Protein 3RKR (pdb70)

Sequence (888 aa):
SSLSGQVAVVTGASRGIGAAIARKLGSLGARVVLTARDVEKLRAVEREIVAAGGEAESHACDLSHSDAIAAFATGVLAAHGRCDVLVNNAGVGWFGGPLHTMKPAEWDALIAVNLKAPYLLLRAFAPAMIAAKRGHIINISSLAGKNPVADGAAYTASKWGLNGLMTSAAEELRQHQVRVSLVAPGSVAIEPDDIADVVALLATQADQSFISEVLVRPTLKSSLSGQVAVVTGASRGIGAAIARKLGSLGARVVLTARDVEKLRAVEREIVAAGGEAESHACDLSHSDAIAAFATGVLAAHGRCDVLVNNAGVGWFGGPLHTMKPAEWDALIAVNLKAPYLLLRAFAPAMIAAKRGHIINISSLAGKNPVADGAAYTASKWGLNGLMTSAAEELRQHQVRVSLVAPGSVRAIEPDDIADVVALLATQADQSFISEVLVRPTLSSLSGQVAVVTGASRGIGAAIARKLGSLGARVVLTARDVEKLRAVEREIVAAGGEAESHACDLSHSDAIAAFATGVLAAHGRCDVLVNNAGVGWFGGPLHTMKPAEWDALIAVNLKAPYLLLRAFAPAMIAAKRGHIINISSLAGKNPVADGAAYTASKWGLNGLMTSAAEELRQHQVRVSLVAPGSVRALGAIEPDDIADVVALLATQADQSFISEVLVRPTLSSLSGQVAVVTGASRGIGAAIARKLGSLGARVVLTARDVEKLRAVEREIVAAGGEAESHACDLSHSDAIAAFATGVLAAHGRCDVLVNNAGVGWFGGPLHTMKPAEWDALIAVNLKAPYLLLRAFAPAMIAAKRGHIINISSLAGKNPVADGAAYTASKWGLNGLMTSAAEELRQHQVRVSLVAPGSVRAIEPDDIADVVALLATQADQSFISEVLVRPTLK

CATH classification: 3.40.50.720

Nearest PDB structures (foldseek):
  3rkr-assembly2_C-3  TM=1.004E+00  e=4.597E-44  uncultured bacterium Bio5
  3rkr-assembly2_B-3  TM=1.003E+00  e=5.377E-41  uncultured bacterium Bio5
  3rkr-assembly1_A-2  TM=9.978E-01  e=1.712E-40  uncultured bacterium Bio5
  6ixm-assembly1_B  TM=9.097E-01  e=9.147E-19  Chryseobacterium sp. CA49
  8y83-assembly1_A  TM=9.054E-01  e=7.356E-18  Sphingobacterium siyangense

B-factor: mean 59.76, std 20.91, range [27.68, 176.46]

Secondary structure (DSSP, 8-state):
-TTTT-EEEESSTTSHHHHHHHHHHHHTT-EEEEEES-HHHHHHHHHHHHHTT-EEEEEE--TT-HHHHHHHHHHHHHHHS--SEEEE-------SS-GGGS-HHHHHHHHIIIIIHHHHHHHHHHHHHHHTT--EEEEE-SS-SS---TT-HHHHHHHHHHHHHHHHHHHHHGGGT-EEEEEEE------HHHHHHHHHHHHT--TT--EEEEEEE----/-TTTT-EEEESSTTSHHHHHHHHHHHHTTPEEEEEES-HHHHHHHHHHHHHTT-EEEEEE--TT-HHHHHHHHHHHHHHHS--SEEEE-------SS-GGG--HHHHHHHHIIIIIHHHHHHHHHHHHHHHHT--EEEEE-S--SSS--TT-HHHHHHHHHHHHHHHHHHHHHHTTT-EEEEEEE-------HHHHHHHHHHHHT--TT----EEEE----/-TTTT-EEEEES-S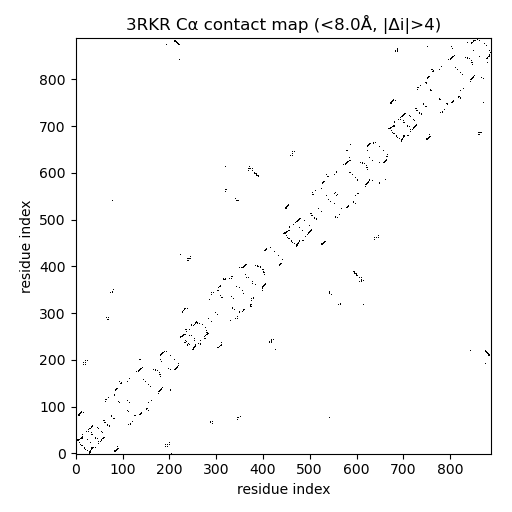SHHHHHHHHHHHHTT-EEEEEESSGGGGHHHHHHHHHTT--EEEEE--TT-HHHHHHHHHHHHHHHS---EEEE-------SS-GGGS-HHHHHHHHIIIIIHHHHHHHHHHHHHHHTT--EEEEE-S--SSS--TT-HHHHHHHHHHHHHHHHHHHHHGGGT-EEEEEEE------TT--HHHHHHHHHHHHT--TT----EEEE----/-TTTT-EEEESSTTSHHHHHHHHHHHTTT-EEEEEESSTTTTHHHHHHHHHTT--EEEEE--TT-HHHHHHHHHHHHHHHS---EEEE-------SS-GGG--HHHHHHHHIIIIIHHHHHHHHHHHHHHHHT--EEEEE-S--SS---TT-HHHHHHHHHHHHHHHHHHHHHGGGT-EEEEEEESS-----HHHHHHHHHHHHT--SS-EEEEEEEPPPP-

InterPro domains:
  IPR002347 Short-chain dehydrogenase/reductase SDR [PF00106] (7-197)
  IPR002347 Short-chain dehydrogenase/reductase SDR [PR00080] (82-93)
  IPR002347 Short-chain dehydrogenase/reductase SDR [PR00080] (136-144)
  IPR002347 Short-chain dehydrogenase/reductase SDR [PR00080] (156-175)
  IPR002347 Short-chain dehydrogenase/reductase SDR [PR00081] (8-25)
  IPR002347 Short-chain dehydrogenase/reductase SDR [PR00081] (82-93)
  IPR002347 Short-chain dehydrogenase/reductase SDR [PR00081] (130-146)
  IPR002347 Short-chain dehydrogenase/reductase SDR [PR00081] (156-175)
  IPR002347 Short-chain dehydrogenase/reductase SDR [PR00081] (177-194)
  IPR002347 Short-chain dehydrogenase/reductase SDR [PR00081] (202-222)
  IPR020904 Short-chain dehydrogenase/reductase, conserved site [PS00061] (143-171)
  IPR036291 NAD(P)-binding domain superfamily [SSF51735] (1-226)
  IPR050259 Short-chain dehydrogenases/reductases [PTHR42879] (1-232)
  IPR057326 Ketoreductase domain [SM00822] (7-192)

Solvent-accessible surface area: 37228 Å² total; per-residue (Å²): 111,76,2,70,60,34,6,0,0,0,2,19,0,23,177,40,54,1,2,4,0,0,97,68,0,3,78,41,24,1,74,0,0,0,1,15,188,58,38,112,115,0,108,43,4,40,159,77,7,81,89,92,70,18,88,13,36,25,55,59,8,53,18,49,106,49,60,25,2,5,31,18,2,14,19,5,28,6,54,52,51,83,7,8,1,0,0,7,25,26,43,57,47,48,112,66,5,60,94,160,72,18,133,109,75,52,100,87,57,3,33,18,23,3,48,99,1,8,92,15,2,30,77,9,0,4,26,32,2,56,72,59,142,118,6,11,0,0,0,22,1,51,32,27,32,86,75,100,49,98,67,0,40,2,30,12,48,0,13,102,27,5,19,39,63,2,60,61,7,2,94,109,13,37,127,62,48,0,18,2,4,10,3,4,29,10,20,151,118,41,94,44,82,2,12,1,45,5,0,5,56,1,9,58,26,48,126,67,4,0,6,9,31,6,25,2,6,29,15,21,217,108,78,2,65,59,48,6,0,0,0,2,22,0,28,197,42,60,1,0,3,0,0,99,68,0,2,75,41,28,1,72,0,0,0,2,12,186,44,31,120,126,0,110,46,4,38,162,79,7,82,91,87,72,21,90,12,37,21,63,57,10,50,18,52,102,40,58,26,2,6,27,19,1,15,19,4,28,41,70,51,50,79,7,13,1,0,0,7,26,25,44,55,46,51,112,68,9,34,3,29,70,0,122,43,78,58,3,65,58,3,12,20,23,2,0,36,0,7,0,8,2,0,28,9,0,0,21,30,2,33,71,56,140,136,6,12,0,0,0,20,3,53,34,29,26,132,94,50,48,48,54,0,3,3,31,0,0,0,14,22,0,4,5,0,0,1,25,0,0,7,80,8,1,128,130,54,108,0,35,1,4,2,1,2,36,15,84,104,283,132,38,119,46,97,25,12,2,67,17,0,7,126,3,7,57,30,69,134,178,47,68,71,53,73,33,87,10,120,49,119,225,107,80,1,69,61,40,7,0,0,0,2,23,0,21,188,42,19,1,1,5,0,0,99,71,0,4,74,41,29,1,79,0,0,0,1,13,188,56,56,95,116,0,125,51,3,48,147,74,4,78,89,87,70,19,83,16,44,30,58,60,8,52,18,44,98,46,108,30,2,54,67,21,1,90,40,4,48,88,74,54,60,80,6,7,0,0,0,8,26,26,43,64,44,52,105,66,8,33,2,15,45,1,119,34,72,60,3,63,56,3,10,17,20,3,0,32,1,9,0,14,2,0,74,28,0,0,69,33,2,38,88,47,137,136,6,18,0,0,0,11,0,14,31,31,25,135,101,52,47,45,54,1,3,3,27,0,0,0,14,24,0,4,5,0,0,1,34,0,0,6,85,6,1,125,135,54,109,0,34,1,5,4,0,0,19,10,99,106,290,99,11,72,84,12,109,45,92,26,0,3,74,22,0,6,105,1,4,51,28,68,125,172,51,69,59,60,80,32,91,9,139,67,105,242,105,77,2,76,58,40,5,0,0,0,2,25,0,27,192,37,56,1,1,5,0,0,98,68,0,3,74,34,29,1,73,0,0,0,2,10,190,57,34,135,100,0,99,54,4,32,161,77,6,87,88,88,72,17,88,14,39,20,56,58,5,62,17,46,105,51,118,30,2,50,71,17,2,87,36,0,48,90,70,56,55,78,5,9,0,0,0,8,25,28,43,65,42,49,112,66,9,59,97,161,73,20,135,108,78,55,100,87,57,2,30,18,22,2,49,98,1,8,93,20,1,27,155,27,0,6,81,25,2,58,84,48,143,119,4,12,0,0,0,24,3,54,30,29,32,95,56,103,51,92,68,0,41,2,29,14,48,0,14,102,26,5,17,38,66,3,62,61,8,2,97,114,12,44,136,66,55,0,15,2,3,8,4,4,33,10,16,114,217,112,41,91,44,73,0,12,2,39,2,0,7,61,1,7,53,26,48,121,79,8,0,8,9,30,6,25,2,7,19,17,19,214

Radius of gyration: 36.24 Å; Cα contacts (8 Å, |Δi|>4): 1990; chains: 4; bounding box: 116×82×67 Å

Structure (mmCIF, N/CA/C/O backbone):
data_3RKR
#
_entry.id   3RKR
#
_cell.length_a   243.167
_cell.length_b   243.167
_cell.length_c   151.549
_cell.angle_alpha   90.00
_cell.angle_beta   90.00
_cell.angle_gamma   90.00
#
_symmetry.space_group_name_H-M   'I 4 2 2'
#
loop_
_entity.id
_entity.type
_entity.pdbx_description
1 polymer 'Short chain oxidoreductase'
2 non-polymer 'NADP NICOTINAMIDE-ADENINE-DINUCLEOTIDE PHOSPHATE'
3 non-polymer 'SULFATE ION'
4 water water
#
loop_
_atom_site.group_PDB
_atom_site.id
_atom_site.type_symbol
_atom_site.label_atom_id
_atom_site.label_alt_id
_atom_site.label_comp_id
_atom_site.label_asym_id
_atom_site.label_entity_id
_atom_site.label_seq_id
_atom_site.pdbx_PDB_ins_code
_atom_site.Cartn_x
_atom_site.Cartn_y
_atom_site.Cartn_z
_atom_site.occupancy
_atom_site.B_iso_or_equiv
_atom_site.auth_seq_id
_atom_site.auth_comp_id
_atom_site.auth_asym_id
_atom_site.auth_atom_id
_atom_site.pdbx_PDB_model_num
ATOM 1 N N . SER A 1 25 ? 27.455 -45.353 -55.543 1.00 91.08 2 SER A N 1
ATOM 2 C CA . SER A 1 25 ? 28.114 -46.007 -54.413 1.00 93.68 2 SER A CA 1
ATOM 3 C C . SER A 1 25 ? 29.308 -46.852 -54.834 1.00 83.17 2 SER A C 1
ATOM 4 O O . SER A 1 25 ? 29.333 -47.408 -55.913 1.00 78.77 2 SER A O 1
ATOM 7 N N . SER A 1 26 ? 30.298 -46.938 -53.964 1.00 78.21 3 SER A N 1
ATOM 8 C CA . SER A 1 26 ? 31.530 -47.638 -54.265 1.00 75.38 3 SER A CA 1
ATOM 9 C C . SER A 1 26 ? 31.353 -49.103 -54.556 1.00 71.13 3 SER A C 1
ATOM 10 O O . SER A 1 26 ? 32.013 -49.618 -55.417 1.00 75.32 3 SER A O 1
ATOM 13 N N . LEU A 1 27 ? 30.490 -49.770 -53.813 1.00 63.36 4 LEU A N 1
ATOM 14 C CA . LEU A 1 27 ? 30.290 -51.201 -53.981 1.00 61.30 4 LEU A CA 1
ATOM 15 C C . LEU A 1 27 ? 28.956 -51.606 -54.574 1.00 64.46 4 LEU A C 1
ATOM 16 O O . LEU A 1 27 ? 28.542 -52.740 -54.436 1.00 63.44 4 LEU A O 1
ATOM 21 N N . SER A 1 28 ? 28.274 -50.680 -55.223 1.00 59.90 5 SER A N 1
ATOM 22 C CA . SER A 1 28 ? 26.975 -50.975 -55.785 1.00 63.23 5 SER A CA 1
ATOM 23 C C . SER A 1 28 ? 27.047 -52.069 -56.815 1.00 61.84 5 SER A C 1
ATOM 24 O O . SER A 1 28 ? 27.932 -52.098 -57.643 1.00 56.35 5 SER A O 1
ATOM 27 N N . GLY A 1 29 ? 26.081 -52.967 -56.747 1.00 55.38 6 GLY A N 1
ATOM 28 C CA . GLY A 1 29 ? 26.007 -54.096 -57.641 1.00 51.39 6 GLY A CA 1
ATOM 29 C C . GLY A 1 29 ? 26.838 -55.269 -57.186 1.00 55.76 6 GLY A C 1
ATOM 30 O O . GLY A 1 29 ? 26.888 -56.287 -57.841 1.00 57.21 6 GLY A O 1
ATOM 31 N N . GLN A 1 30 ? 27.483 -55.125 -56.045 1.00 55.96 7 GLN A N 1
ATOM 32 C CA . GLN A 1 30 ? 28.326 -56.199 -55.509 1.00 52.66 7 GLN A CA 1
ATOM 33 C C . GLN A 1 30 ? 27.634 -57.016 -54.423 1.00 52.66 7 GLN A C 1
ATOM 34 O O . GLN A 1 30 ? 26.671 -56.547 -53.777 1.00 50.94 7 GLN A O 1
ATOM 40 N N . VAL A 1 31 ? 28.118 -58.255 -54.252 1.00 49.40 8 VAL A N 1
ATOM 41 C CA . VAL A 1 31 ? 27.666 -59.166 -53.179 1.00 47.79 8 VAL A CA 1
ATOM 42 C C . VAL A 1 31 ? 28.841 -59.414 -52.210 1.00 51.68 8 VAL A C 1
ATOM 43 O O . VAL A 1 31 ? 29.991 -59.731 -52.636 1.00 48.38 8 VAL A O 1
ATOM 47 N N . ALA A 1 32 ? 28.559 -59.240 -50.919 1.00 49.83 9 ALA A N 1
ATOM 48 C CA . ALA A 1 32 ? 29.545 -59.393 -49.850 1.00 43.38 9 ALA A CA 1
ATOM 49 C C . ALA A 1 32 ? 28.994 -60.422 -48.889 1.00 46.19 9 ALA A C 1
ATOM 50 O O . ALA A 1 32 ? 27.861 -60.245 -48.394 1.00 50.26 9 ALA A O 1
ATOM 52 N N . VAL A 1 33 ? 29.770 -61.492 -48.628 1.00 42.67 10 VAL A N 1
ATOM 53 C CA . VAL A 1 33 ? 29.439 -62.506 -47.628 1.00 36.18 10 VAL A CA 1
ATOM 54 C C . VAL A 1 33 ? 30.300 -62.194 -46.394 1.00 41.92 10 VAL A C 1
ATOM 55 O O . VAL A 1 33 ? 31.523 -62.121 -46.500 1.00 43.16 10 VAL A O 1
ATOM 59 N N . VAL A 1 34 ? 29.669 -62.008 -45.230 1.00 43.81 11 VAL A N 1
ATOM 60 C CA . VAL A 1 34 ? 30.365 -61.732 -43.976 1.00 39.39 11 VAL A CA 1
ATOM 61 C C . VAL A 1 34 ? 30.007 -62.839 -42.973 1.00 40.99 11 VAL A C 1
ATOM 62 O O . VAL A 1 34 ? 28.822 -62.981 -42.636 1.00 35.90 11 VAL A O 1
ATOM 66 N N . THR A 1 35 ? 30.993 -63.619 -42.486 1.00 36.36 12 THR A N 1
ATOM 67 C CA . THR A 1 35 ? 30.658 -64.685 -41.506 1.00 36.00 12 THR A CA 1
ATOM 68 C C . THR A 1 35 ? 30.712 -64.068 -40.121 1.00 40.86 12 THR A C 1
ATOM 69 O O . THR A 1 35 ? 31.345 -63.021 -39.949 1.00 42.81 12 THR A O 1
ATOM 73 N N . GLY A 1 36 ? 30.058 -64.683 -39.139 1.00 40.13 13 GLY A N 1
ATOM 74 C CA . GLY A 1 36 ? 30.036 -64.146 -37.766 1.00 41.56 13 GLY A CA 1
ATOM 75 C C . GLY A 1 36 ? 29.532 -62.716 -37.767 1.00 50.37 13 GLY A C 1
ATOM 76 O O . GLY A 1 36 ? 30.097 -61.851 -37.096 1.00 52.13 13 GLY A O 1
ATOM 77 N N . ALA A 1 37 ? 28.459 -62.461 -38.518 1.00 52.49 14 ALA A N 1
ATOM 78 C CA . ALA A 1 37 ? 27.994 -61.099 -38.735 1.00 55.63 14 ALA A CA 1
ATOM 79 C C . ALA A 1 37 ? 26.987 -60.592 -37.684 1.00 59.03 14 ALA A C 1
ATOM 80 O O . ALA A 1 37 ? 26.538 -59.427 -37.753 1.00 60.53 14 ALA A O 1
ATOM 82 N N . SER A 1 38 ? 26.660 -61.429 -36.705 1.00 56.03 15 SER A N 1
ATOM 83 C CA . SER A 1 38 ? 25.654 -61.063 -35.695 1.00 61.76 15 SER A CA 1
ATOM 84 C C . SER A 1 38 ? 26.063 -59.987 -34.686 1.00 65.69 15 SER A C 1
ATOM 85 O O . SER A 1 38 ? 25.193 -59.318 -34.163 1.00 70.36 15 SER A O 1
ATOM 88 N N . ARG A 1 39 ? 27.348 -59.825 -34.388 1.00 64.25 16 ARG A N 1
ATOM 89 C CA . ARG A 1 39 ? 27.786 -58.791 -33.422 1.00 70.16 16 ARG A CA 1
ATOM 90 C C . ARG A 1 39 ? 29.205 -58.288 -33.678 1.00 65.58 16 ARG A C 1
ATOM 91 O O . ARG A 1 39 ? 29.887 -58.788 -34.567 1.00 62.70 16 ARG A O 1
ATOM 99 N N . GLY A 1 40 ? 29.621 -57.265 -32.934 1.00 59.09 17 GLY A N 1
ATOM 100 C CA . GLY A 1 40 ? 31.004 -56.785 -32.935 1.00 54.00 17 GLY A CA 1
ATOM 101 C C . GLY A 1 40 ? 31.610 -56.501 -34.307 1.00 55.92 17 GLY A C 1
ATOM 102 O O . GLY A 1 40 ? 31.008 -55.811 -35.137 1.00 59.37 17 GLY A O 1
ATOM 103 N N . ILE A 1 41 ? 32.801 -57.049 -34.545 1.00 50.74 18 ILE A N 1
ATOM 104 C CA . ILE A 1 41 ? 33.533 -56.781 -35.770 1.00 50.84 18 ILE A CA 1
ATOM 105 C C . ILE A 1 41 ? 32.702 -57.186 -36.996 1.00 51.02 18 ILE A C 1
ATOM 106 O O . ILE A 1 41 ? 32.562 -56.390 -37.961 1.00 52.15 18 ILE A O 1
ATOM 111 N N . GLY A 1 42 ? 32.148 -58.395 -36.952 1.00 43.64 19 GLY A N 1
ATOM 112 C CA . GLY A 1 42 ? 31.301 -58.882 -38.044 1.00 46.17 19 GLY A CA 1
ATOM 113 C C . GLY A 1 42 ? 30.130 -57.953 -38.381 1.00 48.14 19 GLY A C 1
ATOM 114 O O . GLY A 1 42 ? 29.935 -57.585 -39.547 1.00 47.49 19 GLY A O 1
ATOM 115 N N . ALA A 1 43 ? 29.362 -57.572 -37.349 1.00 48.47 20 ALA A N 1
ATOM 116 C CA . ALA A 1 43 ? 28.247 -56.618 -37.496 1.00 50.67 20 ALA A CA 1
ATOM 117 C C . ALA A 1 43 ? 28.699 -55.306 -38.132 1.00 56.30 20 ALA A C 1
ATOM 118 O O . ALA A 1 43 ? 28.073 -54.814 -39.112 1.00 60.21 20 ALA A O 1
ATOM 120 N N . ALA A 1 44 ? 29.789 -54.758 -37.593 1.00 50.69 21 ALA A N 1
ATOM 121 C CA . ALA A 1 44 ? 30.311 -53.492 -38.061 1.00 51.36 21 ALA A CA 1
ATOM 122 C C . ALA A 1 44 ? 30.785 -53.585 -39.517 1.00 56.12 21 ALA A C 1
ATOM 123 O O . ALA A 1 44 ? 30.664 -52.612 -40.280 1.00 56.26 21 ALA A O 1
ATOM 125 N N . ILE A 1 45 ? 31.336 -54.748 -39.905 1.00 51.48 22 ILE A N 1
ATOM 126 C CA . ILE A 1 45 ? 31.802 -54.924 -41.277 1.00 49.44 22 ILE A CA 1
ATOM 127 C C . ILE A 1 45 ? 30.561 -54.965 -42.184 1.00 53.25 22 ILE A C 1
ATOM 128 O O . ILE A 1 45 ? 30.538 -54.318 -43.236 1.00 54.66 22 ILE A O 1
ATOM 133 N N . ALA A 1 46 ? 29.548 -55.729 -41.762 1.00 51.81 23 ALA A N 1
ATOM 134 C CA . ALA A 1 46 ? 28.274 -55.809 -42.476 1.00 55.61 23 ALA A CA 1
ATOM 135 C C . ALA A 1 46 ? 27.696 -54.404 -42.728 1.00 59.57 23 ALA A C 1
ATOM 136 O O . ALA A 1 46 ? 27.476 -54.020 -43.895 1.00 59.62 23 ALA A O 1
ATOM 138 N N . ARG A 1 47 ? 27.502 -53.621 -41.664 1.00 57.01 24 ARG A N 1
ATOM 139 C CA . ARG A 1 47 ? 26.948 -52.254 -41.835 1.00 60.37 24 ARG A CA 1
ATOM 140 C C . ARG A 1 47 ? 27.790 -51.400 -42.757 1.00 60.30 24 ARG A C 1
ATOM 141 O O . ARG A 1 47 ? 27.258 -50.715 -43.635 1.00 59.05 24 ARG A O 1
ATOM 149 N N . LYS A 1 48 ? 29.107 -51.465 -42.583 1.00 56.75 25 LYS A N 1
ATOM 150 C CA . LYS A 1 48 ? 29.996 -50.673 -43.406 1.00 54.85 25 LYS A CA 1
ATOM 151 C C . LYS A 1 48 ? 29.849 -51.057 -44.865 1.00 54.38 25 LYS A C 1
ATOM 152 O O . LYS A 1 48 ? 29.629 -50.189 -45.710 1.00 60.97 25 LYS A O 1
ATOM 158 N N . LEU A 1 49 ? 29.949 -52.343 -45.196 1.00 53.33 26 LEU A N 1
ATOM 159 C CA . LEU A 1 49 ? 29.851 -52.699 -46.619 1.00 54.23 26 LEU A CA 1
ATOM 160 C C . LEU A 1 49 ? 28.440 -52.379 -47.182 1.00 55.60 26 LEU A C 1
ATOM 161 O O . LEU A 1 49 ? 28.289 -51.973 -48.343 1.00 55.32 26 LEU A O 1
ATOM 166 N N . GLY A 1 50 ? 27.413 -52.569 -46.363 1.00 55.87 27 GLY A N 1
ATOM 167 C CA . GLY A 1 50 ? 26.054 -52.214 -46.758 1.00 56.01 27 GLY A CA 1
ATOM 168 C C . GLY A 1 50 ? 25.925 -50.706 -47.099 1.00 60.35 27 GLY A C 1
ATOM 169 O O . GLY A 1 50 ? 25.298 -50.314 -48.109 1.00 55.55 27 GLY A O 1
ATOM 170 N N . SER A 1 51 ? 26.548 -49.871 -46.277 1.00 57.96 28 SER A N 1
ATOM 171 C CA . SER A 1 51 ? 26.488 -48.441 -46.481 1.00 63.00 28 SER A CA 1
ATOM 172 C C . SER A 1 51 ? 27.188 -48.026 -47.766 1.00 64.29 28 SER A C 1
ATOM 173 O O . SER A 1 51 ? 26.944 -46.951 -48.256 1.00 69.04 28 SER A O 1
ATOM 176 N N . LEU A 1 52 ? 28.058 -48.862 -48.316 1.00 63.73 29 LEU A N 1
ATOM 177 C CA . LEU A 1 52 ? 28.749 -48.540 -49.570 1.00 63.72 29 LEU A CA 1
ATOM 178 C C . LEU A 1 52 ? 28.035 -49.124 -50.774 1.00 60.95 29 LEU A C 1
ATOM 179 O O . LEU A 1 52 ? 28.520 -49.040 -51.925 1.00 57.69 29 LEU A O 1
ATOM 184 N N . GLY A 1 53 ? 26.890 -49.735 -50.520 1.00 60.05 30 GLY A N 1
ATOM 185 C CA . GLY A 1 53 ? 26.084 -50.261 -51.617 1.00 55.55 30 GLY A CA 1
ATOM 186 C C . GLY A 1 53 ? 26.140 -51.747 -51.903 1.00 58.79 30 GLY A C 1
ATOM 187 O O . GLY A 1 53 ? 25.409 -52.207 -52.755 1.00 59.62 30 GLY A O 1
ATOM 188 N N . ALA A 1 54 ? 27.016 -52.502 -51.221 1.00 55.20 31 ALA A N 1
ATOM 189 C CA . ALA A 1 54 ? 27.086 -53.950 -51.405 1.00 51.96 31 ALA A CA 1
ATOM 190 C C . ALA A 1 54 ? 25.828 -54.599 -50.903 1.00 54.15 31 ALA A C 1
ATOM 191 O O . ALA A 1 54 ? 25.275 -54.161 -49.918 1.00 56.33 31 ALA A O 1
ATOM 193 N N . ARG A 1 55 ? 25.388 -55.663 -51.564 1.00 52.54 32 ARG A N 1
ATOM 194 C CA . ARG A 1 55 ? 24.387 -56.515 -50.986 1.00 52.80 32 ARG A CA 1
ATOM 195 C C . ARG A 1 55 ? 25.082 -57.485 -49.979 1.00 49.11 32 ARG A C 1
ATOM 196 O O . ARG A 1 55 ? 25.929 -58.294 -50.350 1.00 46.89 32 ARG A O 1
ATOM 204 N N . VAL A 1 56 ? 24.700 -57.395 -48.712 1.00 50.42 33 VAL A N 1
ATOM 205 C CA . VAL A 1 56 ? 25.369 -58.110 -47.668 1.00 48.89 33 VAL A CA 1
ATOM 206 C C . VAL A 1 56 ? 24.640 -59.377 -47.311 1.00 53.40 33 VAL A C 1
ATOM 207 O O . VAL A 1 56 ? 23.523 -59.329 -46.799 1.00 58.12 33 VAL A O 1
ATOM 211 N N . VAL A 1 57 ? 25.302 -60.505 -47.554 1.00 47.75 34 VAL A N 1
ATOM 212 C CA . VAL A 1 57 ? 24.828 -61.796 -47.119 1.00 43.24 34 VAL A CA 1
ATOM 213 C C . VAL A 1 57 ? 25.443 -62.107 -45.747 1.00 44.49 34 VAL A C 1
ATOM 214 O O . VAL A 1 57 ? 26.632 -62.395 -45.642 1.00 43.04 34 VAL A O 1
ATOM 218 N N . LEU A 1 58 ? 24.616 -62.032 -44.708 1.00 48.85 35 LEU A N 1
ATOM 219 C CA . LEU A 1 58 ? 25.030 -62.200 -43.339 1.00 47.68 35 LEU A CA 1
ATOM 220 C C . LEU A 1 58 ? 24.847 -63.638 -42.952 1.00 50.45 35 LEU A C 1
ATOM 221 O O . LEU A 1 58 ? 23.823 -64.263 -43.261 1.00 49.67 35 LEU A O 1
ATOM 226 N N . THR A 1 59 ? 25.848 -64.174 -42.270 1.00 47.61 36 THR A N 1
ATOM 227 C CA . THR A 1 59 ? 25.717 -65.498 -41.719 1.00 52.45 36 THR A CA 1
ATOM 228 C C . THR A 1 59 ? 26.223 -65.631 -40.280 1.00 54.34 36 THR A C 1
ATOM 229 O O . THR A 1 59 ? 27.120 -64.872 -39.834 1.00 56.73 36 THR A O 1
ATOM 233 N N . ALA A 1 60 ? 25.638 -66.586 -39.562 1.00 50.52 37 ALA A N 1
ATOM 234 C CA . ALA A 1 60 ? 26.021 -66.913 -38.178 1.00 54.28 37 ALA A CA 1
ATOM 235 C C . ALA A 1 60 ? 25.195 -68.118 -37.763 1.00 62.41 37 ALA A C 1
ATOM 236 O O . ALA A 1 60 ? 24.537 -68.719 -38.614 1.00 60.89 37 ALA A O 1
ATOM 238 N N . ARG A 1 61 ? 25.264 -68.529 -36.512 1.00 70.13 38 ARG A N 1
ATOM 239 C CA . ARG A 1 61 ? 24.407 -69.606 -36.048 1.00 77.56 38 ARG A CA 1
ATOM 240 C C . ARG A 1 61 ? 23.026 -69.139 -35.623 1.00 85.95 38 ARG A C 1
ATOM 241 O O . ARG A 1 61 ? 22.033 -69.811 -35.835 1.00 85.64 38 ARG A O 1
ATOM 249 N N . ASP A 1 62 ? 22.988 -67.969 -35.013 1.00 91.39 39 ASP A N 1
ATOM 250 C CA . ASP A 1 62 ? 21.768 -67.390 -34.493 1.00 94.34 39 ASP A CA 1
ATOM 251 C C . ASP A 1 62 ? 21.127 -66.416 -35.449 1.00 90.90 39 ASP A C 1
ATOM 252 O O . ASP A 1 62 ? 21.569 -65.294 -35.591 1.00 85.80 39 ASP A O 1
ATOM 257 N N . VAL A 1 63 ? 20.038 -66.847 -36.056 1.00 94.14 40 VAL A N 1
ATOM 258 C CA . VAL A 1 63 ? 19.314 -66.049 -37.019 1.00 93.69 40 VAL A CA 1
ATOM 259 C C . VAL A 1 63 ? 18.745 -64.776 -36.415 1.00 87.34 40 VAL A C 1
ATOM 260 O O . VAL A 1 63 ? 18.736 -63.745 -37.057 1.00 84.18 40 VAL A O 1
ATOM 264 N N . GLU A 1 64 ? 18.255 -64.847 -35.188 1.00 84.72 41 GLU A N 1
ATOM 265 C CA . GLU A 1 64 ? 17.683 -63.673 -34.563 1.00 86.49 41 GLU A CA 1
ATOM 266 C C . GLU A 1 64 ? 18.655 -62.532 -34.361 1.00 82.98 41 GLU A C 1
ATOM 267 O O . GLU A 1 64 ? 18.302 -61.392 -34.602 1.00 81.70 41 GLU A O 1
ATOM 273 N N . LYS A 1 65 ? 19.875 -62.814 -33.930 1.00 81.48 42 LYS A N 1
ATOM 274 C CA . LYS A 1 65 ? 20.851 -61.718 -33.748 1.00 81.44 42 LYS A CA 1
ATOM 275 C C . LYS A 1 65 ? 21.240 -61.148 -35.101 1.00 74.68 42 LYS A C 1
ATOM 276 O O . LYS A 1 65 ? 21.500 -59.943 -35.232 1.00 80.88 42 LYS A O 1
ATOM 282 N N . LEU A 1 66 ? 21.215 -62.002 -36.120 1.00 64.69 43 LEU A N 1
ATOM 283 C CA . LEU A 1 66 ? 21.474 -61.545 -37.490 1.00 66.68 43 LEU A CA 1
ATOM 284 C C . LEU A 1 66 ? 20.438 -60.544 -37.977 1.00 71.17 43 LEU A C 1
ATOM 285 O O . LEU A 1 66 ? 20.784 -59.572 -38.653 1.00 72.52 43 LEU A O 1
ATOM 290 N N . ARG A 1 67 ? 19.170 -60.788 -37.646 1.00 75.50 44 ARG A N 1
ATOM 291 C CA . ARG A 1 67 ? 18.089 -59.943 -38.165 1.00 82.28 44 ARG A CA 1
ATOM 292 C C . ARG A 1 67 ? 18.119 -58.496 -37.703 1.00 76.05 44 ARG A C 1
ATOM 293 O O . ARG A 1 67 ? 17.830 -57.598 -38.495 1.00 75.66 44 ARG A O 1
ATOM 301 N N . ALA A 1 68 ? 18.509 -58.272 -36.453 1.00 70.32 45 ALA A N 1
ATOM 302 C CA . ALA A 1 68 ? 18.749 -56.924 -35.984 1.00 70.02 45 ALA A CA 1
ATOM 303 C C . ALA A 1 68 ? 19.669 -56.199 -36.961 1.00 71.64 45 ALA A C 1
ATOM 304 O O . ALA A 1 68 ? 19.315 -55.134 -37.472 1.00 78.77 45 ALA A O 1
ATOM 306 N N . VAL A 1 69 ? 20.827 -56.795 -37.253 1.00 64.04 46 VAL A N 1
ATOM 307 C CA . VAL A 1 69 ? 21.809 -56.221 -38.169 1.00 61.18 46 VAL A CA 1
ATOM 308 C C . VAL A 1 69 ? 21.265 -56.104 -39.592 1.00 63.19 46 VAL A C 1
ATOM 309 O O . VAL A 1 69 ? 21.487 -55.093 -40.255 1.00 65.81 46 VAL A O 1
ATOM 313 N N . GLU A 1 70 ? 20.589 -57.144 -40.069 1.00 63.48 47 GLU A N 1
ATOM 314 C CA . GLU A 1 70 ? 19.875 -57.047 -41.337 1.00 68.11 47 GLU A CA 1
ATOM 315 C C . GLU A 1 70 ? 18.926 -55.826 -41.365 1.00 69.76 47 GLU A C 1
ATOM 316 O O . GLU A 1 70 ? 18.966 -55.019 -42.299 1.00 68.73 47 GLU A O 1
ATOM 322 N N . ARG A 1 71 ? 18.101 -55.668 -40.331 1.00 73.21 48 ARG A N 1
ATOM 323 C CA . ARG A 1 71 ? 17.201 -54.502 -40.272 1.00 75.85 48 ARG A CA 1
ATOM 324 C C . ARG A 1 71 ? 17.973 -53.168 -40.290 1.00 78.42 48 ARG A C 1
ATOM 325 O O . ARG A 1 71 ? 17.587 -52.256 -41.028 1.00 81.50 48 ARG A O 1
ATOM 333 N N . GLU A 1 72 ? 19.079 -53.052 -39.546 1.00 74.10 49 GLU A N 1
ATOM 334 C CA . GLU A 1 72 ? 19.804 -51.777 -39.542 1.00 74.13 49 GLU A CA 1
ATOM 335 C C . GLU A 1 72 ? 20.295 -51.417 -40.943 1.00 72.38 49 GLU A C 1
ATOM 336 O O . GLU A 1 72 ? 20.182 -50.246 -41.357 1.00 70.89 49 GLU A O 1
ATOM 342 N N . ILE A 1 73 ? 20.839 -52.411 -41.664 1.00 66.61 50 ILE A N 1
ATOM 343 C CA . ILE A 1 73 ? 21.398 -52.167 -42.997 1.00 65.38 50 ILE A CA 1
ATOM 344 C C . ILE A 1 73 ? 20.306 -51.644 -43.939 1.00 69.53 50 ILE A C 1
ATOM 345 O O . ILE A 1 73 ? 20.502 -50.635 -44.653 1.00 72.55 50 ILE A O 1
ATOM 350 N N . VAL A 1 74 ? 19.167 -52.337 -43.927 1.00 68.37 51 VAL A N 1
ATOM 351 C CA . VAL A 1 74 ? 18.011 -51.982 -44.728 1.00 67.55 51 VAL A CA 1
ATOM 352 C C . VAL A 1 74 ? 17.453 -50.590 -44.314 1.00 74.84 51 VAL A C 1
ATOM 353 O O . VAL A 1 74 ? 17.249 -49.719 -45.166 1.00 68.74 51 VAL A O 1
ATOM 357 N N . ALA A 1 75 ? 17.266 -50.380 -43.007 1.00 77.74 52 ALA A N 1
ATOM 358 C CA . ALA A 1 75 ? 16.860 -49.070 -42.460 1.00 79.38 52 ALA A CA 1
ATOM 359 C C . ALA A 1 75 ? 17.722 -47.917 -42.974 1.00 81.59 52 ALA A C 1
ATOM 360 O O . ALA A 1 75 ? 17.203 -46.888 -43.366 1.00 85.24 52 ALA A O 1
ATOM 362 N N . ALA A 1 76 ? 19.037 -48.075 -42.977 1.00 67.83 53 ALA A N 1
ATOM 363 C CA . ALA A 1 76 ? 19.914 -47.044 -43.510 1.00 66.37 53 ALA A CA 1
ATOM 364 C C . ALA A 1 76 ? 19.937 -47.021 -45.058 1.00 64.83 53 ALA A C 1
ATOM 365 O O . ALA A 1 76 ? 20.745 -46.326 -45.648 1.00 65.19 53 ALA A O 1
ATOM 367 N N . GLY A 1 77 ? 19.074 -47.774 -45.727 1.00 64.63 54 GLY A N 1
ATOM 368 C CA . GLY A 1 77 ? 19.024 -47.692 -47.189 1.00 62.62 54 GLY A CA 1
ATOM 369 C C . GLY A 1 77 ? 19.758 -48.760 -47.996 1.00 67.17 54 GLY A C 1
ATOM 370 O O . GLY A 1 77 ? 19.771 -48.668 -49.213 1.00 64.22 54 GLY A O 1
ATOM 371 N N . GLY A 1 78 ? 20.347 -49.789 -47.359 1.00 62.70 55 GLY A N 1
ATOM 372 C CA . GLY A 1 78 ? 21.084 -50.827 -48.113 1.00 65.24 55 GLY A CA 1
ATOM 373 C C . GLY A 1 78 ? 20.315 -52.122 -48.380 1.00 67.84 55 GLY A C 1
ATOM 374 O O . GLY A 1 78 ? 19.122 -52.212 -48.091 1.00 67.01 55 GLY A O 1
ATOM 375 N N . GLU A 1 79 ? 20.993 -53.136 -48.930 1.00 64.13 56 GLU A N 1
ATOM 376 C CA . GLU A 1 79 ? 20.379 -54.477 -49.083 1.00 57.34 56 GLU A CA 1
ATOM 377 C C . GLU A 1 79 ? 21.110 -55.510 -48.224 1.00 56.62 56 GLU A C 1
ATOM 378 O O . GLU A 1 79 ? 22.354 -55.496 -48.154 1.00 53.13 56 GLU A O 1
ATOM 384 N N . ALA A 1 80 ? 20.360 -56.404 -47.581 1.00 53.36 57 ALA A N 1
ATOM 385 C CA . ALA A 1 80 ? 20.947 -57.460 -46.754 1.00 51.16 57 ALA A CA 1
ATOM 386 C C . ALA A 1 80 ? 20.045 -58.690 -46.624 1.00 53.56 57 ALA A C 1
ATOM 387 O O . ALA A 1 80 ? 18.836 -58.583 -46.633 1.00 49.80 57 ALA A O 1
ATOM 389 N N . GLU A 1 81 ? 20.648 -59.859 -46.441 1.00 52.07 58 GLU A N 1
ATOM 390 C CA . GLU A 1 81 ? 19.878 -61.056 -46.178 1.00 53.04 58 GLU A CA 1
ATOM 391 C C . GLU A 1 81 ? 20.620 -61.868 -45.110 1.00 52.88 58 GLU A C 1
ATOM 392 O O . GLU A 1 81 ? 21.820 -61.665 -44.903 1.00 53.11 58 GLU A O 1
ATOM 398 N N . SER A 1 82 ? 19.898 -62.763 -44.440 1.00 51.73 59 SER A N 1
ATOM 399 C CA . SER A 1 82 ? 20.394 -63.515 -43.293 1.00 55.04 59 SER A CA 1
ATOM 400 C C . SER A 1 82 ? 20.298 -65.004 -43.548 1.00 55.22 59 SER A C 1
ATOM 401 O O . SER A 1 82 ? 19.287 -65.462 -44.051 1.00 54.98 59 SER A O 1
ATOM 404 N N . HIS A 1 83 ? 21.328 -65.768 -43.181 1.00 54.68 60 HIS A N 1
ATOM 405 C CA . HIS A 1 83 ? 21.301 -67.236 -43.344 1.00 50.87 60 HIS A CA 1
ATOM 406 C C . HIS A 1 83 ? 21.987 -67.918 -42.183 1.00 50.29 60 HIS A C 1
ATOM 407 O O . HIS A 1 83 ? 23.120 -67.612 -41.876 1.00 59.73 60 HIS A O 1
ATOM 414 N N . ALA A 1 84 ? 21.292 -68.805 -41.496 1.00 48.05 61 ALA A N 1
ATOM 415 C CA . ALA A 1 84 ? 21.936 -69.609 -40.473 1.00 49.55 61 ALA A CA 1
ATOM 416 C C . ALA A 1 84 ? 22.857 -70.579 -41.219 1.00 49.80 61 ALA A C 1
ATOM 417 O O . ALA A 1 84 ? 22.501 -71.053 -42.295 1.00 50.53 61 ALA A O 1
ATOM 419 N N . CYS A 1 85 ? 24.074 -70.765 -40.713 1.00 49.30 62 CYS A N 1
ATOM 420 C CA . CYS A 1 85 ? 24.997 -71.744 -41.298 1.00 47.87 62 CYS A CA 1
ATOM 421 C C . CYS A 1 85 ? 25.934 -72.215 -40.213 1.00 46.99 62 CYS A C 1
ATOM 422 O O . CYS A 1 85 ? 26.628 -71.423 -39.610 1.00 46.17 62 CYS A O 1
ATOM 425 N N . ASP A 1 86 ? 25.917 -73.504 -39.932 1.00 50.28 63 ASP A N 1
ATOM 426 C CA . ASP A 1 86 ? 26.869 -74.049 -38.977 1.00 52.50 63 ASP A CA 1
ATOM 427 C C . ASP A 1 86 ? 28.202 -74.323 -39.672 1.00 46.91 63 ASP A C 1
ATOM 428 O O . ASP A 1 86 ? 28.319 -75.305 -40.397 1.00 44.97 63 ASP A O 1
ATOM 433 N N . LEU A 1 87 ? 29.199 -73.491 -39.392 1.00 43.91 64 LEU A N 1
ATOM 434 C CA . LEU A 1 87 ? 30.504 -73.525 -40.091 1.00 39.96 64 LEU A CA 1
ATOM 435 C C . LEU A 1 87 ? 31.339 -74.780 -39.793 1.00 44.07 64 LEU A C 1
ATOM 436 O O . LEU A 1 87 ? 32.334 -75.043 -40.459 1.00 42.46 64 LEU A O 1
ATOM 441 N N . SER A 1 88 ? 30.936 -75.570 -38.801 1.00 42.64 65 SER A N 1
ATOM 442 C CA . SER A 1 88 ? 31.658 -76.810 -38.551 1.00 44.52 65 SER A CA 1
ATOM 443 C C . SER A 1 88 ? 31.109 -77.933 -39.397 1.00 47.95 65 SER A C 1
ATOM 444 O O . SER A 1 88 ? 31.569 -79.050 -39.250 1.00 47.93 65 SER A O 1
ATOM 447 N N . HIS A 1 89 ? 30.134 -77.663 -40.268 1.00 45.32 66 HIS A N 1
ATOM 448 C CA . HIS A 1 89 ? 29.659 -78.729 -41.149 1.00 47.67 66 HIS A CA 1
ATOM 449 C C . HIS A 1 89 ? 29.969 -78.398 -42.613 1.00 45.86 66 HIS A C 1
ATOM 450 O O . HIS A 1 89 ? 29.415 -77.435 -43.180 1.00 48.62 66 HIS A O 1
ATOM 457 N N . SER A 1 90 ? 30.854 -79.172 -43.214 1.00 42.28 67 SER A N 1
ATOM 458 C CA . SER A 1 90 ? 31.268 -78.974 -44.599 1.00 45.31 67 SER A CA 1
ATOM 459 C C . SER A 1 90 ? 30.071 -78.888 -45.562 1.00 42.87 67 SER A C 1
ATOM 460 O O . SER A 1 90 ? 30.036 -78.008 -46.383 1.00 43.99 67 SER A O 1
ATOM 463 N N . ASP A 1 91 ? 29.154 -79.850 -45.506 1.00 39.96 68 ASP A N 1
ATOM 464 C CA . ASP A 1 91 ? 27.993 -79.811 -46.390 1.00 50.29 68 ASP A CA 1
ATOM 465 C C . ASP A 1 91 ? 27.152 -78.544 -46.231 1.00 47.57 68 ASP A C 1
ATOM 466 O O . ASP A 1 91 ? 26.746 -77.962 -47.219 1.00 49.80 68 ASP A O 1
ATOM 471 N N . ALA A 1 92 ? 26.941 -78.116 -44.995 1.00 44.43 69 ALA A N 1
ATOM 472 C CA . ALA A 1 92 ? 26.222 -76.890 -44.710 1.00 43.96 69 ALA A CA 1
ATOM 473 C C . ALA A 1 92 ? 26.866 -75.685 -45.428 1.00 45.77 69 ALA A C 1
ATOM 474 O O . ALA A 1 92 ? 26.135 -74.840 -45.994 1.00 47.62 69 ALA A O 1
ATOM 476 N N . ILE A 1 93 ? 28.204 -75.652 -45.487 1.00 40.20 70 ILE A N 1
ATOM 477 C CA . ILE A 1 93 ? 28.903 -74.550 -46.119 1.00 38.00 70 ILE A CA 1
ATOM 478 C C . ILE A 1 93 ? 28.743 -74.607 -47.634 1.00 38.62 70 ILE A C 1
ATOM 479 O O . ILE A 1 93 ? 28.562 -73.574 -48.284 1.00 35.71 70 ILE A O 1
ATOM 484 N N . ALA A 1 94 ? 28.834 -75.808 -48.203 1.00 37.36 71 ALA A N 1
ATOM 485 C CA . ALA A 1 94 ? 28.598 -75.983 -49.637 1.00 42.51 71 ALA A CA 1
ATOM 486 C C . ALA A 1 94 ? 27.119 -75.594 -49.979 1.00 42.67 71 ALA A C 1
ATOM 487 O O . ALA A 1 94 ? 26.898 -74.824 -50.901 1.00 44.71 71 ALA A O 1
ATOM 489 N N . ALA A 1 95 ? 26.150 -76.036 -49.174 1.00 40.98 72 ALA A N 1
ATOM 490 C CA . ALA A 1 95 ? 24.723 -75.646 -49.351 1.00 40.55 72 ALA A CA 1
ATOM 491 C C . ALA A 1 95 ? 24.561 -74.123 -49.317 1.00 45.66 72 ALA A C 1
ATOM 492 O O . ALA A 1 95 ? 23.908 -73.535 -50.177 1.00 47.98 72 ALA A O 1
ATOM 494 N N . PHE A 1 96 ? 25.225 -73.473 -48.366 1.00 47.38 73 PHE A N 1
ATOM 495 C CA . PHE A 1 96 ? 25.142 -72.032 -48.231 1.00 44.58 73 PHE A CA 1
ATOM 496 C C . PHE A 1 96 ? 25.717 -71.320 -49.466 1.00 47.48 73 PHE A C 1
ATOM 497 O O . PHE A 1 96 ? 25.068 -70.442 -50.042 1.00 44.42 73 PHE A O 1
ATOM 505 N N . ALA A 1 97 ? 26.904 -71.722 -49.912 1.00 44.65 74 ALA A N 1
ATOM 506 C CA . ALA A 1 97 ? 27.503 -71.087 -51.092 1.00 41.04 74 ALA A CA 1
ATOM 507 C C . ALA A 1 97 ? 26.620 -71.277 -52.347 1.00 43.45 74 ALA A C 1
ATOM 508 O O . ALA A 1 97 ? 26.432 -70.334 -53.132 1.00 47.68 74 ALA A O 1
ATOM 510 N N . THR A 1 98 ? 26.138 -72.503 -52.550 1.00 39.63 75 THR A N 1
ATOM 511 C CA . THR A 1 98 ? 25.318 -72.856 -53.693 1.00 44.06 75 THR A CA 1
ATOM 512 C C . THR A 1 98 ? 24.087 -71.922 -53.723 1.00 48.72 75 THR A C 1
ATOM 513 O O . THR A 1 98 ? 23.775 -71.329 -54.769 1.00 51.02 75 THR A O 1
ATOM 517 N N . GLY A 1 99 ? 23.454 -71.718 -52.560 1.00 45.94 76 GLY A N 1
ATOM 518 C CA . GLY A 1 99 ? 22.335 -70.785 -52.479 1.00 46.49 76 GLY A CA 1
ATOM 519 C C . GLY A 1 99 ? 22.668 -69.352 -52.841 1.00 44.74 76 GLY A C 1
ATOM 520 O O . GLY A 1 99 ? 21.934 -68.699 -53.599 1.00 45.21 76 GLY A O 1
ATOM 521 N N . VAL A 1 100 ? 23.770 -68.853 -52.300 1.00 42.10 77 VAL A N 1
ATOM 522 C CA . VAL A 1 100 ? 24.167 -67.503 -52.578 1.00 46.65 77 VAL A CA 1
ATOM 523 C C . VAL A 1 100 ? 24.480 -67.305 -54.071 1.00 45.95 77 VAL A C 1
ATOM 524 O O . VAL A 1 100 ? 24.115 -66.298 -54.651 1.00 46.18 77 VAL A O 1
ATOM 528 N N . LEU A 1 101 ? 25.188 -68.242 -54.680 1.00 44.43 78 LEU A N 1
ATOM 529 C CA . LEU A 1 101 ? 25.576 -68.066 -56.069 1.00 46.43 78 LEU A CA 1
ATOM 530 C C . LEU A 1 101 ? 24.379 -68.315 -57.030 1.00 46.44 78 LEU A C 1
ATOM 531 O O . LEU A 1 101 ? 24.266 -67.634 -58.085 1.00 47.15 78 LEU A O 1
ATOM 536 N N . ALA A 1 102 ? 23.507 -69.261 -56.656 1.00 40.69 79 ALA A N 1
ATOM 537 C CA . ALA A 1 102 ? 22.261 -69.490 -57.386 1.00 41.21 79 ALA A CA 1
ATOM 538 C C . ALA A 1 102 ? 21.369 -68.237 -57.335 1.00 48.62 79 ALA A C 1
ATOM 539 O O . ALA A 1 102 ? 20.737 -67.904 -58.329 1.00 52.43 79 ALA A O 1
ATOM 541 N N . ALA A 1 103 ? 21.350 -67.518 -56.209 1.00 48.41 80 ALA A N 1
ATOM 542 C CA . ALA A 1 103 ? 20.463 -66.344 -56.076 1.00 51.72 80 ALA A CA 1
ATOM 543 C C . ALA A 1 103 ? 21.045 -65.085 -56.728 1.00 52.42 80 ALA A C 1
ATOM 544 O O . ALA A 1 103 ? 20.299 -64.265 -57.204 1.00 54.27 80 ALA A O 1
ATOM 546 N N . HIS A 1 104 ? 22.368 -64.902 -56.751 1.00 49.38 81 HIS A N 1
ATOM 547 C CA . HIS A 1 104 ? 22.898 -63.616 -57.216 1.00 47.20 81 HIS A CA 1
ATOM 548 C C . HIS A 1 104 ? 23.959 -63.752 -58.297 1.00 48.56 81 HIS A C 1
ATOM 549 O O . HIS A 1 104 ? 24.432 -62.740 -58.815 1.00 47.87 81 HIS A O 1
ATOM 556 N N . GLY A 1 105 ? 24.367 -64.980 -58.624 1.00 46.51 82 GLY A N 1
ATOM 557 C CA . GLY A 1 105 ? 25.396 -65.189 -59.655 1.00 45.26 82 GLY A CA 1
ATOM 558 C C . GLY A 1 105 ? 26.804 -64.642 -59.399 1.00 52.37 82 GLY A C 1
ATOM 559 O O . GLY A 1 105 ? 27.654 -64.704 -60.290 1.00 56.91 82 GLY A O 1
ATOM 560 N N . ARG A 1 106 ? 27.089 -64.160 -58.199 1.00 47.37 83 ARG A N 1
ATOM 561 C CA . ARG A 1 106 ? 28.414 -63.631 -57.921 1.00 50.94 83 ARG A CA 1
ATOM 562 C C . ARG A 1 106 ? 28.735 -63.459 -56.448 1.00 54.01 83 ARG A C 1
ATOM 563 O O . ARG A 1 106 ? 27.840 -63.319 -55.642 1.00 51.08 83 ARG A O 1
ATOM 571 N N . CYS A 1 107 ? 30.020 -63.446 -56.101 1.00 51.06 84 CYS A N 1
ATOM 572 C CA . CYS A 1 107 ? 30.431 -63.069 -54.731 1.00 45.00 84 CYS A CA 1
ATOM 573 C C . CYS A 1 107 ? 31.675 -62.249 -54.938 1.00 46.84 84 CYS A C 1
ATOM 574 O O . CYS A 1 107 ? 32.680 -62.770 -55.445 1.00 48.48 84 CYS A O 1
ATOM 577 N N . ASP A 1 108 ? 31.605 -60.973 -54.567 1.00 44.66 85 ASP A N 1
ATOM 578 C CA . ASP A 1 108 ? 32.684 -60.044 -54.805 1.00 42.15 85 ASP A CA 1
ATOM 579 C C . ASP A 1 108 ? 33.631 -59.972 -53.600 1.00 42.87 85 ASP A C 1
ATOM 580 O O . ASP A 1 108 ? 34.832 -59.710 -53.744 1.00 48.00 85 ASP A O 1
ATOM 585 N N . VAL A 1 109 ? 33.071 -60.148 -52.409 1.00 43.83 86 VAL A N 1
ATOM 586 C CA . VAL A 1 109 ? 33.820 -60.017 -51.188 1.00 45.97 86 VAL A CA 1
ATOM 587 C C . VAL A 1 109 ? 33.390 -61.127 -50.228 1.00 47.85 86 VAL A C 1
ATOM 588 O O . VAL A 1 109 ? 32.200 -61.198 -49.828 1.00 52.21 86 VAL A O 1
ATOM 592 N N . LEU A 1 110 ? 34.348 -61.981 -49.857 1.00 43.61 87 LEU A N 1
ATOM 593 C CA . LEU A 1 110 ? 34.121 -62.989 -48.828 1.00 36.95 87 LEU A CA 1
ATOM 594 C C . LEU A 1 110 ? 34.910 -62.547 -47.553 1.00 39.38 87 LEU A C 1
ATOM 595 O O . LEU A 1 110 ? 36.125 -62.378 -47.600 1.00 39.82 87 LEU A O 1
ATOM 600 N N . VAL A 1 111 ? 34.220 -62.273 -46.451 1.00 37.37 88 VAL A N 1
ATOM 601 C CA . VAL A 1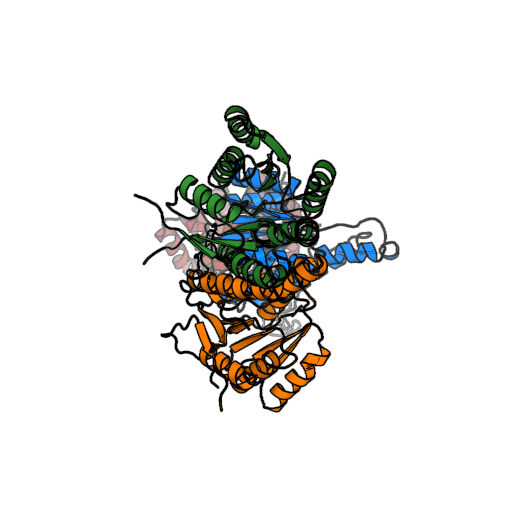 111 ? 34.916 -61.908 -45.249 1.00 38.51 88 VAL A CA 1
ATOM 602 C C . VAL A 1 111 ? 34.904 -63.058 -44.246 1.00 41.28 88 VAL A C 1
ATOM 603 O O . VAL A 1 111 ? 33.843 -63.434 -43.763 1.00 39.38 88 VAL A O 1
ATOM 607 N N . ASN A 1 112 ? 36.080 -63.657 -43.988 1.00 39.09 89 ASN A N 1
ATOM 608 C CA . ASN A 1 112 ? 36.200 -64.706 -42.974 1.00 40.74 89 ASN A CA 1
ATOM 609 C C . ASN A 1 112 ? 36.410 -64.042 -41.616 1.00 40.99 89 ASN A C 1
ATOM 610 O O . ASN A 1 112 ? 37.504 -63.642 -41.289 1.00 41.55 89 ASN A O 1
ATOM 615 N N . ASN A 1 113 ? 35.346 -63.918 -40.840 1.00 42.14 90 ASN A N 1
ATOM 616 C CA . ASN A 1 113 ? 35.377 -63.250 -39.556 1.00 38.75 90 ASN A CA 1
ATOM 617 C C . ASN A 1 113 ? 34.924 -64.126 -38.379 1.00 39.50 90 ASN A C 1
ATOM 618 O O . ASN A 1 113 ? 35.247 -63.852 -37.248 1.00 43.50 90 ASN A O 1
ATOM 623 N N . ALA A 1 114 ? 34.098 -65.129 -38.615 1.00 42.58 91 ALA A N 1
ATOM 624 C CA . ALA A 1 114 ? 33.595 -65.977 -37.502 1.00 41.01 91 ALA A CA 1
ATOM 625 C C . ALA A 1 114 ? 34.783 -66.647 -36.852 1.00 41.50 91 ALA A C 1
ATOM 626 O O . ALA A 1 114 ? 35.670 -67.163 -37.569 1.00 37.37 91 ALA A O 1
ATOM 628 N N . GLY A 1 115 ? 34.755 -66.717 -35.529 1.00 40.78 92 GLY A N 1
ATOM 629 C CA . GLY A 1 115 ? 35.896 -67.202 -34.747 1.00 46.07 92 GLY A CA 1
ATOM 630 C C . GLY A 1 115 ? 35.401 -67.722 -33.426 1.00 51.03 92 GLY A C 1
ATOM 631 O O . GLY A 1 115 ? 34.393 -67.231 -32.930 1.00 53.56 92 GLY A O 1
ATOM 632 N N . VAL A 1 116 ? 36.038 -68.757 -32.879 1.00 46.62 93 VAL A N 1
ATOM 633 C CA . VAL A 1 116 ? 35.730 -69.131 -31.510 1.00 42.54 93 VAL A CA 1
ATOM 634 C C . VAL A 1 116 ? 36.996 -69.105 -30.652 1.00 45.45 93 VAL A C 1
ATOM 635 O O . VAL A 1 116 ? 38.119 -69.115 -31.181 1.00 48.60 93 VAL A O 1
ATOM 639 N N . GLY A 1 117 ? 36.812 -69.024 -29.334 1.00 43.30 94 GLY A N 1
ATOM 640 C CA . GLY A 1 117 ? 37.906 -69.029 -28.386 1.00 42.21 94 GLY A CA 1
ATOM 641 C C . GLY A 1 117 ? 37.814 -70.241 -27.456 1.00 47.05 94 GLY A C 1
ATOM 642 O O . GLY A 1 117 ? 36.752 -70.866 -27.299 1.00 43.75 94 GLY A O 1
ATOM 643 N N . TRP A 1 118 ? 38.952 -70.596 -26.873 1.00 45.40 95 TRP A N 1
ATOM 644 C CA . TRP A 1 118 ? 39.004 -71.534 -25.769 1.00 45.63 95 TRP A CA 1
ATOM 645 C C . TRP A 1 118 ? 40.240 -71.178 -24.922 1.00 48.12 95 TRP A C 1
ATOM 646 O O . TRP A 1 118 ? 41.392 -71.239 -25.427 1.00 44.20 95 TRP A O 1
ATOM 657 N N . PHE A 1 119 ? 39.990 -70.784 -23.666 1.00 44.88 96 PHE A N 1
ATOM 658 C CA . PHE A 1 119 ? 41.074 -70.362 -22.765 1.00 46.32 96 PHE A CA 1
ATOM 659 C C . PHE A 1 119 ? 40.951 -70.994 -21.364 1.00 50.66 96 PHE A C 1
ATOM 660 O O . PHE A 1 119 ? 41.383 -70.433 -20.363 1.00 49.74 96 PHE A O 1
ATOM 668 N N . GLY A 1 120 ? 40.425 -72.213 -21.340 1.00 52.99 97 GLY A N 1
ATOM 669 C CA . GLY A 1 120 ? 40.242 -72.983 -20.105 1.00 52.99 97 GLY A CA 1
ATOM 670 C C . GLY A 1 120 ? 41.501 -73.312 -19.295 1.00 55.70 97 GLY A C 1
ATOM 671 O O . GLY A 1 120 ? 41.410 -73.481 -18.087 1.00 53.87 97 GLY A O 1
ATOM 672 N N . GLY A 1 121 ? 42.672 -73.424 -19.936 1.00 49.87 98 GLY A N 1
ATOM 673 C CA . GLY A 1 121 ? 43.787 -74.030 -19.270 1.00 43.55 98 GLY A CA 1
ATOM 674 C C . GLY A 1 121 ? 44.812 -74.526 -20.244 1.00 46.17 98 GLY A C 1
ATOM 675 O O . GLY A 1 121 ? 44.731 -74.282 -21.436 1.00 47.94 98 GLY A O 1
ATOM 676 N N . PRO A 1 122 ? 45.806 -75.234 -19.731 1.00 46.28 99 PRO A N 1
ATOM 677 C CA . PRO A 1 122 ? 46.920 -75.734 -20.520 1.00 42.30 99 PRO A CA 1
ATOM 678 C C . PRO A 1 122 ? 46.417 -76.704 -21.582 1.00 44.34 99 PRO A C 1
ATOM 679 O O . PRO A 1 122 ? 45.336 -77.317 -21.412 1.00 40.64 99 PRO A O 1
ATOM 683 N N . LEU A 1 123 ? 47.187 -76.840 -22.664 1.00 39.98 100 LEU A N 1
ATOM 684 C CA . LEU A 1 123 ? 46.766 -77.659 -23.797 1.00 39.68 100 LEU A CA 1
ATOM 685 C C . LEU A 1 123 ? 46.399 -79.158 -23.414 1.00 39.96 100 LEU A C 1
ATOM 686 O O . LEU A 1 123 ? 45.439 -79.743 -23.959 1.00 41.50 100 LEU A O 1
ATOM 691 N N . HIS A 1 124 ? 47.167 -79.783 -22.524 1.00 36.62 101 HIS A N 1
ATOM 692 C CA . HIS A 1 124 ? 46.870 -81.181 -22.147 1.00 41.01 101 HIS A CA 1
ATOM 693 C C . HIS A 1 124 ? 45.504 -81.285 -21.475 1.00 42.68 101 HIS A C 1
ATOM 694 O O . HIS A 1 124 ? 44.915 -82.369 -21.494 1.00 42.81 101 HIS A O 1
ATOM 701 N N . THR A 1 125 ? 44.973 -80.177 -20.941 1.00 38.63 102 THR A N 1
ATOM 702 C CA . THR A 1 125 ? 43.627 -80.207 -20.327 1.00 41.95 102 THR A CA 1
ATOM 703 C C . THR A 1 125 ? 42.489 -79.982 -21.340 1.00 44.28 102 THR A C 1
ATOM 704 O O . THR A 1 125 ? 41.304 -80.051 -20.949 1.00 42.65 102 THR A O 1
ATOM 708 N N . MET A 1 126 ? 42.819 -79.764 -22.625 1.00 40.47 103 MET A N 1
ATOM 709 C CA . MET A 1 126 ? 41.784 -79.473 -23.608 1.00 39.49 103 MET A CA 1
ATOM 710 C C . MET A 1 126 ? 41.227 -80.792 -24.162 1.00 42.48 103 MET A C 1
ATOM 711 O O . MET A 1 126 ? 41.993 -81.668 -24.570 1.00 42.08 103 MET A O 1
ATOM 716 N N . LYS A 1 127 ? 39.901 -80.948 -24.196 1.00 45.29 104 LYS A N 1
ATOM 717 C CA . LYS A 1 127 ? 39.327 -82.226 -24.672 1.00 46.12 104 LYS A CA 1
ATOM 718 C C . LYS A 1 127 ? 39.381 -82.262 -26.194 1.00 44.40 104 LYS A C 1
ATOM 719 O O . LYS A 1 127 ? 39.249 -81.207 -26.845 1.00 42.89 104 LYS A O 1
ATOM 725 N N . PRO A 1 128 ? 39.559 -83.467 -26.780 1.00 42.87 105 PRO A N 1
ATOM 726 C CA . PRO A 1 128 ? 39.548 -83.535 -28.246 1.00 39.48 105 PRO A CA 1
ATOM 727 C C . PRO A 1 128 ? 38.298 -82.865 -28.876 1.00 45.42 105 PRO A C 1
ATOM 728 O O . PRO A 1 128 ? 38.405 -82.224 -29.947 1.00 43.01 105 PRO A O 1
ATOM 732 N N . ALA A 1 129 ? 37.126 -83.006 -28.251 1.00 43.09 106 ALA A N 1
ATOM 733 C CA . ALA A 1 129 ? 35.913 -82.446 -28.863 1.00 46.67 106 ALA A CA 1
ATOM 734 C C . ALA A 1 129 ? 36.010 -80.898 -28.879 1.00 39.76 106 ALA A C 1
ATOM 735 O O . ALA A 1 129 ? 35.508 -80.255 -29.781 1.00 46.21 106 ALA A O 1
ATOM 737 N N . GLU A 1 130 ? 36.660 -80.315 -27.883 1.00 40.67 107 GLU A N 1
ATOM 738 C CA . GLU A 1 130 ? 36.867 -78.872 -27.837 1.00 41.81 107 GLU A CA 1
ATOM 739 C C . GLU A 1 130 ? 37.894 -78.400 -28.854 1.00 42.02 107 GLU A C 1
ATOM 740 O O . GLU A 1 130 ? 37.736 -77.327 -29.452 1.00 43.29 107 GLU A O 1
ATOM 746 N N . TRP A 1 131 ? 38.918 -79.229 -29.067 1.00 43.86 108 TRP A N 1
ATOM 747 C CA . TRP A 1 131 ? 39.924 -79.023 -30.114 1.00 44.11 108 TRP A CA 1
ATOM 748 C C . TRP A 1 131 ? 39.214 -78.993 -31.484 1.00 44.21 108 TRP A C 1
ATOM 749 O O . TRP A 1 131 ? 39.357 -78.015 -32.234 1.00 44.87 108 TRP A O 1
ATOM 760 N N . ASP A 1 132 ? 38.441 -80.045 -31.780 1.00 38.87 109 ASP A N 1
ATOM 761 C CA . ASP A 1 132 ? 37.680 -80.174 -33.011 1.00 37.44 109 ASP A CA 1
ATOM 762 C C . ASP A 1 132 ? 36.785 -78.967 -33.272 1.00 38.40 109 ASP A C 1
ATOM 763 O O . ASP A 1 132 ? 36.755 -78.485 -34.411 1.00 42.16 109 ASP A O 1
ATOM 768 N N . ALA A 1 133 ? 36.056 -78.502 -32.254 1.00 37.94 110 ALA A N 1
ATOM 769 C CA . ALA A 1 133 ? 35.070 -77.395 -32.423 1.00 42.21 110 ALA A CA 1
ATOM 770 C C . ALA A 1 133 ? 35.797 -76.094 -32.778 1.00 43.75 110 ALA A C 1
ATOM 771 O O . ALA A 1 133 ? 35.327 -75.293 -33.611 1.00 46.51 110 ALA A O 1
ATOM 773 N N . LEU A 1 134 ? 36.962 -75.895 -32.156 1.00 41.06 111 LEU A N 1
ATOM 774 C CA . LEU A 1 134 ? 37.749 -74.670 -32.358 1.00 36.90 111 LEU A CA 1
ATOM 775 C C . LEU A 1 134 ? 38.439 -74.682 -33.729 1.00 37.24 111 LEU A C 1
ATOM 776 O O . LEU A 1 134 ? 38.424 -73.695 -34.452 1.00 35.99 111 LEU A O 1
ATOM 781 N N . ILE A 1 135 ? 39.063 -75.787 -34.082 1.00 35.68 112 ILE A N 1
ATOM 782 C CA . ILE A 1 135 ? 39.780 -75.865 -35.349 1.00 39.05 112 ILE A CA 1
ATOM 783 C C . ILE A 1 135 ? 38.759 -75.852 -36.552 1.00 40.29 112 ILE A C 1
ATOM 784 O O . ILE A 1 135 ? 39.050 -75.271 -37.638 1.00 40.77 112 ILE A O 1
ATOM 789 N N . ALA A 1 136 ? 37.591 -76.472 -36.348 1.00 35.45 113 ALA A N 1
ATOM 790 C CA . ALA A 1 136 ? 36.579 -76.585 -37.404 1.00 38.89 113 ALA A CA 1
ATOM 791 C C . ALA A 1 136 ? 36.157 -75.186 -37.882 1.00 40.22 113 ALA A C 1
ATOM 792 O O . ALA A 1 136 ? 36.045 -74.938 -39.092 1.00 38.21 113 ALA A O 1
ATOM 794 N N . VAL A 1 137 ? 35.933 -74.293 -36.929 1.00 36.89 114 VAL A N 1
ATOM 795 C CA . VAL A 1 137 ? 35.528 -72.940 -37.253 1.00 39.06 114 VAL A CA 1
ATOM 796 C C . VAL A 1 137 ? 36.709 -72.035 -37.585 1.00 39.79 114 VAL A C 1
ATOM 797 O O . VAL A 1 137 ? 36.639 -71.270 -38.531 1.00 41.18 114 VAL A O 1
ATOM 801 N N . ASN A 1 138 ? 37.757 -72.029 -36.766 1.00 40.09 115 ASN A N 1
ATOM 802 C CA . ASN A 1 138 ? 38.826 -71.061 -36.991 1.00 38.30 115 ASN A CA 1
ATOM 803 C C . ASN A 1 138 ? 39.722 -71.391 -38.167 1.00 38.16 115 ASN A C 1
ATOM 804 O O . ASN A 1 138 ? 40.372 -70.508 -38.732 1.00 35.81 115 ASN A O 1
ATOM 809 N N . LEU A 1 139 ? 39.821 -72.662 -38.531 1.00 39.10 116 LEU A N 1
ATOM 810 C CA . LEU A 1 139 ? 40.849 -72.999 -39.506 1.00 38.54 116 LEU A CA 1
ATOM 811 C C . LEU A 1 139 ? 40.268 -73.716 -40.715 1.00 41.63 116 LEU A C 1
ATOM 812 O O . LEU A 1 139 ? 40.533 -73.313 -41.853 1.00 36.96 116 LEU A O 1
ATOM 817 N N . LYS A 1 140 ? 39.502 -74.779 -40.480 1.00 38.40 117 LYS A N 1
ATOM 818 C CA . LYS A 1 140 ? 38.909 -75.493 -41.593 1.00 33.98 117 LYS A CA 1
ATOM 819 C C . LYS A 1 140 ? 37.821 -74.680 -42.351 1.00 37.61 117 LYS A C 1
ATOM 820 O O . LYS A 1 140 ? 37.836 -74.663 -43.583 1.00 36.75 117 LYS A O 1
ATOM 826 N N . ALA A 1 141 ? 36.911 -73.993 -41.647 1.00 35.94 118 ALA A N 1
ATOM 827 C CA . ALA A 1 141 ? 35.823 -73.276 -42.360 1.00 38.15 118 ALA A CA 1
ATOM 828 C C . ALA A 1 141 ? 36.368 -72.185 -43.322 1.00 43.12 118 ALA A C 1
ATOM 829 O O . ALA A 1 141 ? 35.868 -72.051 -44.429 1.00 38.57 118 ALA A O 1
ATOM 831 N N . PRO A 1 142 ? 37.432 -71.445 -42.926 1.00 38.35 119 PRO A N 1
ATOM 832 C CA . PRO A 1 142 ? 37.882 -70.444 -43.927 1.00 36.74 119 PRO A CA 1
ATOM 833 C C . PRO A 1 142 ? 38.403 -71.135 -45.186 1.00 39.71 119 PRO A C 1
ATOM 834 O O . PRO A 1 142 ? 38.288 -70.564 -46.313 1.00 41.04 119 PRO A O 1
ATOM 838 N N . TYR A 1 143 ? 38.956 -72.345 -45.033 1.00 36.04 120 TYR A N 1
ATOM 839 C CA . TYR A 1 143 ? 39.399 -73.077 -46.209 1.00 34.61 120 TYR A CA 1
ATOM 840 C C . TYR A 1 143 ? 38.144 -73.530 -47.005 1.00 38.52 120 TYR A C 1
ATOM 841 O O . TYR A 1 143 ? 38.090 -73.394 -48.234 1.00 38.74 120 TYR A O 1
ATOM 850 N N . LEU A 1 144 ? 37.151 -74.080 -46.312 1.00 36.77 121 LEU A N 1
ATOM 851 C CA . LEU A 1 144 ? 35.934 -74.549 -47.005 1.00 39.77 121 LEU A CA 1
ATOM 852 C C . LEU A 1 144 ? 35.213 -73.413 -47.761 1.00 37.56 121 LEU A C 1
ATOM 853 O O . LEU A 1 144 ? 34.799 -73.606 -48.907 1.00 40.61 121 LEU A O 1
ATOM 858 N N . LEU A 1 145 ? 35.114 -72.248 -47.135 1.00 32.98 122 LEU A N 1
ATOM 859 C CA . LEU A 1 145 ? 34.485 -71.088 -47.735 1.00 37.78 122 LEU A CA 1
ATOM 860 C C . LEU A 1 145 ? 35.258 -70.617 -48.980 1.00 39.51 122 LEU A C 1
ATOM 861 O O . LEU A 1 145 ? 34.663 -70.296 -50.025 1.00 41.06 122 LEU A O 1
ATOM 866 N N . LEU A 1 146 ? 36.584 -70.607 -48.892 1.00 39.72 123 LEU A N 1
ATOM 867 C CA . LEU A 1 146 ? 37.389 -70.175 -50.025 1.00 34.40 123 LEU A CA 1
ATOM 868 C C . LEU A 1 146 ? 37.139 -71.213 -51.133 1.00 37.42 123 LEU A C 1
ATOM 869 O O . LEU A 1 146 ? 37.003 -70.864 -52.303 1.00 37.70 123 LEU A O 1
ATOM 874 N N . ARG A 1 147 ? 37.118 -72.491 -50.762 1.00 36.05 124 ARG A N 1
ATOM 875 C CA . ARG A 1 147 ? 36.907 -73.519 -51.731 1.00 36.32 124 ARG A CA 1
ATOM 876 C C . ARG A 1 147 ? 35.530 -73.353 -52.406 1.00 39.38 124 ARG A C 1
ATOM 877 O O . ARG A 1 147 ? 35.408 -73.647 -53.574 1.00 41.29 124 ARG A O 1
ATOM 885 N N . ALA A 1 148 ? 34.510 -72.896 -51.663 1.00 38.97 125 ALA A N 1
ATOM 886 C CA . ALA A 1 148 ? 33.141 -72.772 -52.178 1.00 38.08 125 ALA A CA 1
ATOM 887 C C . ALA A 1 148 ? 32.904 -71.528 -53.013 1.00 38.46 125 ALA A C 1
ATOM 888 O O . ALA A 1 148 ? 32.076 -71.592 -53.921 1.00 37.56 125 ALA A O 1
ATOM 890 N N . PHE A 1 149 ? 33.623 -70.432 -52.741 1.00 38.60 126 PHE A N 1
ATOM 891 C CA . PHE A 1 149 ? 33.450 -69.147 -53.460 1.00 37.51 126 PHE A CA 1
ATOM 892 C C . PHE A 1 149 ? 34.597 -68.789 -54.421 1.00 43.95 126 PHE A C 1
ATOM 893 O O . PHE A 1 149 ? 34.442 -67.979 -55.336 1.00 44.31 126 PHE A O 1
ATOM 901 N N . ALA A 1 150 ? 35.767 -69.355 -54.237 1.00 44.08 127 ALA A N 1
ATOM 902 C CA . ALA A 1 150 ? 36.847 -68.926 -55.103 1.00 45.01 127 ALA A CA 1
ATOM 903 C C . ALA A 1 150 ? 36.611 -69.319 -56.563 1.00 43.67 127 ALA A C 1
ATOM 904 O O . ALA A 1 150 ? 36.995 -68.558 -57.443 1.00 45.50 127 ALA A O 1
ATOM 906 N N . PRO A 1 151 ? 36.091 -70.542 -56.829 1.00 43.59 128 PRO A N 1
ATOM 907 C CA . PRO A 1 151 ? 35.913 -70.936 -58.265 1.00 45.49 128 PRO A CA 1
ATOM 908 C C . PRO A 1 151 ? 35.066 -69.908 -59.048 1.00 46.47 128 PRO A C 1
ATOM 909 O O . PRO A 1 151 ? 35.345 -69.629 -60.224 1.00 44.40 128 PRO A O 1
ATOM 913 N N . ALA A 1 152 ? 34.082 -69.306 -58.385 1.00 43.77 129 ALA A N 1
ATOM 914 C CA . ALA A 1 152 ? 33.288 -68.279 -59.048 1.00 43.08 129 ALA A CA 1
ATOM 915 C C . ALA A 1 152 ? 34.107 -67.009 -59.250 1.00 43.55 129 ALA A C 1
ATOM 916 O O . ALA A 1 152 ? 34.013 -66.382 -60.307 1.00 46.22 129 ALA A O 1
ATOM 918 N N . MET A 1 153 ? 34.939 -66.643 -58.269 1.00 41.25 130 MET A N 1
ATOM 919 C CA . MET A 1 153 ? 35.777 -65.454 -58.380 1.00 42.68 130 MET A CA 1
ATOM 920 C C . MET A 1 153 ? 36.793 -65.608 -59.472 1.00 45.61 130 MET A C 1
ATOM 921 O O . MET A 1 153 ? 37.081 -64.642 -60.183 1.00 53.38 130 MET A O 1
ATOM 926 N N . ILE A 1 154 ? 37.333 -66.819 -59.612 1.00 45.90 131 ILE A N 1
ATOM 927 C CA . ILE A 1 154 ? 38.318 -67.131 -60.655 1.00 47.27 131 ILE A CA 1
ATOM 928 C C . ILE A 1 154 ? 37.682 -66.940 -62.069 1.00 53.20 131 ILE A C 1
ATOM 929 O O . ILE A 1 154 ? 38.258 -66.253 -62.959 1.00 52.66 131 ILE A O 1
ATOM 934 N N . ALA A 1 155 ? 36.493 -67.526 -62.252 1.00 49.73 132 ALA A N 1
ATOM 935 C CA . ALA A 1 155 ? 35.771 -67.497 -63.536 1.00 48.98 132 ALA A CA 1
ATOM 936 C C . ALA A 1 155 ? 35.476 -66.041 -63.870 1.00 47.66 132 ALA A C 1
ATOM 937 O O . ALA A 1 155 ? 35.594 -65.674 -64.995 1.00 46.62 132 ALA A O 1
ATOM 939 N N . ALA A 1 156 ? 35.166 -65.200 -62.882 1.00 46.05 133 ALA A N 1
ATOM 940 C CA . ALA A 1 156 ? 34.933 -63.769 -63.145 1.00 43.32 133 ALA A CA 1
ATOM 941 C C . ALA A 1 156 ? 36.223 -62.922 -63.152 1.00 51.28 133 ALA A C 1
ATOM 942 O O . ALA A 1 156 ? 36.164 -61.695 -63.374 1.00 50.41 133 ALA A O 1
ATOM 944 N N . LYS A 1 157 ? 37.381 -63.541 -62.850 1.00 51.38 134 LYS A N 1
ATOM 945 C CA . LYS A 1 157 ? 38.642 -62.776 -62.690 1.00 52.28 134 LYS A CA 1
ATOM 946 C C . LYS A 1 157 ? 38.549 -61.515 -61.824 1.00 50.72 134 LYS A C 1
ATOM 947 O O . LYS A 1 157 ? 39.117 -60.490 -62.160 1.00 50.72 134 LYS A O 1
ATOM 953 N N . ARG A 1 158 ? 37.923 -61.651 -60.668 1.00 49.92 135 ARG A N 1
ATOM 954 C CA . ARG A 1 158 ? 37.809 -60.577 -59.718 1.00 49.38 135 ARG A CA 1
ATOM 955 C C . ARG A 1 158 ? 37.303 -61.101 -58.395 1.00 50.57 135 ARG A C 1
ATOM 956 O O . ARG A 1 158 ? 36.692 -62.140 -58.346 1.00 50.88 135 ARG A O 1
ATOM 964 N N . GLY A 1 159 ? 37.549 -60.359 -57.327 1.00 43.30 136 GLY A N 1
ATOM 965 C CA . GLY A 1 159 ? 37.020 -60.666 -55.989 1.00 39.37 136 GLY A CA 1
ATOM 966 C C . GLY A 1 159 ? 38.100 -60.539 -54.889 1.00 43.58 136 GLY A C 1
ATOM 967 O O . GLY A 1 159 ? 39.326 -60.659 -55.152 1.00 44.18 136 GLY A O 1
ATOM 968 N N . HIS A 1 160 ? 37.629 -60.282 -53.676 1.00 40.31 137 HIS A N 1
ATOM 969 C CA . HIS A 1 160 ? 38.425 -60.212 -52.481 1.00 40.00 137 HIS A CA 1
ATOM 970 C C . HIS A 1 160 ? 38.029 -61.321 -51.526 1.00 42.86 137 HIS A C 1
ATOM 971 O O . HIS A 1 160 ? 36.830 -61.533 -51.310 1.00 43.19 137 HIS A O 1
ATOM 978 N N . ILE A 1 161 ? 39.026 -61.996 -50.944 1.00 41.57 138 ILE A N 1
ATOM 979 C CA . ILE A 1 161 ? 38.833 -62.844 -49.749 1.00 37.29 138 ILE A CA 1
ATOM 980 C C . ILE A 1 161 ? 39.641 -62.208 -48.633 1.00 39.69 138 ILE A C 1
ATOM 981 O O . ILE A 1 161 ? 40.893 -62.153 -48.685 1.00 36.83 138 ILE A O 1
ATOM 986 N N . ILE A 1 162 ? 38.922 -61.721 -47.614 1.00 41.36 139 ILE A N 1
ATOM 987 C CA . ILE A 1 162 ? 39.513 -60.935 -46.521 1.00 40.70 139 ILE A CA 1
ATOM 988 C C . ILE A 1 162 ? 39.349 -61.685 -45.181 1.00 42.21 139 ILE A C 1
ATOM 989 O O . ILE A 1 162 ? 38.218 -62.047 -44.811 1.00 41.08 139 ILE A O 1
ATOM 994 N N . ASN A 1 163 ? 40.467 -61.930 -44.483 1.00 39.49 140 ASN A N 1
ATOM 995 C CA . ASN A 1 163 ? 40.472 -62.740 -43.277 1.00 43.42 140 ASN A CA 1
ATOM 996 C C . ASN A 1 163 ? 40.787 -61.902 -42.026 1.00 42.71 140 ASN A C 1
ATOM 997 O O . ASN A 1 163 ? 41.801 -61.215 -41.995 1.00 41.22 140 ASN A O 1
ATOM 1002 N N . ILE A 1 164 ? 39.910 -61.932 -41.034 1.00 41.03 141 ILE A N 1
ATOM 1003 C CA . ILE A 1 164 ? 40.171 -61.257 -39.777 1.00 42.37 141 ILE A CA 1
ATOM 1004 C C . ILE A 1 164 ? 40.943 -62.185 -38.832 1.00 43.96 141 ILE A C 1
ATOM 1005 O O . ILE A 1 164 ? 40.400 -63.172 -38.432 1.00 43.44 141 ILE A O 1
ATOM 1010 N N . SER A 1 165 ? 42.215 -61.891 -38.527 1.00 41.48 142 SER A N 1
ATOM 1011 C CA . SER A 1 165 ? 43.040 -62.771 -37.716 1.00 45.27 142 SER A CA 1
ATOM 1012 C C . SER A 1 165 ? 43.336 -62.061 -36.445 1.00 49.37 142 SER A C 1
ATOM 1013 O O . SER A 1 165 ? 43.804 -60.941 -36.481 1.00 56.28 142 SER A O 1
ATOM 1016 N N . SER A 1 166 ? 43.088 -62.662 -35.297 1.00 54.45 143 SER A N 1
ATOM 1017 C CA . SER A 1 166 ? 43.245 -61.870 -34.042 1.00 57.43 143 SER A CA 1
ATOM 1018 C C . SER A 1 166 ? 44.653 -61.975 -33.442 1.00 54.53 143 SER A C 1
ATOM 1019 O O . SER A 1 166 ? 44.929 -61.399 -32.418 1.00 55.45 143 SER A O 1
ATOM 1022 N N . LEU A 1 167 ? 45.543 -62.681 -34.131 1.00 59.22 144 LEU A N 1
ATOM 1023 C CA . LEU A 1 167 ? 46.955 -62.844 -33.733 1.00 65.18 144 LEU A CA 1
ATOM 1024 C C . LEU A 1 167 ? 47.884 -62.734 -34.961 1.00 68.11 144 LEU A C 1
ATOM 1025 O O . LEU A 1 167 ? 47.610 -63.354 -36.012 1.00 67.37 144 LEU A O 1
ATOM 1030 N N . ALA A 1 168 ? 48.994 -62.005 -34.832 1.00 69.71 145 ALA A N 1
ATOM 1031 C CA . ALA A 1 168 ? 49.876 -61.823 -36.014 1.00 76.51 145 ALA A CA 1
ATOM 1032 C C . ALA A 1 168 ? 51.020 -62.857 -36.252 1.00 83.23 145 ALA A C 1
ATOM 1033 O O . ALA A 1 168 ? 51.932 -62.577 -37.029 1.00 82.57 145 ALA A O 1
ATOM 1035 N N . GLY A 1 169 ? 50.963 -64.043 -35.626 1.00 82.09 146 GLY A N 1
ATOM 1036 C CA . GLY A 1 169 ? 51.958 -65.127 -35.877 1.00 80.09 146 GLY A CA 1
ATOM 1037 C C . GLY A 1 169 ? 53.247 -64.959 -35.065 1.00 82.99 146 GLY A C 1
ATOM 1038 O O . GLY A 1 169 ? 54.255 -65.655 -35.288 1.00 82.25 146 GLY A O 1
ATOM 1039 N N . LYS A 1 170 ? 53.173 -64.059 -34.081 1.00 82.21 147 LYS A N 1
ATOM 1040 C CA . LYS A 1 170 ? 54.295 -63.589 -33.318 1.00 80.71 147 LYS A CA 1
ATOM 1041 C C . LYS A 1 170 ? 54.336 -64.152 -31.889 1.00 75.56 147 LYS A C 1
ATOM 1042 O O . LYS A 1 170 ? 55.267 -64.872 -31.532 1.00 69.67 147 LYS A O 1
ATOM 1048 N N . ASN A 1 171 ? 53.350 -63.775 -31.065 1.00 73.90 148 ASN A N 1
ATOM 1049 C CA . ASN A 1 171 ? 53.321 -64.175 -29.648 1.00 72.93 148 ASN A CA 1
ATOM 1050 C C . ASN A 1 171 ? 52.302 -65.292 -29.332 1.00 66.46 148 ASN A C 1
ATOM 1051 O O . ASN A 1 171 ? 51.120 -65.185 -29.661 1.00 63.12 148 ASN A O 1
ATOM 1056 N N . PRO A 1 172 ? 52.775 -66.367 -28.694 1.00 63.29 149 PRO A N 1
ATOM 1057 C CA . PRO A 1 172 ? 51.903 -67.450 -28.194 1.00 60.86 149 PRO A CA 1
ATOM 1058 C C . PRO A 1 172 ? 50.998 -66.954 -27.079 1.00 58.56 149 PRO A C 1
ATOM 1059 O O . PRO A 1 172 ? 51.323 -65.998 -26.405 1.00 59.22 149 PRO A O 1
ATOM 1063 N N . VAL A 1 173 ? 49.847 -67.581 -26.924 1.00 55.83 150 VAL A N 1
ATOM 1064 C CA . VAL A 1 173 ? 48.969 -67.294 -25.824 1.00 53.07 150 VAL A CA 1
ATOM 1065 C C . VAL A 1 173 ? 49.029 -68.554 -24.925 1.00 53.84 150 VAL A C 1
ATOM 1066 O O . VAL A 1 173 ? 48.468 -69.598 -25.295 1.00 51.20 150 VAL A O 1
ATOM 1070 N N . ALA A 1 174 ? 49.769 -68.491 -23.798 1.00 53.27 151 ALA A N 1
ATOM 1071 C CA . ALA A 1 174 ? 49.650 -69.562 -22.759 1.00 57.14 151 ALA A CA 1
ATOM 1072 C C . ALA A 1 174 ? 48.168 -69.769 -22.341 1.00 48.85 151 ALA A C 1
ATOM 1073 O O . ALA A 1 174 ? 47.420 -68.798 -22.088 1.00 50.74 151 ALA A O 1
ATOM 1075 N N . ASP A 1 175 ? 47.727 -71.018 -22.338 1.00 45.42 152 ASP A N 1
ATOM 1076 C CA . ASP A 1 175 ? 46.349 -71.357 -21.999 1.00 47.01 152 ASP A CA 1
ATOM 1077 C C . ASP A 1 175 ? 45.384 -71.097 -23.148 1.00 46.34 152 ASP A C 1
ATOM 1078 O O . ASP A 1 175 ? 44.179 -71.208 -22.991 1.00 45.65 152 ASP A O 1
ATOM 1083 N N . GLY A 1 176 ? 45.939 -70.759 -24.302 1.00 43.56 153 GLY A N 1
ATOM 1084 C CA . GLY A 1 176 ? 45.193 -70.626 -25.534 1.00 47.66 153 GLY A CA 1
ATOM 1085 C C . GLY A 1 176 ? 45.979 -71.237 -26.663 1.00 42.88 153 GLY A C 1
ATOM 1086 O O . GLY A 1 176 ? 46.103 -70.628 -27.761 1.00 41.87 153 GLY A O 1
ATOM 1087 N N . ALA A 1 177 ? 46.520 -72.423 -26.406 1.00 35.87 154 ALA A N 1
ATOM 1088 C CA . ALA A 1 177 ? 47.441 -73.042 -27.356 1.00 36.29 154 ALA A CA 1
ATOM 1089 C C . ALA A 1 177 ? 46.751 -73.414 -28.685 1.00 39.15 154 ALA A C 1
ATOM 1090 O O . ALA A 1 177 ? 47.288 -73.084 -29.764 1.00 38.05 154 ALA A O 1
ATOM 1092 N N . ALA A 1 178 ? 45.580 -74.085 -28.627 1.00 36.89 155 ALA A N 1
ATOM 1093 C CA . ALA A 1 178 ? 44.868 -74.491 -29.856 1.00 35.37 155 ALA A CA 1
ATOM 1094 C C . ALA A 1 178 ? 44.439 -73.217 -30.603 1.00 37.72 155 ALA A C 1
ATOM 1095 O O . ALA A 1 178 ? 44.514 -73.125 -31.835 1.00 38.57 155 ALA A O 1
ATOM 1097 N N . TYR A 1 179 ? 44.014 -72.234 -29.822 1.00 35.63 156 TYR A N 1
ATOM 1098 C CA . TYR A 1 179 ? 43.576 -70.981 -30.367 1.00 38.87 156 TYR A CA 1
ATOM 1099 C C . TYR A 1 179 ? 44.712 -70.341 -31.198 1.00 38.29 156 TYR A C 1
ATOM 1100 O O . TYR A 1 179 ? 44.511 -69.994 -32.379 1.00 38.36 156 TYR A O 1
ATOM 1109 N N . THR A 1 180 ? 45.884 -70.199 -30.573 1.00 34.78 157 THR A N 1
ATOM 1110 C CA . THR A 1 180 ? 47.083 -69.725 -31.228 1.00 33.68 157 THR A CA 1
ATOM 1111 C C . THR A 1 180 ? 47.394 -70.558 -32.463 1.00 39.86 157 THR A C 1
ATOM 1112 O O . THR A 1 180 ? 47.625 -69.966 -33.514 1.00 39.04 157 THR A O 1
ATOM 1116 N N . ALA A 1 181 ? 47.368 -71.902 -32.372 1.00 36.76 158 ALA A N 1
ATOM 1117 C CA . ALA A 1 181 ? 47.651 -72.724 -33.531 1.00 31.23 158 ALA A CA 1
ATOM 1118 C C . ALA A 1 181 ? 46.681 -72.349 -34.665 1.00 36.34 158 ALA A C 1
ATOM 1119 O O . ALA A 1 181 ? 47.075 -72.308 -35.817 1.00 34.57 158 ALA A O 1
ATOM 1121 N N . SER A 1 182 ? 45.416 -72.054 -34.345 1.00 35.61 159 SER A N 1
ATOM 1122 C CA . SER A 1 182 ? 44.446 -71.850 -35.402 1.00 33.46 159 SER A CA 1
ATOM 1123 C C . SER A 1 182 ? 44.695 -70.520 -36.138 1.00 39.37 159 SER A C 1
ATOM 1124 O O . SER A 1 182 ? 44.506 -70.463 -37.367 1.00 38.59 159 SER A O 1
ATOM 1127 N N . LYS A 1 183 ? 45.135 -69.481 -35.408 1.00 35.69 160 LYS A N 1
ATOM 1128 C CA . LYS A 1 183 ? 45.430 -68.186 -36.020 1.00 36.60 160 LYS A CA 1
ATOM 1129 C C . LYS A 1 183 ? 46.722 -68.180 -36.804 1.00 38.08 160 LYS A C 1
ATOM 1130 O O . LYS A 1 183 ? 46.744 -67.647 -37.940 1.00 38.47 160 LYS A O 1
ATOM 1136 N N . TRP A 1 184 ? 47.791 -68.753 -36.262 1.00 36.21 161 TRP A N 1
ATOM 1137 C CA . TRP A 1 184 ? 49.024 -68.816 -37.052 1.00 36.34 161 TRP A CA 1
ATOM 1138 C C . TRP A 1 184 ? 48.772 -69.727 -38.254 1.00 36.61 161 TRP A C 1
ATOM 1139 O O . TRP A 1 184 ? 49.279 -69.461 -39.359 1.00 38.37 161 TRP A O 1
ATOM 1150 N N . GLY A 1 185 ? 47.999 -70.791 -38.057 1.00 33.97 162 GLY A N 1
ATOM 1151 C CA . GLY A 1 185 ? 47.648 -71.687 -39.158 1.00 30.65 162 GLY A CA 1
ATOM 1152 C C . GLY A 1 185 ? 46.847 -70.920 -40.245 1.00 39.90 162 GLY A C 1
ATOM 1153 O O . GLY A 1 185 ? 47.111 -71.076 -41.450 1.00 39.39 162 GLY A O 1
ATOM 1154 N N . LEU A 1 186 ? 45.912 -70.069 -39.814 1.00 36.14 163 LEU A N 1
ATOM 1155 C CA . LEU A 1 186 ? 45.093 -69.274 -40.741 1.00 39.72 163 LEU A CA 1
ATOM 1156 C C . LEU A 1 186 ? 45.988 -68.359 -41.585 1.00 40.01 163 LEU A C 1
ATOM 1157 O O . LEU A 1 186 ? 45.870 -68.306 -42.841 1.00 36.50 163 LEU A O 1
ATOM 1162 N N . ASN A 1 187 ? 46.879 -67.661 -40.885 1.00 36.43 164 ASN A N 1
ATOM 1163 C CA . ASN A 1 187 ? 47.870 -66.836 -41.543 1.00 42.39 164 ASN A CA 1
ATOM 1164 C C . ASN A 1 187 ? 48.632 -67.601 -42.622 1.00 44.18 164 ASN A C 1
ATOM 1165 O O . ASN A 1 187 ? 48.792 -67.064 -43.717 1.00 40.29 164 ASN A O 1
ATOM 1170 N N . GLY A 1 188 ? 49.078 -68.840 -42.341 1.00 38.08 165 GLY A N 1
ATOM 1171 C CA . GLY A 1 188 ? 49.915 -69.562 -43.310 1.00 35.04 165 GLY A CA 1
ATOM 1172 C C . GLY A 1 188 ? 49.062 -70.068 -44.485 1.00 35.08 165 GLY A C 1
ATOM 1173 O O . GLY A 1 188 ? 49.480 -70.064 -45.653 1.00 38.63 165 GLY A O 1
ATOM 1174 N N . LEU A 1 189 ? 47.860 -70.506 -44.149 1.00 36.21 166 LEU A N 1
ATOM 1175 C CA . LEU A 1 189 ? 46.845 -70.916 -45.093 1.00 38.73 166 LEU A CA 1
ATOM 1176 C C . LEU A 1 189 ? 46.574 -69.810 -46.125 1.00 38.00 166 LEU A C 1
ATOM 1177 O O . LEU A 1 189 ? 46.632 -70.057 -47.320 1.00 39.16 166 LEU A O 1
ATOM 1182 N N . MET A 1 190 ? 46.306 -68.602 -45.647 1.00 33.96 167 MET A N 1
ATOM 1183 C CA . MET A 1 190 ? 45.791 -67.566 -46.505 1.00 37.76 167 MET A CA 1
ATOM 1184 C C . MET A 1 190 ? 46.921 -66.848 -47.235 1.00 43.21 167 MET A C 1
ATOM 1185 O O . MET A 1 190 ? 46.711 -66.381 -48.388 1.00 41.73 167 MET A O 1
ATOM 1190 N N . THR A 1 191 ? 48.113 -66.823 -46.623 1.00 39.28 168 THR A N 1
ATOM 1191 C CA . THR A 1 191 ? 49.316 -66.327 -47.281 1.00 38.80 168 THR A CA 1
ATOM 1192 C C . THR A 1 191 ? 49.647 -67.235 -48.432 1.00 35.95 168 THR A C 1
ATOM 1193 O O . THR A 1 191 ? 50.052 -66.781 -49.451 1.00 40.83 168 THR A O 1
ATOM 1197 N N . SER A 1 192 ? 49.536 -68.538 -48.254 1.00 38.03 169 SER A N 1
ATOM 1198 C CA . SER A 1 192 ? 49.766 -69.445 -49.373 1.00 40.10 169 SER A CA 1
ATOM 1199 C C . SER A 1 192 ? 48.688 -69.285 -50.489 1.00 37.96 169 SER A C 1
ATOM 1200 O O . SER A 1 192 ? 49.002 -69.272 -51.712 1.00 39.66 169 SER A O 1
ATOM 1203 N N . ALA A 1 193 ? 47.428 -69.169 -50.080 1.00 33.53 170 ALA A N 1
ATOM 1204 C CA . ALA A 1 193 ? 46.353 -69.117 -51.068 1.00 35.70 170 ALA A CA 1
ATOM 1205 C C . ALA A 1 193 ? 46.474 -67.807 -51.857 1.00 38.97 170 ALA A C 1
ATOM 1206 O O . ALA A 1 193 ? 46.103 -67.759 -53.019 1.00 41.94 170 ALA A O 1
ATOM 1208 N N . ALA A 1 194 ? 47.000 -66.758 -51.229 1.00 42.48 171 ALA A N 1
ATOM 1209 C CA . ALA A 1 194 ? 47.223 -65.478 -51.924 1.00 42.10 171 ALA A CA 1
ATOM 1210 C C . 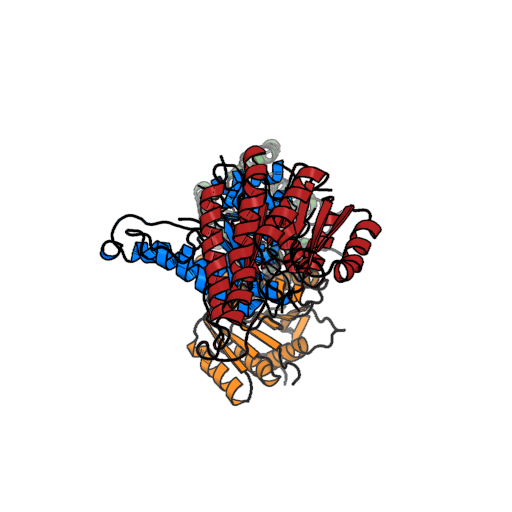ALA A 1 194 ? 48.167 -65.639 -53.137 1.00 43.44 171 ALA A C 1
ATOM 1211 O O . ALA A 1 194 ? 47.886 -65.079 -54.204 1.00 41.85 171 ALA A O 1
ATOM 1213 N N . GLU A 1 195 ? 49.226 -66.441 -52.998 1.00 44.66 172 GLU A N 1
ATOM 1214 C CA . GLU A 1 195 ? 50.121 -66.695 -54.131 1.00 43.78 172 GLU A CA 1
ATOM 1215 C C . GLU A 1 195 ? 49.452 -67.522 -55.193 1.00 44.96 172 GLU A C 1
ATOM 1216 O O . GLU A 1 195 ? 49.793 -67.409 -56.333 1.00 52.06 172 GLU A O 1
ATOM 1222 N N . GLU A 1 196 ? 48.490 -68.355 -54.829 1.00 45.40 173 GLU A N 1
ATOM 1223 C CA . GLU A 1 196 ? 47.824 -69.215 -55.791 1.00 44.55 173 GLU A CA 1
ATOM 1224 C C . GLU A 1 196 ? 46.815 -68.440 -56.609 1.00 47.48 173 GLU A C 1
ATOM 1225 O O . GLU A 1 196 ? 46.683 -68.690 -57.817 1.00 45.24 173 GLU A O 1
ATOM 1231 N N . LEU A 1 197 ? 46.103 -67.508 -55.975 1.00 41.90 174 LEU A N 1
ATOM 1232 C CA . LEU A 1 197 ? 44.918 -66.919 -56.617 1.00 43.45 174 LEU A CA 1
ATOM 1233 C C . LEU A 1 197 ? 45.217 -65.649 -57.414 1.00 50.40 174 LEU A C 1
ATOM 1234 O O . LEU A 1 197 ? 44.422 -65.252 -58.318 1.00 51.68 174 LEU A O 1
ATOM 1239 N N . ARG A 1 198 ? 46.347 -65.019 -57.089 1.00 53.68 175 ARG A N 1
ATOM 1240 C CA . ARG A 1 198 ? 46.674 -63.741 -57.656 1.00 52.36 175 ARG A CA 1
ATOM 1241 C C . ARG A 1 198 ? 46.746 -63.848 -59.204 1.00 51.51 175 ARG A C 1
ATOM 1242 O O . ARG A 1 198 ? 46.375 -62.905 -59.873 1.00 48.59 175 ARG A O 1
ATOM 1250 N N . GLN A 1 199 ? 47.206 -64.981 -59.755 1.00 51.67 176 GLN A N 1
ATOM 1251 C CA . GLN A 1 199 ? 47.263 -65.165 -61.214 1.00 54.24 176 GLN A CA 1
ATOM 1252 C C . GLN A 1 199 ? 45.847 -65.094 -61.846 1.00 51.66 176 GLN A C 1
ATOM 1253 O O . GLN A 1 199 ? 45.725 -64.844 -63.035 1.00 47.29 176 GLN A O 1
ATOM 1259 N N . HIS A 1 200 ? 44.797 -65.302 -61.055 1.00 49.13 177 HIS A N 1
ATOM 1260 C CA . HIS A 1 200 ? 43.413 -65.197 -61.575 1.00 50.37 177 HIS A CA 1
ATOM 1261 C C . HIS A 1 200 ? 42.773 -63.857 -61.179 1.00 47.48 177 HIS A C 1
ATOM 1262 O O . HIS A 1 200 ? 41.542 -63.691 -61.253 1.00 48.24 177 HIS A O 1
ATOM 1269 N N . GLN A 1 201 ? 43.610 -62.912 -60.767 1.00 43.72 178 GLN A N 1
ATOM 1270 C CA . GLN A 1 201 ? 43.173 -61.578 -60.333 1.00 48.56 178 GLN A CA 1
ATOM 1271 C C . GLN A 1 201 ? 42.230 -61.633 -59.144 1.00 45.90 178 GLN A C 1
ATOM 1272 O O . GLN A 1 201 ? 41.363 -60.774 -58.980 1.00 49.03 178 GLN A O 1
ATOM 1278 N N . VAL A 1 202 ? 42.389 -62.631 -58.294 1.00 43.80 179 VAL A N 1
ATOM 1279 C CA . VAL A 1 202 ? 41.595 -62.672 -57.072 1.00 42.77 179 VAL A CA 1
ATOM 1280 C C . VAL A 1 202 ? 42.549 -62.354 -55.945 1.00 42.69 179 VAL A C 1
ATOM 1281 O O . VAL A 1 202 ? 43.698 -62.824 -55.960 1.00 44.51 179 VAL A O 1
ATOM 1285 N N . ARG A 1 203 ? 42.099 -61.541 -54.991 1.00 42.05 180 ARG A N 1
ATOM 1286 C CA . ARG A 1 203 ? 42.952 -61.041 -53.918 1.00 44.00 180 ARG A CA 1
ATOM 1287 C C . ARG A 1 203 ? 42.616 -61.517 -52.472 1.00 46.92 180 ARG A C 1
ATOM 1288 O O . ARG A 1 203 ? 41.540 -61.192 -51.932 1.00 47.36 180 ARG A O 1
ATOM 1296 N N . VAL A 1 204 ? 43.541 -62.270 -51.860 1.00 40.26 181 VAL A N 1
ATOM 1297 C CA . VAL A 1 204 ? 43.372 -62.770 -50.470 1.00 41.92 181 VAL A CA 1
ATOM 1298 C C . VAL A 1 204 ? 44.175 -61.846 -49.530 1.00 44.39 181 VAL A C 1
ATOM 1299 O O . VAL A 1 204 ? 45.356 -61.592 -49.751 1.00 43.00 181 VAL A O 1
ATOM 1303 N N . SER A 1 205 ? 43.548 -61.277 -48.514 1.00 43.67 182 SER A N 1
ATOM 1304 C CA . SER A 1 205 ? 44.319 -60.391 -47.664 1.00 41.68 182 SER A CA 1
ATOM 1305 C C . SER A 1 205 ? 44.049 -60.792 -46.208 1.00 38.04 182 SER A C 1
ATOM 1306 O O . SER A 1 205 ? 43.142 -61.576 -45.958 1.00 39.25 182 SER A O 1
ATOM 1309 N N . LEU A 1 206 ? 44.815 -60.233 -45.278 1.00 37.87 183 LEU A N 1
ATOM 1310 C CA . LEU A 1 206 ? 44.773 -60.550 -43.846 1.00 41.11 183 LEU A CA 1
ATOM 1311 C C . LEU A 1 206 ? 44.666 -59.238 -43.098 1.00 42.57 183 LEU A C 1
ATOM 1312 O O . LEU A 1 206 ? 45.403 -58.276 -43.410 1.00 43.38 183 LEU A O 1
ATOM 1317 N N . VAL A 1 207 ? 43.779 -59.182 -42.114 1.00 43.21 184 VAL A N 1
ATOM 1318 C CA . VAL A 1 207 ? 43.747 -58.029 -41.212 1.00 46.03 184 VAL A CA 1
ATOM 1319 C C . VAL A 1 207 ? 44.074 -58.587 -39.840 1.00 52.72 184 VAL A C 1
ATOM 1320 O O . VAL A 1 207 ? 43.461 -59.586 -39.429 1.00 51.90 184 VAL A O 1
ATOM 1324 N N . ALA A 1 208 ? 45.039 -57.962 -39.150 1.00 51.53 185 ALA A N 1
ATOM 1325 C CA . ALA A 1 208 ? 45.531 -58.463 -37.868 1.00 53.12 185 ALA A CA 1
ATOM 1326 C C . ALA A 1 208 ? 46.009 -57.354 -36.898 1.00 54.89 185 ALA A C 1
ATOM 1327 O O . ALA A 1 208 ? 46.281 -56.235 -37.320 1.00 55.07 185 ALA A O 1
ATOM 1329 N N . PRO A 1 209 ? 46.102 -57.646 -35.583 1.00 61.74 186 PRO A N 1
ATOM 1330 C CA . PRO A 1 209 ? 46.624 -56.554 -34.700 1.00 60.42 186 PRO A CA 1
ATOM 1331 C C . PRO A 1 209 ? 48.142 -56.321 -34.855 1.00 57.51 186 PRO A C 1
ATOM 1332 O O . PRO A 1 209 ? 48.876 -57.257 -35.094 1.00 54.26 186 PRO A O 1
ATOM 1336 N N . GLY A 1 210 ? 48.590 -55.088 -34.737 1.00 56.00 187 GLY A N 1
ATOM 1337 C CA . GLY A 1 210 ? 49.986 -54.817 -34.925 1.00 59.51 187 GLY A CA 1
ATOM 1338 C C . GLY A 1 210 ? 50.720 -54.586 -33.641 1.00 72.84 187 GLY A C 1
ATOM 1339 O O . GLY A 1 210 ? 51.826 -54.090 -33.645 1.00 77.20 187 GLY A O 1
ATOM 1340 N N . SER A 1 211 ? 50.096 -54.945 -32.538 1.00 79.11 188 SER A N 1
ATOM 1341 C CA . SER A 1 211 ? 50.666 -54.698 -31.236 1.00 96.66 188 SER A CA 1
ATOM 1342 C C . SER A 1 211 ? 50.493 -55.849 -30.271 1.00 106.73 188 SER A C 1
ATOM 1343 O O . SER A 1 211 ? 49.620 -56.690 -30.436 1.00 104.85 188 SER A O 1
ATOM 1346 N N . VAL A 1 212 ? 51.338 -55.878 -29.253 1.00 110.33 189 VAL A N 1
ATOM 1347 C CA . VAL A 1 212 ? 51.206 -56.872 -28.213 1.00 107.23 189 VAL A CA 1
ATOM 1348 C C . VAL A 1 212 ? 51.611 -58.242 -28.711 1.00 102.90 189 VAL A C 1
ATOM 1349 O O . VAL A 1 212 ? 52.412 -58.922 -28.084 1.00 99.27 189 VAL A O 1
ATOM 1353 N N . ALA A 1 229 ? 41.347 -54.154 -27.904 1.00 80.51 206 ALA A N 1
ATOM 1354 C CA . ALA A 1 229 ? 41.498 -52.717 -27.700 1.00 83.89 206 ALA A CA 1
ATOM 1355 C C . ALA A 1 229 ? 41.144 -51.937 -28.994 1.00 80.08 206 ALA A C 1
ATOM 1356 O O . ALA A 1 229 ? 41.293 -50.714 -29.055 1.00 77.41 206 ALA A O 1
ATOM 1358 N N . ILE A 1 230 ? 40.663 -52.643 -30.027 1.00 78.09 207 ILE A N 1
ATOM 1359 C CA . ILE A 1 230 ? 40.359 -51.994 -31.317 1.00 74.27 207 ILE A CA 1
ATOM 1360 C C . ILE A 1 230 ? 38.857 -51.811 -31.510 1.00 69.22 207 ILE A C 1
ATOM 1361 O O . ILE A 1 230 ? 38.071 -52.752 -31.399 1.00 66.24 207 ILE A O 1
ATOM 1366 N N . GLU A 1 231 ? 38.459 -50.582 -31.790 1.00 66.23 208 GLU A N 1
ATOM 1367 C CA . GLU A 1 231 ? 37.073 -50.303 -32.100 1.00 67.49 208 GLU A CA 1
ATOM 1368 C C . GLU A 1 231 ? 36.637 -51.093 -33.379 1.00 62.37 208 GLU A C 1
ATOM 1369 O O . GLU A 1 231 ? 37.288 -50.984 -34.434 1.00 61.81 208 GLU A O 1
ATOM 1375 N N . PRO A 1 232 ? 35.549 -51.901 -33.283 1.00 61.91 209 PRO A N 1
ATOM 1376 C CA . PRO A 1 232 ? 35.039 -52.610 -34.482 1.00 58.40 209 PRO A CA 1
ATOM 1377 C C . PRO A 1 232 ? 34.992 -51.797 -35.774 1.00 56.80 209 PRO A C 1
ATOM 1378 O O . PRO A 1 232 ? 35.369 -52.316 -36.834 1.00 54.48 209 PRO A O 1
ATOM 1382 N N . ASP A 1 233 ? 34.609 -50.523 -35.698 1.00 62.20 210 ASP A N 1
ATOM 1383 C CA . ASP A 1 233 ? 34.523 -49.674 -36.904 1.00 66.41 210 ASP A CA 1
ATOM 1384 C C . ASP A 1 233 ? 35.852 -49.483 -37.619 1.00 65.22 210 ASP A C 1
ATOM 1385 O O . ASP A 1 233 ? 35.889 -49.261 -38.847 1.00 65.97 210 ASP A O 1
ATOM 1390 N N . ASP A 1 234 ? 36.941 -49.554 -36.856 1.00 62.97 211 ASP A N 1
ATOM 1391 C CA . ASP A 1 234 ? 38.281 -49.371 -37.433 1.00 65.57 211 ASP A CA 1
ATOM 1392 C C . ASP A 1 234 ? 38.593 -50.592 -38.292 1.00 63.57 211 ASP A C 1
ATOM 1393 O O . ASP A 1 234 ? 39.150 -50.479 -39.404 1.00 65.74 211 ASP A O 1
ATOM 1398 N N . ILE A 1 235 ? 38.234 -51.769 -37.783 1.00 55.02 212 ILE A N 1
ATOM 1399 C CA . ILE A 1 235 ? 38.409 -52.956 -38.590 1.00 52.11 212 ILE A CA 1
ATOM 1400 C C . ILE A 1 235 ? 37.443 -52.896 -39.789 1.00 50.80 212 ILE A C 1
ATOM 1401 O O . ILE A 1 235 ? 37.864 -53.106 -40.934 1.00 48.27 212 ILE A O 1
ATOM 1406 N N . ALA A 1 236 ? 36.183 -52.531 -39.546 1.00 48.10 213 ALA A N 1
ATOM 1407 C CA . ALA A 1 236 ? 35.256 -52.312 -40.658 1.00 52.86 213 ALA A CA 1
ATOM 1408 C C . ALA A 1 236 ? 35.846 -51.366 -41.731 1.00 57.40 213 ALA A C 1
ATOM 1409 O O . ALA A 1 236 ? 35.773 -51.669 -42.947 1.00 54.74 213 ALA A O 1
ATOM 1411 N N . ASP A 1 237 ? 36.492 -50.273 -41.288 1.00 56.80 214 ASP A N 1
ATOM 1412 C CA . ASP A 1 237 ? 37.108 -49.307 -42.220 1.00 58.04 214 ASP A CA 1
ATOM 1413 C C . ASP A 1 237 ? 38.242 -49.895 -43.029 1.00 55.63 214 ASP A C 1
ATOM 1414 O O . ASP A 1 237 ? 38.405 -49.590 -44.229 1.00 59.30 214 ASP A O 1
ATOM 1419 N N . VAL A 1 238 ? 39.018 -50.749 -42.382 1.00 49.84 215 VAL A N 1
ATOM 1420 C CA . VAL A 1 238 ? 40.084 -51.439 -43.090 1.00 49.68 215 VAL A CA 1
ATOM 1421 C C . VAL A 1 238 ? 39.518 -52.384 -44.169 1.00 46.95 215 VAL A C 1
ATOM 1422 O O . VAL A 1 238 ? 40.004 -52.394 -45.299 1.00 50.31 215 VAL A O 1
ATOM 1426 N N . VAL A 1 239 ? 38.492 -53.163 -43.821 1.00 44.73 216 VAL A N 1
ATOM 1427 C CA . VAL A 1 239 ? 37.854 -54.083 -44.768 1.00 39.54 216 VAL A CA 1
ATOM 1428 C C . VAL A 1 239 ? 37.304 -53.277 -45.957 1.00 48.06 216 VAL A C 1
ATOM 1429 O O . VAL A 1 239 ? 37.539 -53.645 -47.114 1.00 49.72 216 VAL A O 1
ATOM 1433 N N . ALA A 1 240 ? 36.642 -52.145 -45.680 1.00 51.02 217 ALA A N 1
ATOM 1434 C CA . ALA A 1 240 ? 36.135 -51.230 -46.739 1.00 55.58 217 ALA A CA 1
ATOM 1435 C C . ALA A 1 240 ? 37.256 -50.713 -47.670 1.00 56.39 217 ALA A C 1
ATOM 1436 O O . ALA A 1 240 ? 37.127 -50.738 -48.910 1.00 53.90 217 ALA A O 1
ATOM 1438 N N . LEU A 1 241 ? 38.356 -50.262 -47.062 1.00 56.03 218 LEU A N 1
ATOM 1439 C CA . LEU A 1 241 ? 39.588 -49.959 -47.807 1.00 57.76 218 LEU A CA 1
ATOM 1440 C C . LEU A 1 241 ? 40.053 -51.142 -48.636 1.00 56.07 218 LEU A C 1
ATOM 1441 O O . LEU A 1 241 ? 40.429 -50.951 -49.778 1.00 56.51 218 LEU A O 1
ATOM 1446 N N . LEU A 1 242 ? 40.025 -52.371 -48.099 1.00 50.86 219 LEU A N 1
ATOM 1447 C CA . LEU A 1 242 ? 40.488 -53.504 -48.929 1.00 50.00 219 LEU A CA 1
ATOM 1448 C C . LEU A 1 242 ? 39.558 -53.762 -50.106 1.00 51.76 219 LEU A C 1
ATOM 1449 O O . LEU A 1 242 ? 40.023 -53.965 -51.243 1.00 53.94 219 LEU A O 1
ATOM 1454 N N . ALA A 1 243 ? 38.256 -53.759 -49.832 1.00 46.69 220 ALA A N 1
ATOM 1455 C CA . ALA A 1 243 ? 37.239 -54.078 -50.841 1.00 51.03 220 ALA A CA 1
ATOM 1456 C C . ALA A 1 243 ? 37.115 -53.011 -51.939 1.00 57.07 220 ALA A C 1
ATOM 1457 O O . ALA A 1 243 ? 36.552 -53.281 -53.009 1.00 54.22 220 ALA A O 1
ATOM 1459 N N . THR A 1 244 ? 37.633 -51.805 -51.693 1.00 56.79 221 THR A N 1
ATOM 1460 C CA . THR A 1 244 ? 37.532 -50.751 -52.732 1.00 61.18 221 THR A CA 1
ATOM 1461 C C . THR A 1 244 ? 38.869 -50.366 -53.397 1.00 62.25 221 THR A C 1
ATOM 1462 O O . THR A 1 244 ? 38.922 -49.376 -54.047 1.00 60.75 221 THR A O 1
ATOM 1466 N N . GLN A 1 245 ? 39.939 -51.143 -53.250 1.00 61.96 222 GLN A N 1
ATOM 1467 C CA . GLN A 1 245 ? 41.198 -50.870 -53.958 1.00 64.69 222 GLN A CA 1
ATOM 1468 C C . GLN A 1 245 ? 41.094 -50.720 -55.488 1.00 67.55 222 GLN A C 1
ATOM 1469 O O . GLN A 1 245 ? 40.265 -51.367 -56.105 1.00 64.09 222 GLN A O 1
ATOM 1475 N N . ALA A 1 246 ? 41.977 -49.914 -56.093 1.00 68.11 223 ALA A N 1
ATOM 1476 C CA . ALA A 1 246 ? 42.236 -49.949 -57.554 1.00 67.55 223 ALA A CA 1
ATOM 1477 C C . ALA A 1 246 ? 42.474 -51.385 -58.017 1.00 75.66 223 ALA A C 1
ATOM 1478 O O . ALA A 1 246 ? 43.069 -52.185 -57.296 1.00 79.20 223 ALA A O 1
ATOM 1480 N N . ASP A 1 247 ? 42.038 -51.695 -59.229 1.00 79.39 224 ASP A N 1
ATOM 1481 C CA . ASP A 1 247 ? 42.161 -53.032 -59.814 1.00 81.61 224 ASP A CA 1
ATOM 1482 C C . ASP A 1 247 ? 43.527 -53.725 -59.644 1.00 83.11 224 ASP A C 1
ATOM 1483 O O . ASP A 1 247 ? 43.587 -54.942 -59.395 1.00 81.46 224 ASP A O 1
ATOM 1488 N N . GLN A 1 248 ? 44.596 -52.941 -59.797 1.00 82.89 225 GLN A N 1
ATOM 1489 C CA . GLN A 1 248 ? 45.961 -53.445 -59.941 1.00 83.84 225 GLN A CA 1
ATOM 1490 C C . GLN A 1 248 ? 46.609 -53.638 -58.563 1.00 79.39 225 GLN A C 1
ATOM 1491 O O . GLN A 1 248 ? 47.585 -54.412 -58.395 1.00 73.86 225 GLN A O 1
ATOM 1497 N N . SER A 1 249 ? 46.064 -52.882 -57.607 1.00 77.36 226 SER A N 1
ATOM 1498 C CA . SER A 1 249 ? 46.610 -52.749 -56.267 1.00 75.02 226 SER A CA 1
ATOM 1499 C C . SER A 1 249 ? 46.362 -54.060 -55.518 1.00 72.72 226 SER A C 1
ATOM 1500 O O . SER A 1 249 ? 45.242 -54.625 -55.591 1.00 72.74 226 SER A O 1
ATOM 1503 N N . PHE A 1 250 ? 47.395 -54.548 -54.826 1.00 62.66 227 PHE A N 1
ATOM 1504 C CA . PHE A 1 250 ? 47.243 -55.752 -54.014 1.00 57.23 227 PHE A CA 1
ATOM 1505 C C . PHE A 1 250 ? 47.824 -55.613 -52.608 1.00 55.93 227 PHE A C 1
ATOM 1506 O O . PHE A 1 250 ? 48.932 -56.101 -52.326 1.00 56.23 227 PHE A O 1
ATOM 1514 N N . ILE A 1 251 ? 47.098 -54.946 -51.718 1.00 54.80 228 ILE A N 1
ATOM 1515 C CA . ILE A 1 251 ? 47.470 -54.962 -50.301 1.00 50.87 228 ILE A CA 1
ATOM 1516 C C . ILE A 1 251 ? 47.212 -56.370 -49.729 1.00 50.14 228 ILE A C 1
ATOM 1517 O O . ILE A 1 251 ? 46.077 -56.834 -49.743 1.00 48.28 228 ILE A O 1
ATOM 1522 N N . SER A 1 252 ? 48.253 -57.039 -49.228 1.00 49.04 229 SER A N 1
ATOM 1523 C CA . SER A 1 252 ? 48.099 -58.402 -48.726 1.00 46.13 229 SER A CA 1
ATOM 1524 C C . SER A 1 252 ? 47.881 -58.478 -47.235 1.00 44.10 229 SER A C 1
ATOM 1525 O O . SER A 1 252 ? 47.331 -59.464 -46.744 1.00 42.94 229 SER A O 1
ATOM 1528 N N . GLU A 1 253 ? 48.307 -57.462 -46.496 1.00 42.69 230 GLU A N 1
ATOM 1529 C CA . GLU A 1 253 ? 48.137 -57.534 -45.042 1.00 45.84 230 GLU A CA 1
ATOM 1530 C C . GLU A 1 253 ? 48.073 -56.146 -44.431 1.00 44.96 230 GLU A C 1
ATOM 1531 O O . GLU A 1 253 ? 48.825 -55.293 -44.830 1.00 47.99 230 GLU A O 1
ATOM 1537 N N . VAL A 1 254 ? 47.162 -55.910 -43.490 1.00 44.22 231 VAL A N 1
ATOM 1538 C CA . VAL A 1 254 ? 47.096 -54.629 -42.776 1.00 45.38 231 VAL A CA 1
ATOM 1539 C C . VAL A 1 254 ? 47.198 -54.949 -41.284 1.00 43.58 231 VAL A C 1
ATOM 1540 O O . VAL A 1 254 ? 46.474 -55.825 -40.808 1.00 43.71 231 VAL A O 1
ATOM 1544 N N . LEU A 1 255 ? 48.109 -54.287 -40.557 1.00 40.77 232 LEU A N 1
ATOM 1545 C CA . LEU A 1 255 ? 48.194 -54.473 -39.098 1.00 44.53 232 LEU A CA 1
ATOM 1546 C C . LEU A 1 255 ? 47.636 -53.242 -38.430 1.00 49.00 232 LEU A C 1
ATOM 1547 O O . LEU A 1 255 ? 47.947 -52.106 -38.835 1.00 52.43 232 LEU A O 1
ATOM 1552 N N . VAL A 1 256 ? 46.806 -53.453 -37.430 1.00 46.75 233 VAL A N 1
ATOM 1553 C CA . VAL A 1 256 ? 46.094 -52.344 -36.813 1.00 50.79 233 VAL A CA 1
ATOM 1554 C C . VAL A 1 256 ? 46.441 -52.316 -35.334 1.00 51.02 233 VAL A C 1
ATOM 1555 O O . VAL A 1 256 ? 46.457 -53.344 -34.685 1.00 53.68 233 VAL A O 1
ATOM 1559 N N . ARG A 1 257 ? 46.706 -51.138 -34.803 1.00 55.94 234 ARG A N 1
ATOM 1560 C CA . ARG A 1 257 ? 47.035 -50.961 -33.396 1.00 63.43 234 ARG A CA 1
ATOM 1561 C C . ARG A 1 257 ? 45.835 -50.316 -32.711 1.00 71.09 234 ARG A C 1
ATOM 1562 O O . ARG A 1 257 ? 45.039 -49.652 -33.389 1.00 77.07 234 ARG A O 1
ATOM 1570 N N . PRO A 1 258 ? 45.686 -50.515 -31.379 1.00 76.82 235 PRO A N 1
ATOM 1571 C CA . PRO A 1 258 ? 44.548 -49.982 -30.609 1.00 81.32 235 PRO A CA 1
ATOM 1572 C C . PRO A 1 258 ? 44.229 -48.542 -30.940 1.00 85.98 235 PRO A C 1
ATOM 1573 O O . PRO A 1 258 ? 45.135 -47.698 -30.953 1.00 84.91 235 PRO A O 1
ATOM 1577 N N . THR A 1 259 ? 42.946 -48.301 -31.238 1.00 92.53 236 THR A N 1
ATOM 1578 C CA . THR A 1 259 ? 42.329 -46.968 -31.353 1.00 100.49 236 THR A CA 1
ATOM 1579 C C . THR A 1 259 ? 42.936 -45.961 -30.355 1.00 105.04 236 THR A C 1
ATOM 1580 O O . THR A 1 259 ? 43.145 -46.285 -29.166 1.00 104.39 236 THR A O 1
ATOM 1584 N N . LEU A 1 260 ? 43.209 -44.752 -30.837 1.00 109.75 237 LEU A N 1
ATOM 1585 C CA . LEU A 1 260 ? 43.831 -43.715 -30.009 1.00 117.71 237 LEU A CA 1
ATOM 1586 C C . LEU A 1 260 ? 42.857 -43.080 -29.002 1.00 131.41 237 LEU A C 1
ATOM 1587 O O . LEU A 1 260 ? 41.641 -43.091 -29.221 1.00 126.51 237 LEU A O 1
ATOM 1592 N N . LYS A 1 261 ? 43.407 -42.546 -27.904 1.00 92.05 238 LYS A N 1
ATOM 1593 C CA . LYS A 1 261 ? 42.636 -41.887 -26.836 1.00 104.08 238 LYS A CA 1
ATOM 1594 C C . LYS A 1 261 ? 43.079 -40.450 -26.631 1.00 106.45 238 LYS A C 1
ATOM 1595 O O . LYS A 1 261 ? 42.562 -39.546 -27.279 1.00 107.63 238 LYS A O 1
ATOM 1601 N N . SER B 1 25 ? 39.302 -83.873 -80.443 1.00 87.21 2 SER B N 1
ATOM 1602 C CA . SER B 1 25 ? 37.991 -84.499 -80.288 1.00 88.43 2 SER B CA 1
ATOM 1603 C C . SER B 1 25 ? 36.867 -83.485 -80.112 1.00 79.10 2 SER B C 1
ATOM 1604 O O . SER B 1 25 ? 37.090 -82.355 -79.722 1.00 75.81 2 SER B O 1
ATOM 1607 N N . SER B 1 26 ? 35.656 -83.906 -80.418 1.00 72.69 3 SER B N 1
ATOM 1608 C CA . SER B 1 26 ? 34.507 -83.032 -80.351 1.00 69.22 3 SER B CA 1
ATOM 1609 C C . SER B 1 26 ? 34.304 -82.402 -78.997 1.00 65.52 3 SER B C 1
ATOM 1610 O O . SER B 1 26 ? 33.961 -81.243 -78.918 1.00 67.29 3 SER B O 1
ATOM 1613 N N . LEU B 1 27 ? 34.506 -83.155 -77.930 1.00 62.83 4 LEU B N 1
ATOM 1614 C CA . LEU B 1 27 ? 34.290 -82.603 -76.607 1.00 57.85 4 LEU B CA 1
ATOM 1615 C C . LEU B 1 27 ? 35.536 -82.474 -75.750 1.00 60.15 4 LEU B C 1
ATOM 1616 O O . LEU B 1 27 ? 35.451 -82.529 -74.544 1.00 62.30 4 LEU B O 1
ATOM 1621 N N . SER B 1 28 ? 36.686 -82.291 -76.373 1.00 54.43 5 SER B N 1
ATOM 1622 C CA . SER B 1 28 ? 37.960 -82.142 -75.629 1.00 56.62 5 SER B CA 1
ATOM 1623 C C . SER B 1 28 ? 37.979 -80.900 -74.758 1.00 57.42 5 SER B C 1
ATOM 1624 O O . SER B 1 28 ? 37.452 -79.868 -75.158 1.00 56.44 5 SER B O 1
ATOM 1627 N N . GLY B 1 29 ? 38.607 -80.991 -73.594 1.00 53.04 6 GLY B N 1
ATOM 1628 C CA . GLY B 1 29 ? 38.605 -79.897 -72.634 1.00 49.28 6 GLY B CA 1
ATOM 1629 C C . GLY B 1 29 ? 37.262 -79.686 -71.922 1.00 52.50 6 GLY B C 1
ATOM 1630 O O . GLY B 1 29 ? 37.163 -78.830 -71.039 1.00 55.51 6 GLY B O 1
ATOM 1631 N N . GLN B 1 30 ? 36.222 -80.446 -72.280 1.00 51.84 7 GLN B N 1
ATOM 1632 C CA . GLN B 1 30 ? 34.922 -80.279 -71.604 1.00 49.20 7 GLN B CA 1
ATOM 1633 C C . GLN B 1 30 ? 34.746 -81.221 -70.414 1.00 48.80 7 GLN B C 1
ATOM 1634 O O . GLN B 1 30 ? 35.430 -82.268 -70.325 1.00 47.70 7 GLN B O 1
ATOM 1640 N N . VAL B 1 31 ? 33.822 -80.843 -69.512 1.00 44.98 8 VAL B N 1
ATOM 1641 C CA . VAL B 1 31 ? 33.416 -81.663 -68.348 1.00 46.04 8 VAL B CA 1
ATOM 1642 C C . VAL B 1 31 ? 31.950 -82.087 -68.513 1.00 51.69 8 VAL B C 1
ATOM 1643 O O . VAL B 1 31 ? 31.088 -81.242 -68.809 1.00 51.66 8 VAL B O 1
ATOM 1647 N N . ALA B 1 32 ? 31.679 -83.381 -68.359 1.00 47.26 9 ALA B N 1
ATOM 1648 C CA . ALA B 1 32 ? 30.347 -83.934 -68.424 1.00 38.50 9 ALA B CA 1
ATOM 1649 C C . ALA B 1 32 ? 30.074 -84.639 -67.110 1.00 44.15 9 ALA B C 1
ATOM 1650 O O . ALA B 1 32 ? 30.889 -85.462 -66.671 1.00 49.97 9 ALA B O 1
ATOM 1652 N N . VAL B 1 33 ? 28.958 -84.314 -66.456 1.00 41.42 10 VAL B N 1
ATOM 1653 C CA . VAL B 1 33 ? 28.545 -85.008 -65.227 1.00 42.50 10 VAL B CA 1
ATOM 1654 C C . VAL B 1 33 ? 27.410 -85.951 -65.636 1.00 44.01 10 VAL B C 1
ATOM 1655 O O . VAL B 1 33 ? 26.459 -85.515 -66.309 1.00 38.41 10 VAL B O 1
ATOM 1659 N N . VAL B 1 34 ? 27.525 -87.235 -65.287 1.00 47.50 11 VAL B N 1
ATOM 1660 C CA . VAL B 1 34 ? 26.489 -88.204 -65.608 1.00 47.63 11 VAL B CA 1
ATOM 1661 C C . VAL B 1 34 ? 25.990 -88.907 -64.327 1.00 48.06 11 VAL B C 1
ATOM 1662 O O . VAL B 1 34 ? 26.741 -89.639 -63.715 1.00 43.60 11 VAL B O 1
ATOM 1666 N N . THR B 1 35 ? 24.730 -88.714 -63.936 1.00 43.22 12 THR B N 1
ATOM 1667 C CA . THR B 1 35 ? 24.242 -89.412 -62.763 1.00 41.51 12 THR B CA 1
ATOM 1668 C C . THR B 1 35 ? 23.742 -90.791 -63.128 1.00 43.95 12 THR B C 1
ATOM 1669 O O . THR B 1 35 ? 23.441 -91.074 -64.297 1.00 41.50 12 THR B O 1
ATOM 1673 N N . GLY B 1 36 ? 23.658 -91.679 -62.131 1.00 46.56 13 GLY B N 1
ATOM 1674 C CA . GLY B 1 36 ? 23.247 -93.080 -62.393 1.00 50.23 13 GLY B CA 1
ATOM 1675 C C . GLY B 1 36 ? 24.156 -93.745 -63.423 1.00 54.82 13 GLY B C 1
ATOM 1676 O O . GLY B 1 36 ? 23.684 -94.475 -64.304 1.00 56.07 13 GLY B O 1
ATOM 1677 N N . ALA B 1 37 ? 25.459 -93.489 -63.316 1.00 52.49 14 ALA B N 1
ATOM 1678 C CA . ALA B 1 37 ? 26.409 -93.900 -64.356 1.00 57.00 14 ALA B CA 1
ATOM 1679 C C . ALA B 1 37 ? 26.964 -95.354 -64.253 1.00 57.74 14 ALA B C 1
ATOM 1680 O O . ALA B 1 37 ? 27.802 -95.748 -65.082 1.00 59.57 14 ALA B O 1
ATOM 1682 N N . SER B 1 38 ? 26.493 -96.126 -63.271 1.00 55.24 15 SER B N 1
ATOM 1683 C CA . SER B 1 38 ? 27.047 -97.462 -63.011 1.00 62.62 15 SER B CA 1
ATOM 1684 C C . SER B 1 38 ? 26.675 -98.565 -63.991 1.00 64.69 15 SER B C 1
ATOM 1685 O O . SER B 1 38 ? 27.425 -99.516 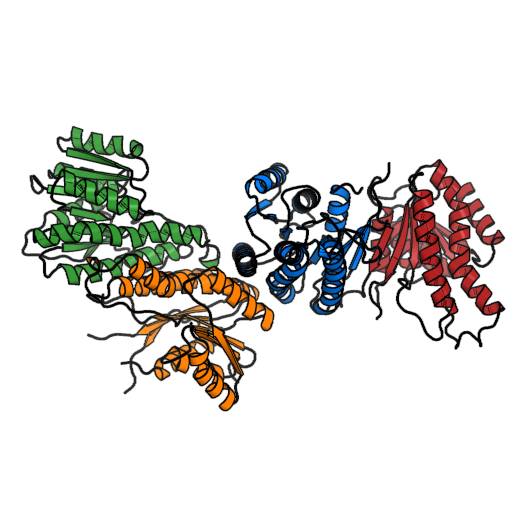-64.130 1.00 70.32 15 SER B O 1
ATOM 1688 N N . ARG B 1 39 ? 25.540 -98.431 -64.667 1.00 66.05 16 ARG B N 1
ATOM 1689 C CA . ARG B 1 39 ? 25.035 -99.442 -65.597 1.00 72.32 16 ARG B CA 1
ATOM 1690 C C . ARG B 1 39 ? 24.052 -98.902 -66.630 1.00 68.36 16 ARG B C 1
ATOM 1691 O O . ARG B 1 39 ? 23.655 -97.769 -66.556 1.00 66.55 16 ARG B O 1
ATOM 1699 N N . GLY B 1 40 ? 23.684 -99.729 -67.601 1.00 62.71 17 GLY B N 1
ATOM 1700 C CA . GLY B 1 40 ? 22.674 -99.402 -68.596 1.00 54.56 17 GLY B CA 1
ATOM 1701 C C . GLY B 1 40 ? 22.928 -98.098 -69.318 1.00 57.03 17 GLY B C 1
ATOM 1702 O O . GLY B 1 40 ? 24.053 -97.832 -69.799 1.00 62.60 17 GLY B O 1
ATOM 1703 N N . ILE B 1 41 ? 21.885 -97.265 -69.347 1.00 55.15 18 ILE B N 1
ATOM 1704 C CA . ILE B 1 41 ? 21.873 -96.030 -70.118 1.00 51.53 18 ILE B CA 1
ATOM 1705 C C . ILE B 1 41 ? 22.971 -95.080 -69.607 1.00 50.26 18 ILE B C 1
ATOM 1706 O O . ILE B 1 41 ? 23.743 -94.511 -70.408 1.00 55.08 18 ILE B O 1
ATOM 1711 N N . GLY B 1 42 ? 23.070 -94.929 -68.286 1.00 45.69 19 GLY B N 1
ATOM 1712 C CA . GLY B 1 42 ? 24.101 -94.052 -67.724 1.00 47.72 19 GLY B CA 1
ATOM 1713 C C . GLY B 1 42 ? 25.544 -94.463 -68.124 1.00 50.02 19 GLY B C 1
ATOM 1714 O O . GLY B 1 42 ? 26.323 -93.622 -68.638 1.00 48.39 19 GLY B O 1
ATOM 1715 N N . ALA B 1 43 ? 25.879 -95.752 -67.903 1.00 47.02 20 ALA B N 1
ATOM 1716 C CA . ALA B 1 43 ? 27.172 -96.319 -68.289 1.00 48.15 20 ALA B CA 1
ATOM 1717 C C . ALA B 1 43 ? 27.439 -96.038 -69.749 1.00 53.91 20 ALA B C 1
ATOM 1718 O O . ALA B 1 43 ? 28.510 -95.475 -70.087 1.00 59.10 20 ALA B O 1
ATOM 1720 N N . ALA B 1 44 ? 26.450 -96.334 -70.607 1.00 51.00 21 ALA B N 1
ATOM 1721 C CA . ALA B 1 44 ? 26.637 -96.118 -72.040 1.00 48.87 21 ALA B CA 1
ATOM 1722 C C . ALA B 1 44 ? 26.808 -94.640 -72.334 1.00 50.39 21 ALA B C 1
ATOM 1723 O O . ALA B 1 44 ? 27.657 -94.291 -73.149 1.00 57.46 21 ALA B O 1
ATOM 1725 N N . ILE B 1 45 ? 26.030 -93.762 -71.680 1.00 46.49 22 ILE B N 1
ATOM 1726 C CA . ILE B 1 45 ? 26.240 -92.313 -71.909 1.00 46.01 22 ILE B CA 1
ATOM 1727 C C . ILE B 1 45 ? 27.679 -91.891 -71.528 1.00 48.35 22 ILE B C 1
ATOM 1728 O O . ILE B 1 45 ? 28.389 -91.178 -72.283 1.00 46.45 22 ILE B O 1
ATOM 1733 N N . ALA B 1 46 ? 28.108 -92.339 -70.354 1.00 47.61 23 ALA B N 1
ATOM 1734 C CA . ALA B 1 46 ? 29.467 -92.038 -69.909 1.00 50.37 23 ALA B CA 1
ATOM 1735 C C . ALA B 1 46 ? 30.534 -92.522 -70.927 1.00 56.13 23 ALA B C 1
ATOM 1736 O O . ALA B 1 46 ? 31.390 -91.733 -71.346 1.00 58.00 23 ALA B O 1
ATOM 1738 N N . ARG B 1 47 ? 30.455 -93.781 -71.372 1.00 52.03 24 ARG B N 1
ATOM 1739 C CA . ARG B 1 47 ? 31.420 -94.286 -72.413 1.00 53.97 24 ARG B CA 1
ATOM 1740 C C . ARG B 1 47 ? 31.379 -93.449 -73.647 1.00 53.36 24 ARG B C 1
ATOM 1741 O O . ARG B 1 47 ? 32.415 -93.081 -74.193 1.00 53.28 24 ARG B O 1
ATOM 1749 N N . LYS B 1 48 ? 30.169 -93.070 -74.044 1.00 52.74 25 LYS B N 1
ATOM 1750 C CA . LYS B 1 48 ? 30.034 -92.328 -75.268 1.00 52.49 25 LYS B CA 1
ATOM 1751 C C . LYS B 1 48 ? 30.679 -90.936 -75.158 1.00 52.17 25 LYS B C 1
ATOM 1752 O O . LYS B 1 48 ? 31.533 -90.564 -75.986 1.00 58.22 25 LYS B O 1
ATOM 1758 N N . LEU B 1 49 ? 30.308 -90.181 -74.122 1.00 49.26 26 LEU B N 1
ATOM 1759 C CA . LEU B 1 49 ? 30.885 -88.852 -73.932 1.00 50.74 26 LEU B CA 1
ATOM 1760 C C . LEU B 1 49 ? 32.396 -88.932 -73.696 1.00 55.34 26 LEU B C 1
ATOM 1761 O O . LEU B 1 49 ? 33.147 -88.078 -74.194 1.00 57.56 26 LEU B O 1
ATOM 1766 N N . GLY B 1 50 ? 32.851 -89.953 -72.959 1.00 54.17 27 GLY B N 1
ATOM 1767 C CA . GLY B 1 50 ? 34.309 -90.142 -72.728 1.00 52.14 27 GLY B CA 1
ATOM 1768 C C . GLY B 1 50 ? 35.051 -90.335 -74.055 1.00 57.84 27 GLY B C 1
ATOM 1769 O O . GLY B 1 50 ? 36.102 -89.712 -74.289 1.00 53.39 27 GLY B O 1
ATOM 1770 N N . SER B 1 51 ? 34.470 -91.161 -74.943 1.00 55.96 28 SER B N 1
ATOM 1771 C CA . SER B 1 51 ? 35.099 -91.468 -76.219 1.00 57.04 28 SER B CA 1
ATOM 1772 C C . SER B 1 51 ? 35.192 -90.243 -77.109 1.00 58.06 28 SER B C 1
ATOM 1773 O O . SER B 1 51 ? 35.888 -90.283 -78.096 1.00 59.57 28 SER B O 1
ATOM 1776 N N . LEU B 1 52 ? 34.459 -89.175 -76.805 1.00 55.29 29 LEU B N 1
ATOM 1777 C CA . LEU B 1 52 ? 34.504 -87.952 -77.629 1.00 53.56 29 LEU B CA 1
ATOM 1778 C C . LEU B 1 52 ? 35.432 -86.917 -76.977 1.00 57.14 29 LEU B C 1
ATOM 1779 O O . LEU B 1 52 ? 35.518 -85.737 -77.428 1.00 53.16 29 LEU B O 1
ATOM 1784 N N . GLY B 1 53 ? 36.093 -87.349 -75.891 1.00 56.61 30 GLY B N 1
ATOM 1785 C CA . GLY B 1 53 ? 37.052 -86.514 -75.193 1.00 53.36 30 GLY B CA 1
ATOM 1786 C C . GLY B 1 53 ? 36.609 -85.684 -73.998 1.00 56.15 30 GLY B C 1
ATOM 1787 O O . GLY B 1 53 ? 37.412 -84.924 -73.489 1.00 55.15 30 GLY B O 1
ATOM 1788 N N . ALA B 1 54 ? 35.352 -85.789 -73.543 1.00 52.69 31 ALA B N 1
ATOM 1789 C CA . ALA B 1 54 ? 34.959 -85.068 -72.323 1.00 53.47 31 ALA B CA 1
ATOM 1790 C C . ALA B 1 54 ? 35.616 -85.722 -71.131 1.00 56.01 31 ALA B C 1
ATOM 1791 O O . ALA B 1 54 ? 35.738 -86.947 -71.072 1.00 57.50 31 ALA B O 1
ATOM 1793 N N . ARG B 1 55 ? 35.990 -84.933 -70.136 1.00 55.01 32 ARG B N 1
ATOM 1794 C CA . ARG B 1 55 ? 36.273 -85.557 -68.853 1.00 50.36 32 ARG B CA 1
ATOM 1795 C C . ARG B 1 55 ? 34.937 -85.945 -68.191 1.00 46.34 32 ARG B C 1
ATOM 1796 O O . ARG B 1 55 ? 34.128 -85.078 -67.865 1.00 43.60 32 ARG B O 1
ATOM 1804 N N . VAL B 1 56 ? 34.708 -87.228 -67.988 1.00 47.04 33 VAL B N 1
ATOM 1805 C CA . VAL B 1 56 ? 33.418 -87.677 -67.498 1.00 45.89 33 VAL B CA 1
ATOM 1806 C C . VAL B 1 56 ? 33.411 -87.805 -65.995 1.00 47.81 33 VAL B C 1
ATOM 1807 O O . VAL B 1 56 ? 34.175 -88.592 -65.458 1.00 50.84 33 VAL B O 1
ATOM 1811 N N . VAL B 1 57 ? 32.549 -87.042 -65.319 1.00 45.17 34 VAL B N 1
ATOM 1812 C CA . VAL B 1 57 ? 32.419 -87.157 -63.867 1.00 48.90 34 VAL B CA 1
ATOM 1813 C C . VAL B 1 57 ? 31.241 -88.094 -63.547 1.00 46.29 34 VAL B C 1
ATOM 1814 O O . VAL B 1 57 ? 30.082 -87.691 -63.714 1.00 44.55 34 VAL B O 1
ATOM 1818 N N . LEU B 1 58 ? 31.545 -89.322 -63.106 1.00 45.92 35 LEU B N 1
ATOM 1819 C CA . LEU B 1 58 ? 30.557 -90.380 -62.928 1.00 45.89 35 LEU B CA 1
ATOM 1820 C C . LEU B 1 58 ? 30.028 -90.329 -61.515 1.00 50.44 35 LEU B C 1
ATOM 1821 O O . LEU B 1 58 ? 30.784 -90.164 -60.539 1.00 46.57 35 LEU B O 1
ATOM 1826 N N . THR B 1 59 ? 28.734 -90.501 -61.366 1.00 46.65 36 THR B N 1
ATOM 1827 C CA . THR B 1 59 ? 28.184 -90.524 -60.038 1.00 55.39 36 THR B CA 1
ATOM 1828 C C . THR B 1 59 ? 27.127 -91.595 -59.877 1.00 54.60 36 THR B C 1
ATOM 1829 O O . THR B 1 59 ? 26.400 -91.907 -60.794 1.00 53.15 36 THR B O 1
ATOM 1833 N N . ALA B 1 60 ? 27.097 -92.181 -58.696 1.00 49.80 37 ALA B N 1
ATOM 1834 C CA . ALA B 1 60 ? 26.161 -93.217 -58.341 1.00 51.11 37 ALA B CA 1
ATOM 1835 C C . ALA B 1 60 ? 26.238 -93.368 -56.853 1.00 61.02 37 ALA B C 1
ATOM 1836 O O . ALA B 1 60 ? 27.079 -92.784 -56.218 1.00 62.83 37 ALA B O 1
ATOM 1838 N N . ARG B 1 61 ? 25.328 -94.120 -56.277 1.00 71.94 38 ARG B N 1
ATOM 1839 C CA . ARG B 1 61 ? 25.356 -94.357 -54.847 1.00 80.63 38 ARG B CA 1
ATOM 1840 C C . ARG B 1 61 ? 26.530 -95.173 -54.366 1.00 89.41 38 ARG B C 1
ATOM 1841 O O . ARG B 1 61 ? 27.063 -94.928 -53.298 1.00 92.13 38 ARG B O 1
ATOM 1849 N N . ASP B 1 62 ? 26.922 -96.166 -55.149 1.00 94.35 39 ASP B N 1
ATOM 1850 C CA . ASP B 1 62 ? 28.040 -97.009 -54.773 1.00 97.74 39 ASP B CA 1
ATOM 1851 C C . ASP B 1 62 ? 29.218 -96.863 -55.698 1.00 90.93 39 ASP B C 1
ATOM 1852 O O . ASP B 1 62 ? 29.136 -97.170 -56.875 1.00 83.93 39 ASP B O 1
ATOM 1857 N N . VAL B 1 63 ? 30.337 -96.462 -55.126 1.00 90.98 40 VAL B N 1
ATOM 1858 C CA . VAL B 1 63 ? 31.542 -96.215 -55.879 1.00 94.41 40 VAL B CA 1
ATOM 1859 C C . VAL B 1 63 ? 32.101 -97.422 -56.612 1.00 90.25 40 VAL B C 1
ATOM 1860 O O . VAL B 1 63 ? 32.637 -97.288 -57.694 1.00 88.24 40 VAL B O 1
ATOM 1864 N N . GLU B 1 64 ? 31.996 -98.597 -56.019 1.00 88.68 41 GLU B N 1
ATOM 1865 C CA . GLU B 1 64 ? 32.545 -99.783 -56.646 1.00 90.37 41 GLU B CA 1
ATOM 1866 C C . GLU B 1 64 ? 31.932 -100.116 -57.995 1.00 82.29 41 GLU B C 1
ATOM 1867 O O . GLU B 1 64 ? 32.639 -100.478 -58.919 1.00 74.60 41 GLU B O 1
ATOM 1873 N N . LYS B 1 65 ? 30.642 -99.916 -58.123 1.00 83.35 42 LYS B N 1
ATOM 1874 C CA . LYS B 1 65 ? 29.970 -100.167 -59.378 1.00 89.32 42 LYS B CA 1
ATOM 1875 C C . LYS B 1 65 ? 30.523 -99.244 -60.460 1.00 82.61 42 LYS B C 1
ATOM 1876 O O . LYS B 1 65 ? 30.618 -99.608 -61.615 1.00 81.63 42 LYS B O 1
ATOM 1882 N N . LEU B 1 66 ? 30.862 -98.033 -60.062 1.00 71.36 43 LEU B N 1
ATOM 1883 C CA . LEU B 1 66 ? 31.334 -97.000 -60.969 1.00 66.67 43 LEU B CA 1
ATOM 1884 C C . LEU B 1 66 ? 32.681 -97.314 -61.563 1.00 71.95 43 LEU B C 1
ATOM 1885 O O . LEU B 1 66 ? 32.992 -96.908 -62.688 1.00 71.66 43 LEU B O 1
ATOM 1890 N N . ARG B 1 67 ? 33.504 -98.029 -60.814 1.00 80.64 44 ARG B N 1
ATOM 1891 C CA . ARG B 1 67 ? 34.899 -98.158 -61.229 1.00 85.94 44 ARG B CA 1
ATOM 1892 C C . ARG B 1 67 ? 35.091 -99.007 -62.457 1.00 77.69 44 ARG B C 1
ATOM 1893 O O . ARG B 1 67 ? 35.891 -98.664 -63.310 1.00 79.25 44 ARG B O 1
ATOM 1901 N N . ALA B 1 68 ? 34.308 -100.063 -62.595 1.00 70.67 45 ALA B N 1
ATOM 1902 C CA . ALA B 1 68 ? 34.275 -100.770 -63.873 1.00 69.02 45 ALA B CA 1
ATOM 1903 C C . ALA B 1 68 ? 34.145 -99.764 -65.030 1.00 70.35 45 ALA B C 1
ATOM 1904 O O . ALA B 1 68 ? 35.017 -99.705 -65.908 1.00 73.54 45 ALA B O 1
ATOM 1906 N N . VAL B 1 69 ? 33.102 -98.916 -64.979 1.00 69.82 46 VAL B N 1
ATOM 1907 C CA . VAL B 1 69 ? 32.843 -97.954 -66.050 1.00 64.17 46 VAL B CA 1
ATOM 1908 C C . VAL B 1 69 ? 33.974 -96.962 -66.208 1.00 64.35 46 VAL B C 1
ATOM 1909 O O . VAL B 1 69 ? 34.341 -96.632 -67.340 1.00 63.34 46 VAL B O 1
ATOM 1913 N N . GLU B 1 70 ? 34.511 -96.470 -65.088 1.00 67.63 47 GLU B N 1
ATOM 1914 C CA . GLU B 1 70 ? 35.624 -95.511 -65.152 1.00 70.07 47 GLU B CA 1
ATOM 1915 C C . GLU B 1 70 ? 36.833 -96.148 -65.836 1.00 69.04 47 GLU B C 1
ATOM 1916 O O . GLU B 1 70 ? 37.453 -95.523 -66.704 1.00 67.35 47 GLU B O 1
ATOM 1922 N N . ARG B 1 71 ? 37.104 -97.409 -65.492 1.00 67.11 48 ARG B N 1
ATOM 1923 C CA . ARG B 1 71 ? 38.244 -98.151 -66.039 1.00 69.86 48 ARG B CA 1
ATOM 1924 C C . ARG B 1 71 ? 38.088 -98.343 -67.548 1.00 72.53 48 ARG B C 1
ATOM 1925 O O . ARG B 1 71 ? 39.064 -98.249 -68.284 1.00 71.40 48 ARG B O 1
ATOM 1933 N N . GLU B 1 72 ? 36.862 -98.579 -68.021 1.00 73.48 49 GLU B N 1
ATOM 1934 C CA . GLU B 1 72 ? 36.637 -98.774 -69.459 1.00 74.54 49 GLU B CA 1
ATOM 1935 C C . GLU B 1 72 ? 36.922 -97.512 -70.262 1.00 73.32 49 GLU B C 1
ATOM 1936 O O . GLU B 1 72 ? 37.514 -97.570 -71.347 1.00 79.85 49 GLU B O 1
ATOM 1942 N N . ILE B 1 73 ? 36.549 -96.369 -69.702 1.00 64.37 50 ILE B N 1
ATOM 1943 C CA . ILE B 1 73 ? 36.790 -95.093 -70.368 1.00 66.72 50 ILE B CA 1
ATOM 1944 C C . ILE B 1 73 ? 38.280 -94.752 -70.435 1.00 70.50 50 ILE B C 1
ATOM 1945 O O . ILE B 1 73 ? 38.756 -94.264 -71.477 1.00 74.14 50 ILE B O 1
ATOM 1950 N N . VAL B 1 74 ? 38.997 -94.938 -69.311 1.00 68.79 51 VAL B N 1
ATOM 1951 C CA . VAL B 1 74 ? 40.435 -94.668 -69.279 1.00 67.30 51 VAL B CA 1
ATOM 1952 C C . VAL B 1 74 ? 41.169 -95.588 -70.265 1.00 70.39 51 VAL B C 1
ATOM 1953 O O . VAL B 1 74 ? 41.964 -95.130 -71.083 1.00 65.62 51 VAL B O 1
ATOM 1957 N N . ALA B 1 75 ? 40.819 -96.870 -70.219 1.00 73.61 52 ALA B N 1
ATOM 1958 C CA . ALA B 1 75 ? 41.371 -97.884 -71.121 1.00 79.01 52 ALA B CA 1
ATOM 1959 C C . ALA B 1 75 ? 41.132 -97.590 -72.616 1.00 80.60 52 ALA B C 1
ATOM 1960 O O . ALA B 1 75 ? 41.890 -98.039 -73.478 1.00 85.05 52 ALA B O 1
ATOM 1962 N N . ALA B 1 76 ? 40.097 -96.838 -72.943 1.00 62.64 53 ALA B N 1
ATOM 1963 C CA . ALA B 1 76 ? 39.874 -96.530 -74.351 1.00 58.20 53 ALA B CA 1
ATOM 1964 C C . ALA B 1 76 ? 40.586 -95.236 -74.697 1.00 58.81 53 ALA B C 1
ATOM 1965 O O . ALA B 1 76 ? 40.478 -94.779 -75.823 1.00 61.68 53 ALA B O 1
ATOM 1967 N N . GLY B 1 77 ? 41.319 -94.660 -73.744 1.00 58.32 54 GLY B N 1
ATOM 1968 C CA . GLY B 1 77 ? 42.074 -93.430 -73.977 1.00 59.60 54 GLY B CA 1
ATOM 1969 C C . GLY B 1 77 ? 41.443 -92.132 -73.481 1.00 66.53 54 GLY B C 1
ATOM 1970 O O . GLY B 1 77 ? 41.911 -91.064 -73.851 1.00 64.68 54 GLY B O 1
ATOM 1971 N N . GLY B 1 78 ? 40.398 -92.190 -72.633 1.00 66.97 55 GLY B N 1
ATOM 1972 C CA . GLY B 1 78 ? 39.770 -90.948 -72.111 1.00 63.76 55 GLY B CA 1
ATOM 1973 C C . GLY B 1 78 ? 40.029 -90.631 -70.647 1.00 64.71 55 GLY B C 1
ATOM 1974 O O . GLY B 1 78 ? 40.863 -91.271 -70.025 1.00 64.90 55 GLY B O 1
ATOM 1975 N N . GLU B 1 79 ? 39.320 -89.648 -70.088 1.00 67.10 56 GLU B N 1
ATOM 1976 C CA . GLU B 1 79 ? 39.409 -89.329 -68.648 1.00 64.81 56 GLU B CA 1
ATOM 1977 C C . GLU B 1 79 ? 38.063 -89.458 -67.925 1.00 59.90 56 GLU B C 1
ATOM 1978 O O . GLU B 1 79 ? 37.033 -89.051 -68.449 1.00 56.57 56 GLU B O 1
ATOM 1984 N N . ALA B 1 80 ? 38.077 -90.021 -66.723 1.00 52.19 57 ALA B N 1
ATOM 1985 C CA . ALA B 1 80 ? 36.871 -90.191 -65.925 1.00 51.08 57 ALA B CA 1
ATOM 1986 C C . ALA B 1 80 ? 37.249 -90.135 -64.459 1.00 54.79 57 ALA B C 1
ATOM 1987 O O . ALA B 1 80 ? 38.380 -90.413 -64.119 1.00 52.33 57 ALA B O 1
ATOM 1989 N N . GLU B 1 81 ? 36.301 -89.809 -63.586 1.00 53.79 58 GLU B N 1
ATOM 1990 C CA . GLU B 1 81 ? 36.518 -89.897 -62.135 1.00 55.37 58 GLU B CA 1
ATOM 1991 C C . GLU B 1 81 ? 35.167 -90.325 -61.548 1.00 52.42 58 GLU B C 1
ATOM 1992 O O . GLU B 1 81 ? 34.160 -90.177 -62.220 1.00 53.87 58 GLU B O 1
ATOM 1998 N N . SER B 1 82 ? 35.154 -90.878 -60.336 1.00 51.88 59 SER B N 1
ATOM 1999 C CA . SER B 1 82 ? 33.964 -91.472 -59.733 1.00 59.39 59 SER B CA 1
ATOM 2000 C C . SER B 1 82 ? 33.638 -90.817 -58.404 1.00 61.57 59 SER B C 1
ATOM 2001 O O . SER B 1 82 ? 34.547 -90.521 -57.654 1.00 63.13 59 SER B O 1
ATOM 2004 N N . HIS B 1 83 ? 32.353 -90.636 -58.080 1.00 57.52 60 HIS B N 1
ATOM 2005 C CA . HIS B 1 83 ? 31.950 -90.020 -56.816 1.00 56.37 60 HIS B CA 1
ATOM 2006 C C . HIS B 1 83 ? 30.686 -90.657 -56.291 1.00 56.83 60 HIS B C 1
ATOM 2007 O O . HIS B 1 83 ? 29.708 -90.804 -57.021 1.00 64.19 60 HIS B O 1
ATOM 2014 N N . ALA B 1 84 ? 30.703 -91.103 -55.042 1.00 51.66 61 ALA B N 1
ATOM 2015 C CA . ALA B 1 84 ? 29.466 -91.524 -54.421 1.00 52.09 61 ALA B CA 1
ATOM 2016 C C . ALA B 1 84 ? 28.701 -90.218 -54.133 1.00 50.40 61 ALA B C 1
ATOM 2017 O O . ALA B 1 84 ? 29.289 -89.221 -53.806 1.00 51.86 61 ALA B O 1
ATOM 2019 N N . CYS B 1 85 ? 27.400 -90.214 -54.327 1.00 48.62 62 CYS B N 1
ATOM 2020 C CA . CYS B 1 85 ? 26.596 -89.075 -53.921 1.00 47.38 62 CYS B CA 1
ATOM 2021 C C . CYS B 1 85 ? 25.207 -89.609 -53.751 1.00 47.26 62 CYS B C 1
ATOM 2022 O O . CYS B 1 85 ? 24.632 -90.117 -54.711 1.00 48.67 62 CYS B O 1
ATOM 2025 N N . ASP B 1 86 ? 24.654 -89.511 -52.554 1.00 49.52 63 ASP B N 1
ATOM 2026 C CA . ASP B 1 86 ? 23.248 -89.846 -52.356 1.00 51.19 63 ASP B CA 1
ATOM 2027 C C . ASP B 1 86 ? 22.285 -88.714 -52.836 1.00 49.68 63 ASP B C 1
ATOM 2028 O O . ASP B 1 86 ? 22.073 -87.696 -52.155 1.00 48.55 63 ASP B O 1
ATOM 2033 N N . LEU B 1 87 ? 21.662 -88.924 -53.992 1.00 49.10 64 LEU B N 1
ATOM 2034 C CA . LEU B 1 87 ? 20.800 -87.893 -54.587 1.00 48.44 64 LEU B CA 1
ATOM 2035 C C . LEU B 1 87 ? 19.564 -87.529 -53.788 1.00 45.35 64 LEU B C 1
ATOM 2036 O O . LEU B 1 87 ? 18.930 -86.483 -54.052 1.00 47.58 64 LEU B O 1
ATOM 2041 N N . SER B 1 88 ? 19.221 -88.337 -52.801 1.00 41.04 65 SER B N 1
ATOM 2042 C CA . SER B 1 88 ? 18.119 -87.950 -51.932 1.00 45.66 65 SER B CA 1
ATOM 2043 C C . SER B 1 88 ? 18.495 -86.936 -50.860 1.00 47.49 65 SER B C 1
ATOM 2044 O O . SER B 1 88 ? 17.620 -86.559 -50.119 1.00 45.88 65 SER B O 1
ATOM 2047 N N . HIS B 1 89 ? 19.734 -86.478 -50.776 1.00 47.07 66 HIS B N 1
ATOM 2048 C CA . HIS B 1 89 ? 20.094 -85.473 -49.784 1.00 47.66 66 HIS B CA 1
ATOM 2049 C C . HIS B 1 89 ? 20.540 -84.205 -50.465 1.00 50.40 66 HIS B C 1
ATOM 2050 O O . HIS B 1 89 ? 21.431 -84.231 -51.280 1.00 49.45 66 HIS B O 1
ATOM 2057 N N . SER B 1 90 ? 19.921 -83.089 -50.128 1.00 45.64 67 SER B N 1
ATOM 2058 C CA . SER B 1 90 ? 20.268 -81.836 -50.761 1.00 44.52 67 SER B CA 1
ATOM 2059 C C . SER B 1 90 ? 21.678 -81.369 -50.528 1.00 44.34 67 SER B C 1
ATOM 2060 O O . SER B 1 90 ? 22.321 -80.917 -51.437 1.00 43.74 67 SER B O 1
ATOM 2063 N N . ASP B 1 91 ? 22.155 -81.481 -49.306 1.00 43.11 68 ASP B N 1
ATOM 2064 C CA . ASP B 1 91 ? 23.493 -81.037 -48.981 1.00 52.64 68 ASP B CA 1
ATOM 2065 C C . ASP B 1 91 ? 24.551 -81.820 -49.718 1.00 51.00 68 ASP B C 1
ATOM 2066 O O . ASP B 1 91 ? 25.542 -81.282 -50.135 1.00 52.21 68 ASP B O 1
ATOM 2071 N N . ALA B 1 92 ? 24.326 -83.105 -49.858 1.00 45.75 69 ALA B N 1
ATOM 2072 C CA . ALA B 1 92 ? 25.274 -83.959 -50.519 1.00 50.62 69 ALA B CA 1
ATOM 2073 C C . ALA B 1 92 ? 25.393 -83.503 -51.988 1.00 49.05 69 ALA B C 1
ATOM 2074 O O . ALA B 1 92 ? 26.522 -83.471 -52.573 1.00 49.60 69 ALA B O 1
ATOM 2076 N N . ILE B 1 93 ? 24.263 -83.085 -52.570 1.00 43.05 70 ILE B N 1
ATOM 2077 C CA . ILE B 1 93 ? 24.279 -82.635 -53.962 1.00 39.87 70 ILE B CA 1
ATOM 2078 C C . ILE B 1 93 ? 25.024 -81.323 -54.079 1.00 38.61 70 ILE B C 1
ATOM 2079 O O . ILE B 1 93 ? 25.813 -81.139 -54.999 1.00 38.67 70 ILE B O 1
ATOM 2084 N N . ALA B 1 94 ? 24.801 -80.408 -53.148 1.00 38.66 71 ALA B N 1
ATOM 2085 C CA . ALA B 1 94 ? 25.544 -79.133 -53.175 1.00 41.26 71 ALA B CA 1
ATOM 2086 C C . ALA B 1 94 ? 27.077 -79.383 -52.967 1.00 45.95 71 ALA B C 1
ATOM 2087 O O . ALA B 1 94 ? 27.947 -78.777 -53.656 1.00 46.99 71 ALA B O 1
ATOM 2089 N N . ALA B 1 95 ? 27.403 -80.332 -52.084 1.00 39.15 72 ALA B N 1
ATOM 2090 C CA . ALA B 1 95 ? 28.814 -80.650 -51.800 1.00 41.66 72 ALA B CA 1
ATOM 2091 C C . ALA B 1 95 ? 29.473 -81.281 -53.045 1.00 44.73 72 ALA B C 1
ATOM 2092 O O . ALA B 1 95 ? 30.521 -80.845 -53.472 1.00 42.53 72 ALA B O 1
ATOM 2094 N N . PHE B 1 96 ? 28.792 -82.242 -53.678 1.00 48.61 73 PHE B N 1
ATOM 2095 C CA . PHE B 1 96 ? 29.236 -82.841 -54.955 1.00 43.37 73 PHE B CA 1
ATOM 2096 C C . PHE B 1 96 ? 29.511 -81.783 -56.057 1.00 47.97 73 PHE B C 1
ATOM 2097 O O . PHE B 1 96 ? 30.565 -81.800 -56.721 1.00 43.97 73 PHE B O 1
ATOM 2105 N N . ALA B 1 97 ? 28.577 -80.847 -56.252 1.00 45.79 74 ALA B N 1
ATOM 2106 C CA . ALA B 1 97 ? 28.775 -79.838 -57.296 1.00 41.61 74 ALA B CA 1
ATOM 2107 C C . ALA B 1 97 ? 29.918 -78.875 -56.959 1.00 45.15 74 ALA B C 1
ATOM 2108 O O . ALA B 1 97 ? 30.717 -78.479 -57.833 1.00 48.38 74 ALA B O 1
ATOM 2110 N N . THR B 1 98 ? 29.966 -78.461 -55.700 1.00 42.45 75 THR B N 1
ATOM 2111 C CA . THR B 1 98 ? 31.019 -77.593 -55.221 1.00 42.33 75 THR B CA 1
ATOM 2112 C C . THR B 1 98 ? 32.385 -78.236 -55.523 1.00 45.19 75 THR B C 1
ATOM 2113 O O . THR B 1 98 ? 33.311 -77.549 -56.023 1.00 42.98 75 THR B O 1
ATOM 2117 N N . GLY B 1 99 ? 32.479 -79.556 -55.285 1.00 44.45 76 GLY B N 1
ATOM 2118 C CA . GLY B 1 99 ? 33.709 -80.342 -55.577 1.00 40.84 76 GLY B CA 1
ATOM 2119 C C . GLY B 1 99 ? 34.088 -80.365 -57.045 1.00 41.36 76 GLY B C 1
ATOM 2120 O O . GLY B 1 99 ? 35.258 -80.167 -57.400 1.00 43.10 76 GLY B O 1
ATOM 2121 N N . VAL B 1 100 ? 33.104 -80.576 -57.920 1.00 39.78 77 VAL B N 1
ATOM 2122 C CA . VAL B 1 100 ? 33.369 -80.564 -59.350 1.00 43.24 77 VAL B CA 1
ATOM 2123 C C . VAL B 1 100 ? 33.816 -79.196 -59.866 1.00 43.91 77 VAL B C 1
ATOM 2124 O O . VAL B 1 100 ? 34.706 -79.109 -60.681 1.00 46.44 77 VAL B O 1
ATOM 2128 N N . LEU B 1 101 ? 33.163 -78.127 -59.438 1.00 45.89 78 LEU B N 1
ATOM 2129 C CA . LEU B 1 101 ? 33.506 -76.816 -59.950 1.00 42.80 78 LEU B CA 1
ATOM 2130 C C . LEU B 1 101 ? 34.881 -76.349 -59.400 1.00 45.67 78 LEU B C 1
ATOM 2131 O O . LEU B 1 101 ? 35.677 -75.747 -60.153 1.00 45.63 78 LEU B O 1
ATOM 2136 N N . ALA B 1 102 ? 35.177 -76.690 -58.131 1.00 40.50 79 ALA B N 1
ATOM 2137 C CA . ALA B 1 102 ? 36.460 -76.369 -57.527 1.00 39.50 79 ALA B CA 1
ATOM 2138 C C . ALA B 1 102 ? 37.578 -77.096 -58.262 1.00 45.26 79 ALA B C 1
ATOM 2139 O O . ALA B 1 102 ? 38.614 -76.516 -58.498 1.00 46.91 79 ALA B O 1
ATOM 2141 N N . ALA B 1 103 ? 37.360 -78.352 -58.667 1.00 50.41 80 ALA B N 1
ATOM 2142 C CA . ALA B 1 103 ? 38.433 -79.150 -59.285 1.00 49.25 80 ALA B CA 1
ATOM 2143 C C . ALA B 1 103 ? 38.644 -78.746 -60.726 1.00 53.23 80 ALA B C 1
ATOM 2144 O O . ALA B 1 103 ? 39.780 -78.771 -61.205 1.00 53.68 80 ALA B O 1
ATOM 2146 N N . HIS B 1 104 ? 37.564 -78.396 -61.439 1.00 50.10 81 HIS B N 1
ATOM 2147 C CA . HIS B 1 104 ? 37.713 -78.183 -62.887 1.00 51.10 81 HIS B CA 1
ATOM 2148 C C . HIS B 1 104 ? 37.266 -76.833 -63.397 1.00 49.15 81 HIS B C 1
ATOM 2149 O O . HIS B 1 104 ? 37.439 -76.545 -64.585 1.00 48.28 81 HIS B O 1
ATOM 2156 N N . GLY B 1 105 ? 36.651 -76.026 -62.535 1.00 44.47 82 GLY B N 1
ATOM 2157 C CA . GLY B 1 105 ? 36.183 -74.712 -62.961 1.00 45.21 82 GLY B CA 1
ATOM 2158 C C . GLY B 1 105 ? 35.068 -74.684 -64.011 1.00 52.33 82 GLY B C 1
ATOM 2159 O O . GLY B 1 105 ? 34.781 -73.609 -64.574 1.00 56.16 82 GLY B O 1
ATOM 2160 N N . ARG B 1 106 ? 34.402 -75.813 -64.292 1.00 47.61 83 ARG B N 1
ATOM 2161 C CA . ARG B 1 106 ? 33.398 -75.776 -65.388 1.00 47.66 83 ARG B CA 1
ATOM 2162 C C . ARG B 1 106 ? 32.572 -77.050 -65.425 1.00 46.06 83 ARG B C 1
ATOM 2163 O O . ARG B 1 106 ? 33.044 -78.097 -65.016 1.00 48.56 83 ARG B O 1
ATOM 2171 N N . CYS B 1 107 ? 31.342 -76.944 -65.911 1.00 43.02 84 CYS B N 1
ATOM 2172 C CA . CYS B 1 107 ? 30.511 -78.094 -66.219 1.00 40.47 84 CYS B CA 1
ATOM 2173 C C . CYS B 1 107 ? 29.814 -77.804 -67.544 1.00 43.22 84 CYS B C 1
ATOM 2174 O O . CYS B 1 107 ? 28.932 -76.934 -67.603 1.00 45.07 84 CYS B O 1
ATOM 2177 N N . ASP B 1 108 ? 30.192 -78.518 -68.593 1.00 39.39 85 ASP B N 1
ATOM 2178 C CA . ASP B 1 108 ? 29.636 -78.276 -69.920 1.00 42.81 85 ASP B CA 1
ATOM 2179 C C . ASP B 1 108 ? 28.353 -79.063 -70.225 1.00 45.81 85 ASP B C 1
ATOM 2180 O O . ASP B 1 108 ? 27.475 -78.585 -70.963 1.00 46.33 85 ASP B O 1
ATOM 2185 N N . VAL B 1 109 ? 28.283 -80.285 -69.700 1.00 44.24 86 VAL B N 1
ATOM 2186 C CA . VAL B 1 109 ? 27.176 -81.177 -69.897 1.00 44.26 86 VAL B CA 1
ATOM 2187 C C . VAL B 1 109 ? 26.807 -81.765 -68.532 1.00 44.44 86 VAL B C 1
ATOM 2188 O O . VAL B 1 109 ? 27.675 -82.205 -67.769 1.00 48.41 86 VAL B O 1
ATOM 2192 N N . LEU B 1 110 ? 25.533 -81.671 -68.184 1.00 40.38 87 LEU B N 1
ATOM 2193 C CA . LEU B 1 110 ? 24.982 -82.293 -66.975 1.00 40.08 87 LEU B CA 1
ATOM 2194 C C . LEU B 1 110 ? 23.900 -83.262 -67.471 1.00 42.94 87 LEU B C 1
ATOM 2195 O O . LEU B 1 110 ? 22.967 -82.827 -68.148 1.00 46.43 87 LEU B O 1
ATOM 2200 N N . VAL B 1 111 ? 24.026 -84.551 -67.180 1.00 38.75 88 VAL B N 1
ATOM 2201 C CA . VAL B 1 111 ? 23.077 -85.507 -67.636 1.00 37.43 88 VAL B CA 1
ATOM 2202 C C . VAL B 1 111 ? 22.279 -86.078 -66.486 1.00 42.71 88 VAL B C 1
ATOM 2203 O O . VAL B 1 111 ? 22.797 -86.889 -65.704 1.00 45.61 88 VAL B O 1
ATOM 2207 N N . ASN B 1 112 ? 21.016 -85.660 -66.362 1.00 39.60 89 ASN B N 1
ATOM 2208 C CA . ASN B 1 112 ? 20.148 -86.232 -65.338 1.00 41.79 89 ASN B CA 1
ATOM 2209 C C . ASN B 1 112 ? 19.627 -87.603 -65.804 1.00 45.28 89 ASN B C 1
ATOM 2210 O O . ASN B 1 112 ? 18.665 -87.690 -66.591 1.00 46.76 89 ASN B O 1
ATOM 2215 N N . ASN B 1 113 ? 20.251 -88.670 -65.313 1.00 40.69 90 ASN B N 1
ATOM 2216 C CA . ASN B 1 113 ? 19.897 -90.011 -65.726 1.00 41.82 90 ASN B CA 1
ATOM 2217 C C . ASN B 1 113 ? 19.505 -90.930 -64.575 1.00 43.16 90 ASN B C 1
ATOM 2218 O O . ASN B 1 113 ? 18.763 -91.872 -64.793 1.00 48.41 90 ASN B O 1
ATOM 2223 N N . ALA B 1 114 ? 20.014 -90.699 -63.366 1.00 43.93 91 ALA B N 1
ATOM 2224 C CA . ALA B 1 114 ? 19.706 -91.590 -62.218 1.00 41.83 91 ALA B CA 1
ATOM 2225 C C . ALA B 1 114 ? 18.212 -91.587 -61.985 1.00 44.50 91 ALA B C 1
ATOM 2226 O O . ALA B 1 114 ? 17.601 -90.497 -62.000 1.00 40.79 91 ALA B O 1
ATOM 2228 N N . GLY B 1 115 ? 17.631 -92.767 -61.720 1.00 45.18 92 GLY B N 1
ATOM 2229 C CA . GLY B 1 115 ? 16.198 -92.866 -61.434 1.00 49.03 92 GLY B CA 1
ATOM 2230 C C . GLY B 1 115 ? 15.842 -94.105 -60.653 1.00 52.75 92 GLY B C 1
ATOM 2231 O O . GLY B 1 115 ? 16.580 -95.069 -60.695 1.00 50.96 92 GLY B O 1
ATOM 2232 N N . VAL B 1 116 ? 14.738 -94.080 -59.906 1.00 50.26 93 VAL B N 1
ATOM 2233 C CA . VAL B 1 116 ? 14.276 -95.300 -59.257 1.00 49.36 93 VAL B CA 1
ATOM 2234 C C . VAL B 1 116 ? 12.900 -95.688 -59.750 1.00 50.22 93 VAL B C 1
ATOM 2235 O O . VAL B 1 116 ? 12.172 -94.858 -60.267 1.00 51.22 93 VAL B O 1
ATOM 2239 N N . GLY B 1 117 ? 12.555 -96.958 -59.618 1.00 50.80 94 GLY B N 1
ATOM 2240 C CA . GLY B 1 117 ? 11.202 -97.422 -59.956 1.00 50.28 94 GLY B CA 1
ATOM 2241 C C . GLY B 1 117 ? 10.486 -97.858 -58.702 1.00 51.38 94 GLY B C 1
ATOM 2242 O O . GLY B 1 117 ? 11.115 -98.001 -57.664 1.00 53.08 94 GLY B O 1
ATOM 2243 N N . TRP B 1 118 ? 9.162 -97.988 -58.789 1.00 54.86 95 TRP B N 1
ATOM 2244 C CA . TRP B 1 118 ? 8.318 -98.649 -57.776 1.00 52.24 95 TRP B CA 1
ATOM 2245 C C . TRP B 1 118 ? 7.073 -99.088 -58.530 1.00 54.68 95 TRP B C 1
ATOM 2246 O O . TRP B 1 118 ? 6.342 -98.242 -59.094 1.00 54.57 95 TRP B O 1
ATOM 2257 N N . PHE B 1 119 ? 6.850 -100.389 -58.605 1.00 56.60 96 PHE B N 1
ATOM 2258 C CA . PHE B 1 119 ? 5.687 -100.939 -59.282 1.00 54.69 96 PHE B CA 1
ATOM 2259 C C . PHE B 1 119 ? 4.961 -101.998 -58.465 1.00 58.44 96 PHE B C 1
ATOM 2260 O O . PHE B 1 119 ? 4.348 -102.896 -59.003 1.00 58.27 96 PHE B O 1
ATOM 2268 N N . GLY B 1 120 ? 5.056 -101.866 -57.155 1.00 61.49 97 GLY B N 1
ATOM 2269 C CA . GLY B 1 120 ? 4.511 -102.818 -56.176 1.00 68.60 97 GLY B CA 1
ATOM 2270 C C . GLY B 1 120 ? 2.996 -103.040 -56.191 1.00 70.26 97 GLY B C 1
ATOM 2271 O O . GLY B 1 120 ? 2.540 -104.074 -55.728 1.00 73.58 97 GLY B O 1
ATOM 2272 N N . GLY B 1 121 ? 2.216 -102.089 -56.707 1.00 59.21 98 GLY B N 1
ATOM 2273 C CA . GLY B 1 121 ? 0.772 -102.142 -56.582 1.00 54.84 98 GLY B CA 1
ATOM 2274 C C . GLY B 1 121 ? 0.104 -100.784 -56.803 1.00 56.66 98 GLY B C 1
ATOM 2275 O O . GLY B 1 121 ? 0.746 -99.837 -57.314 1.00 55.89 98 GLY B O 1
ATOM 2276 N N . PRO B 1 122 ? -1.189 -100.682 -56.431 1.00 50.70 99 PRO B N 1
ATOM 2277 C CA . PRO B 1 122 ? -1.948 -99.456 -56.652 1.00 48.66 99 PRO B CA 1
ATOM 2278 C C . PRO B 1 122 ? -1.461 -98.330 -55.741 1.00 54.12 99 PRO B C 1
ATOM 2279 O O . PRO B 1 122 ? -0.895 -98.589 -54.657 1.00 56.48 99 PRO B O 1
ATOM 2283 N N . LEU B 1 123 ? -1.656 -97.095 -56.211 1.00 49.40 100 LEU B N 1
ATOM 2284 C CA . LEU B 1 123 ? -1.201 -95.893 -55.523 1.00 50.80 100 LEU B CA 1
ATOM 2285 C C . LEU B 1 123 ? -1.613 -95.863 -54.034 1.00 52.31 100 LEU B C 1
ATOM 2286 O O . LEU B 1 123 ? -0.840 -95.403 -53.190 1.00 51.91 100 LEU B O 1
ATOM 2291 N N . HIS B 1 124 ? -2.823 -96.323 -53.717 1.00 49.50 101 HIS B N 1
ATOM 2292 C CA . HIS B 1 124 ? -3.280 -96.273 -52.326 1.00 52.23 101 HIS B CA 1
ATOM 2293 C C . HIS B 1 124 ? -2.508 -97.268 -51.441 1.00 55.89 101 HIS B C 1
ATOM 2294 O O . HIS B 1 124 ? -2.428 -97.068 -50.237 1.00 55.78 101 HIS B O 1
ATOM 2301 N N . THR B 1 125 ? -1.899 -98.298 -52.024 1.00 47.31 102 THR B N 1
ATOM 2302 C CA . THR B 1 125 ? -1.097 -99.211 -51.210 1.00 49.39 102 THR B CA 1
ATOM 2303 C C . THR B 1 125 ? 0.355 -98.740 -51.095 1.00 51.76 102 THR B C 1
ATOM 2304 O O . THR B 1 125 ? 1.167 -99.443 -50.512 1.00 51.76 102 THR B O 1
ATOM 2308 N N . MET B 1 126 ? 0.709 -97.579 -51.652 1.00 49.80 103 MET B N 1
ATOM 2309 C CA . MET B 1 126 ? 2.098 -97.107 -51.570 1.00 46.97 103 MET B CA 1
ATOM 2310 C C . MET B 1 126 ? 2.321 -96.319 -50.281 1.00 48.60 103 MET B C 1
ATOM 2311 O O . MET B 1 126 ? 1.552 -95.410 -49.946 1.00 49.06 103 MET B O 1
ATOM 2316 N N . LYS B 1 127 ? 3.401 -96.626 -49.576 1.00 48.86 104 LYS B N 1
ATOM 2317 C CA . LYS B 1 127 ? 3.680 -95.941 -48.312 1.00 55.18 104 LYS B CA 1
ATOM 2318 C C . LYS B 1 127 ? 4.394 -94.604 -48.476 1.00 49.52 104 LYS B C 1
ATOM 2319 O O . LYS B 1 127 ? 5.232 -94.435 -49.389 1.00 50.14 104 LYS B O 1
ATOM 2325 N N . PRO B 1 128 ? 4.108 -93.658 -47.565 1.00 46.44 105 PRO B N 1
ATOM 2326 C CA . PRO B 1 128 ? 4.744 -92.322 -47.685 1.00 42.96 105 PRO B CA 1
ATOM 2327 C C . PRO B 1 128 ? 6.265 -92.353 -47.862 1.00 49.61 105 PRO B C 1
ATOM 2328 O O . PRO B 1 128 ? 6.808 -91.576 -48.689 1.00 51.86 105 PRO B O 1
ATOM 2332 N N . ALA B 1 129 ? 6.960 -93.231 -47.120 1.00 50.44 106 ALA B N 1
ATOM 2333 C CA . ALA B 1 129 ? 8.427 -93.331 -47.218 1.00 51.01 106 ALA B CA 1
ATOM 2334 C C . ALA B 1 129 ? 8.835 -93.791 -48.624 1.00 49.86 106 ALA B C 1
ATOM 2335 O O . ALA B 1 129 ? 9.861 -93.330 -49.147 1.00 46.36 106 ALA B O 1
ATOM 2337 N N . GLU B 1 130 ? 8.055 -94.694 -49.231 1.00 46.79 107 GLU B N 1
ATOM 2338 C CA . GLU B 1 130 ? 8.364 -95.115 -50.605 1.00 48.76 107 GLU B CA 1
ATOM 2339 C C . GLU B 1 130 ? 8.104 -93.966 -51.609 1.00 53.59 107 GLU B C 1
ATOM 2340 O O . GLU B 1 130 ? 8.874 -93.768 -52.572 1.00 53.52 107 GLU B O 1
ATOM 2346 N N . TRP B 1 131 ? 7.032 -93.206 -51.362 1.00 50.27 108 TRP B N 1
ATOM 2347 C CA . TRP B 1 131 ? 6.735 -92.037 -52.152 1.00 47.52 108 TRP B CA 1
ATOM 2348 C C . TRP B 1 131 ? 7.921 -91.046 -52.079 1.00 48.50 108 TRP B C 1
ATOM 2349 O O . TRP B 1 131 ? 8.461 -90.632 -53.115 1.00 46.10 108 TRP B O 1
ATOM 2360 N N . ASP B 1 132 ? 8.315 -90.686 -50.861 1.00 47.78 109 ASP B N 1
ATOM 2361 C CA . ASP B 1 132 ? 9.438 -89.772 -50.633 1.00 49.68 109 ASP B CA 1
ATOM 2362 C C . ASP B 1 132 ? 10.716 -90.195 -51.357 1.00 50.10 109 ASP B C 1
ATOM 2363 O O . ASP B 1 132 ? 11.378 -89.364 -51.997 1.00 49.90 109 ASP B O 1
ATOM 2368 N N . ALA B 1 133 ? 11.052 -91.476 -51.283 1.00 45.62 110 ALA B N 1
ATOM 2369 C CA . ALA B 1 133 ? 12.316 -91.958 -51.879 1.00 46.24 110 ALA B CA 1
ATOM 2370 C C . ALA B 1 133 ? 12.260 -91.896 -53.396 1.00 46.54 110 ALA B C 1
ATOM 2371 O O . ALA B 1 133 ? 13.275 -91.656 -54.025 1.00 52.10 110 ALA B O 1
ATOM 2373 N N . LEU B 1 134 ? 11.090 -92.132 -53.992 1.00 51.55 111 LEU B N 1
ATOM 2374 C CA . LEU B 1 134 ? 10.981 -92.089 -55.457 1.00 44.43 111 LEU B CA 1
ATOM 2375 C C . LEU B 1 134 ? 11.030 -90.639 -55.958 1.00 44.69 111 LEU B C 1
ATOM 2376 O O . LEU B 1 134 ? 11.768 -90.328 -56.914 1.00 43.93 111 LEU B O 1
ATOM 2381 N N . ILE B 1 135 ? 10.241 -89.763 -55.320 1.00 42.84 112 ILE B N 1
ATOM 2382 C CA . ILE B 1 135 ? 10.170 -88.347 -55.693 1.00 43.01 112 ILE B CA 1
ATOM 2383 C C . ILE B 1 135 ? 11.523 -87.605 -55.498 1.00 45.13 112 ILE B C 1
ATOM 2384 O O . ILE B 1 135 ? 11.961 -86.801 -56.348 1.00 44.34 112 ILE B O 1
ATOM 2389 N N . ALA B 1 136 ? 12.175 -87.891 -54.380 1.00 44.09 113 ALA B N 1
ATOM 2390 C CA . ALA B 1 136 ? 13.458 -87.306 -54.041 1.00 43.69 113 ALA B CA 1
ATOM 2391 C C . ALA B 1 136 ? 14.506 -87.482 -55.175 1.00 46.84 113 ALA B C 1
ATOM 2392 O O . ALA B 1 136 ? 15.216 -86.529 -55.525 1.00 41.52 113 ALA B O 1
ATOM 2394 N N . VAL B 1 137 ? 14.592 -88.689 -55.744 1.00 44.25 114 VAL B N 1
ATOM 2395 C CA . VAL B 1 137 ? 15.584 -88.976 -56.786 1.00 41.86 114 VAL B CA 1
ATOM 2396 C C . VAL B 1 137 ? 15.065 -88.609 -58.178 1.00 44.49 114 VAL B C 1
ATOM 2397 O O . VAL B 1 137 ? 15.782 -87.974 -58.951 1.00 45.27 114 VAL B O 1
ATOM 2401 N N . ASN B 1 138 ? 13.840 -89.024 -58.498 1.00 40.80 115 ASN B N 1
ATOM 2402 C CA . ASN B 1 138 ? 13.266 -88.799 -59.819 1.00 42.15 115 ASN B CA 1
ATOM 2403 C C . ASN B 1 138 ? 12.910 -87.342 -60.175 1.00 42.30 115 ASN B C 1
ATOM 2404 O O . ASN B 1 138 ? 12.970 -86.965 -61.351 1.00 38.47 115 ASN B O 1
ATOM 2409 N N . LEU B 1 139 ? 12.564 -86.532 -59.173 1.00 38.61 116 LEU B N 1
ATOM 2410 C CA . LEU B 1 139 ? 11.993 -85.211 -59.433 1.00 38.69 116 LEU B CA 1
ATOM 2411 C C . LEU B 1 139 ? 12.734 -84.090 -58.708 1.00 41.44 116 LEU B C 1
ATOM 2412 O O . LEU B 1 139 ? 13.074 -83.078 -59.326 1.00 40.69 116 LEU B O 1
ATOM 2417 N N . LYS B 1 140 ? 12.964 -84.233 -57.403 1.00 41.58 117 LYS B N 1
ATOM 2418 C CA . LYS B 1 140 ? 13.665 -83.163 -56.692 1.00 41.66 117 LYS B CA 1
ATOM 2419 C C . LYS B 1 140 ? 15.184 -83.100 -57.083 1.00 43.64 117 LYS B C 1
ATOM 2420 O O . LYS B 1 140 ? 15.722 -82.004 -57.361 1.00 42.70 117 LYS B O 1
ATOM 2426 N N . ALA B 1 141 ? 15.848 -84.256 -57.180 1.00 42.39 118 ALA B N 1
ATOM 2427 C CA . ALA B 1 141 ? 17.320 -84.225 -57.431 1.00 42.14 118 ALA B CA 1
ATOM 2428 C C . ALA B 1 141 ? 17.648 -83.509 -58.752 1.00 40.56 118 ALA B C 1
ATOM 2429 O O . ALA B 1 141 ? 18.524 -82.666 -58.764 1.00 42.53 118 ALA B O 1
ATOM 2431 N N . PRO B 1 142 ? 16.901 -83.785 -59.847 1.00 40.19 119 PRO B N 1
ATOM 2432 C CA . PRO B 1 142 ? 17.226 -83.065 -61.112 1.00 40.39 119 PRO B CA 1
ATOM 2433 C C . PRO B 1 142 ? 17.129 -81.555 -60.968 1.00 40.04 119 PRO B C 1
ATOM 2434 O O . PRO B 1 142 ? 17.955 -80.815 -61.536 1.00 43.07 119 PRO B O 1
ATOM 2438 N N . TYR B 1 143 ? 16.181 -81.104 -60.160 1.00 37.55 120 TYR B N 1
ATOM 2439 C CA . TYR B 1 143 ? 16.027 -79.682 -59.838 1.00 39.83 120 TYR B CA 1
ATOM 2440 C C . TYR B 1 143 ? 17.278 -79.186 -59.060 1.00 41.27 120 TYR B C 1
ATOM 2441 O O . TYR B 1 143 ? 17.847 -78.115 -59.394 1.00 38.25 120 TYR B O 1
ATOM 2450 N N . LEU B 1 144 ? 17.668 -79.950 -58.020 1.00 40.27 121 LEU B N 1
ATOM 2451 C CA . LEU B 1 144 ? 18.787 -79.560 -57.137 1.00 42.87 121 LEU B CA 1
ATOM 2452 C C . LEU B 1 144 ? 20.126 -79.490 -57.916 1.00 44.14 121 LEU B C 1
ATOM 2453 O O . LEU B 1 144 ? 20.914 -78.578 -57.701 1.00 42.41 121 LEU B O 1
ATOM 2458 N N . LEU B 1 145 ? 20.294 -80.401 -58.874 1.00 39.85 122 LEU B N 1
ATOM 2459 C CA . LEU B 1 145 ? 21.485 -80.510 -59.693 1.00 41.63 122 LEU B CA 1
ATOM 2460 C C . LEU B 1 145 ? 21.521 -79.333 -60.687 1.00 43.21 122 LEU B C 1
ATOM 2461 O O . LEU B 1 145 ? 22.563 -78.655 -60.835 1.00 42.84 122 LEU B O 1
ATOM 2466 N N . LEU B 1 146 ? 20.374 -79.050 -61.320 1.00 44.30 123 LEU B N 1
ATOM 2467 C CA . LEU B 1 146 ? 20.263 -77.843 -62.156 1.00 38.62 123 LEU B CA 1
ATOM 2468 C C . LEU B 1 146 ? 20.555 -76.593 -61.319 1.00 37.90 123 LEU B C 1
ATOM 2469 O O . LEU B 1 146 ? 21.307 -75.718 -61.747 1.00 37.97 123 LEU B O 1
ATOM 2474 N N . ARG B 1 147 ? 20.015 -76.518 -60.116 1.00 37.19 124 ARG B N 1
ATOM 2475 C CA . ARG B 1 147 ? 20.280 -75.378 -59.255 1.00 38.70 124 ARG B CA 1
ATOM 2476 C C . ARG B 1 147 ? 21.757 -75.254 -58.882 1.00 45.23 124 ARG B C 1
ATOM 2477 O O . ARG B 1 147 ? 22.272 -74.160 -58.719 1.00 41.36 124 ARG B O 1
ATOM 2485 N N . ALA B 1 148 ? 22.432 -76.386 -58.755 1.00 40.46 125 ALA B N 1
ATOM 2486 C CA . ALA B 1 148 ? 23.841 -76.411 -58.333 1.00 38.96 125 ALA B CA 1
ATOM 2487 C C . ALA B 1 148 ? 24.805 -76.126 -59.493 1.00 39.10 125 ALA B C 1
ATOM 2488 O O . ALA B 1 148 ? 25.882 -75.546 -59.283 1.00 37.31 125 ALA B O 1
ATOM 2490 N N . PHE B 1 149 ? 24.442 -76.543 -60.706 1.00 37.42 126 PHE B N 1
ATOM 2491 C CA . PHE B 1 149 ? 25.325 -76.331 -61.855 1.00 40.28 126 PHE B CA 1
ATOM 2492 C C . PHE B 1 149 ? 24.950 -75.196 -62.803 1.00 42.66 126 PHE B C 1
ATOM 2493 O O . PHE B 1 149 ? 25.829 -74.695 -63.521 1.00 42.19 126 PHE B O 1
ATOM 2501 N N . ALA B 1 150 ? 23.682 -74.793 -62.823 1.00 41.67 127 ALA B N 1
ATOM 2502 C CA . ALA B 1 150 ? 23.266 -73.801 -63.821 1.00 46.19 127 ALA B CA 1
ATOM 2503 C C . ALA B 1 150 ? 23.988 -72.451 -63.632 1.00 45.08 127 ALA B C 1
ATOM 2504 O O . ALA B 1 150 ? 24.313 -71.792 -64.629 1.00 45.20 127 ALA B O 1
ATOM 2506 N N . PRO B 1 151 ? 24.202 -72.017 -62.373 1.00 41.53 128 PRO B N 1
ATOM 2507 C CA . PRO B 1 151 ? 24.874 -70.689 -62.179 1.00 45.52 128 PRO B CA 1
ATOM 2508 C C . PRO B 1 151 ? 26.220 -70.593 -62.917 1.00 46.00 128 PRO B C 1
ATOM 2509 O O . PRO B 1 151 ? 26.504 -69.588 -63.588 1.00 45.07 128 PRO B O 1
ATOM 2513 N N . ALA B 1 152 ? 27.018 -71.653 -62.835 1.00 41.33 129 ALA B N 1
ATOM 2514 C CA . ALA B 1 152 ? 28.263 -71.688 -63.570 1.00 40.36 129 ALA B CA 1
ATOM 2515 C C . ALA B 1 152 ? 28.062 -71.655 -65.088 1.00 42.08 129 ALA B C 1
ATOM 2516 O O . ALA B 1 152 ? 28.840 -70.986 -65.791 1.00 46.47 129 ALA B O 1
ATOM 2518 N N . MET B 1 153 ? 27.063 -72.392 -65.593 1.00 38.84 130 MET B N 1
ATOM 2519 C CA . MET B 1 153 ? 26.747 -72.427 -67.026 1.00 40.45 130 MET B CA 1
ATOM 2520 C C . MET B 1 153 ? 26.295 -71.056 -67.493 1.00 42.47 130 MET B C 1
ATOM 2521 O O . MET B 1 153 ? 26.743 -70.567 -68.536 1.00 44.28 130 MET B O 1
ATOM 2526 N N . ILE B 1 154 ? 25.488 -70.396 -66.672 1.00 42.16 131 ILE B N 1
ATOM 2527 C CA . ILE B 1 154 ? 25.011 -69.058 -66.983 1.00 43.39 131 ILE B CA 1
ATOM 2528 C C . ILE B 1 154 ? 26.184 -68.098 -67.105 1.00 45.37 131 ILE B C 1
ATOM 2529 O O . ILE B 1 154 ? 26.256 -67.323 -68.080 1.00 48.81 131 ILE B O 1
ATOM 2534 N N . ALA B 1 155 ? 27.095 -68.140 -66.122 1.00 41.15 132 ALA B N 1
ATOM 2535 C CA . ALA B 1 155 ? 28.269 -67.220 -66.077 1.00 43.33 132 ALA B CA 1
ATOM 2536 C C . ALA B 1 155 ? 29.105 -67.488 -67.302 1.00 44.31 132 ALA B C 1
ATOM 2537 O O . ALA B 1 155 ? 29.606 -66.566 -67.922 1.00 45.45 132 ALA B O 1
ATOM 2539 N N . ALA B 1 156 ? 29.225 -68.752 -67.687 1.00 42.39 133 ALA B N 1
ATOM 2540 C CA . ALA B 1 156 ? 30.059 -69.077 -68.854 1.00 41.76 133 ALA B CA 1
ATOM 2541 C C . ALA B 1 156 ? 29.312 -68.856 -70.198 1.00 46.74 133 ALA B C 1
ATOM 2542 O O . ALA B 1 156 ? 29.910 -69.016 -71.269 1.00 44.30 133 ALA B O 1
ATOM 2544 N N . LYS B 1 157 ? 28.015 -68.525 -70.136 1.00 46.48 134 LYS B N 1
ATOM 2545 C CA . LYS B 1 157 ? 27.202 -68.443 -71.353 1.00 52.38 134 LYS B CA 1
ATOM 2546 C C . LYS B 1 157 ? 27.263 -69.668 -72.280 1.00 48.72 134 LYS B C 1
ATOM 2547 O O . LYS B 1 157 ? 27.268 -69.524 -73.505 1.00 48.49 134 LYS B O 1
ATOM 2553 N N . ARG B 1 158 ? 27.283 -70.862 -71.699 1.00 44.13 135 ARG B N 1
ATOM 2554 C CA . ARG B 1 158 ? 27.202 -72.078 -72.504 1.00 44.55 135 ARG B CA 1
ATOM 2555 C C . ARG B 1 158 ? 26.917 -73.309 -71.608 1.00 44.92 135 ARG B C 1
ATOM 2556 O O . ARG B 1 158 ? 27.032 -73.225 -70.385 1.00 44.01 135 ARG B O 1
ATOM 2564 N N . GLY B 1 159 ? 26.562 -74.446 -72.203 1.00 38.92 136 GLY B N 1
ATOM 2565 C CA . GLY B 1 159 ? 26.240 -75.617 -71.396 1.00 42.22 136 GLY B CA 1
ATOM 2566 C C . GLY B 1 159 ? 24.980 -76.353 -71.870 1.00 43.60 136 GLY B C 1
ATOM 2567 O O . GLY B 1 159 ? 24.080 -75.719 -72.429 1.00 41.89 136 GLY B O 1
ATOM 2568 N N . HIS B 1 160 ? 24.959 -77.679 -71.671 1.00 39.40 137 HIS B N 1
ATOM 2569 C CA . HIS B 1 160 ? 23.801 -78.515 -71.856 1.00 42.85 137 HIS B CA 1
ATOM 2570 C C . HIS B 1 160 ? 23.383 -79.179 -70.546 1.00 44.78 137 HIS B C 1
ATOM 2571 O O . HIS B 1 160 ? 24.230 -79.724 -69.818 1.00 44.79 137 HIS B O 1
ATOM 2578 N N . ILE B 1 161 ? 22.086 -79.109 -70.249 1.00 41.46 138 ILE B N 1
ATOM 2579 C CA . ILE B 1 161 ? 21.453 -79.943 -69.231 1.00 40.36 138 ILE B CA 1
ATOM 2580 C C . ILE B 1 161 ? 20.483 -80.900 -69.950 1.00 39.21 138 ILE B C 1
ATOM 2581 O O . ILE B 1 161 ? 19.490 -80.462 -70.533 1.00 39.65 138 ILE B O 1
ATOM 2586 N N . ILE B 1 162 ? 20.793 -82.191 -69.915 1.00 38.33 139 ILE B N 1
ATOM 2587 C CA . ILE B 1 162 ? 20.142 -83.185 -70.734 1.00 37.14 139 ILE B CA 1
ATOM 2588 C C . ILE B 1 162 ? 19.481 -84.178 -69.806 1.00 40.17 139 ILE B C 1
ATOM 2589 O O . ILE B 1 162 ? 20.154 -84.786 -68.958 1.00 39.89 139 ILE B O 1
ATOM 2594 N N . ASN B 1 163 ? 18.167 -84.328 -69.953 1.00 37.94 140 ASN B N 1
ATOM 2595 C CA . ASN B 1 163 ? 17.367 -85.093 -69.023 1.00 39.81 140 ASN B CA 1
ATOM 2596 C C . ASN B 1 163 ? 16.821 -86.387 -69.660 1.00 40.34 140 ASN B C 1
ATOM 2597 O O . ASN B 1 163 ? 16.150 -86.338 -70.708 1.00 38.95 140 ASN B O 1
ATOM 2602 N N . ILE B 1 164 ? 17.115 -87.540 -69.045 1.00 40.78 141 ILE B N 1
ATOM 2603 C CA . ILE B 1 164 ? 16.639 -88.794 -69.575 1.00 41.88 141 ILE B CA 1
ATOM 2604 C C . ILE B 1 164 ? 15.310 -89.119 -68.945 1.00 48.57 141 ILE B C 1
ATOM 2605 O O . ILE B 1 164 ? 15.193 -89.321 -67.722 1.00 51.05 141 ILE B O 1
ATOM 2610 N N . SER B 1 165 ? 14.280 -89.146 -69.783 1.00 48.06 142 SER B N 1
ATOM 2611 C CA . SER B 1 165 ? 12.926 -89.404 -69.285 1.00 49.68 142 SER B CA 1
ATOM 2612 C C . SER B 1 165 ? 12.377 -90.712 -69.851 1.00 49.84 142 SER B C 1
ATOM 2613 O O . SER B 1 165 ? 12.248 -90.857 -71.088 1.00 52.24 142 SER B O 1
ATOM 2616 N N . SER B 1 166 ? 12.066 -91.682 -69.009 1.00 49.77 143 SER B N 1
ATOM 2617 C CA . SER B 1 166 ? 11.474 -92.930 -69.562 1.00 53.05 143 SER B CA 1
ATOM 2618 C C . SER B 1 166 ? 10.000 -92.791 -70.030 1.00 52.83 143 SER B C 1
ATOM 2619 O O . SER B 1 166 ? 9.432 -93.739 -70.563 1.00 54.10 143 SER B O 1
ATOM 2622 N N . LEU B 1 167 ? 9.405 -91.613 -69.852 1.00 52.61 144 LEU B N 1
ATOM 2623 C CA . LEU B 1 167 ? 8.000 -91.393 -70.231 1.00 55.71 144 LEU B CA 1
ATOM 2624 C C . LEU B 1 167 ? 7.766 -90.018 -70.921 1.00 62.92 144 LEU B C 1
ATOM 2625 O O . LEU B 1 167 ? 8.208 -88.951 -70.449 1.00 59.89 144 LEU B O 1
ATOM 2630 N N . ALA B 1 168 ? 7.076 -90.067 -72.061 1.00 59.14 145 ALA B N 1
ATOM 2631 C CA . ALA B 1 168 ? 6.897 -88.900 -72.919 1.00 53.56 145 ALA B CA 1
ATOM 2632 C C . ALA B 1 168 ? 5.703 -88.032 -72.453 1.00 60.26 145 ALA B C 1
ATOM 2633 O O . ALA B 1 168 ? 5.422 -86.990 -73.052 1.00 59.09 145 ALA B O 1
ATOM 2635 N N . GLY B 1 169 ? 4.977 -88.492 -71.421 1.00 60.11 146 GLY B N 1
ATOM 2636 C CA . GLY B 1 169 ? 3.904 -87.704 -70.810 1.00 58.48 146 GLY B CA 1
ATOM 2637 C C . GLY B 1 169 ? 2.520 -87.879 -71.411 1.00 64.59 146 GLY B C 1
ATOM 2638 O O . GLY B 1 169 ? 1.677 -86.997 -71.254 1.00 64.81 146 GLY B O 1
ATOM 2639 N N . LYS B 1 170 ? 2.309 -89.003 -72.085 1.00 70.28 147 LYS B N 1
ATOM 2640 C CA . LYS B 1 170 ? 1.046 -89.329 -72.727 1.00 72.69 147 LYS B CA 1
ATOM 2641 C C . LYS B 1 170 ? 0.247 -90.480 -72.114 1.00 71.64 147 LYS B C 1
ATOM 2642 O O . LYS B 1 170 ? -0.953 -90.374 -71.935 1.00 65.72 147 LYS B O 1
ATOM 2648 N N . ASN B 1 171 ? 0.927 -91.581 -71.821 1.00 68.51 148 ASN B N 1
ATOM 2649 C CA . ASN B 1 171 ? 0.299 -92.840 -71.355 1.00 62.46 148 ASN B CA 1
ATOM 2650 C C . ASN B 1 171 ? 0.659 -93.241 -69.914 1.00 55.54 148 ASN B C 1
ATOM 2651 O O . ASN B 1 171 ? 1.774 -93.645 -69.628 1.00 53.54 148 ASN B O 1
ATOM 2656 N N . PRO B 1 172 ? -0.298 -93.130 -69.005 1.00 58.06 149 PRO B N 1
ATOM 2657 C CA . PRO B 1 172 ? -0.088 -93.469 -67.576 1.00 58.54 149 PRO B CA 1
ATOM 2658 C C . PRO B 1 172 ? 0.140 -94.964 -67.375 1.00 55.26 149 PRO B C 1
ATOM 2659 O O . PRO B 1 172 ? -0.318 -95.767 -68.195 1.00 55.56 149 PRO B O 1
ATOM 2663 N N . VAL B 1 173 ? 0.858 -95.316 -66.316 1.00 51.55 150 VAL B N 1
ATOM 2664 C CA . VAL B 1 173 ? 1.238 -96.688 -66.038 1.00 52.38 150 VAL B CA 1
ATOM 2665 C C . VAL B 1 173 ? 0.478 -97.160 -64.774 1.00 53.12 150 VAL B C 1
ATOM 2666 O O . VAL B 1 173 ? 0.760 -96.680 -63.679 1.00 53.85 150 VAL B O 1
ATOM 2670 N N . ALA B 1 174 ? -0.493 -98.064 -64.935 1.00 50.82 151 ALA B N 1
ATOM 2671 C CA . ALA B 1 174 ? -1.216 -98.663 -63.805 1.00 54.28 151 ALA B CA 1
ATOM 2672 C C . ALA B 1 174 ? -0.223 -99.382 -62.893 1.00 54.27 151 ALA B C 1
ATOM 2673 O O . ALA B 1 174 ? 0.677 -100.093 -63.382 1.00 48.79 151 ALA B O 1
ATOM 2675 N N . ASP B 1 175 ? -0.386 -99.194 -61.589 1.00 49.87 152 ASP B N 1
ATOM 2676 C CA . ASP B 1 175 ? 0.578 -99.704 -60.610 1.00 55.93 152 ASP B CA 1
ATOM 2677 C C . ASP B 1 175 ? 1.969 -99.080 -60.700 1.00 55.00 152 ASP B C 1
ATOM 2678 O O . ASP B 1 175 ? 2.930 -99.646 -60.165 1.00 56.35 152 ASP B O 1
ATOM 2683 N N . GLY B 1 176 ? 2.055 -97.906 -61.338 1.00 51.24 153 GLY B N 1
ATOM 2684 C CA . GLY B 1 176 ? 3.284 -97.099 -61.412 1.00 49.30 153 GLY B CA 1
ATOM 2685 C C . GLY B 1 176 ? 2.938 -95.612 -61.330 1.00 48.19 153 GLY B C 1
ATOM 2686 O O . GLY B 1 176 ? 3.534 -94.774 -62.060 1.00 44.96 153 GLY B O 1
ATOM 2687 N N . ALA B 1 177 ? 1.977 -95.286 -60.450 1.00 44.30 154 ALA B N 1
ATOM 2688 C CA . ALA B 1 177 ? 1.360 -93.976 -60.460 1.00 42.25 154 ALA B CA 1
ATOM 2689 C C . ALA B 1 177 ? 2.378 -92.914 -60.063 1.00 42.45 154 ALA B C 1
ATOM 2690 O O . ALA B 1 177 ? 2.535 -91.881 -60.738 1.00 43.22 154 ALA B O 1
ATOM 2692 N N . ALA B 1 178 ? 3.066 -93.157 -58.956 1.00 40.51 155 ALA B N 1
ATOM 2693 C CA . ALA B 1 178 ? 4.033 -92.183 -58.467 1.00 42.24 155 ALA B CA 1
ATOM 2694 C C . ALA B 1 178 ? 5.214 -92.066 -59.460 1.00 41.06 155 ALA B C 1
ATOM 2695 O O . ALA B 1 178 ? 5.687 -90.976 -59.731 1.00 44.09 155 ALA B O 1
ATOM 2697 N N . TYR B 1 179 ? 5.631 -93.184 -60.031 1.00 39.43 156 TYR B N 1
ATOM 2698 C CA . TYR B 1 179 ? 6.679 -93.192 -61.041 1.00 38.94 156 TYR B CA 1
ATOM 2699 C C . TYR B 1 179 ? 6.269 -92.313 -62.267 1.00 41.70 156 TYR B C 1
ATOM 2700 O O . TYR B 1 179 ? 7.064 -91.484 -62.766 1.00 38.46 156 TYR B O 1
ATOM 2709 N N . THR B 1 180 ? 5.024 -92.485 -62.733 1.00 39.61 157 THR B N 1
ATOM 2710 C CA . THR B 1 180 ? 4.502 -91.717 -63.829 1.00 40.58 157 THR B CA 1
ATOM 2711 C C . THR B 1 180 ? 4.494 -90.238 -63.441 1.00 41.39 157 THR B C 1
ATOM 2712 O O . THR B 1 180 ? 4.976 -89.396 -64.212 1.00 41.88 157 THR B O 1
ATOM 2716 N N . ALA B 1 181 ? 3.969 -89.920 -62.260 1.00 38.62 158 ALA B N 1
ATOM 2717 C CA . ALA B 1 181 ? 3.962 -88.526 -61.783 1.00 36.25 158 ALA B CA 1
ATOM 2718 C C . ALA B 1 181 ? 5.378 -87.939 -61.838 1.00 40.91 158 ALA B C 1
ATOM 2719 O O . ALA B 1 181 ? 5.572 -86.777 -62.257 1.00 39.89 158 ALA B O 1
ATOM 2721 N N . SER B 1 182 ? 6.381 -88.748 -61.486 1.00 38.13 159 SER B N 1
ATOM 2722 C CA . SER B 1 182 ? 7.739 -88.187 -61.339 1.00 36.74 159 SER B CA 1
ATOM 2723 C C . SER B 1 182 ? 8.295 -87.895 -62.707 1.00 37.54 159 SER B C 1
ATOM 2724 O O . SER B 1 182 ? 9.014 -86.909 -62.885 1.00 38.37 159 SER B O 1
ATOM 2727 N N . LYS B 1 183 ? 7.915 -88.710 -63.696 1.00 38.17 160 LYS B N 1
ATOM 2728 C CA . LYS B 1 183 ? 8.366 -88.483 -65.082 1.00 37.66 160 LYS B CA 1
ATOM 2729 C C . LYS B 1 183 ? 7.617 -87.383 -65.825 1.00 37.78 160 LYS B C 1
ATOM 2730 O O . LYS B 1 183 ? 8.235 -86.599 -66.547 1.00 40.47 160 LYS B O 1
ATOM 2736 N N . TRP B 1 184 ? 6.303 -87.294 -65.655 1.00 38.53 161 TRP B N 1
ATOM 2737 C CA . TRP B 1 184 ? 5.567 -86.203 -66.296 1.00 36.50 161 TRP B CA 1
ATOM 2738 C C . TRP B 1 184 ? 6.009 -84.915 -65.629 1.00 36.45 161 TRP B C 1
ATOM 2739 O O . TRP B 1 184 ? 6.182 -83.870 -66.298 1.00 37.90 161 TRP B O 1
ATOM 2750 N N . GLY B 1 185 ? 6.200 -84.981 -64.305 1.00 35.44 162 GLY B N 1
ATOM 2751 C CA . GLY B 1 185 ? 6.727 -83.837 -63.560 1.00 34.40 162 GLY B CA 1
ATOM 2752 C C . GLY B 1 185 ? 8.079 -83.395 -64.135 1.00 36.68 162 GLY B C 1
ATOM 2753 O O . GLY B 1 185 ? 8.276 -82.202 -64.429 1.00 35.57 162 GLY B O 1
ATOM 2754 N N . LEU B 1 186 ? 8.995 -84.354 -64.309 1.00 35.87 163 LEU B N 1
ATOM 2755 C CA . LEU B 1 186 ? 10.336 -84.042 -64.823 1.00 37.14 163 LEU B CA 1
ATOM 2756 C C . LEU B 1 186 ? 10.202 -83.308 -66.151 1.00 38.59 163 LEU B C 1
ATOM 2757 O O . LEU B 1 186 ? 10.836 -82.284 -66.342 1.00 37.46 163 LEU B O 1
ATOM 2762 N N . ASN B 1 187 ? 9.347 -83.819 -67.063 1.00 38.63 164 ASN B N 1
ATOM 2763 C CA . ASN B 1 187 ? 9.128 -83.167 -68.379 1.00 39.99 164 ASN B CA 1
ATOM 2764 C C . ASN B 1 187 ? 8.692 -81.697 -68.230 1.00 39.83 164 ASN B C 1
ATOM 2765 O O . ASN B 1 187 ? 9.181 -80.780 -68.929 1.00 37.77 164 ASN B O 1
ATOM 2770 N N . GLY B 1 188 ? 7.754 -81.465 -67.329 1.00 36.33 165 GLY B N 1
ATOM 2771 C CA . GLY B 1 188 ? 7.288 -80.113 -67.121 1.00 37.10 165 GLY B CA 1
ATOM 2772 C C . GLY B 1 188 ? 8.298 -79.204 -66.462 1.00 37.58 165 GLY B C 1
ATOM 2773 O O . GLY B 1 188 ? 8.449 -78.023 -66.850 1.00 35.27 165 GLY B O 1
ATOM 2774 N N . LEU B 1 189 ? 9.011 -79.754 -65.475 1.00 35.34 166 LEU B N 1
ATOM 2775 C CA . LEU B 1 189 ? 10.026 -79.005 -64.770 1.00 34.56 166 LEU B CA 1
ATOM 2776 C C . LEU B 1 189 ? 11.099 -78.479 -65.766 1.00 42.93 166 LEU B C 1
ATOM 2777 O O . LEU B 1 189 ? 11.457 -77.277 -65.768 1.00 40.05 166 LEU B O 1
ATOM 2782 N N . MET B 1 190 ? 11.575 -79.380 -66.628 1.00 35.38 167 MET B N 1
ATOM 2783 C CA . MET B 1 190 ? 12.739 -79.122 -67.455 1.00 38.79 167 MET B CA 1
ATOM 2784 C C . MET B 1 190 ? 12.423 -78.303 -68.725 1.00 39.90 167 MET B C 1
ATOM 2785 O O . MET B 1 190 ? 13.209 -77.432 -69.146 1.00 41.89 167 MET B O 1
ATOM 2790 N N . THR B 1 191 ? 11.258 -78.547 -69.312 1.00 38.33 168 THR B N 1
ATOM 2791 C CA . THR B 1 191 ? 10.832 -77.714 -70.421 1.00 41.13 168 THR B CA 1
ATOM 2792 C C . THR B 1 191 ? 10.461 -76.306 -69.924 1.00 36.62 168 THR B C 1
ATOM 2793 O O . THR B 1 191 ? 10.661 -75.363 -70.652 1.00 37.10 168 THR B O 1
ATOM 2797 N N . SER B 1 192 ? 9.962 -76.120 -68.692 1.00 38.94 169 SER B N 1
ATOM 2798 C CA . SER B 1 192 ? 9.857 -74.736 -68.181 1.00 38.19 169 SER B CA 1
ATOM 2799 C C . SER B 1 192 ? 11.279 -74.141 -67.975 1.00 42.64 169 SER B C 1
ATOM 2800 O O . SER B 1 192 ? 11.531 -73.004 -68.401 1.00 41.67 169 SER B O 1
ATOM 2803 N N . ALA B 1 193 ? 12.169 -74.879 -67.296 1.00 37.64 170 ALA B N 1
ATOM 2804 C CA . ALA B 1 193 ? 13.530 -74.390 -67.037 1.00 35.65 170 ALA B CA 1
ATOM 2805 C C . ALA B 1 193 ? 14.251 -74.061 -68.354 1.00 41.25 170 ALA B C 1
ATOM 2806 O O . ALA B 1 193 ? 15.032 -73.102 -68.388 1.00 41.70 170 ALA B O 1
ATOM 2808 N N . ALA B 1 194 ? 13.973 -74.823 -69.422 1.00 38.93 171 ALA B N 1
ATOM 2809 C CA . ALA B 1 194 ? 14.579 -74.564 -70.722 1.00 43.02 171 ALA B CA 1
ATOM 2810 C C . ALA B 1 194 ? 14.340 -73.136 -71.203 1.00 47.54 171 ALA B C 1
ATOM 2811 O O . ALA B 1 194 ? 15.225 -72.493 -71.794 1.00 47.03 171 ALA B O 1
ATOM 2813 N N . GLU B 1 195 ? 13.134 -72.659 -70.971 1.00 44.22 172 GLU B N 1
ATOM 2814 C CA . GLU B 1 195 ? 12.765 -71.342 -71.391 1.00 47.41 172 GLU B CA 1
ATOM 2815 C C . GLU B 1 195 ? 13.434 -70.259 -70.557 1.00 47.39 172 GLU B C 1
ATOM 2816 O O . GLU B 1 195 ? 13.802 -69.219 -71.078 1.00 48.74 172 GLU B O 1
ATOM 2822 N N . GLU B 1 196 ? 13.616 -70.500 -69.268 1.00 45.15 173 GLU B N 1
ATOM 2823 C CA . GLU B 1 196 ? 14.337 -69.547 -68.429 1.00 47.43 173 GLU B CA 1
ATOM 2824 C C . GLU B 1 196 ? 15.836 -69.439 -68.807 1.00 46.76 173 GLU B C 1
ATOM 2825 O O . GLU B 1 196 ? 16.410 -68.372 -68.794 1.00 45.26 173 GLU B O 1
ATOM 2831 N N . LEU B 1 197 ? 16.471 -70.545 -69.177 1.00 46.58 174 LEU B N 1
ATOM 2832 C CA . LEU B 1 197 ? 17.937 -70.587 -69.318 1.00 45.49 174 LEU B CA 1
ATOM 2833 C C . LEU B 1 197 ? 18.454 -70.241 -70.723 1.00 45.20 174 LEU B C 1
ATOM 2834 O O . LEU B 1 197 ? 19.638 -69.879 -70.905 1.00 47.57 174 LEU B O 1
ATOM 2839 N N . ARG B 1 198 ? 17.562 -70.377 -71.688 1.00 40.96 175 ARG B N 1
ATOM 2840 C CA . ARG B 1 198 ? 17.744 -69.985 -73.079 1.00 42.95 175 ARG B CA 1
ATOM 2841 C C . ARG B 1 198 ? 18.302 -68.569 -73.209 1.00 44.83 175 ARG B C 1
ATOM 2842 O O . ARG B 1 198 ? 19.208 -68.338 -74.023 1.00 45.45 175 ARG B O 1
ATOM 2850 N N . GLN B 1 199 ? 17.784 -67.625 -72.414 1.00 43.15 176 GLN B N 1
ATOM 2851 C CA . GLN B 1 199 ? 18.278 -66.242 -72.469 1.00 49.41 176 GLN B CA 1
ATOM 2852 C C . GLN B 1 199 ? 19.765 -66.145 -72.046 1.00 53.88 176 GLN B C 1
ATOM 2853 O O . GLN B 1 199 ? 20.420 -65.174 -72.370 1.00 55.15 176 GLN B O 1
ATOM 2859 N N . HIS B 1 200 ? 20.302 -67.150 -71.353 1.00 48.65 177 HIS B N 1
ATOM 2860 C CA . HIS B 1 200 ? 21.704 -67.156 -71.016 1.00 45.01 177 HIS B CA 1
ATOM 2861 C C . HIS B 1 200 ? 22.524 -68.101 -71.889 1.00 45.85 177 HIS B C 1
ATOM 2862 O O . HIS B 1 200 ? 23.638 -68.424 -71.502 1.00 43.75 177 HIS B O 1
ATOM 2869 N N . GLN B 1 201 ? 21.986 -68.563 -73.033 1.00 42.83 178 GLN B N 1
ATOM 2870 C CA . GLN B 1 201 ? 22.733 -69.445 -73.963 1.00 44.69 178 GLN B CA 1
ATOM 2871 C C . GLN B 1 201 ? 23.014 -70.796 -73.331 1.00 46.36 178 GLN B C 1
ATOM 2872 O O . GLN B 1 201 ? 24.021 -71.470 -73.658 1.00 43.49 178 GLN B O 1
ATOM 2878 N N . VAL B 1 202 ? 22.152 -71.193 -72.405 1.00 41.83 179 VAL B N 1
ATOM 2879 C CA . VAL B 1 202 ? 22.274 -72.520 -71.796 1.00 45.73 179 VAL B CA 1
ATOM 2880 C C . VAL B 1 202 ? 21.073 -73.356 -72.268 1.00 42.31 179 VAL B C 1
ATOM 2881 O O . VAL B 1 202 ? 19.954 -72.853 -72.281 1.00 41.14 179 VAL B O 1
ATOM 2885 N N . ARG B 1 203 ? 21.299 -74.608 -72.653 1.00 39.86 180 ARG B N 1
ATOM 2886 C CA . ARG B 1 203 ? 20.268 -75.394 -73.338 1.00 41.43 180 ARG B CA 1
ATOM 2887 C C . ARG B 1 203 ? 19.815 -76.593 -72.521 1.00 43.85 180 ARG B C 1
ATOM 2888 O O . ARG B 1 203 ? 20.607 -77.520 -72.247 1.00 44.58 180 ARG B O 1
ATOM 2896 N N . VAL B 1 204 ? 18.556 -76.549 -72.093 1.00 39.34 181 VAL B N 1
ATOM 2897 C CA . VAL B 1 204 ? 17.993 -77.662 -71.347 1.00 43.81 181 VAL B CA 1
ATOM 2898 C C . VAL B 1 204 ? 17.195 -78.535 -72.335 1.00 43.33 181 VAL B C 1
ATOM 2899 O O . VAL B 1 204 ? 16.430 -78.018 -73.156 1.00 42.39 181 VAL B O 1
ATOM 2903 N N . SER B 1 205 ? 17.392 -79.846 -72.299 1.00 38.88 182 SER B N 1
ATOM 2904 C CA . SER B 1 205 ? 16.668 -80.687 -73.225 1.00 39.85 182 SER B CA 1
ATOM 2905 C C . SER B 1 205 ? 16.181 -81.950 -72.562 1.00 39.72 182 SER B C 1
ATOM 2906 O O . SER B 1 205 ? 16.670 -82.344 -71.484 1.00 38.20 182 SER B O 1
ATOM 2909 N N . LEU B 1 206 ? 15.255 -82.595 -73.248 1.00 39.19 183 LEU B N 1
ATOM 2910 C CA . LEU B 1 206 ? 14.615 -83.807 -72.812 1.00 42.72 183 LEU B CA 1
ATOM 2911 C C . LEU B 1 206 ? 14.718 -84.946 -73.821 1.00 43.80 183 LEU B C 1
ATOM 2912 O O . LEU B 1 206 ? 14.519 -84.738 -74.993 1.00 46.86 183 LEU B O 1
ATOM 2917 N N . VAL B 1 207 ? 15.028 -86.149 -73.360 1.00 41.67 184 VAL B N 1
ATOM 2918 C CA . VAL B 1 207 ? 15.117 -87.315 -74.228 1.00 43.64 184 VAL B CA 1
ATOM 2919 C C . VAL B 1 207 ? 14.098 -88.297 -73.700 1.00 45.50 184 VAL B C 1
ATOM 2920 O O . VAL B 1 207 ? 14.149 -88.671 -72.510 1.00 45.29 184 VAL B O 1
ATOM 2924 N N . ALA B 1 208 ? 13.162 -88.677 -74.574 1.00 42.74 185 ALA B N 1
ATOM 2925 C CA . ALA B 1 208 ? 12.007 -89.475 -74.198 1.00 48.42 185 ALA B CA 1
ATOM 2926 C C . ALA B 1 208 ? 11.691 -90.503 -75.276 1.00 49.01 185 ALA B C 1
ATOM 2927 O O . ALA B 1 208 ? 12.017 -90.313 -76.435 1.00 48.96 185 ALA B O 1
ATOM 2929 N N . PRO B 1 209 ? 11.072 -91.602 -74.928 1.00 58.22 186 PRO B N 1
ATOM 2930 C CA . PRO B 1 209 ? 10.728 -92.592 -75.931 1.00 61.16 186 PRO B CA 1
ATOM 2931 C C . PRO B 1 209 ? 9.507 -92.192 -76.735 1.00 59.84 186 PRO B C 1
ATOM 2932 O O . PRO B 1 209 ? 8.611 -91.622 -76.185 1.00 63.27 186 PRO B O 1
ATOM 2936 N N . GLY B 1 210 ? 9.484 -92.452 -78.026 1.00 62.53 187 GLY B N 1
ATOM 2937 C CA . GLY B 1 210 ? 8.299 -92.199 -78.814 1.00 75.20 187 GLY B CA 1
ATOM 2938 C C . GLY B 1 210 ? 7.375 -93.400 -78.948 1.00 85.92 187 GLY B C 1
ATOM 2939 O O . GLY B 1 210 ? 7.307 -93.954 -80.012 1.00 96.47 187 GLY B O 1
ATOM 2940 N N . SER B 1 211 ? 6.638 -93.793 -77.923 1.00 90.62 188 SER B N 1
ATOM 2941 C CA . SER B 1 211 ? 5.798 -94.994 -78.019 1.00 98.85 188 SER B CA 1
ATOM 2942 C C . SER B 1 211 ? 4.680 -94.977 -79.062 1.00 99.31 188 SER B C 1
ATOM 2943 O O . SER B 1 211 ? 4.022 -93.974 -79.264 1.00 97.27 188 SER B O 1
ATOM 2946 N N . VAL B 1 212 ? 4.504 -96.111 -79.734 1.00 102.82 189 VAL B N 1
ATOM 2947 C CA . VAL B 1 212 ? 3.484 -96.292 -80.765 1.00 103.12 189 VAL B CA 1
ATOM 2948 C C . VAL B 1 212 ? 2.370 -97.152 -80.233 1.00 104.19 189 VAL B C 1
ATOM 2949 O O . VAL B 1 212 ? 2.530 -97.858 -79.256 1.00 106.77 189 VAL B O 1
ATOM 2953 N N . ARG B 1 213 ? 1.229 -97.085 -80.888 1.00 102.06 190 ARG B N 1
ATOM 2954 C CA . ARG B 1 213 ? 0.062 -97.854 -80.454 1.00 99.44 190 ARG B CA 1
ATOM 2955 C C . ARG B 1 213 ? 0.166 -99.332 -80.719 1.00 98.71 190 ARG B C 1
ATOM 2956 O O . ARG B 1 213 ? -0.805 -99.933 -81.149 1.00 97.66 190 ARG B O 1
ATOM 2964 N N . ALA B 1 229 ? 12.965 -101.408 -74.522 1.00 86.22 206 ALA B N 1
ATOM 2965 C CA . ALA B 1 229 ? 13.141 -101.878 -75.902 1.00 88.21 206 ALA B CA 1
ATOM 2966 C C . ALA B 1 229 ? 14.294 -101.118 -76.600 1.00 86.12 206 ALA B C 1
ATOM 2967 O O . ALA B 1 229 ? 14.906 -101.618 -77.549 1.00 84.77 206 ALA B O 1
ATOM 2969 N N . ILE B 1 230 ? 14.590 -99.911 -76.115 1.00 83.22 207 ILE B N 1
ATOM 2970 C CA . ILE B 1 230 ? 15.668 -99.086 -76.673 1.00 82.82 207 ILE B CA 1
ATOM 2971 C C . ILE B 1 230 ? 17.009 -99.505 -76.060 1.00 78.55 207 ILE B C 1
ATOM 2972 O O . ILE B 1 230 ? 17.153 -99.611 -74.846 1.00 76.18 207 ILE B O 1
ATOM 2977 N N . GLU B 1 231 ? 17.998 -99.699 -76.908 1.00 78.31 208 GLU B N 1
ATOM 2978 C CA . GLU B 1 231 ? 19.309 -100.067 -76.440 1.00 84.90 208 GLU B CA 1
ATOM 2979 C C . GLU B 1 231 ? 20.069 -98.883 -75.863 1.00 80.09 208 GLU B C 1
ATOM 2980 O O . GLU B 1 231 ? 20.171 -97.840 -76.494 1.00 72.26 208 GLU B O 1
ATOM 2986 N N . PRO B 1 232 ? 20.628 -99.059 -74.674 1.00 78.85 209 PRO B N 1
ATOM 2987 C CA . PRO B 1 232 ? 21.448 -97.999 -74.058 1.00 68.87 209 PRO B CA 1
ATOM 2988 C C . PRO B 1 232 ? 22.240 -97.194 -75.097 1.00 60.19 209 PRO B C 1
ATOM 2989 O O . PRO B 1 232 ? 22.274 -95.962 -75.021 1.00 57.34 209 PRO B O 1
ATOM 2993 N N . ASP B 1 233 ? 22.802 -97.861 -76.098 1.00 60.60 210 ASP B N 1
ATOM 2994 C CA . ASP B 1 233 ? 23.655 -97.176 -77.063 1.00 69.64 210 ASP B CA 1
ATOM 2995 C C . ASP B 1 233 ? 22.887 -96.212 -77.947 1.00 70.85 210 ASP B C 1
ATOM 2996 O O . ASP B 1 233 ? 23.478 -95.277 -78.520 1.00 71.20 210 ASP B O 1
ATOM 3001 N N . ASP B 1 234 ? 21.576 -96.442 -78.058 1.00 66.55 211 ASP B N 1
ATOM 3002 C CA . ASP B 1 234 ? 20.729 -95.608 -78.901 1.00 64.80 211 ASP B CA 1
ATOM 3003 C C . ASP B 1 234 ? 20.555 -94.279 -78.111 1.00 61.12 211 ASP B C 1
ATOM 3004 O O . ASP B 1 234 ? 20.781 -93.186 -78.672 1.00 60.30 211 ASP B O 1
ATOM 3009 N N . ILE B 1 235 ? 20.239 -94.377 -76.811 1.00 55.18 212 ILE B N 1
ATOM 3010 C CA . ILE B 1 235 ? 20.211 -93.198 -75.947 1.00 53.72 212 ILE B CA 1
ATOM 3011 C C . ILE B 1 235 ? 21.576 -92.437 -75.902 1.00 55.97 212 ILE B C 1
ATOM 3012 O O . ILE B 1 235 ? 21.627 -91.220 -76.155 1.00 54.81 212 ILE B O 1
ATOM 3017 N N . ALA B 1 236 ? 22.667 -93.151 -75.621 1.00 50.68 213 ALA B N 1
ATOM 3018 C CA . ALA B 1 236 ? 23.975 -92.523 -75.547 1.00 50.97 213 ALA B CA 1
ATOM 3019 C C . ALA B 1 236 ? 24.250 -91.727 -76.817 1.00 57.28 213 ALA B C 1
ATOM 3020 O O . ALA B 1 236 ? 24.777 -90.601 -76.758 1.00 53.95 213 ALA B O 1
ATOM 3022 N N . ASP B 1 237 ? 23.871 -92.294 -77.969 1.00 58.33 214 ASP B N 1
ATOM 3023 C CA . ASP B 1 237 ? 24.040 -91.599 -79.242 1.00 59.79 214 ASP B CA 1
ATOM 3024 C C . ASP B 1 237 ? 23.264 -90.283 -79.335 1.00 54.32 214 ASP B C 1
ATOM 3025 O O . ASP B 1 237 ? 23.784 -89.261 -79.789 1.00 52.53 214 ASP B O 1
ATOM 3030 N N . VAL B 1 238 ? 22.009 -90.322 -78.903 1.00 47.61 215 VAL B N 1
ATOM 3031 C CA . VAL B 1 238 ? 21.193 -89.159 -78.925 1.00 47.51 215 VAL B CA 1
ATOM 3032 C C . VAL B 1 238 ? 21.801 -88.080 -77.991 1.00 48.94 215 VAL B C 1
ATOM 3033 O O . VAL B 1 238 ? 21.966 -86.918 -78.390 1.00 45.53 215 VAL B O 1
ATOM 3037 N N . VAL B 1 239 ? 22.198 -88.472 -76.785 1.00 48.53 216 VAL B N 1
ATOM 3038 C CA . VAL B 1 239 ? 22.855 -87.537 -75.868 1.00 47.13 216 VAL B CA 1
ATOM 3039 C C . VAL B 1 239 ? 24.132 -86.925 -76.467 1.00 47.29 216 VAL B C 1
ATOM 3040 O O . VAL B 1 239 ? 24.353 -85.704 -76.361 1.00 45.16 216 VAL B O 1
ATOM 3044 N N . ALA B 1 240 ? 24.942 -87.749 -77.151 1.00 46.91 217 ALA B N 1
ATOM 3045 C CA . ALA B 1 240 ? 26.129 -87.229 -77.848 1.00 47.41 217 ALA B CA 1
ATOM 3046 C C . ALA B 1 240 ? 25.727 -86.249 -78.937 1.00 48.15 217 ALA B C 1
ATOM 3047 O O . ALA B 1 240 ? 26.347 -85.186 -79.051 1.00 49.15 217 ALA B O 1
ATOM 3049 N N . LEU B 1 241 ? 24.681 -86.575 -79.713 1.00 46.82 218 LEU B N 1
ATOM 3050 C CA . LEU B 1 241 ? 24.143 -85.622 -80.692 1.00 46.79 218 LEU B CA 1
ATOM 3051 C C . LEU B 1 241 ? 23.780 -84.260 -80.090 1.00 43.77 218 LEU B C 1
ATOM 3052 O O . LEU B 1 241 ? 24.180 -83.237 -80.630 1.00 46.71 218 LEU B O 1
ATOM 3057 N N . LEU B 1 242 ? 23.030 -84.247 -78.986 1.00 39.87 219 LEU B N 1
ATOM 3058 C CA . LEU B 1 242 ? 22.684 -83.017 -78.308 1.00 38.66 219 LEU B CA 1
ATOM 3059 C C . LEU B 1 242 ? 23.912 -82.309 -77.752 1.00 47.59 219 LEU B C 1
ATOM 3060 O O . LEU B 1 242 ? 24.034 -81.072 -77.887 1.00 51.16 219 LEU B O 1
ATOM 3065 N N . ALA B 1 243 ? 24.840 -83.061 -77.144 1.00 48.38 220 ALA B N 1
ATOM 3066 C CA . ALA B 1 243 ? 26.002 -82.405 -76.523 1.00 45.51 220 ALA B CA 1
ATOM 3067 C C . ALA B 1 243 ? 26.923 -81.747 -77.534 1.00 54.01 220 ALA B C 1
ATOM 3068 O O . ALA B 1 243 ? 27.604 -80.780 -77.199 1.00 52.90 220 ALA B O 1
ATOM 3070 N N . THR B 1 244 ? 26.950 -82.242 -78.764 1.00 55.25 221 THR B N 1
ATOM 3071 C CA . THR B 1 244 ? 27.921 -81.701 -79.743 1.00 59.26 221 THR B CA 1
ATOM 3072 C C . THR B 1 244 ? 27.262 -80.746 -80.746 1.00 62.44 221 THR B C 1
ATOM 3073 O O . THR B 1 244 ? 27.916 -80.317 -81.667 1.00 59.02 221 THR B O 1
ATOM 3077 N N . GLN B 1 245 ? 25.970 -80.438 -80.578 1.00 60.31 222 GLN B N 1
ATOM 3078 C CA . GLN B 1 245 ? 25.243 -79.480 -81.427 1.00 60.23 222 GLN B CA 1
ATOM 3079 C C . GLN B 1 245 ? 25.990 -78.168 -81.709 1.00 66.38 222 GLN B C 1
ATOM 3080 O O . GLN B 1 245 ? 26.551 -77.578 -80.803 1.00 65.12 222 GLN B O 1
ATOM 3086 N N . ALA B 1 246 ? 25.805 -77.621 -82.896 1.00 71.26 223 ALA B N 1
ATOM 3087 C CA . ALA B 1 246 ? 26.322 -76.308 -83.230 1.00 69.61 223 ALA B CA 1
ATOM 3088 C C . ALA B 1 246 ? 25.551 -75.251 -82.455 1.00 70.74 223 ALA B C 1
ATOM 3089 O O . ALA B 1 246 ? 24.513 -75.536 -81.901 1.00 68.67 223 ALA B O 1
ATOM 3091 N N . ASP B 1 247 ? 26.101 -74.050 -82.372 1.00 69.85 224 ASP B N 1
ATOM 3092 C CA . ASP B 1 247 ? 25.528 -72.963 -81.586 1.00 69.15 224 ASP B CA 1
ATOM 3093 C C . ASP B 1 247 ? 24.175 -72.541 -82.099 1.00 65.64 224 ASP B C 1
ATOM 3094 O O . ASP B 1 247 ? 23.354 -72.028 -81.336 1.00 65.58 224 ASP B O 1
ATOM 3099 N N . GLN B 1 248 ? 23.923 -72.738 -83.379 1.00 67.80 225 GLN B N 1
ATOM 3100 C CA . GLN B 1 248 ? 22.692 -72.176 -83.909 1.00 79.49 225 GLN B CA 1
ATOM 3101 C C . GLN B 1 248 ? 21.443 -73.077 -83.764 1.00 79.60 225 GLN B C 1
ATOM 3102 O O . GLN B 1 248 ? 20.347 -72.666 -84.151 1.00 82.07 225 GLN B O 1
ATOM 3108 N N . SER B 1 249 ? 21.587 -74.284 -83.215 1.00 72.46 226 SER B N 1
ATOM 3109 C CA . SER B 1 249 ? 20.395 -75.090 -83.009 1.00 69.65 226 SER B CA 1
ATOM 3110 C C . SER B 1 249 ? 20.050 -75.255 -81.526 1.00 62.13 226 SER B C 1
ATOM 3111 O O . SER B 1 249 ? 20.941 -75.462 -80.693 1.00 56.15 226 SER B O 1
ATOM 3114 N N . PHE B 1 250 ? 18.758 -75.114 -81.221 1.00 52.72 227 PHE B N 1
ATOM 3115 C CA . PHE B 1 250 ? 18.258 -75.458 -79.917 1.00 46.36 227 PHE B CA 1
ATOM 3116 C C . PHE B 1 250 ? 17.132 -76.528 -79.920 1.00 54.06 227 PHE B C 1
ATOM 3117 O O . PHE B 1 250 ? 15.931 -76.213 -79.935 1.00 51.99 227 PHE B O 1
ATOM 3125 N N . ILE B 1 251 ? 17.532 -77.791 -79.884 1.00 50.07 228 ILE B N 1
ATOM 3126 C CA . ILE B 1 251 ? 16.601 -78.885 -79.672 1.00 51.04 228 ILE B CA 1
ATOM 3127 C C . ILE B 1 251 ? 16.151 -79.013 -78.206 1.00 48.79 228 ILE B C 1
ATOM 3128 O O . ILE B 1 251 ? 16.923 -79.397 -77.357 1.00 49.46 228 ILE B O 1
ATOM 3133 N N . SER B 1 252 ? 14.898 -78.713 -77.912 1.00 45.87 229 SER B N 1
ATOM 3134 C CA . SER B 1 252 ? 14.413 -78.794 -76.529 1.00 42.34 229 SER B CA 1
ATOM 3135 C C . SER B 1 252 ? 13.946 -80.199 -76.183 1.00 41.70 229 SER B C 1
ATOM 3136 O O . SER B 1 252 ? 13.904 -80.583 -75.010 1.00 42.76 229 SER B O 1
ATOM 3139 N N . GLU B 1 253 ? 13.607 -80.990 -77.198 1.00 40.03 230 GLU B N 1
ATOM 3140 C CA . GLU B 1 253 ? 13.174 -82.343 -76.928 1.00 43.66 230 GLU B CA 1
ATOM 3141 C C . GLU B 1 253 ? 13.404 -83.288 -78.110 1.00 42.63 230 GLU B C 1
ATOM 3142 O O . GLU B 1 253 ? 13.207 -82.913 -79.250 1.00 38.98 230 GLU B O 1
ATOM 3148 N N . VAL B 1 254 ? 13.707 -84.546 -77.808 1.00 42.22 231 VAL B N 1
ATOM 3149 C CA . VAL B 1 254 ? 13.907 -85.563 -78.816 1.00 40.30 231 VAL B CA 1
ATOM 3150 C C . VAL B 1 254 ? 13.100 -86.777 -78.391 1.00 39.29 231 VAL B C 1
ATOM 3151 O O . VAL B 1 254 ? 13.211 -87.185 -77.250 1.00 38.07 231 VAL B O 1
ATOM 3155 N N . LEU B 1 255 ? 12.295 -87.337 -79.302 1.00 38.89 232 LEU B N 1
ATOM 3156 C CA . LEU B 1 255 ? 11.652 -88.626 -79.086 1.00 44.22 232 LEU B CA 1
ATOM 3157 C C . LEU B 1 255 ? 12.431 -89.706 -79.839 1.00 47.50 232 LEU B C 1
ATOM 3158 O O . LEU B 1 255 ? 12.842 -89.526 -81.002 1.00 51.45 232 LEU B O 1
ATOM 3163 N N . VAL B 1 256 ? 12.656 -90.829 -79.183 1.00 43.07 233 VAL B N 1
ATOM 3164 C CA . VAL B 1 256 ? 13.506 -91.854 -79.756 1.00 44.23 233 VAL B CA 1
ATOM 3165 C C . VAL B 1 256 ? 12.761 -93.178 -79.874 1.00 49.34 233 VAL B C 1
ATOM 3166 O O . VAL B 1 256 ? 11.903 -93.533 -79.037 1.00 49.41 233 VAL B O 1
ATOM 3170 N N . ARG B 1 257 ? 13.085 -93.933 -80.902 1.00 51.92 234 ARG B N 1
ATOM 3171 C CA . ARG B 1 257 ? 12.503 -95.237 -81.106 1.00 60.53 234 ARG B CA 1
ATOM 3172 C C . ARG B 1 257 ? 13.640 -96.220 -81.235 1.00 65.98 234 ARG B C 1
ATOM 3173 O O . ARG B 1 257 ? 14.726 -95.843 -81.605 1.00 62.30 234 ARG B O 1
ATOM 3181 N N . PRO B 1 258 ? 13.413 -97.482 -80.927 1.00 67.40 235 PRO B N 1
ATOM 3182 C CA . PRO B 1 258 ? 14.522 -98.466 -81.091 1.00 67.32 235 PRO B CA 1
ATOM 3183 C C . PRO B 1 258 ? 14.942 -98.701 -82.583 1.00 79.97 235 PRO B C 1
ATOM 3184 O O . PRO B 1 258 ? 14.097 -98.600 -83.480 1.00 81.79 235 PRO B O 1
ATOM 3188 N N . THR B 1 259 ? 16.236 -98.937 -82.848 1.00 81.19 236 THR B N 1
ATOM 3189 C CA . THR B 1 259 ? 16.724 -99.323 -84.207 1.00 86.65 236 THR B CA 1
ATOM 3190 C C . THR B 1 259 ? 16.530 -100.842 -84.453 1.00 86.64 236 THR B C 1
ATOM 3191 O O . THR B 1 259 ? 16.532 -101.632 -83.501 1.00 80.35 236 THR B O 1
ATOM 3195 N N . LEU B 1 260 ? 16.332 -101.196 -85.713 1.00 92.62 237 LEU B N 1
ATOM 3196 C CA . LEU B 1 260 ? 16.104 -102.567 -86.116 1.00 98.39 237 LEU B CA 1
ATOM 3197 C C . LEU B 1 260 ? 17.437 -103.251 -86.318 1.00 100.28 237 LEU B C 1
ATOM 3198 O O . LEU B 1 260 ? 18.358 -102.653 -86.862 1.00 100.96 237 LEU B O 1
ATOM 3203 N N . SER C 1 25 ? -32.846 -85.174 -54.309 1.00 87.23 2 SER C N 1
ATOM 3204 C CA . SER C 1 25 ? -31.478 -84.602 -54.528 1.00 89.80 2 SER C CA 1
ATOM 3205 C C . SER C 1 25 ? -30.455 -85.653 -55.020 1.00 85.68 2 SER C C 1
ATOM 3206 O O . SER C 1 25 ? -30.181 -86.657 -54.334 1.00 82.46 2 SER C O 1
ATOM 3209 N N . SER C 1 26 ? -29.900 -85.393 -56.205 1.00 83.74 3 SER C N 1
ATOM 3210 C CA . SER C 1 26 ? -28.817 -86.175 -56.818 1.00 80.88 3 SER C CA 1
ATOM 3211 C C . SER C 1 26 ? -27.808 -86.775 -55.844 1.00 75.65 3 SER C C 1
ATOM 3212 O O . SER C 1 26 ? -27.489 -87.944 -55.985 1.00 79.84 3 SER C O 1
ATOM 3215 N N . LEU C 1 27 ? -27.328 -85.990 -54.868 1.00 65.30 4 LEU C N 1
ATOM 3216 C CA . LEU C 1 27 ? -26.265 -86.428 -53.953 1.00 59.05 4 LEU C CA 1
ATOM 3217 C C . LEU C 1 27 ? -26.681 -86.614 -52.504 1.00 59.17 4 LEU C C 1
ATOM 3218 O O . LEU C 1 27 ? -25.814 -86.784 -51.636 1.00 58.56 4 LEU C O 1
ATOM 3223 N N . SER C 1 28 ? -27.988 -86.587 -52.229 1.00 59.81 5 SER C N 1
ATOM 3224 C CA . SER C 1 28 ? -28.512 -86.853 -50.860 1.00 63.51 5 SER C CA 1
ATOM 3225 C C . SER C 1 28 ? -27.925 -88.095 -50.245 1.00 62.05 5 SER C C 1
ATOM 3226 O O . SER C 1 28 ? -27.829 -89.124 -50.916 1.00 60.69 5 SER C O 1
ATOM 3229 N N . GLY C 1 29 ? -27.543 -88.004 -48.977 1.00 59.52 6 GLY C N 1
ATOM 3230 C CA . GLY C 1 29 ? -26.981 -89.129 -48.265 1.00 56.83 6 GLY C CA 1
ATOM 3231 C C . GLY C 1 29 ? -25.482 -89.220 -48.440 1.00 62.25 6 GLY C C 1
ATOM 3232 O O . GLY C 1 29 ? -24.820 -90.066 -47.818 1.00 65.73 6 GLY C O 1
ATOM 3233 N N . GLN C 1 30 ? -24.912 -88.366 -49.285 1.00 61.68 7 GLN C N 1
ATOM 3234 C CA . GLN C 1 30 ? -23.475 -88.516 -49.614 1.00 58.92 7 GLN C CA 1
ATOM 3235 C C . GLN C 1 30 ? -22.577 -87.532 -48.890 1.00 56.54 7 GLN C C 1
ATOM 3236 O O . GLN C 1 30 ? -23.006 -86.424 -48.497 1.00 56.62 7 GLN C O 1
ATOM 3242 N N . VAL C 1 31 ? -21.326 -87.958 -48.704 1.00 53.94 8 VAL C N 1
ATOM 3243 C CA . VAL C 1 31 ? -20.317 -87.111 -48.124 1.00 48.53 8 VAL C CA 1
ATOM 3244 C C . VAL C 1 31 ? -19.315 -86.669 -49.229 1.00 59.87 8 VAL C C 1
ATOM 3245 O O . VAL C 1 31 ? -18.721 -87.512 -49.957 1.00 55.61 8 VAL C O 1
ATOM 3249 N N . ALA C 1 32 ? -19.153 -85.344 -49.349 1.00 54.62 9 ALA C N 1
ATOM 3250 C CA . ALA C 1 32 ? -18.163 -84.738 -50.244 1.00 48.63 9 ALA C CA 1
ATOM 3251 C C . ALA C 1 32 ? -17.129 -83.952 -49.444 1.00 49.84 9 ALA C C 1
ATOM 3252 O O . ALA C 1 32 ? -17.514 -83.088 -48.621 1.00 52.28 9 ALA C O 1
ATOM 3254 N N . VAL C 1 33 ? -15.834 -84.268 -49.656 1.00 44.03 10 VAL C N 1
ATOM 3255 C CA . VAL C 1 33 ? -14.707 -83.506 -49.097 1.00 42.98 10 VAL C CA 1
ATOM 3256 C C . VAL C 1 33 ? -14.159 -82.551 -50.172 1.00 43.64 10 VAL C C 1
ATOM 3257 O O . VAL C 1 33 ? -13.847 -82.994 -51.280 1.00 38.85 10 VAL C O 1
ATOM 3261 N N . VAL C 1 34 ? -14.089 -81.250 -49.876 1.00 44.08 11 VAL C N 1
ATOM 3262 C CA . VAL C 1 34 ? -13.514 -80.298 -50.813 1.00 46.19 11 VAL C CA 1
ATOM 3263 C C . VAL C 1 34 ? -12.346 -79.560 -50.165 1.00 46.43 11 VAL C C 1
ATOM 3264 O O . VAL C 1 34 ? -12.547 -78.862 -49.151 1.00 47.37 11 VAL C O 1
ATOM 3268 N N . THR C 1 35 ? -11.135 -79.695 -50.731 1.00 41.73 12 THR C N 1
ATOM 3269 C CA . THR C 1 35 ? -9.979 -79.041 -50.152 1.00 42.83 12 THR C CA 1
ATOM 3270 C C . THR C 1 35 ? -9.851 -77.636 -50.730 1.00 46.07 12 THR C C 1
ATOM 3271 O O . THR C 1 35 ? -10.238 -77.413 -51.886 1.00 45.48 12 THR C O 1
ATOM 3275 N N . GLY C 1 36 ? -9.292 -76.704 -49.938 1.00 45.17 13 GLY C N 1
ATOM 3276 C CA . GLY C 1 36 ? -9.124 -75.284 -50.314 1.00 47.00 13 GLY C CA 1
ATOM 3277 C C . GLY C 1 36 ? -10.477 -74.708 -50.716 1.00 53.67 13 GLY C C 1
ATOM 3278 O O . GLY C 1 36 ? -10.657 -74.195 -51.817 1.00 51.69 13 GLY C O 1
ATOM 3279 N N . ALA C 1 37 ? -11.448 -74.816 -49.813 1.00 54.64 14 ALA C N 1
ATOM 3280 C CA . ALA C 1 37 ? -12.808 -74.560 -50.184 1.00 55.52 14 ALA C CA 1
ATOM 3281 C C . ALA C 1 37 ? -13.219 -73.169 -49.779 1.00 57.37 14 ALA C C 1
ATOM 3282 O O . ALA C 1 37 ? -14.403 -72.833 -49.894 1.00 56.45 14 ALA C O 1
ATOM 3284 N N . SER C 1 38 ? -12.271 -72.348 -49.346 1.00 53.46 15 SER C N 1
ATOM 3285 C CA . SER C 1 38 ? -12.655 -71.068 -48.754 1.00 61.65 15 SER C CA 1
ATOM 3286 C C . SER C 1 38 ? -13.049 -70.008 -49.768 1.00 65.16 15 SER C C 1
ATOM 3287 O O . SER C 1 38 ? -13.775 -69.099 -49.436 1.00 63.54 15 SER C O 1
ATOM 3290 N N . ARG C 1 39 ? -12.588 -70.141 -51.002 1.00 67.64 16 ARG C N 1
ATOM 3291 C CA . ARG C 1 39 ? -12.843 -69.153 -52.042 1.00 68.88 16 ARG C CA 1
ATOM 3292 C C . ARG C 1 39 ? -12.678 -69.685 -53.455 1.00 64.38 16 ARG C C 1
ATOM 3293 O O . ARG C 1 39 ? -12.324 -70.822 -53.648 1.00 60.97 16 ARG C O 1
ATOM 3301 N N . GLY C 1 40 ? -12.978 -68.851 -54.436 1.00 58.25 17 GLY C N 1
ATOM 3302 C CA . GLY C 1 40 ? -12.789 -69.176 -55.840 1.00 55.67 17 GLY C CA 1
ATOM 3303 C C . GLY C 1 40 ? -13.450 -70.487 -56.254 1.00 58.55 17 GLY C C 1
ATOM 3304 O O . GLY C 1 40 ? -14.609 -70.764 -55.891 1.00 60.11 17 GLY C O 1
ATOM 3305 N N . ILE C 1 41 ? -12.696 -71.298 -56.996 1.00 54.66 18 ILE C N 1
ATOM 3306 C CA . ILE C 1 41 ? -13.181 -72.578 -57.503 1.00 52.18 18 ILE C CA 1
ATOM 3307 C C . ILE C 1 41 ? -13.625 -73.480 -56.366 1.00 46.18 18 ILE C C 1
ATOM 3308 O O . ILE C 1 41 ? -14.680 -74.090 -56.466 1.00 48.16 18 ILE C O 1
ATOM 3313 N N . GLY C 1 42 ? -12.840 -73.537 -55.294 1.00 43.83 19 GLY C N 1
ATOM 3314 C CA . GLY C 1 42 ? -13.112 -74.416 -54.144 1.00 40.94 19 GLY C CA 1
ATOM 3315 C C . GLY C 1 42 ? -14.512 -74.123 -53.566 1.00 45.82 19 GLY C C 1
ATOM 3316 O O . GLY C 1 42 ? -15.339 -75.033 -53.390 1.00 44.97 19 GLY C O 1
ATOM 3317 N N . ALA C 1 43 ? -14.793 -72.843 -53.329 1.00 44.34 20 ALA C N 1
ATOM 3318 C CA . ALA C 1 43 ? -16.034 -72.424 -52.673 1.00 46.24 20 ALA C CA 1
ATOM 3319 C C . ALA C 1 43 ? -17.184 -72.712 -53.617 1.00 50.62 20 ALA C C 1
ATOM 3320 O O . ALA C 1 43 ? -18.265 -73.150 -53.196 1.00 54.86 20 ALA C O 1
ATOM 3322 N N . ALA C 1 44 ? -16.966 -72.472 -54.908 1.00 49.15 21 ALA C N 1
ATOM 3323 C CA . ALA C 1 44 ? -18.036 -72.699 -55.847 1.00 47.22 21 ALA C CA 1
ATOM 3324 C C . ALA C 1 44 ? -18.335 -74.197 -55.950 1.00 49.14 21 ALA C C 1
ATOM 3325 O O . ALA C 1 44 ? -19.508 -74.603 -56.021 1.00 52.66 21 ALA C O 1
ATOM 3327 N N . ILE C 1 45 ? -17.295 -75.032 -55.938 1.00 48.18 22 ILE C N 1
ATOM 3328 C CA . ILE C 1 45 ? -17.529 -76.470 -55.998 1.00 45.86 22 ILE C CA 1
ATOM 3329 C C . ILE C 1 45 ? -18.357 -76.894 -54.772 1.00 44.55 22 ILE C C 1
ATOM 3330 O O . ILE C 1 45 ? -19.320 -77.656 -54.899 1.00 46.97 22 ILE C O 1
ATOM 3335 N N . ALA C 1 46 ? -17.950 -76.405 -53.598 1.00 41.27 23 ALA C N 1
ATOM 3336 C CA . ALA C 1 46 ? -18.600 -76.702 -52.337 1.00 45.03 23 ALA C CA 1
ATOM 3337 C C . ALA C 1 46 ? -20.089 -76.314 -52.342 1.00 49.45 23 ALA C C 1
ATOM 3338 O O . ALA C 1 46 ? -20.942 -77.171 -52.041 1.00 52.13 23 ALA C O 1
ATOM 3340 N N . ARG C 1 47 ? -20.410 -75.073 -52.734 1.00 47.26 24 ARG C N 1
ATOM 3341 C CA . ARG C 1 47 ? -21.815 -74.662 -52.817 1.00 48.49 24 ARG C CA 1
ATOM 3342 C C . ARG C 1 47 ? -22.561 -75.538 -53.774 1.00 51.81 24 ARG C C 1
ATOM 3343 O O . ARG C 1 47 ? -23.661 -76.027 -53.430 1.00 54.32 24 ARG C O 1
ATOM 3351 N N . LYS C 1 48 ? -21.978 -75.792 -54.948 1.00 48.40 25 LYS C N 1
ATOM 3352 C CA . LYS C 1 48 ? -22.669 -76.641 -55.914 1.00 49.84 25 LYS C CA 1
ATOM 3353 C C . LYS C 1 48 ? -22.990 -78.041 -55.334 1.00 48.83 25 LYS C C 1
ATOM 3354 O O . LYS C 1 48 ? -24.126 -78.530 -55.456 1.00 49.57 25 LYS C O 1
ATOM 3360 N N . LEU C 1 49 ? -22.008 -78.681 -54.697 1.00 46.66 26 LEU C N 1
ATOM 3361 C CA . LEU C 1 49 ? -22.244 -80.018 -54.164 1.00 48.26 26 LEU C CA 1
ATOM 3362 C C . LEU C 1 49 ? -23.274 -79.977 -53.008 1.00 54.03 26 LEU C C 1
ATOM 3363 O O . LEU C 1 49 ? -24.146 -80.847 -52.903 1.00 54.64 26 LEU C O 1
ATOM 3368 N N . GLY C 1 50 ? -23.201 -78.937 -52.177 1.00 53.98 27 GLY C N 1
ATOM 3369 C CA . GLY C 1 50 ? -24.195 -78.713 -51.129 1.00 51.54 27 GLY C CA 1
ATOM 3370 C C . GLY C 1 50 ? -25.611 -78.582 -51.723 1.00 55.80 27 GLY C C 1
ATOM 3371 O O . GLY C 1 50 ? -26.557 -79.187 -51.235 1.00 58.22 27 GLY C O 1
ATOM 3372 N N . SER C 1 51 ? -25.756 -77.830 -52.803 1.00 53.75 28 SER C N 1
ATOM 3373 C CA . SER C 1 51 ? -27.081 -77.669 -53.387 1.00 55.76 28 SER C CA 1
ATOM 3374 C C . SER C 1 51 ? -27.626 -78.958 -53.933 1.00 54.13 28 SER C C 1
ATOM 3375 O O . SER C 1 51 ? -28.807 -79.073 -54.079 1.00 56.97 28 SER C O 1
ATOM 3378 N N . LEU C 1 52 ? -26.787 -79.936 -54.231 1.00 54.44 29 LEU C N 1
ATOM 3379 C CA . LEU C 1 52 ? -27.281 -81.214 -54.774 1.00 52.64 29 LEU C CA 1
ATOM 3380 C C . LEU C 1 52 ? -27.535 -82.181 -53.635 1.00 53.91 29 LEU C C 1
ATOM 3381 O O . LEU C 1 52 ? -27.897 -83.334 -53.875 1.00 50.73 29 LEU C O 1
ATOM 3386 N N . GLY C 1 53 ? -27.273 -81.735 -52.399 1.00 54.48 30 GLY C N 1
ATOM 3387 C CA . GLY C 1 53 ? -27.611 -82.525 -51.220 1.00 50.98 30 GLY C CA 1
ATOM 3388 C C . GLY C 1 53 ? -26.502 -83.261 -50.514 1.00 57.15 30 GLY C C 1
ATOM 3389 O O . GLY C 1 53 ? -26.778 -84.006 -49.582 1.00 55.45 30 GLY C O 1
ATOM 3390 N N . ALA C 1 54 ? -25.241 -83.105 -50.940 1.00 52.56 31 ALA C N 1
ATOM 3391 C CA . ALA C 1 54 ? -24.172 -83.802 -50.243 1.00 51.91 31 ALA C CA 1
ATOM 3392 C C . ALA C 1 54 ? -23.807 -83.087 -48.938 1.00 53.11 31 ALA C C 1
ATOM 3393 O O . ALA C 1 54 ? -23.860 -81.892 -48.877 1.00 55.11 31 ALA C O 1
ATOM 3395 N N . ARG C 1 55 ? -23.346 -83.796 -47.925 1.00 52.35 32 ARG C N 1
ATOM 3396 C CA . ARG C 1 55 ? -22.785 -83.111 -46.781 1.00 51.47 32 ARG C CA 1
ATOM 3397 C C . ARG C 1 55 ? -21.371 -82.700 -47.192 1.00 50.72 32 ARG C C 1
ATOM 3398 O O . ARG C 1 55 ? -20.563 -83.550 -47.586 1.00 52.55 32 ARG C O 1
ATOM 3406 N N . VAL C 1 56 ? -21.087 -81.412 -47.084 1.00 48.51 33 VAL C N 1
ATOM 3407 C CA . VAL C 1 56 ? -19.848 -80.874 -47.567 1.00 47.50 33 VAL C CA 1
ATOM 3408 C C . VAL C 1 56 ? -18.880 -80.656 -46.422 1.00 51.00 33 VAL C C 1
ATOM 3409 O O . VAL C 1 56 ? -19.128 -79.816 -45.541 1.00 54.41 33 VAL C O 1
ATOM 3413 N N . VAL C 1 57 ? -17.789 -81.439 -46.448 1.00 46.78 34 VAL C N 1
ATOM 3414 C CA . VAL C 1 57 ? -16.677 -81.314 -45.513 1.00 49.45 34 VAL C CA 1
ATOM 3415 C C . VAL C 1 57 ? -15.633 -80.351 -46.122 1.00 52.91 34 VAL C C 1
ATOM 3416 O O . VAL C 1 57 ? -14.968 -80.695 -47.123 1.00 50.43 34 VAL C O 1
ATOM 3420 N N . LEU C 1 58 ? -15.534 -79.144 -45.561 1.00 52.73 35 LEU C N 1
ATOM 3421 C CA . LEU C 1 58 ? -14.659 -78.105 -46.106 1.00 52.69 35 LEU C CA 1
ATOM 3422 C C . LEU C 1 58 ? -13.334 -78.110 -45.366 1.00 52.71 35 LEU C C 1
ATOM 3423 O O . LEU C 1 58 ? -13.331 -78.273 -44.143 1.00 56.62 35 LEU C O 1
ATOM 3428 N N . THR C 1 59 ? -12.217 -77.936 -46.072 1.00 47.17 36 THR C N 1
ATOM 3429 C CA . THR C 1 59 ? -10.937 -77.708 -45.380 1.00 52.69 36 THR C CA 1
ATOM 3430 C C . THR C 1 59 ? -10.213 -76.516 -45.972 1.00 53.42 36 THR C C 1
ATOM 3431 O O . THR C 1 59 ? -10.429 -76.138 -47.124 1.00 52.08 36 THR C O 1
ATOM 3435 N N . ALA C 1 60 ? -9.336 -75.933 -45.168 1.00 55.77 37 ALA C N 1
ATOM 3436 C CA . ALA C 1 60 ? -8.504 -74.801 -45.569 1.00 62.66 37 ALA C CA 1
ATOM 3437 C C . ALA C 1 60 ? -7.511 -74.653 -44.439 1.00 70.01 37 ALA C C 1
ATOM 3438 O O . ALA C 1 60 ? -7.556 -75.445 -43.472 1.00 62.31 37 ALA C O 1
ATOM 3440 N N . ARG C 1 61 ? -6.545 -73.758 -44.589 1.00 80.23 38 ARG C N 1
ATOM 3441 C CA . ARG C 1 61 ? -5.544 -73.576 -43.553 1.00 91.94 38 ARG C CA 1
ATOM 3442 C C . ARG C 1 61 ? -6.096 -72.960 -42.299 1.00 94.93 38 ARG C C 1
ATOM 3443 O O . ARG C 1 61 ? -5.822 -73.407 -41.198 1.00 93.18 38 ARG C O 1
ATOM 3451 N N . ASP C 1 62 ? -6.918 -71.944 -42.475 1.00 98.87 39 ASP C N 1
ATOM 3452 C CA . ASP C 1 62 ? -7.542 -71.323 -41.336 1.00 103.18 39 ASP C CA 1
ATOM 3453 C C . ASP C 1 62 ? -9.042 -71.537 -41.379 1.00 104.98 39 ASP C C 1
ATOM 3454 O O . ASP C 1 62 ? -9.704 -71.198 -42.343 1.00 104.85 39 ASP C O 1
ATOM 3459 N N . VAL C 1 63 ? -9.572 -72.071 -40.297 1.00 105.05 40 VAL C N 1
ATOM 3460 C CA . VAL C 1 63 ? -10.981 -72.384 -40.194 1.00 104.89 40 VAL C CA 1
ATOM 3461 C C . VAL C 1 63 ? -11.869 -71.151 -40.310 1.00 102.79 40 VAL C C 1
ATOM 3462 O O . VAL C 1 63 ? -12.993 -71.243 -40.758 1.00 101.84 40 VAL C O 1
ATOM 3466 N N . GLU C 1 64 ? -11.385 -70.002 -39.875 1.00 100.07 41 GLU C N 1
ATOM 3467 C CA . GLU C 1 64 ? -12.183 -68.792 -39.950 1.00 96.78 41 GLU C CA 1
ATOM 3468 C C . GLU C 1 64 ? -12.531 -68.429 -41.390 1.00 90.40 41 GLU C C 1
ATOM 3469 O O . GLU C 1 64 ? -13.629 -67.987 -41.673 1.00 86.59 41 GLU C O 1
ATOM 3475 N N . LYS C 1 65 ? -11.581 -68.615 -42.293 1.00 91.15 42 LYS C N 1
ATOM 3476 C CA . LYS C 1 65 ? -11.764 -68.383 -43.738 1.00 90.65 42 LYS C CA 1
ATOM 3477 C C . LYS C 1 65 ? -12.962 -69.150 -44.360 1.00 70.45 42 LYS C C 1
ATOM 3478 O O . LYS C 1 65 ? -13.537 -68.706 -45.345 1.00 68.49 42 LYS C O 1
ATOM 3484 N N . LEU C 1 66 ? -13.314 -70.303 -43.778 1.00 71.47 43 LEU C N 1
ATOM 3485 C CA . LEU C 1 66 ? -14.426 -71.150 -44.226 1.00 65.21 43 LEU C CA 1
ATOM 3486 C C . LEU C 1 66 ? -15.819 -70.738 -43.718 1.00 69.47 43 LEU C C 1
ATOM 3487 O O . LEU C 1 66 ? -16.829 -71.282 -44.186 1.00 66.93 43 LEU C O 1
ATOM 3492 N N . ARG C 1 67 ? -15.910 -69.778 -42.808 1.00 72.99 44 ARG C N 1
ATOM 3493 C CA . ARG C 1 67 ? -17.221 -69.423 -42.275 1.00 77.92 44 ARG C CA 1
ATOM 3494 C C . ARG C 1 67 ? -18.200 -68.925 -43.307 1.00 69.16 44 ARG C C 1
ATOM 3495 O O . ARG C 1 67 ? -19.324 -69.368 -43.360 1.00 64.35 44 ARG C O 1
ATOM 3503 N N . ALA C 1 68 ? -17.760 -68.030 -44.160 1.00 66.53 45 ALA C N 1
ATOM 3504 C CA . ALA C 1 68 ? -18.637 -67.522 -45.193 1.00 69.30 45 ALA C CA 1
ATOM 3505 C C . ALA C 1 68 ? -19.241 -68.649 -46.036 1.00 67.33 45 ALA C C 1
ATOM 3506 O O . ALA C 1 68 ? -20.466 -68.711 -46.210 1.00 71.88 45 ALA C O 1
ATOM 3508 N N . VAL C 1 69 ? -18.394 -69.556 -46.519 1.00 60.85 46 VAL C N 1
ATOM 3509 C CA . VAL C 1 69 ? -18.851 -70.610 -47.417 1.00 59.87 46 VAL C CA 1
ATOM 3510 C C . VAL C 1 69 ? -19.732 -71.624 -46.724 1.00 59.75 46 VAL C C 1
ATOM 3511 O O . VAL C 1 69 ? -20.715 -72.062 -47.300 1.00 59.72 46 VAL C O 1
ATOM 3515 N N . GLU C 1 70 ? -19.338 -72.058 -45.530 1.00 60.76 47 GLU C N 1
ATOM 3516 C CA . GLU C 1 70 ? -20.198 -72.919 -44.735 1.00 63.86 47 GLU C CA 1
ATOM 3517 C C . GLU C 1 70 ? -21.594 -72.292 -44.471 1.00 61.13 47 GLU C C 1
ATOM 3518 O O . GLU C 1 70 ? -22.631 -72.933 -44.629 1.00 57.82 47 GLU C O 1
ATOM 3524 N N . ARG C 1 71 ? -21.601 -71.022 -44.107 1.00 63.22 48 ARG C N 1
ATOM 3525 C CA . ARG C 1 71 ? -22.851 -70.288 -43.978 1.00 66.79 48 ARG C CA 1
ATOM 3526 C C . ARG C 1 71 ? -23.709 -70.279 -45.257 1.00 62.86 48 ARG C C 1
ATOM 3527 O O . ARG C 1 71 ? -24.927 -70.478 -45.170 1.00 58.75 48 ARG C O 1
ATOM 3535 N N . GLU C 1 72 ? -23.085 -70.073 -46.431 1.00 55.95 49 GLU C N 1
ATOM 3536 C CA . GLU C 1 72 ? -23.870 -70.058 -47.660 1.00 57.70 49 GLU C CA 1
ATOM 3537 C C . GLU C 1 72 ? -24.451 -71.409 -47.999 1.00 60.26 49 GLU C C 1
ATOM 3538 O O . GLU C 1 72 ? -25.571 -71.489 -48.492 1.00 64.06 49 GLU C O 1
ATOM 3544 N N . ILE C 1 73 ? -23.725 -72.478 -47.690 1.00 55.51 50 ILE C N 1
ATOM 3545 C CA . ILE C 1 73 ? -24.285 -73.811 -47.915 1.00 54.53 50 ILE C CA 1
ATOM 3546 C C . ILE C 1 73 ? -25.497 -74.087 -46.996 1.00 57.90 50 ILE C C 1
ATOM 3547 O O . ILE C 1 73 ? -26.510 -74.663 -47.445 1.00 60.57 50 ILE C O 1
ATOM 3552 N N . VAL C 1 74 ? -25.377 -73.717 -45.719 1.00 58.70 51 VAL C N 1
ATOM 3553 C CA . VAL C 1 74 ? -26.405 -74.007 -44.715 1.00 55.96 51 VAL C CA 1
ATOM 3554 C C . VAL C 1 74 ? -27.637 -73.117 -45.022 1.00 57.85 51 VAL C C 1
ATOM 3555 O O . VAL C 1 74 ? -28.764 -73.600 -45.110 1.00 60.40 51 VAL C O 1
ATOM 3559 N N . ALA C 1 75 ? -27.376 -71.835 -45.256 1.00 54.09 52 ALA C N 1
ATOM 3560 C CA . ALA C 1 75 ? -28.371 -70.886 -45.682 1.00 59.81 52 ALA C CA 1
ATOM 3561 C C . ALA C 1 75 ? -29.216 -71.370 -46.863 1.00 59.98 52 ALA C C 1
ATOM 3562 O O . ALA C 1 75 ? -30.440 -71.109 -46.911 1.00 62.67 52 ALA C O 1
ATOM 3564 N N . ALA C 1 76 ? -28.588 -72.046 -47.827 1.00 58.60 53 ALA C N 1
ATOM 3565 C CA . ALA C 1 76 ? -29.314 -72.496 -49.045 1.00 54.89 53 ALA C CA 1
ATOM 3566 C C . ALA C 1 76 ? -30.051 -73.778 -48.730 1.00 53.77 53 ALA C C 1
ATOM 3567 O O . ALA C 1 76 ? -30.783 -74.271 -49.562 1.00 58.56 53 ALA C O 1
ATOM 3569 N N . GLY C 1 77 ? -29.833 -74.344 -47.543 1.00 54.31 54 GLY C N 1
ATOM 3570 C CA . GLY C 1 77 ? -30.596 -75.520 -47.152 1.00 51.23 54 GLY C CA 1
ATOM 3571 C C . GLY C 1 77 ? -29.869 -76.834 -47.096 1.00 57.93 54 GLY C C 1
ATOM 3572 O O . GLY C 1 77 ? -30.521 -77.864 -47.061 1.00 58.89 54 GLY C O 1
ATOM 3573 N N . GLY C 1 78 ? -28.523 -76.807 -47.081 1.00 55.86 55 GLY C N 1
ATOM 3574 C CA . GLY C 1 78 ? -27.723 -78.008 -47.100 1.00 53.23 55 GLY C CA 1
ATOM 3575 C C . GLY C 1 78 ? -26.919 -78.107 -45.831 1.00 58.78 55 GLY C C 1
ATOM 3576 O O . GLY C 1 78 ? -27.144 -77.358 -44.891 1.00 62.06 55 GLY C O 1
ATOM 3577 N N . GLU C 1 79 ? -25.952 -79.014 -45.824 1.00 61.50 56 GLU C N 1
ATOM 3578 C CA . GLU C 1 79 ? -25.109 -79.282 -44.672 1.00 60.62 56 GLU C CA 1
ATOM 3579 C C . GLU C 1 79 ? -23.618 -79.155 -44.978 1.00 60.36 56 GLU C C 1
ATOM 3580 O O . GLU C 1 79 ? -23.131 -79.606 -46.032 1.00 59.44 56 GLU C O 1
ATOM 3586 N N . ALA C 1 80 ? -22.887 -78.575 -44.041 1.00 57.62 57 ALA C N 1
ATOM 3587 C CA . ALA C 1 80 ? -21.482 -78.365 -44.219 1.00 58.26 57 ALA C CA 1
ATOM 3588 C C . ALA C 1 80 ? -20.780 -78.309 -42.860 1.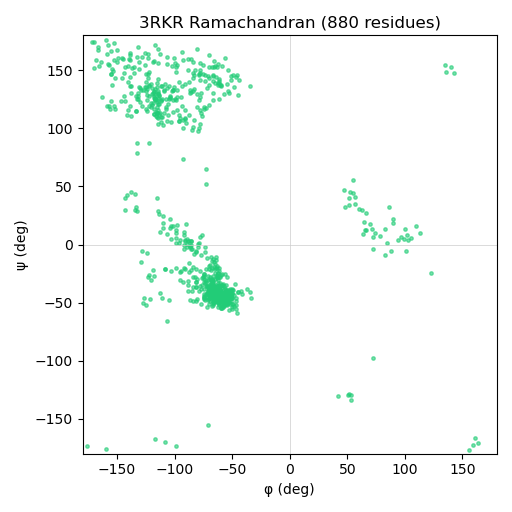00 60.59 57 ALA C C 1
ATOM 3589 O O . ALA C 1 80 ? -21.370 -77.871 -41.877 1.00 53.14 57 ALA C O 1
ATOM 3591 N N . GLU C 1 81 ? -19.522 -78.748 -42.816 1.00 57.18 58 GLU C N 1
ATOM 3592 C CA . GLU C 1 81 ? -18.705 -78.637 -41.611 1.00 59.43 58 GLU C CA 1
ATOM 3593 C C . GLU C 1 81 ? -17.309 -78.185 -42.049 1.00 59.11 58 GLU C C 1
ATOM 3594 O O . GLU C 1 81 ? -16.879 -78.474 -43.167 1.00 58.67 58 GLU C O 1
ATOM 3600 N N . SER C 1 82 ? -16.608 -77.486 -41.168 1.00 62.29 59 SER C N 1
ATOM 3601 C CA . SER C 1 82 ? -15.339 -76.880 -41.483 1.00 62.32 59 SER C CA 1
ATOM 3602 C C . SER C 1 82 ? -14.221 -77.500 -40.693 1.00 63.70 59 SER C C 1
ATOM 3603 O O . SER C 1 82 ? -14.428 -77.869 -39.543 1.00 64.96 59 SER C O 1
ATOM 3606 N N . HIS C 1 83 ? -13.055 -77.647 -41.331 1.00 58.69 60 HIS C N 1
ATOM 3607 C CA . HIS C 1 83 ? -11.837 -78.161 -40.682 1.00 65.45 60 HIS C CA 1
ATOM 3608 C C . HIS C 1 83 ? -10.560 -77.408 -41.140 1.00 67.13 60 HIS C C 1
ATOM 3609 O O . HIS C 1 83 ? -10.434 -77.047 -42.298 1.00 68.01 60 HIS C O 1
ATOM 3616 N N . ALA C 1 84 ? -9.657 -77.133 -40.206 1.00 68.36 61 ALA C N 1
ATOM 3617 C CA . ALA C 1 84 ? -8.316 -76.665 -40.474 1.00 68.58 61 ALA C CA 1
ATOM 3618 C C . ALA C 1 84 ? -7.539 -77.915 -40.823 1.00 66.88 61 ALA C C 1
ATOM 3619 O O . ALA C 1 84 ? -7.605 -78.921 -40.100 1.00 63.13 61 ALA C O 1
ATOM 3621 N N . CYS C 1 85 ? -6.822 -77.883 -41.936 1.00 64.71 62 CYS C N 1
ATOM 3622 C CA . CYS C 1 85 ? -5.889 -78.975 -42.239 1.00 69.72 62 CYS C CA 1
ATOM 3623 C C . CYS C 1 85 ? -4.709 -78.404 -42.963 1.00 67.86 62 CYS C C 1
ATOM 3624 O O . CYS C 1 85 ? -4.875 -77.714 -43.941 1.00 65.54 62 CYS C O 1
ATOM 3627 N N . ASP C 1 86 ? -3.509 -78.600 -42.445 1.00 71.69 63 ASP C N 1
ATOM 3628 C CA . ASP C 1 86 ? -2.352 -78.078 -43.158 1.00 73.79 63 ASP C CA 1
ATOM 3629 C C . ASP C 1 86 ? -1.913 -79.208 -44.086 1.00 67.57 63 ASP C C 1
ATOM 3630 O O . ASP C 1 86 ? -1.400 -80.243 -43.623 1.00 69.90 63 ASP C O 1
ATOM 3635 N N . LEU C 1 87 ? -2.141 -79.019 -45.381 1.00 58.08 64 LEU C N 1
ATOM 3636 C CA . LEU C 1 87 ? -1.898 -80.096 -46.355 1.00 60.62 64 LEU C CA 1
ATOM 3637 C C . LEU C 1 87 ? -0.427 -80.473 -46.530 1.00 65.11 64 LEU C C 1
ATOM 3638 O O . LEU C 1 87 ? -0.130 -81.568 -46.958 1.00 66.24 64 LEU C O 1
ATOM 3643 N N . SER C 1 88 ? 0.491 -79.586 -46.158 1.00 66.17 65 SER C N 1
ATOM 3644 C CA . SER C 1 88 ? 1.891 -79.967 -46.090 1.00 66.97 65 SER C CA 1
ATOM 3645 C C . SER C 1 88 ? 2.253 -80.977 -44.988 1.00 68.02 65 SER C C 1
ATOM 3646 O O . SER C 1 88 ? 3.297 -81.568 -45.074 1.00 69.58 65 SER C O 1
ATOM 3649 N N . HIS C 1 89 ? 1.399 -81.222 -44.012 1.00 67.91 66 HIS C N 1
ATOM 3650 C CA . HIS C 1 89 ? 1.740 -82.204 -42.998 1.00 72.89 66 HIS C CA 1
ATOM 3651 C C . HIS C 1 89 ? 0.976 -83.497 -43.180 1.00 71.25 66 HIS C C 1
ATOM 3652 O O . HIS C 1 89 ? -0.225 -83.494 -43.230 1.00 78.33 66 HIS C O 1
ATOM 3659 N N . SER C 1 90 ? 1.689 -84.604 -43.277 1.00 66.77 67 SER C N 1
ATOM 3660 C CA . SER C 1 90 ? 1.073 -85.900 -43.482 1.00 73.85 67 SER C CA 1
ATOM 3661 C C . SER C 1 90 ? 0.242 -86.388 -42.326 1.00 79.32 67 SER C C 1
ATOM 3662 O O . SER C 1 90 ? -0.752 -87.070 -42.521 1.00 75.02 67 SER C O 1
ATOM 3665 N N . ASP C 1 91 ? 0.669 -86.051 -41.119 1.00 83.01 68 ASP C N 1
ATOM 3666 C CA . ASP C 1 91 ? -0.029 -86.460 -39.918 1.00 86.65 68 ASP C CA 1
ATOM 3667 C C . ASP C 1 91 ? -1.366 -85.758 -39.866 1.00 78.54 68 ASP C C 1
ATOM 3668 O O . ASP C 1 91 ? -2.366 -86.344 -39.506 1.00 74.63 68 ASP C O 1
ATOM 3673 N N . ALA C 1 92 ? -1.366 -84.490 -40.238 1.00 73.43 69 ALA C N 1
ATOM 3674 C CA . ALA C 1 92 ? -2.572 -83.698 -40.251 1.00 69.25 69 ALA C CA 1
ATOM 3675 C C . ALA C 1 92 ? -3.566 -84.253 -41.251 1.00 69.74 69 ALA C C 1
ATOM 3676 O O . ALA C 1 92 ? -4.750 -84.250 -41.004 1.00 70.40 69 ALA C O 1
ATOM 3678 N N . ILE C 1 93 ? -3.077 -84.740 -42.379 1.00 64.73 70 ILE C N 1
ATOM 3679 C CA . ILE C 1 93 ? -3.947 -85.298 -43.391 1.00 62.83 70 ILE C CA 1
ATOM 3680 C C . ILE C 1 93 ? -4.551 -86.614 -42.942 1.00 66.48 70 ILE C C 1
ATOM 3681 O O . ILE C 1 93 ? -5.700 -86.895 -43.221 1.00 69.57 70 ILE C O 1
ATOM 3686 N N . ALA C 1 94 ? -3.778 -87.427 -42.249 1.00 60.70 71 ALA C N 1
ATOM 3687 C CA . ALA C 1 94 ? -4.289 -88.708 -41.796 1.00 66.32 71 ALA C CA 1
ATOM 3688 C C . ALA C 1 94 ? -5.252 -88.556 -40.633 1.00 66.06 71 ALA C C 1
ATOM 3689 O O . ALA C 1 94 ? -6.149 -89.353 -40.460 1.00 66.75 71 ALA C O 1
ATOM 3691 N N . ALA C 1 95 ? -5.060 -87.521 -39.839 1.00 64.22 72 ALA C N 1
ATOM 3692 C CA . ALA C 1 95 ? -5.923 -87.275 -38.708 1.00 69.31 72 ALA C CA 1
ATOM 3693 C C . ALA C 1 95 ? -7.265 -86.840 -39.238 1.00 75.08 72 ALA C C 1
ATOM 3694 O O . ALA C 1 95 ? -8.300 -87.379 -38.871 1.00 74.55 72 ALA C O 1
ATOM 3696 N N . PHE C 1 96 ? -7.213 -85.851 -40.116 1.00 70.13 73 PHE C N 1
ATOM 3697 C CA . PHE C 1 96 ? -8.394 -85.277 -40.760 1.00 68.08 73 PHE C CA 1
ATOM 3698 C C . PHE C 1 96 ? -9.231 -86.365 -41.407 1.00 68.91 73 PHE C C 1
ATOM 3699 O O . PHE C 1 96 ? -10.449 -86.405 -41.211 1.00 70.23 73 PHE C O 1
ATOM 3707 N N . ALA C 1 97 ? -8.583 -87.280 -42.122 1.00 67.55 74 ALA C N 1
ATOM 3708 C CA . ALA C 1 97 ? -9.328 -88.326 -42.816 1.00 65.94 74 ALA C CA 1
ATOM 3709 C C . ALA C 1 97 ? -9.940 -89.346 -41.860 1.00 71.97 74 ALA C C 1
ATOM 3710 O O . ALA C 1 97 ? -11.091 -89.783 -42.059 1.00 75.86 74 ALA C O 1
ATOM 3712 N N . THR C 1 98 ? -9.198 -89.722 -40.819 1.00 70.65 75 THR C N 1
ATOM 3713 C CA . THR C 1 98 ? -9.731 -90.670 -39.820 1.00 74.48 75 THR C CA 1
ATOM 3714 C C . THR C 1 98 ? -10.959 -90.096 -39.120 1.00 76.08 75 THR C C 1
ATOM 3715 O O . THR C 1 98 ? -12.007 -90.764 -39.066 1.00 80.67 75 THR C O 1
ATOM 3719 N N . GLY C 1 99 ? -10.842 -88.847 -38.651 1.00 72.57 76 GLY C N 1
ATOM 3720 C CA . GLY C 1 99 ? -12.009 -88.064 -38.182 1.00 70.95 76 GLY C CA 1
ATOM 3721 C C . GLY C 1 99 ? -13.235 -88.093 -39.108 1.00 69.97 76 GLY C C 1
ATOM 3722 O O . GLY C 1 99 ? -14.362 -88.288 -38.650 1.00 70.85 76 GLY C O 1
ATOM 3723 N N . VAL C 1 100 ? -13.048 -87.905 -40.416 1.00 67.59 77 VAL C N 1
ATOM 3724 C CA . VAL C 1 100 ? -14.213 -87.852 -41.322 1.00 64.28 77 VAL C CA 1
ATOM 3725 C C . VAL C 1 100 ? -14.870 -89.236 -41.356 1.00 66.05 77 VAL C C 1
ATOM 3726 O O . VAL C 1 100 ? -16.097 -89.361 -41.312 1.00 68.13 77 VAL C O 1
ATOM 3730 N N . LEU C 1 101 ? -14.036 -90.275 -41.392 1.00 67.85 78 LEU C N 1
ATOM 3731 C CA . LEU C 1 101 ? -14.513 -91.660 -41.492 1.00 67.46 78 LEU C CA 1
ATOM 3732 C C . LEU C 1 101 ? -15.215 -92.094 -40.189 1.00 72.23 78 LEU C C 1
ATOM 3733 O O . LEU C 1 101 ? -16.349 -92.617 -40.228 1.00 68.49 78 LEU C O 1
ATOM 3738 N N . ALA C 1 102 ? -14.545 -91.830 -39.056 1.00 72.18 79 ALA C N 1
ATOM 3739 C CA . ALA C 1 102 ? -15.137 -91.977 -37.718 1.00 75.07 79 ALA C CA 1
ATOM 3740 C C . ALA C 1 102 ? -16.528 -91.335 -37.668 1.00 77.01 79 ALA C C 1
ATOM 3741 O O . ALA C 1 102 ? -17.493 -91.997 -37.306 1.00 78.34 79 ALA C O 1
ATOM 3743 N N . ALA C 1 103 ? -16.655 -90.073 -38.082 1.00 74.91 80 ALA C N 1
ATOM 3744 C CA . ALA C 1 103 ? -17.949 -89.422 -37.966 1.00 73.15 80 ALA C CA 1
ATOM 3745 C C . ALA C 1 103 ? -18.966 -89.865 -38.999 1.00 75.58 80 ALA C C 1
ATOM 3746 O O . ALA C 1 103 ? -20.158 -89.808 -38.726 1.00 77.12 80 ALA C O 1
ATOM 3748 N N . HIS C 1 104 ? -18.555 -90.303 -40.189 1.00 74.21 81 HIS C N 1
ATOM 3749 C CA . HIS C 1 104 ? -19.614 -90.479 -41.216 1.00 76.26 81 HIS C CA 1
ATOM 3750 C C . HIS C 1 104 ? -19.646 -91.824 -41.919 1.00 78.80 81 HIS C C 1
ATOM 3751 O O . HIS C 1 104 ? -20.595 -92.093 -42.661 1.00 78.42 81 HIS C O 1
ATOM 3758 N N . GLY C 1 105 ? -18.587 -92.594 -41.791 1.00 70.01 82 GLY C N 1
ATOM 3759 C CA . GLY C 1 105 ? -18.546 -93.925 -42.340 1.00 78.53 82 GLY C CA 1
ATOM 3760 C C . GLY C 1 105 ? -18.435 -94.040 -43.836 1.00 88.76 82 GLY C C 1
ATOM 3761 O O . GLY C 1 105 ? -18.555 -95.125 -44.376 1.00 93.17 82 GLY C O 1
ATOM 3762 N N . ARG C 1 106 ? -18.245 -92.925 -44.519 1.00 88.32 83 ARG C N 1
ATOM 3763 C CA . ARG C 1 106 ? -18.106 -92.959 -45.956 1.00 84.08 83 ARG C CA 1
ATOM 3764 C C . ARG C 1 106 ? -17.567 -91.648 -46.459 1.00 76.94 83 ARG C C 1
ATOM 3765 O O . ARG C 1 106 ? -17.776 -90.631 -45.841 1.00 68.32 83 ARG C O 1
ATOM 3773 N N . CYS C 1 107 ? -16.899 -91.675 -47.600 1.00 75.91 84 CYS C N 1
ATOM 3774 C CA . CYS C 1 107 ? -16.554 -90.477 -48.341 1.00 67.28 84 CYS C CA 1
ATOM 3775 C C . CYS C 1 107 ? -16.940 -90.825 -49.740 1.00 60.26 84 CYS C C 1
ATOM 3776 O O . CYS C 1 107 ? -16.359 -91.693 -50.333 1.00 59.73 84 CYS C O 1
ATOM 3779 N N . ASP C 1 108 ? -17.912 -90.140 -50.288 1.00 52.04 85 ASP C N 1
ATOM 3780 C CA . ASP C 1 108 ? -18.323 -90.437 -51.642 1.00 54.77 85 ASP C CA 1
ATOM 3781 C C . ASP C 1 108 ? -17.563 -89.676 -52.702 1.00 54.37 85 ASP C C 1
ATOM 3782 O O . ASP C 1 108 ? -17.280 -90.208 -53.773 1.00 56.87 85 ASP C O 1
ATOM 3787 N N . VAL C 1 109 ? -17.293 -88.409 -52.418 1.00 49.51 86 VAL C N 1
ATOM 3788 C CA . VAL C 1 109 ? -16.672 -87.520 -53.362 1.00 47.29 86 VAL C CA 1
ATOM 3789 C C . VAL C 1 109 ? -15.523 -86.853 -52.649 1.00 48.49 86 VAL C C 1
ATOM 3790 O O . VAL C 1 109 ? -15.710 -86.232 -51.579 1.00 51.36 86 VAL C O 1
ATOM 3794 N N . LEU C 1 110 ? -14.332 -87.016 -53.223 1.00 42.92 87 LEU C N 1
ATOM 3795 C CA . LEU C 1 110 ? -13.167 -86.333 -52.714 1.00 40.05 87 LEU C CA 1
ATOM 3796 C C . LEU C 1 110 ? -12.742 -85.391 -53.846 1.00 40.17 87 LEU C C 1
ATOM 3797 O O . LEU C 1 110 ? -12.549 -85.811 -54.974 1.00 37.59 87 LEU C O 1
ATOM 3802 N N . VAL C 1 111 ? -12.638 -84.106 -53.550 1.00 40.90 88 VAL C N 1
ATOM 3803 C CA . VAL C 1 111 ? -12.244 -83.151 -54.556 1.00 41.95 88 VAL C CA 1
ATOM 3804 C C . VAL C 1 111 ? -10.910 -82.554 -54.179 1.00 42.29 88 VAL C C 1
ATOM 3805 O O . VAL C 1 111 ? -10.829 -81.803 -53.217 1.00 44.73 88 VAL C O 1
ATOM 3809 N N . ASN C 1 112 ? -9.860 -82.895 -54.933 1.00 40.80 89 ASN C N 1
ATOM 3810 C CA . ASN C 1 112 ? -8.550 -82.311 -54.689 1.00 41.18 89 ASN C CA 1
ATOM 3811 C C . ASN C 1 112 ? -8.490 -80.984 -55.409 1.00 42.86 89 ASN C C 1
ATOM 3812 O O . ASN C 1 112 ? -8.289 -80.914 -56.648 1.00 40.33 89 ASN C O 1
ATOM 3817 N N . ASN C 1 113 ? -8.666 -79.925 -54.635 1.00 41.77 90 ASN C N 1
ATOM 3818 C CA . ASN C 1 113 ? -8.715 -78.562 -55.197 1.00 41.16 90 ASN C CA 1
ATOM 3819 C C . ASN C 1 113 ? -7.641 -77.611 -54.645 1.00 40.92 90 ASN C C 1
ATOM 3820 O O . ASN C 1 113 ? -7.236 -76.706 -55.344 1.00 43.17 90 ASN C O 1
ATOM 3825 N N . ALA C 1 114 ? -7.203 -77.789 -53.394 1.00 41.28 91 ALA C N 1
ATOM 3826 C CA . ALA C 1 114 ? -6.249 -76.852 -52.772 1.00 40.99 91 ALA C CA 1
ATOM 3827 C C . ALA C 1 114 ? -4.960 -76.843 -53.553 1.00 42.66 91 ALA C C 1
ATOM 3828 O O . ALA C 1 114 ? -4.506 -77.898 -54.002 1.00 43.10 91 ALA C O 1
ATOM 3830 N N . GLY C 1 115 ? -4.345 -75.673 -53.715 1.00 42.45 92 GLY C N 1
ATOM 3831 C CA . GLY C 1 115 ? -3.107 -75.578 -54.498 1.00 42.51 92 GLY C CA 1
ATOM 3832 C C . GLY C 1 115 ? -2.349 -74.349 -54.094 1.00 48.47 92 GLY C C 1
ATOM 3833 O O . GLY C 1 115 ? -2.968 -73.454 -53.546 1.00 46.97 92 GLY C O 1
ATOM 3834 N N . VAL C 1 116 ? -1.021 -74.323 -54.291 1.00 43.66 93 VAL C N 1
ATOM 3835 C CA . VAL C 1 116 ? -0.242 -73.098 -54.074 1.00 43.54 93 VAL C CA 1
ATOM 3836 C C . VAL C 1 116 ? 0.559 -72.774 -55.336 1.00 47.29 93 VAL C C 1
ATOM 3837 O O . VAL C 1 116 ? 0.692 -73.623 -56.244 1.00 45.09 93 VAL C O 1
ATOM 3841 N N . GLY C 1 117 ? 1.068 -71.547 -55.424 1.00 45.33 94 GLY C N 1
ATOM 3842 C CA . GLY C 1 117 ? 1.764 -71.076 -56.631 1.00 40.08 94 GLY C CA 1
ATOM 3843 C C . GLY C 1 117 ? 3.156 -70.625 -56.219 1.00 44.43 94 GLY C C 1
ATOM 3844 O O . GLY C 1 117 ? 3.433 -70.460 -55.036 1.00 43.65 94 GLY C O 1
ATOM 3845 N N . TRP C 1 118 ? 4.066 -70.475 -57.176 1.00 45.88 95 TRP C N 1
ATOM 3846 C CA . TRP C 1 118 ? 5.318 -69.810 -56.905 1.00 42.23 95 TRP C CA 1
ATOM 3847 C C . TRP C 1 118 ? 5.775 -69.375 -58.264 1.00 47.06 95 TRP C C 1
ATOM 3848 O O . TRP C 1 118 ? 5.918 -70.201 -59.161 1.00 47.24 95 TRP C O 1
ATOM 3859 N N . PHE C 1 119 ? 5.927 -68.084 -58.475 1.00 50.41 96 PHE C N 1
ATOM 3860 C CA . PHE C 1 119 ? 6.337 -67.587 -59.775 1.00 50.49 96 PHE C CA 1
ATOM 3861 C C . PHE C 1 119 ? 7.422 -66.539 -59.690 1.00 51.26 96 PHE C C 1
ATOM 3862 O O . PHE C 1 119 ? 7.508 -65.657 -60.514 1.00 55.27 96 PHE C O 1
ATOM 3870 N N . GLY C 1 120 ? 8.239 -66.657 -58.663 1.00 50.53 97 GLY C N 1
ATOM 3871 C CA . GLY C 1 120 ? 9.276 -65.703 -58.318 1.00 53.67 97 GLY C CA 1
ATOM 3872 C C . GLY C 1 120 ? 10.421 -65.543 -59.300 1.00 57.52 97 GLY C C 1
ATOM 3873 O O . GLY C 1 120 ? 11.055 -64.508 -59.323 1.00 62.51 97 GLY C O 1
ATOM 3874 N N . GLY C 1 121 ? 10.704 -66.546 -60.115 1.00 53.25 98 GLY C N 1
ATOM 3875 C CA . GLY C 1 121 ? 11.862 -66.488 -60.974 1.00 49.99 98 GLY C CA 1
ATOM 3876 C C . GLY C 1 121 ? 12.272 -67.838 -61.531 1.00 46.74 98 GLY C C 1
ATOM 3877 O O . GLY C 1 121 ? 11.540 -68.839 -61.430 1.00 46.03 98 GLY C O 1
ATOM 3878 N N . PRO C 1 122 ? 13.431 -67.864 -62.173 1.00 44.82 99 PRO C N 1
ATOM 3879 C CA . PRO C 1 122 ? 13.918 -69.100 -62.793 1.00 42.66 99 PRO C CA 1
ATOM 3880 C C . PRO C 1 122 ? 14.065 -70.205 -61.720 1.00 40.84 99 PRO C C 1
ATOM 3881 O O . PRO C 1 122 ? 14.221 -69.905 -60.514 1.00 37.28 99 PRO C O 1
ATOM 3885 N N . LEU C 1 123 ? 13.953 -71.458 -62.152 1.00 39.73 100 LEU C N 1
ATOM 3886 C CA . LEU C 1 123 ? 14.024 -72.615 -61.247 1.00 39.50 100 LEU C CA 1
ATOM 3887 C C . LEU C 1 123 ? 15.279 -72.565 -60.354 1.00 44.17 100 LEU C C 1
ATOM 3888 O O . LEU C 1 123 ? 15.209 -72.890 -59.170 1.00 44.15 100 LEU C O 1
ATOM 3893 N N . HIS C 1 124 ? 16.417 -72.164 -60.897 1.00 41.99 101 HIS C N 1
ATOM 3894 C CA . HIS C 1 124 ? 17.630 -72.183 -60.098 1.00 43.92 101 HIS C CA 1
ATOM 3895 C C . HIS C 1 124 ? 17.614 -71.193 -58.942 1.00 44.77 101 HIS C C 1
ATOM 3896 O O . HIS C 1 124 ? 18.445 -71.273 -58.055 1.00 45.60 101 HIS C O 1
ATOM 3903 N N . THR C 1 125 ? 16.657 -70.276 -58.941 1.00 39.82 102 THR C N 1
ATOM 3904 C CA . THR C 1 125 ? 16.562 -69.303 -57.866 1.00 42.40 102 THR C CA 1
ATOM 3905 C C . THR C 1 125 ? 15.524 -69.687 -56.826 1.00 42.83 102 THR C C 1
ATOM 3906 O O . THR C 1 125 ? 15.313 -68.966 -55.868 1.00 46.02 102 THR C O 1
ATOM 3910 N N . MET C 1 126 ? 14.880 -70.827 -57.012 1.00 40.82 103 MET C N 1
ATOM 3911 C CA . MET C 1 126 ? 13.906 -71.295 -56.042 1.00 41.96 103 MET C CA 1
ATOM 3912 C C . MET C 1 126 ? 14.636 -72.079 -54.919 1.00 45.35 103 MET C C 1
ATOM 3913 O O . MET C 1 126 ? 15.446 -72.991 -55.220 1.00 43.12 103 MET C O 1
ATOM 3918 N N . LYS C 1 127 ? 14.343 -71.759 -53.653 1.00 45.27 104 LYS C N 1
ATOM 3919 C CA . LYS C 1 127 ? 14.990 -72.439 -52.532 1.00 48.73 104 LYS C CA 1
ATOM 3920 C C . LYS C 1 127 ? 14.360 -73.814 -52.288 1.00 47.86 104 LYS C C 1
ATOM 3921 O O . LYS C 1 127 ? 13.145 -73.979 -52.399 1.00 46.57 104 LYS C O 1
ATOM 3927 N N . PRO C 1 128 ? 15.168 -74.781 -51.860 1.00 46.01 105 PRO C N 1
ATOM 3928 C CA . PRO C 1 128 ? 14.632 -76.074 -51.417 1.00 44.91 105 PRO C CA 1
ATOM 3929 C C . PRO C 1 128 ? 13.356 -76.026 -50.557 1.00 45.13 105 PRO C C 1
ATOM 3930 O O . PRO C 1 128 ? 12.449 -76.826 -50.782 1.00 42.79 105 PRO C O 1
ATOM 3934 N N . ALA C 1 129 ? 13.267 -75.106 -49.593 1.00 45.51 106 ALA C N 1
ATOM 3935 C CA . ALA C 1 129 ? 12.096 -75.098 -48.712 1.00 52.22 106 ALA C CA 1
ATOM 3936 C C . ALA C 1 129 ? 10.829 -74.708 -49.506 1.00 51.60 106 ALA C C 1
ATOM 3937 O O . ALA C 1 129 ? 9.713 -75.204 -49.215 1.00 54.00 106 ALA C O 1
ATOM 3939 N N . GLU C 1 130 ? 11.020 -73.812 -50.477 1.00 49.82 107 GLU C N 1
ATOM 3940 C CA . GLU C 1 130 ? 9.956 -73.314 -51.352 1.00 46.67 107 GLU C CA 1
ATOM 3941 C C . GLU C 1 130 ? 9.524 -74.418 -52.312 1.00 45.93 107 GLU C C 1
ATOM 3942 O O . GLU C 1 130 ? 8.323 -74.632 -52.496 1.00 46.83 107 GLU C O 1
ATOM 3948 N N . TRP C 1 131 ? 10.493 -75.161 -52.851 1.00 40.88 108 TRP C N 1
ATOM 3949 C CA . TRP C 1 131 ? 10.202 -76.368 -53.597 1.00 39.72 108 TRP C CA 1
ATOM 3950 C C . TRP C 1 131 ? 9.354 -77.338 -52.751 1.00 49.30 108 TRP C C 1
ATOM 3951 O O . TRP C 1 131 ? 8.313 -77.843 -53.219 1.00 45.31 108 TRP C O 1
ATOM 3962 N N . ASP C 1 132 ? 9.788 -77.608 -51.510 1.00 46.67 109 ASP C N 1
ATOM 3963 C CA . ASP C 1 132 ? 9.085 -78.568 -50.681 1.00 46.40 109 ASP C CA 1
ATOM 3964 C C . ASP C 1 132 ? 7.665 -78.162 -50.375 1.00 47.14 109 ASP C C 1
ATOM 3965 O O . ASP C 1 132 ? 6.783 -79.021 -50.355 1.00 47.73 109 ASP C O 1
ATOM 3970 N N . ALA C 1 133 ? 7.450 -76.884 -50.063 1.00 42.96 110 ALA C N 1
ATOM 3971 C CA . ALA C 1 133 ? 6.131 -76.430 -49.640 1.00 42.13 110 ALA C CA 1
ATOM 3972 C C . ALA C 1 133 ? 5.146 -76.628 -50.835 1.00 43.76 110 ALA C C 1
ATOM 3973 O O . ALA C 1 133 ? 4.007 -77.042 -50.644 1.00 46.88 110 ALA C O 1
ATOM 3975 N N . LEU C 1 134 ? 5.614 -76.354 -52.061 1.00 42.42 111 LEU C N 1
ATOM 3976 C CA . LEU C 1 134 ? 4.771 -76.430 -53.253 1.00 42.90 111 LEU C CA 1
ATOM 3977 C C . LEU C 1 134 ? 4.439 -77.886 -53.599 1.00 46.17 111 LEU C C 1
ATOM 3978 O O . LEU C 1 134 ? 3.264 -78.235 -53.868 1.00 41.49 111 LEU C O 1
ATOM 3983 N N . ILE C 1 135 ? 5.471 -78.730 -53.611 1.00 41.08 112 ILE C N 1
ATOM 3984 C CA . ILE C 1 135 ? 5.267 -80.111 -53.982 1.00 43.53 112 ILE C CA 1
ATOM 3985 C C . ILE C 1 135 ? 4.402 -80.811 -52.926 1.00 41.90 112 ILE C C 1
ATOM 3986 O O . ILE C 1 135 ? 3.558 -81.645 -53.263 1.00 41.38 112 ILE C O 1
ATOM 3991 N N . ALA C 1 136 ? 4.601 -80.470 -51.661 1.00 38.71 113 ALA C N 1
ATOM 3992 C CA . ALA C 1 136 ? 3.856 -81.125 -50.573 1.00 38.73 113 ALA C CA 1
ATOM 3993 C C . ALA C 1 136 ? 2.351 -80.968 -50.726 1.00 40.86 113 ALA C C 1
ATOM 3994 O O . ALA C 1 136 ? 1.601 -81.931 -50.537 1.00 42.65 113 ALA C O 1
ATOM 3996 N N . VAL C 1 137 ? 1.919 -79.737 -51.015 1.00 43.60 114 VAL C N 1
ATOM 3997 C CA . VAL C 1 137 ? 0.496 -79.393 -51.226 1.00 40.11 114 VAL C CA 1
ATOM 3998 C C . VAL C 1 137 ? -0.039 -79.822 -52.620 1.00 42.11 114 VAL C C 1
ATOM 3999 O O . VAL C 1 137 ? -1.076 -80.475 -52.698 1.00 40.91 114 VAL C O 1
ATOM 4003 N N . ASN C 1 138 ? 0.659 -79.457 -53.699 1.00 39.86 115 ASN C N 1
ATOM 4004 C CA . ASN C 1 138 ? 0.204 -79.709 -55.067 1.00 36.58 115 ASN C CA 1
ATOM 4005 C C . ASN C 1 138 ? 0.312 -81.157 -55.559 1.00 38.15 115 ASN C C 1
ATOM 4006 O O . ASN C 1 138 ? -0.442 -81.567 -56.447 1.00 38.32 115 ASN C O 1
ATOM 4011 N N . LEU C 1 139 ? 1.235 -81.946 -55.025 1.00 37.81 116 LEU C N 1
ATOM 4012 C CA . LEU C 1 139 ? 1.433 -83.257 -55.593 1.00 39.10 116 LEU C CA 1
ATOM 4013 C C . LEU C 1 139 ? 1.331 -84.341 -54.537 1.00 43.39 116 LEU C C 1
ATOM 4014 O O . LEU C 1 139 ? 0.688 -85.356 -54.724 1.00 42.44 116 LEU C O 1
ATOM 4019 N N . LYS C 1 140 ? 1.974 -84.148 -53.407 1.00 42.25 117 LYS C N 1
ATOM 4020 C CA . LYS C 1 140 ? 1.937 -85.214 -52.403 1.00 44.61 117 LYS C CA 1
ATOM 4021 C C . LYS C 1 140 ? 0.575 -85.315 -51.666 1.00 43.90 117 LYS C C 1
ATOM 4022 O O . LYS C 1 140 ? 0.062 -86.427 -51.438 1.00 43.58 117 LYS C O 1
ATOM 4028 N N . ALA C 1 141 ? -0.005 -84.170 -51.301 1.00 37.19 118 ALA C N 1
ATOM 4029 C CA . ALA C 1 141 ? -1.289 -84.184 -50.583 1.00 38.95 118 ALA C CA 1
ATOM 4030 C C . ALA C 1 141 ? -2.419 -84.924 -51.353 1.00 43.45 118 ALA C C 1
ATOM 4031 O O . ALA C 1 141 ? -3.119 -85.779 -50.767 1.00 42.77 118 ALA C O 1
ATOM 4033 N N . PRO C 1 142 ? -2.579 -84.650 -52.672 1.00 39.58 119 PRO C N 1
ATOM 4034 C CA . PRO C 1 142 ? -3.620 -85.416 -53.358 1.00 39.54 119 PRO C CA 1
ATOM 4035 C C . PRO C 1 142 ? -3.398 -86.935 -53.295 1.00 40.87 119 PRO C C 1
ATOM 4036 O O . PRO C 1 142 ? -4.385 -87.695 -53.181 1.00 43.78 119 PRO C O 1
ATOM 4040 N N . TYR C 1 143 ? -2.146 -87.378 -53.355 1.00 40.49 120 TYR C N 1
ATOM 4041 C CA . TYR C 1 143 ? -1.803 -88.798 -53.111 1.00 40.97 120 TYR C CA 1
ATOM 4042 C C . TYR C 1 143 ? -2.190 -89.240 -51.697 1.00 43.04 120 TYR C C 1
ATOM 4043 O O . TYR C 1 143 ? -2.891 -90.238 -51.532 1.00 46.45 120 TYR C O 1
ATOM 4052 N N . LEU C 1 144 ? -1.799 -88.478 -50.688 1.00 43.73 121 LEU C N 1
ATOM 4053 C CA . LEU C 1 144 ? -2.188 -88.800 -49.310 1.00 45.98 121 LEU C CA 1
ATOM 4054 C C . LEU C 1 144 ? -3.716 -88.885 -49.079 1.00 48.38 121 LEU C C 1
ATOM 4055 O O . LEU C 1 144 ? -4.216 -89.844 -48.483 1.00 46.15 121 LEU C O 1
ATOM 4060 N N . LEU C 1 145 ? -4.459 -87.906 -49.592 1.00 48.97 122 LEU C N 1
ATOM 4061 C CA . LEU C 1 145 ? -5.905 -87.925 -49.466 1.00 46.23 122 LEU C CA 1
ATOM 4062 C C . LEU C 1 145 ? -6.484 -89.175 -50.175 1.00 49.00 122 LEU C C 1
ATOM 4063 O O . LEU C 1 145 ? -7.367 -89.850 -49.617 1.00 48.07 122 LEU C O 1
ATOM 4068 N N . LEU C 1 146 ? -5.976 -89.514 -51.369 1.00 44.38 123 LEU C N 1
ATOM 4069 C CA . LEU C 1 146 ? -6.544 -90.653 -52.105 1.00 43.84 123 LEU C CA 1
ATOM 4070 C C . LEU C 1 146 ? -6.237 -91.910 -51.288 1.00 50.64 123 LEU C C 1
ATOM 4071 O O . LEU C 1 146 ? -7.084 -92.798 -51.156 1.00 51.96 123 LEU C O 1
ATOM 4076 N N . ARG C 1 147 ? -5.028 -91.966 -50.715 1.00 52.84 124 ARG C N 1
ATOM 4077 C CA . ARG C 1 147 ? -4.615 -93.099 -49.899 1.00 51.30 124 ARG C CA 1
ATOM 4078 C C . ARG C 1 147 ? -5.528 -93.297 -48.673 1.00 49.69 124 ARG C C 1
ATOM 4079 O O . ARG C 1 147 ? -5.870 -94.408 -48.327 1.00 48.28 124 ARG C O 1
ATOM 4087 N N . ALA C 1 148 ? -5.929 -92.205 -48.040 1.00 47.77 125 ALA C N 1
ATOM 4088 C CA . ALA C 1 148 ? -6.701 -92.266 -46.817 1.00 43.44 125 ALA C CA 1
ATOM 4089 C C . ALA C 1 148 ? -8.138 -92.613 -47.084 1.00 50.16 125 ALA C C 1
ATOM 4090 O O . ALA C 1 148 ? -8.783 -93.189 -46.212 1.00 52.73 125 ALA C O 1
ATOM 4092 N N . PHE C 1 149 ? -8.660 -92.258 -48.267 1.00 45.33 126 PHE C N 1
ATOM 4093 C CA . PHE C 1 149 ? -10.076 -92.438 -48.531 1.00 44.52 126 PHE C CA 1
ATOM 4094 C C . PHE C 1 149 ? -10.380 -93.558 -49.515 1.00 49.96 126 PHE C C 1
ATOM 4095 O O . PHE C 1 149 ? -11.502 -94.074 -49.536 1.00 52.82 126 PHE C O 1
ATOM 4103 N N . ALA C 1 150 ? -9.418 -93.949 -50.339 1.00 51.83 127 ALA C N 1
ATOM 4104 C CA . ALA C 1 150 ? -9.709 -95.023 -51.304 1.00 53.09 127 ALA C CA 1
ATOM 4105 C C . ALA C 1 150 ? -10.174 -96.330 -50.620 1.00 54.94 127 ALA C C 1
ATOM 4106 O O . ALA C 1 150 ? -11.125 -96.975 -51.094 1.00 55.88 127 ALA C O 1
ATOM 4108 N N . PRO C 1 151 ? -9.524 -96.727 -49.503 1.00 55.47 128 PRO C N 1
ATOM 4109 C CA . PRO C 1 151 ? -10.020 -97.984 -48.891 1.00 61.30 128 PRO C CA 1
ATOM 4110 C C . PRO C 1 151 ? -11.536 -98.044 -48.637 1.00 59.88 128 PRO C C 1
ATOM 4111 O O . PRO C 1 151 ? -12.166 -99.018 -49.060 1.00 61.31 128 PRO C O 1
ATOM 4115 N N . ALA C 1 152 ? -12.143 -97.024 -48.024 1.00 55.64 129 ALA C N 1
ATOM 4116 C CA . ALA C 1 152 ? -13.604 -97.096 -47.821 1.00 52.64 129 ALA C CA 1
ATOM 4117 C C . ALA C 1 152 ? -14.392 -97.019 -49.137 1.00 57.13 129 ALA C C 1
ATOM 4118 O O . ALA C 1 152 ? -15.451 -97.658 -49.260 1.00 61.41 129 ALA C O 1
ATOM 4120 N N . MET C 1 153 ? -13.872 -96.286 -50.132 1.00 53.82 130 MET C N 1
ATOM 4121 C CA . MET C 1 153 ? -14.534 -96.249 -51.428 1.00 50.62 130 MET C CA 1
ATOM 4122 C C . MET C 1 153 ? -14.486 -97.614 -52.114 1.00 52.62 130 MET C C 1
ATOM 4123 O O . MET C 1 153 ? -15.497 -98.051 -52.670 1.00 53.35 130 MET C O 1
ATOM 4128 N N . ILE C 1 154 ? -13.319 -98.268 -52.096 1.00 52.33 131 ILE C N 1
ATOM 4129 C CA . ILE C 1 154 ? -13.191 -99.655 -52.600 1.00 56.78 131 ILE C CA 1
ATOM 4130 C C . ILE C 1 154 ? -14.165 -100.623 -51.898 1.00 61.08 131 ILE C C 1
ATOM 4131 O O . ILE C 1 154 ? -14.932 -101.342 -52.570 1.00 59.30 131 ILE C O 1
ATOM 4136 N N . ALA C 1 155 ? -14.152 -100.610 -50.555 1.00 60.68 132 ALA C N 1
ATOM 4137 C CA . ALA C 1 155 ? -15.095 -101.434 -49.771 1.00 58.49 132 ALA C CA 1
ATOM 4138 C C . ALA C 1 155 ? -16.546 -101.178 -50.230 1.00 61.81 132 ALA C C 1
ATOM 4139 O O . ALA C 1 155 ? -17.279 -102.118 -50.463 1.00 65.31 132 ALA C O 1
ATOM 4141 N N . ALA C 1 156 ? -16.942 -99.924 -50.412 1.00 57.45 133 ALA C N 1
ATOM 4142 C CA . ALA C 1 156 ? -18.333 -99.615 -50.804 1.00 53.14 133 ALA C CA 1
ATOM 4143 C C . ALA C 1 156 ? -18.571 -99.831 -52.320 1.00 58.48 133 ALA C C 1
ATOM 4144 O O . ALA C 1 156 ? -19.673 -99.672 -52.799 1.00 52.59 133 ALA C O 1
ATOM 4146 N N . LYS C 1 157 ? -17.533 -100.210 -53.079 1.00 63.68 134 LYS C N 1
ATOM 4147 C CA . LYS C 1 157 ? -17.642 -100.263 -54.546 1.00 64.23 134 LYS C CA 1
ATOM 4148 C C . LYS C 1 157 ? -18.269 -99.012 -55.222 1.00 65.20 134 LYS C C 1
ATOM 4149 O O . LYS C 1 157 ? -18.936 -99.118 -56.252 1.00 63.65 134 LYS C O 1
ATOM 4155 N N . ARG C 1 158 ? -18.045 -97.839 -54.644 1.00 63.46 135 ARG C N 1
ATOM 4156 C CA . ARG C 1 158 ? -18.408 -96.572 -55.285 1.00 60.95 135 ARG C CA 1
ATOM 4157 C C . ARG C 1 158 ? -17.542 -95.398 -54.767 1.00 53.74 135 ARG C C 1
ATOM 4158 O O . ARG C 1 158 ? -16.873 -95.502 -53.738 1.00 54.72 135 ARG C O 1
ATOM 4166 N N . GLY C 1 159 ? -17.602 -94.272 -55.466 1.00 47.31 136 GLY C N 1
ATOM 4167 C CA . GLY C 1 159 ? -16.801 -93.117 -55.132 1.00 51.02 136 GLY C CA 1
ATOM 4168 C C . GLY C 1 159 ? -16.240 -92.379 -56.342 1.00 50.06 136 GLY C C 1
ATOM 4169 O O . GLY C 1 159 ? -16.025 -92.954 -57.397 1.00 50.32 136 GLY C O 1
ATOM 4170 N N . HIS C 1 160 ? -16.010 -91.089 -56.161 1.00 46.74 137 HIS C N 1
ATOM 4171 C CA . HIS C 1 160 ? -15.374 -90.238 -57.154 1.00 47.55 137 HIS C CA 1
ATOM 4172 C C . HIS C 1 160 ? -14.255 -89.493 -56.453 1.00 44.79 137 HIS C C 1
ATOM 4173 O O . HIS C 1 160 ? -14.481 -88.927 -55.332 1.00 41.30 137 HIS C O 1
ATOM 4180 N N . ILE C 1 161 ? -13.082 -89.495 -57.107 1.00 41.07 138 ILE C N 1
ATOM 4181 C CA . ILE C 1 161 ? -11.943 -88.655 -56.719 1.00 38.66 138 ILE C CA 1
ATOM 4182 C C . ILE C 1 161 ? -11.709 -87.754 -57.907 1.00 42.12 138 ILE C C 1
ATOM 4183 O O . ILE C 1 161 ? -11.376 -88.228 -59.025 1.00 40.94 138 ILE C O 1
ATOM 4188 N N . ILE C 1 162 ? -11.974 -86.464 -57.691 1.00 41.71 139 ILE C N 1
ATOM 4189 C CA . ILE C 1 162 ? -11.949 -85.474 -58.751 1.00 38.55 139 ILE C CA 1
ATOM 4190 C C . ILE C 1 162 ? -10.836 -84.456 -58.512 1.00 38.39 139 ILE C C 1
ATOM 4191 O O . ILE C 1 162 ? -10.770 -83.815 -57.434 1.00 39.76 139 ILE C O 1
ATOM 4196 N N . ASN C 1 163 ? -9.946 -84.343 -59.490 1.00 35.50 140 ASN C N 1
ATOM 4197 C CA . ASN C 1 163 ? -8.734 -83.542 -59.362 1.00 36.52 140 ASN C CA 1
ATOM 4198 C C . ASN C 1 163 ? -8.787 -82.317 -60.256 1.00 39.76 140 ASN C C 1
ATOM 4199 O O . ASN C 1 163 ? -9.018 -82.413 -61.469 1.00 39.00 140 ASN C O 1
ATOM 4204 N N . ILE C 1 164 ? -8.593 -81.165 -59.636 1.00 44.30 141 ILE C N 1
ATOM 4205 C CA . ILE C 1 164 ? -8.585 -79.892 -60.333 1.00 45.58 141 ILE C CA 1
ATOM 4206 C C . ILE C 1 164 ? -7.147 -79.469 -60.691 1.00 46.25 141 ILE C C 1
ATOM 4207 O O . ILE C 1 164 ? -6.337 -79.088 -59.815 1.00 48.85 141 ILE C O 1
ATOM 4212 N N . SER C 1 165 ? -6.842 -79.537 -61.982 1.00 42.57 142 SER C N 1
ATOM 4213 C CA . SER C 1 165 ? -5.527 -79.227 -62.491 1.00 45.15 142 SER C CA 1
ATOM 4214 C C . SER C 1 165 ? -5.527 -77.986 -63.356 1.00 46.51 142 SER C C 1
ATOM 4215 O O . SER C 1 165 ? -6.223 -77.935 -64.385 1.00 53.82 142 SER C O 1
ATOM 4218 N N . SER C 1 166 ? -4.759 -76.979 -62.977 1.00 46.50 143 SER C N 1
ATOM 4219 C CA . SER C 1 166 ? -4.699 -75.745 -63.780 1.00 48.44 143 SER C CA 1
ATOM 4220 C C . SER C 1 166 ? -3.901 -75.883 -65.088 1.00 43.68 143 SER C C 1
ATOM 4221 O O . SER C 1 166 ? -3.882 -74.981 -65.897 1.00 43.94 143 SER C O 1
ATOM 4224 N N . LEU C 1 167 ? -3.262 -77.022 -65.297 1.00 44.14 144 LEU C N 1
ATOM 4225 C CA . LEU C 1 167 ? -2.471 -77.228 -66.510 1.00 50.91 144 LEU C CA 1
ATOM 4226 C C . LEU C 1 167 ? -2.825 -78.566 -67.168 1.00 51.39 144 LEU C C 1
ATOM 4227 O O . LEU C 1 167 ? -2.957 -79.600 -66.509 1.00 52.72 144 LEU C O 1
ATOM 4232 N N . ALA C 1 168 ? -2.991 -78.544 -68.481 1.00 54.61 145 ALA C N 1
ATOM 4233 C CA . ALA C 1 168 ? -3.325 -79.772 -69.221 1.00 56.93 145 ALA C CA 1
ATOM 4234 C C . ALA C 1 168 ? -2.080 -80.604 -69.614 1.00 59.26 145 ALA C C 1
ATOM 4235 O O . ALA C 1 168 ? -2.222 -81.655 -70.229 1.00 58.57 145 ALA C O 1
ATOM 4237 N N . GLY C 1 169 ? -0.866 -80.138 -69.269 1.00 57.73 146 GLY C N 1
ATOM 4238 C CA . GLY C 1 169 ? 0.336 -80.948 -69.473 1.00 51.08 146 GLY C CA 1
ATOM 4239 C C . GLY C 1 169 ? 0.985 -80.745 -70.838 1.00 54.86 146 GLY C C 1
ATOM 4240 O O . GLY C 1 169 ? 1.786 -81.571 -71.259 1.00 51.38 146 GLY C O 1
ATOM 4241 N N . LYS C 1 170 ? 0.659 -79.640 -71.519 1.00 54.90 147 LYS C N 1
ATOM 4242 C CA . LYS C 1 170 ? 1.200 -79.373 -72.838 1.00 58.37 147 LYS C CA 1
ATOM 4243 C C . LYS C 1 170 ? 2.147 -78.164 -72.830 1.00 59.08 147 LYS C C 1
ATOM 4244 O O . LYS C 1 170 ? 3.195 -78.208 -73.485 1.00 59.30 147 LYS C O 1
ATOM 4250 N N . ASN C 1 171 ? 1.788 -77.099 -72.105 1.00 54.20 148 ASN C N 1
ATOM 4251 C CA . ASN C 1 171 ? 2.542 -75.823 -72.169 1.00 51.31 148 ASN C CA 1
ATOM 4252 C C . ASN C 1 171 ? 3.264 -75.424 -70.869 1.00 50.02 148 ASN C C 1
ATOM 4253 O O . ASN C 1 171 ? 2.647 -74.903 -69.930 1.00 51.05 148 ASN C O 1
ATOM 4258 N N . PRO C 1 172 ? 4.581 -75.609 -70.832 1.00 50.30 149 PRO C N 1
ATOM 4259 C CA . PRO C 1 172 ? 5.329 -75.313 -69.583 1.00 50.77 149 PRO C CA 1
ATOM 4260 C C . PRO C 1 172 ? 5.263 -73.817 -69.259 1.00 50.54 149 PRO C C 1
ATOM 4261 O O . PRO C 1 172 ? 5.086 -73.014 -70.183 1.00 46.01 149 PRO C O 1
ATOM 4265 N N . VAL C 1 173 ? 5.392 -73.451 -67.980 1.00 49.38 150 VAL C N 1
ATOM 4266 C CA . VAL C 1 173 ? 5.310 -72.048 -67.561 1.00 47.17 150 VAL C CA 1
ATOM 4267 C C . VAL C 1 173 ? 6.725 -71.556 -67.137 1.00 48.88 150 VAL C C 1
ATOM 4268 O O . VAL C 1 173 ? 7.302 -72.038 -66.124 1.00 52.43 150 VAL C O 1
ATOM 4272 N N . ALA C 1 174 ? 7.302 -70.623 -67.900 1.00 47.28 151 ALA C N 1
ATOM 4273 C CA . ALA C 1 174 ? 8.598 -70.023 -67.506 1.00 49.36 151 ALA C CA 1
ATOM 4274 C C . ALA C 1 174 ? 8.405 -69.246 -66.204 1.00 49.11 151 ALA C C 1
ATOM 4275 O O . ALA C 1 174 ? 7.386 -68.573 -66.028 1.00 51.34 151 ALA C O 1
ATOM 4277 N N . ASP C 1 175 ? 9.372 -69.368 -65.306 1.00 45.22 152 ASP C N 1
ATOM 4278 C CA . ASP C 1 175 ? 9.294 -68.857 -63.940 1.00 46.82 152 ASP C CA 1
ATOM 4279 C C . ASP C 1 175 ? 8.284 -69.508 -63.082 1.00 44.02 152 ASP C C 1
ATOM 4280 O O . ASP C 1 175 ? 7.993 -68.998 -62.021 1.00 45.06 152 ASP C O 1
ATOM 4285 N N . GLY C 1 176 ? 7.748 -70.634 -63.538 1.00 44.52 153 GLY C N 1
ATOM 4286 C CA . GLY C 1 176 ? 6.831 -71.447 -62.723 1.00 47.02 153 GLY C CA 1
ATOM 4287 C C . GLY C 1 176 ? 7.117 -72.922 -62.952 1.00 45.04 153 GLY C C 1
ATOM 4288 O O . GLY C 1 176 ? 6.176 -73.743 -63.076 1.00 43.30 153 GLY C O 1
ATOM 4289 N N . ALA C 1 177 ? 8.417 -73.248 -63.000 1.00 41.75 154 ALA C N 1
ATOM 4290 C CA . ALA C 1 177 ? 8.902 -74.600 -63.328 1.00 40.10 154 ALA C CA 1
ATOM 4291 C C . ALA C 1 177 ? 8.437 -75.661 -62.316 1.00 36.46 154 ALA C C 1
ATOM 4292 O O . ALA C 1 177 ? 7.828 -76.658 -62.706 1.00 37.64 154 ALA C O 1
ATOM 4294 N N . ALA C 1 178 ? 8.690 -75.453 -61.029 1.00 33.26 155 ALA C N 1
ATOM 4295 C CA . ALA C 1 178 ? 8.180 -76.406 -60.046 1.00 34.60 155 ALA C CA 1
ATOM 4296 C C . ALA C 1 178 ? 6.625 -76.516 -60.096 1.00 40.09 155 ALA C C 1
ATOM 4297 O O . ALA C 1 178 ? 6.056 -77.610 -59.950 1.00 38.97 155 ALA C O 1
ATOM 4299 N N . TYR C 1 179 ? 5.958 -75.377 -60.275 1.00 39.08 156 TYR C N 1
ATOM 4300 C CA . TYR C 1 179 ? 4.490 -75.355 -60.332 1.00 37.12 156 TYR C CA 1
ATOM 4301 C C . TYR C 1 179 ? 4.038 -76.214 -61.505 1.00 36.25 156 TYR C C 1
ATOM 4302 O O . TYR C 1 179 ? 3.185 -77.109 -61.333 1.00 37.92 156 TYR C O 1
ATOM 4311 N N . THR C 1 180 ? 4.649 -75.991 -62.673 1.00 35.55 157 THR C N 1
ATOM 4312 C CA . THR C 1 180 ? 4.366 -76.836 -63.854 1.00 37.87 157 THR C CA 1
ATOM 4313 C C . THR C 1 180 ? 4.567 -78.316 -63.548 1.00 40.78 157 THR C C 1
ATOM 4314 O O . THR C 1 180 ? 3.663 -79.142 -63.837 1.00 39.63 157 THR C O 1
ATOM 4318 N N . ALA C 1 181 ? 5.732 -78.651 -62.980 1.00 37.37 158 ALA C N 1
ATOM 4319 C CA . ALA C 1 181 ? 6.065 -80.033 -62.623 1.00 37.06 158 ALA C CA 1
ATOM 4320 C C . ALA C 1 181 ? 4.969 -80.597 -61.742 1.00 40.56 158 ALA C C 1
ATOM 4321 O O . ALA C 1 181 ? 4.532 -81.762 -61.931 1.00 37.11 158 ALA C O 1
ATOM 4323 N N . SER C 1 182 ? 4.498 -79.787 -60.781 1.00 36.43 159 SER C N 1
ATOM 4324 C CA . SER C 1 182 ? 3.491 -80.313 -59.834 1.00 37.11 159 SER C CA 1
ATOM 4325 C C . SER C 1 182 ? 2.148 -80.633 -60.549 1.00 39.42 159 SER C C 1
ATOM 4326 O O . SER C 1 182 ? 1.455 -81.563 -60.165 1.00 36.84 159 SER C O 1
ATOM 4329 N N . LYS C 1 183 ? 1.798 -79.892 -61.605 1.00 35.90 160 LYS C N 1
ATOM 4330 C CA . LYS C 1 183 ? 0.506 -80.132 -62.276 1.00 37.24 160 LYS C CA 1
ATOM 4331 C C . LYS C 1 183 ? 0.619 -81.235 -63.305 1.00 41.05 160 LYS C C 1
ATOM 4332 O O . LYS C 1 183 ? -0.286 -82.079 -63.391 1.00 40.03 160 LYS C O 1
ATOM 4338 N N . TRP C 1 184 ? 1.723 -81.278 -64.066 1.00 39.69 161 TRP C N 1
ATOM 4339 C CA . TRP C 1 184 ? 1.879 -82.370 -65.029 1.00 36.94 161 TRP C CA 1
ATOM 4340 C C . TRP C 1 184 ? 1.993 -83.648 -64.206 1.00 35.69 161 TRP C C 1
ATOM 4341 O O . TRP C 1 184 ? 1.417 -84.678 -64.576 1.00 37.42 161 TRP C O 1
ATOM 4352 N N . GLY C 1 185 ? 2.671 -83.558 -63.059 1.00 34.56 162 GLY C N 1
ATOM 4353 C CA . GLY C 1 185 ? 2.803 -84.704 -62.163 1.00 36.69 162 GLY C CA 1
ATOM 4354 C C . GLY C 1 185 ? 1.445 -85.178 -61.643 1.00 40.74 162 GLY C C 1
ATOM 4355 O O . GLY C 1 185 ? 1.166 -86.382 -61.624 1.00 38.74 162 GLY C O 1
ATOM 4356 N N . LEU C 1 186 ? 0.599 -84.236 -61.230 1.00 39.41 163 LEU C N 1
ATOM 4357 C CA . LEU C 1 186 ? -0.767 -84.565 -60.767 1.00 34.78 163 LEU C CA 1
ATOM 4358 C C . LEU C 1 186 ? -1.499 -85.313 -61.879 1.00 37.82 163 LEU C C 1
ATOM 4359 O O . LEU C 1 186 ? -2.126 -86.353 -61.652 1.00 38.93 163 LEU C O 1
ATOM 4364 N N . ASN C 1 187 ? -1.399 -84.789 -63.098 1.00 39.23 164 ASN C N 1
ATOM 4365 C CA . ASN C 1 187 ? -2.011 -85.433 -64.249 1.00 37.22 164 ASN C CA 1
ATOM 4366 C C . ASN C 1 187 ? -1.580 -86.899 -64.371 1.00 40.07 164 ASN C C 1
ATOM 4367 O O . ASN C 1 187 ? -2.433 -87.782 -64.530 1.00 41.76 164 ASN C O 1
ATOM 4372 N N . GLY C 1 188 ? -0.272 -87.168 -64.317 1.00 36.61 165 GLY C N 1
ATOM 4373 C CA . GLY C 1 188 ? 0.185 -88.540 -64.516 1.00 40.34 165 GLY C CA 1
ATOM 4374 C C . GLY C 1 188 ? -0.197 -89.427 -63.328 1.00 42.85 165 GLY C C 1
ATOM 4375 O O . GLY C 1 188 ? -0.537 -90.594 -63.499 1.00 44.45 165 GLY C O 1
ATOM 4376 N N . LEU C 1 189 ? -0.144 -88.867 -62.124 1.00 40.31 166 LEU C N 1
ATOM 4377 C CA . LEU C 1 189 ? -0.483 -89.585 -60.916 1.00 40.71 166 LEU C CA 1
ATOM 4378 C C . LEU C 1 189 ? -1.940 -90.106 -60.942 1.00 44.99 166 LEU C C 1
ATOM 4379 O O . LEU C 1 189 ? -2.218 -91.295 -60.669 1.00 44.81 166 LEU C O 1
ATOM 4384 N N . MET C 1 190 ? -2.871 -89.208 -61.249 1.00 41.69 167 MET C N 1
ATOM 4385 C CA . MET C 1 190 ? -4.319 -89.492 -61.081 1.00 41.88 167 MET C CA 1
ATOM 4386 C C . MET C 1 190 ? -4.895 -90.304 -62.267 1.00 43.02 167 MET C C 1
ATOM 4387 O O . MET C 1 190 ? -5.737 -91.165 -62.110 1.00 46.47 167 MET C O 1
ATOM 4392 N N . THR C 1 191 ? -4.415 -90.012 -63.449 1.00 39.15 168 THR C N 1
ATOM 4393 C CA . THR C 1 191 ? -4.565 -90.843 -64.625 1.00 44.03 168 THR C CA 1
ATOM 4394 C C . THR C 1 191 ? -4.087 -92.306 -64.412 1.00 46.44 168 THR C C 1
ATOM 4395 O O . THR C 1 191 ? -4.731 -93.229 -64.885 1.00 47.43 168 THR C O 1
ATOM 4399 N N . SER C 1 192 ? -2.950 -92.522 -63.746 1.00 39.31 169 SER C N 1
ATOM 4400 C CA . SER C 1 192 ? -2.547 -93.873 -63.446 1.00 42.04 169 SER C CA 1
ATOM 4401 C C . SER C 1 192 ? -3.473 -94.489 -62.395 1.00 45.69 169 SER C C 1
ATOM 4402 O O . SER C 1 192 ? -3.901 -95.656 -62.523 1.00 46.81 169 SER C O 1
ATOM 4405 N N . ALA C 1 193 ? -3.767 -93.718 -61.356 1.00 42.12 170 ALA C N 1
ATOM 4406 C CA . ALA C 1 193 ? -4.616 -94.189 -60.291 1.00 42.94 170 ALA C CA 1
ATOM 4407 C C . ALA C 1 193 ? -6.018 -94.566 -60.813 1.00 45.60 170 ALA C C 1
ATOM 4408 O O . ALA C 1 193 ? -6.616 -95.546 -60.359 1.00 45.92 170 ALA C O 1
ATOM 4410 N N . ALA C 1 194 ? -6.551 -93.778 -61.750 1.00 46.30 171 ALA C N 1
ATOM 4411 C CA . ALA C 1 194 ? -7.856 -94.084 -62.362 1.00 48.33 171 ALA C CA 1
ATOM 4412 C C . ALA C 1 194 ? -7.860 -95.512 -62.902 1.00 51.44 171 ALA C C 1
ATOM 4413 O O . ALA C 1 194 ? -8.811 -96.279 -62.701 1.00 51.13 171 ALA C O 1
ATOM 4415 N N . GLU C 1 195 ? -6.767 -95.886 -63.534 1.00 53.58 172 GLU C N 1
ATOM 4416 C CA . GLU C 1 195 ? -6.688 -97.210 -64.078 1.00 55.39 172 GLU C CA 1
ATOM 4417 C C . GLU C 1 195 ? -6.705 -98.277 -62.986 1.00 55.44 172 GLU C C 1
ATOM 4418 O O . GLU C 1 195 ? -7.326 -99.311 -63.159 1.00 57.88 172 GLU C O 1
ATOM 4424 N N . GLU C 1 196 ? -6.053 -98.015 -61.858 1.00 52.43 173 GLU C N 1
ATOM 4425 C CA . GLU C 1 196 ? -6.007 -98.966 -60.762 1.00 51.48 173 GLU C CA 1
ATOM 4426 C C . GLU C 1 196 ? -7.374 -99.113 -60.099 1.00 56.26 173 GLU C C 1
ATOM 4427 O O . GLU C 1 196 ? -7.786 -100.214 -59.808 1.00 59.77 173 GLU C O 1
ATOM 4433 N N . LEU C 1 197 ? -8.085 -98.006 -59.885 1.00 52.95 174 LEU C N 1
ATOM 4434 C CA . LEU C 1 197 ? -9.309 -98.007 -59.091 1.00 51.79 174 LEU C CA 1
ATOM 4435 C C . LEU C 1 197 ? -10.582 -98.411 -59.893 1.00 56.83 174 LEU C C 1
ATOM 4436 O O . LEU C 1 197 ? -11.605 -98.819 -59.325 1.00 53.27 174 LEU C O 1
ATOM 4441 N N . ARG C 1 198 ? -10.494 -98.319 -61.209 1.00 58.22 175 ARG C N 1
ATOM 4442 C CA . ARG C 1 198 ? -11.588 -98.679 -62.096 1.00 57.45 175 ARG C CA 1
ATOM 4443 C C . ARG C 1 198 ? -12.153 -100.060 -61.777 1.00 56.95 175 ARG C C 1
ATOM 4444 O O . ARG C 1 198 ? -13.359 -100.241 -61.747 1.00 56.76 175 ARG C O 1
ATOM 4452 N N . GLN C 1 199 ? -11.271 -101.023 -61.521 1.00 60.71 176 GLN C N 1
ATOM 4453 C CA . GLN C 1 199 ? -11.680 -102.388 -61.205 1.00 66.78 176 GLN C CA 1
ATOM 4454 C C . GLN C 1 199 ? -12.574 -102.479 -59.960 1.00 67.70 176 GLN C C 1
ATOM 4455 O O . GLN C 1 199 ? -13.398 -103.369 -59.883 1.00 69.37 176 GLN C O 1
ATOM 4461 N N . HIS C 1 200 ? -12.458 -101.527 -59.035 1.00 60.66 177 HIS C N 1
ATOM 4462 C CA . HIS C 1 200 ? -13.303 -101.497 -57.869 1.00 54.49 177 HIS C CA 1
ATOM 4463 C C . HIS C 1 200 ? -14.477 -100.545 -58.007 1.00 56.25 177 HIS C C 1
ATOM 4464 O O . HIS C 1 200 ? -15.098 -100.177 -56.996 1.00 57.63 177 HIS C O 1
ATOM 4471 N N . GLN C 1 201 ? -14.804 -100.127 -59.233 1.00 53.74 178 GLN C N 1
ATOM 4472 C CA . GLN C 1 201 ? -15.948 -99.181 -59.436 1.00 57.90 178 GLN C CA 1
ATOM 4473 C C . GLN C 1 201 ? -15.738 -97.832 -58.755 1.00 54.55 178 GLN C C 1
ATOM 4474 O O . GLN C 1 201 ? -16.703 -97.202 -58.331 1.00 52.72 178 GLN C O 1
ATOM 4480 N N . VAL C 1 202 ? -14.483 -97.412 -58.628 1.00 52.09 179 VAL C N 1
ATOM 4481 C CA . VAL C 1 202 ? -14.146 -96.114 -58.069 1.00 47.10 179 VAL C CA 1
ATOM 4482 C C . VAL C 1 202 ? -13.639 -95.265 -59.229 1.00 45.86 179 VAL C C 1
ATOM 4483 O O . VAL C 1 202 ? -12.805 -95.717 -60.014 1.00 45.14 179 VAL C O 1
ATOM 4487 N N . ARG C 1 203 ? -14.157 -94.041 -59.337 1.00 44.56 180 ARG C N 1
ATOM 4488 C CA . ARG C 1 203 ? -13.848 -93.187 -60.473 1.00 49.19 180 ARG C CA 1
ATOM 4489 C C . ARG C 1 203 ? -12.990 -91.965 -60.193 1.00 46.73 180 ARG C C 1
ATOM 4490 O O . ARG C 1 203 ? -13.441 -91.019 -59.547 1.00 45.06 180 ARG C O 1
ATOM 4498 N N . VAL C 1 204 ? -11.745 -92.022 -60.688 1.00 42.57 181 VAL C N 1
ATOM 4499 C CA . VAL C 1 204 ? -10.796 -90.943 -60.535 1.00 42.97 181 VAL C CA 1
ATOM 4500 C C . VAL C 1 204 ? -10.817 -90.115 -61.813 1.00 42.62 181 VAL C C 1
ATOM 4501 O O . VAL C 1 204 ? -10.689 -90.661 -62.931 1.00 42.34 181 VAL C O 1
ATOM 4505 N N . SER C 1 205 ? -11.002 -88.821 -61.673 1.00 36.92 182 SER C N 1
ATOM 4506 C CA . SER C 1 205 ? -11.068 -87.970 -62.832 1.00 39.21 182 SER C CA 1
ATOM 4507 C C . SER C 1 205 ? -10.224 -86.725 -62.721 1.00 38.33 182 SER C C 1
ATOM 4508 O O . SER C 1 205 ? -9.833 -86.320 -61.656 1.00 39.11 182 SER C O 1
ATOM 4511 N N . LEU C 1 206 ? -9.949 -86.136 -63.864 1.00 38.08 183 LEU C N 1
ATOM 4512 C CA . LEU C 1 206 ? -9.139 -84.955 -63.945 1.00 42.20 183 LEU C CA 1
ATOM 4513 C C . LEU C 1 206 ? -9.865 -83.821 -64.645 1.00 40.25 183 LEU C C 1
ATOM 4514 O O . LEU C 1 206 ? -10.463 -84.026 -65.666 1.00 39.06 183 LEU C O 1
ATOM 4519 N N . VAL C 1 207 ? -9.816 -82.624 -64.086 1.00 38.00 184 VAL C N 1
ATOM 4520 C CA . VAL C 1 207 ? -10.455 -81.465 -64.699 1.00 35.57 184 VAL C CA 1
ATOM 4521 C C . VAL C 1 207 ? -9.348 -80.480 -65.015 1.00 41.13 184 VAL C C 1
ATOM 4522 O O . VAL C 1 207 ? -8.592 -80.117 -64.153 1.00 38.81 184 VAL C O 1
ATOM 4526 N N . ALA C 1 208 ? -9.273 -80.051 -66.262 1.00 43.39 185 ALA C N 1
ATOM 4527 C CA . ALA C 1 208 ? -8.201 -79.189 -66.734 1.00 46.62 185 ALA C CA 1
ATOM 4528 C C . ALA C 1 208 ? -8.723 -78.215 -67.789 1.00 47.84 185 ALA C C 1
ATOM 4529 O O . ALA C 1 208 ? -9.731 -78.488 -68.414 1.00 46.50 185 ALA C O 1
ATOM 4531 N N . PRO C 1 209 ? -7.998 -77.135 -68.013 1.00 56.49 186 PRO C N 1
ATOM 4532 C CA . PRO C 1 209 ? -8.336 -76.137 -69.019 1.00 58.74 186 PRO C CA 1
ATOM 4533 C C . PRO C 1 209 ? -7.969 -76.565 -70.424 1.00 57.28 186 PRO C C 1
ATOM 4534 O O . PRO C 1 209 ? -7.079 -77.356 -70.605 1.00 52.76 186 PRO C O 1
ATOM 4538 N N . GLY C 1 210 ? -8.625 -76.013 -71.425 1.00 58.34 187 GLY C N 1
ATOM 4539 C CA . GLY C 1 210 ? -8.346 -76.370 -72.798 1.00 60.42 187 GLY C CA 1
ATOM 4540 C C . GLY C 1 210 ? -7.780 -75.260 -73.656 1.00 70.84 187 GLY C C 1
ATOM 4541 O O . GLY C 1 210 ? -8.143 -75.168 -74.811 1.00 90.95 187 GLY C O 1
ATOM 4542 N N . SER C 1 211 ? -6.875 -74.445 -73.134 1.00 72.04 188 SER C N 1
ATOM 4543 C CA . SER C 1 211 ? -6.382 -73.281 -73.869 1.00 93.21 188 SER C CA 1
ATOM 4544 C C . SER C 1 211 ? -5.871 -73.478 -75.298 1.00 100.03 188 SER C C 1
ATOM 4545 O O . SER C 1 211 ? -5.229 -74.461 -75.626 1.00 100.22 188 SER C O 1
ATOM 4548 N N . VAL C 1 212 ? -6.206 -72.473 -76.112 1.00 102.53 189 VAL C N 1
ATOM 4549 C CA . VAL C 1 212 ? -5.899 -72.332 -77.535 1.00 100.48 189 VAL C CA 1
ATOM 4550 C C . VAL C 1 212 ? -4.729 -71.402 -77.818 1.00 101.67 189 VAL C C 1
ATOM 4551 O O . VAL C 1 212 ? -4.342 -70.612 -76.974 1.00 105.32 189 VAL C O 1
ATOM 4555 N N . ARG C 1 213 ? -4.154 -71.531 -79.012 1.00 100.26 190 ARG C N 1
ATOM 4556 C CA . ARG C 1 213 ? -2.999 -70.745 -79.452 1.00 96.78 190 ARG C CA 1
ATOM 4557 C C . ARG C 1 213 ? -3.389 -69.310 -79.759 1.00 99.99 190 ARG C C 1
ATOM 4558 O O . ARG C 1 213 ? -4.080 -69.042 -80.739 1.00 102.95 190 ARG C O 1
ATOM 4566 N N . ALA C 1 226 ? -6.935 -69.125 -61.001 1.00 116.60 203 ALA C N 1
ATOM 4567 C CA . ALA C 1 226 ? -6.314 -70.317 -61.566 1.00 116.54 203 ALA C CA 1
ATOM 4568 C C . ALA C 1 226 ? -7.243 -70.795 -62.674 1.00 113.12 203 ALA C C 1
ATOM 4569 O O . ALA C 1 226 ? -8.414 -70.414 -62.701 1.00 116.88 203 ALA C O 1
ATOM 4571 N N . LEU C 1 227 ? -6.724 -71.616 -63.587 1.00 104.13 204 LEU C N 1
ATOM 4572 C CA . LEU C 1 227 ? -7.445 -71.993 -64.820 1.00 95.33 204 LEU C CA 1
ATOM 4573 C C . LEU C 1 227 ? -7.869 -70.774 -65.676 1.00 89.67 204 LEU C C 1
ATOM 4574 O O . LEU C 1 227 ? -8.915 -70.792 -66.298 1.00 90.38 204 LEU C O 1
ATOM 4579 N N . GLY C 1 228 ? -7.041 -69.728 -65.694 1.00 86.66 205 GLY C N 1
ATOM 4580 C CA . GLY C 1 228 ? -7.260 -68.521 -66.499 1.00 86.22 205 GLY C CA 1
ATOM 4581 C C . GLY C 1 228 ? -8.632 -67.832 -66.386 1.00 86.07 205 GLY C C 1
ATOM 4582 O O . GLY C 1 228 ? -9.171 -67.615 -65.274 1.00 86.32 205 GLY C O 1
ATOM 4583 N N . ALA C 1 229 ? -9.262 -67.580 -67.512 1.00 76.30 206 ALA C N 1
ATOM 4584 C CA . ALA C 1 229 ? -10.464 -66.785 -67.530 1.00 74.91 206 ALA C CA 1
ATOM 4585 C C . ALA C 1 229 ? -11.671 -67.576 -67.080 1.00 71.92 206 ALA C C 1
ATOM 4586 O O . ALA C 1 229 ? -12.786 -67.117 -67.209 1.00 74.92 206 ALA C O 1
ATOM 4588 N N . ILE C 1 230 ? -11.459 -68.796 -66.616 1.00 68.10 207 ILE C N 1
ATOM 4589 C CA . ILE C 1 230 ? -12.605 -69.689 -66.367 1.00 64.69 207 ILE C CA 1
ATOM 4590 C C . ILE C 1 230 ? -13.294 -69.327 -65.080 1.00 62.85 207 ILE C C 1
ATOM 4591 O O . ILE C 1 230 ? -12.679 -69.226 -64.016 1.00 62.15 207 ILE C O 1
ATOM 4596 N N . GLU C 1 231 ? -14.588 -69.131 -65.226 1.00 60.94 208 GLU C N 1
ATOM 4597 C CA . GLU C 1 231 ? -15.490 -68.806 -64.144 1.00 60.70 208 GLU C CA 1
ATOM 4598 C C . GLU C 1 231 ? -15.611 -70.006 -63.165 1.00 61.60 208 GLU C C 1
ATOM 4599 O O . GLU C 1 231 ? -15.852 -71.159 -63.601 1.00 61.95 208 GLU C O 1
ATOM 4605 N N . PRO C 1 232 ? -15.443 -69.747 -61.843 1.00 63.28 209 PRO C N 1
ATOM 4606 C CA . PRO C 1 232 ? -15.612 -70.785 -60.809 1.00 55.09 209 PRO C CA 1
ATOM 4607 C C . PRO C 1 232 ? -16.845 -71.663 -60.963 1.00 55.60 209 PRO C C 1
ATOM 4608 O O . PRO C 1 232 ? -16.745 -72.898 -60.811 1.00 57.33 209 PRO C O 1
ATOM 4612 N N . ASP C 1 233 ? -17.979 -71.071 -61.325 1.00 55.10 210 ASP C N 1
ATOM 4613 C CA . ASP C 1 233 ? -19.185 -71.852 -61.595 1.00 56.31 210 ASP C CA 1
ATOM 4614 C C . ASP C 1 233 ? -19.074 -72.815 -62.786 1.00 53.67 210 ASP C C 1
ATOM 4615 O O . ASP C 1 233 ? -19.783 -73.847 -62.828 1.00 56.71 210 ASP C O 1
ATOM 4620 N N . ASP C 1 234 ? -18.237 -72.478 -63.770 1.00 51.47 211 ASP C N 1
ATOM 4621 C CA . ASP C 1 234 ? -18.090 -73.329 -64.952 1.00 46.63 211 ASP C CA 1
ATOM 4622 C C . ASP C 1 234 ? -17.459 -74.641 -64.407 1.00 48.09 211 ASP C C 1
ATOM 4623 O O . ASP C 1 234 ? -17.993 -75.761 -64.610 1.00 48.47 211 ASP C O 1
ATOM 4628 N N . ILE C 1 235 ? -16.378 -74.500 -63.645 1.00 43.80 212 ILE C N 1
ATOM 4629 C CA . ILE C 1 235 ? -15.757 -75.661 -63.021 1.00 43.54 212 ILE C CA 1
ATOM 4630 C C . ILE C 1 235 ? -16.680 -76.433 -62.023 1.00 43.84 212 ILE C C 1
ATOM 4631 O O . ILE C 1 235 ? -16.758 -77.683 -62.049 1.00 44.40 212 ILE C O 1
ATOM 4636 N N . ALA C 1 236 ? -17.381 -75.685 -61.176 1.00 42.78 213 ALA C N 1
ATOM 4637 C CA . ALA C 1 236 ? -18.293 -76.290 -60.204 1.00 47.80 213 ALA C CA 1
ATOM 4638 C C . ALA C 1 236 ? -19.322 -77.160 -60.940 1.00 50.56 213 ALA C C 1
ATOM 4639 O O . ALA C 1 236 ? -19.585 -78.309 -60.517 1.00 46.45 213 ALA C O 1
ATOM 4641 N N . ASP C 1 237 ? -19.842 -76.654 -62.072 1.00 43.22 214 ASP C N 1
ATOM 4642 C CA . ASP C 1 237 ? -20.797 -77.414 -62.843 1.00 46.79 214 ASP C CA 1
ATOM 4643 C C . ASP C 1 237 ? -20.219 -78.703 -63.392 1.00 49.82 214 ASP C C 1
ATOM 4644 O O . ASP C 1 237 ? -20.942 -79.717 -63.434 1.00 51.51 214 ASP C O 1
ATOM 4649 N N . VAL C 1 238 ? -18.951 -78.650 -63.856 1.00 41.30 215 VAL C N 1
ATOM 4650 C CA . VAL C 1 238 ? -18.307 -79.805 -64.454 1.00 42.21 215 VAL C CA 1
ATOM 4651 C C . VAL C 1 238 ? -18.050 -80.823 -63.343 1.00 42.11 215 VAL C C 1
ATOM 4652 O O . VAL C 1 238 ? -18.266 -82.026 -63.532 1.00 41.03 215 VAL C O 1
ATOM 4656 N N . VAL C 1 239 ? -17.618 -80.342 -62.179 1.00 38.91 216 VAL C N 1
ATOM 4657 C CA . VAL C 1 239 ? -17.457 -81.239 -61.059 1.00 38.84 216 VAL C CA 1
ATOM 4658 C C . VAL C 1 239 ? -18.781 -81.930 -60.636 1.00 46.22 216 VAL C C 1
ATOM 4659 O O . VAL C 1 239 ? -18.765 -83.112 -60.283 1.00 44.73 216 VAL C O 1
ATOM 4663 N N . ALA C 1 240 ? -19.907 -81.199 -60.653 1.00 45.21 217 ALA C N 1
ATOM 4664 C CA . ALA C 1 240 ? -21.233 -81.750 -60.271 1.00 47.91 217 ALA C CA 1
ATOM 4665 C C . ALA C 1 240 ? -21.634 -82.842 -61.276 1.00 50.13 217 ALA C C 1
ATOM 4666 O O . ALA C 1 240 ? -22.089 -83.937 -60.902 1.00 47.79 217 ALA C O 1
ATOM 4668 N N . LEU C 1 241 ? -21.422 -82.542 -62.549 1.00 44.26 218 LEU C N 1
ATOM 4669 C CA . LEU C 1 241 ? -21.609 -83.487 -63.613 1.00 45.17 218 LEU C CA 1
ATOM 4670 C C . LEU C 1 241 ? -20.775 -84.751 -63.422 1.00 50.01 218 LEU C C 1
ATOM 4671 O O . LEU C 1 241 ? -21.278 -85.849 -63.585 1.00 51.63 218 LEU C O 1
ATOM 4676 N N . LEU C 1 242 ? -19.491 -84.629 -63.059 1.00 50.52 219 LEU C N 1
ATOM 4677 C CA . LEU C 1 242 ? -18.731 -85.830 -62.781 1.00 47.08 219 LEU C CA 1
ATOM 4678 C C . LEU C 1 242 ? -19.242 -86.534 -61.524 1.00 50.11 219 LEU C C 1
ATOM 4679 O O . LEU C 1 242 ? -19.375 -87.763 -61.511 1.00 53.44 219 LEU C O 1
ATOM 4684 N N . ALA C 1 243 ? -19.519 -85.779 -60.463 1.00 45.29 220 ALA C N 1
ATOM 4685 C CA . ALA C 1 243 ? -19.936 -86.430 -59.201 1.00 48.97 220 ALA C CA 1
ATOM 4686 C C . ALA C 1 243 ? -21.258 -87.202 -59.297 1.00 53.16 220 ALA C C 1
ATOM 4687 O O . ALA C 1 243 ? -21.469 -88.126 -58.549 1.00 51.78 220 ALA C O 1
ATOM 4689 N N . THR C 1 244 ? -22.139 -86.826 -60.216 1.00 52.91 221 THR C N 1
ATOM 4690 C CA . THR C 1 244 ? -23.481 -87.374 -60.212 1.00 62.03 221 THR C CA 1
ATOM 4691 C C . THR C 1 244 ? -23.711 -88.227 -61.421 1.00 70.51 221 THR C C 1
ATOM 4692 O O . THR C 1 244 ? -24.838 -88.320 -61.873 1.00 71.62 221 THR C O 1
ATOM 4696 N N . GLN C 1 245 ? -22.680 -88.811 -62.011 1.00 75.38 222 GLN C N 1
ATOM 4697 C CA . GLN C 1 245 ? -22.963 -89.488 -63.275 1.00 79.07 222 GLN C CA 1
ATOM 4698 C C . GLN C 1 245 ? -23.417 -90.957 -63.092 1.00 83.41 222 GLN C C 1
ATOM 4699 O O . GLN C 1 245 ? -22.857 -91.694 -62.238 1.00 82.23 222 GLN C O 1
ATOM 4705 N N . ALA C 1 246 ? -24.417 -91.356 -63.906 1.00 84.89 223 ALA C N 1
ATOM 4706 C CA . ALA C 1 246 ? -24.886 -92.765 -64.069 1.00 89.42 223 ALA C CA 1
ATOM 4707 C C . ALA C 1 246 ? -23.758 -93.794 -64.260 1.00 95.13 223 ALA C C 1
ATOM 4708 O O . ALA C 1 246 ? -22.771 -93.527 -64.922 1.00 95.98 223 ALA C O 1
ATOM 4710 N N . ASP C 1 247 ? -23.927 -94.979 -63.722 1.00 98.07 224 ASP C N 1
ATOM 4711 C CA . ASP C 1 247 ? -22.887 -95.984 -63.754 1.00 99.22 224 ASP C CA 1
ATOM 4712 C C . ASP C 1 247 ? -22.351 -96.384 -65.113 1.00 95.18 224 ASP C C 1
ATOM 4713 O O . ASP C 1 247 ? -21.222 -96.822 -65.220 1.00 91.03 224 ASP C O 1
ATOM 4718 N N . GLN C 1 248 ? -23.135 -96.225 -66.154 1.00 96.43 225 GLN C N 1
ATOM 4719 C CA . GLN C 1 248 ? -22.675 -96.659 -67.456 1.00 99.73 225 GLN C CA 1
ATOM 4720 C C . GLN C 1 248 ? -21.440 -95.962 -68.010 1.00 99.63 225 GLN C C 1
ATOM 4721 O O . GLN C 1 248 ? -20.738 -96.525 -68.830 1.00 102.96 225 GLN C O 1
ATOM 4727 N N . SER C 1 249 ? -21.160 -94.745 -67.574 1.00 95.12 226 SER C N 1
ATOM 4728 C CA . SER C 1 249 ? -20.044 -94.002 -68.147 1.00 92.53 226 SER C CA 1
ATOM 4729 C C . SER C 1 249 ? -18.859 -93.686 -67.243 1.00 82.00 226 SER C C 1
ATOM 4730 O O . SER C 1 249 ? -19.024 -93.201 -66.134 1.00 79.81 226 SER C O 1
ATOM 4733 N N . PHE C 1 250 ? -17.655 -93.945 -67.732 1.00 72.24 227 PHE C N 1
ATOM 4734 C CA . PHE C 1 250 ? -16.477 -93.551 -66.987 1.00 72.88 227 PHE C CA 1
ATOM 4735 C C . PHE C 1 250 ? -15.647 -92.520 -67.736 1.00 71.95 227 PHE C C 1
ATOM 4736 O O . PHE C 1 250 ? -14.996 -92.820 -68.713 1.00 69.72 227 PHE C O 1
ATOM 4744 N N . ILE C 1 251 ? -15.634 -91.309 -67.218 1.00 67.40 228 ILE C N 1
ATOM 4745 C CA . ILE C 1 251 ? -14.909 -90.232 -67.832 1.00 60.61 228 ILE C CA 1
ATOM 4746 C C . ILE C 1 251 ? -13.684 -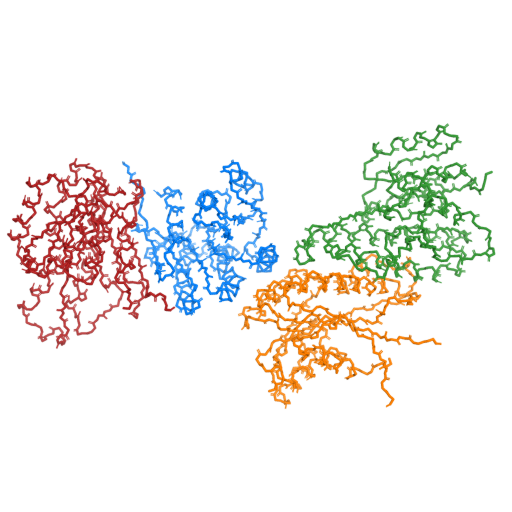89.992 -66.998 1.00 57.58 228 ILE C C 1
ATOM 4747 O O . ILE C 1 251 ? -13.774 -89.696 -65.830 1.00 53.09 228 ILE C O 1
ATOM 4752 N N . SER C 1 252 ? -12.524 -90.116 -67.604 1.00 53.84 229 SER C N 1
ATOM 4753 C CA . SER C 1 252 ? -11.290 -89.953 -66.826 1.00 51.93 229 SER C CA 1
ATOM 4754 C C . SER C 1 252 ? -10.732 -88.516 -66.895 1.00 45.99 229 SER C C 1
ATOM 4755 O O . SER C 1 252 ? -9.998 -88.066 -66.001 1.00 45.18 229 SER C O 1
ATOM 4758 N N . GLU C 1 253 ? -11.099 -87.787 -67.946 1.00 44.30 230 GLU C N 1
ATOM 4759 C CA . GLU C 1 253 ? -10.642 -86.435 -68.081 1.00 41.68 230 GLU C CA 1
ATOM 4760 C C . GLU C 1 253 ? -11.586 -85.543 -68.854 1.00 40.15 230 GLU C C 1
ATOM 4761 O O . GLU C 1 253 ? -12.166 -85.954 -69.874 1.00 43.82 230 GLU C O 1
ATOM 4767 N N . VAL C 1 254 ? -11.662 -84.295 -68.411 1.00 38.50 231 VAL C N 1
ATOM 4768 C CA . VAL C 1 254 ? -12.524 -83.275 -68.982 1.00 38.68 231 VAL C CA 1
ATOM 4769 C C . VAL C 1 254 ? -11.702 -82.013 -69.210 1.00 42.08 231 VAL C C 1
ATOM 4770 O O . VAL C 1 254 ? -11.024 -81.544 -68.294 1.00 43.49 231 VAL C O 1
ATOM 4774 N N . LEU C 1 255 ? -11.737 -81.455 -70.415 1.00 40.80 232 LEU C N 1
ATOM 4775 C CA . LEU C 1 255 ? -11.104 -80.161 -70.654 1.00 39.36 232 LEU C CA 1
ATOM 4776 C C . LEU C 1 255 ? -12.187 -79.103 -70.760 1.00 45.50 232 LEU C C 1
ATOM 4777 O O . LEU C 1 255 ? -13.236 -79.323 -71.399 1.00 50.29 232 LEU C O 1
ATOM 4782 N N . VAL C 1 256 ? -11.953 -77.970 -70.127 1.00 37.88 233 VAL C N 1
ATOM 4783 C CA . VAL C 1 256 ? -12.973 -76.952 -69.995 1.00 39.56 233 VAL C CA 1
ATOM 4784 C C . VAL C 1 256 ? -12.481 -75.636 -70.599 1.00 43.36 233 VAL C C 1
ATOM 4785 O O . VAL C 1 256 ? -11.274 -75.309 -70.534 1.00 44.67 233 VAL C O 1
ATOM 4789 N N . ARG C 1 257 ? -13.411 -74.868 -71.135 1.00 44.69 234 ARG C N 1
ATOM 4790 C CA . ARG C 1 257 ? -13.127 -73.576 -71.703 1.00 48.96 234 ARG C CA 1
ATOM 4791 C C . ARG C 1 257 ? -14.132 -72.623 -71.106 1.00 51.38 234 ARG C C 1
ATOM 4792 O O . ARG C 1 257 ? -15.214 -73.025 -70.752 1.00 50.17 234 ARG C O 1
ATOM 4800 N N . PRO C 1 258 ? -13.773 -71.361 -70.975 1.00 52.89 235 PRO C N 1
ATOM 4801 C CA . PRO C 1 258 ? -14.734 -70.319 -70.435 1.00 55.80 235 PRO C CA 1
ATOM 4802 C C . PRO C 1 258 ? -15.988 -70.156 -71.311 1.00 62.59 235 PRO C C 1
ATOM 4803 O O . PRO C 1 258 ? -15.880 -70.248 -72.546 1.00 68.00 235 PRO C O 1
ATOM 4807 N N . THR C 1 259 ? -17.168 -69.949 -70.702 1.00 64.62 236 THR C N 1
ATOM 4808 C CA . THR C 1 259 ? -18.395 -69.567 -71.455 1.00 66.94 236 THR C CA 1
ATOM 4809 C C . THR C 1 259 ? -18.357 -68.051 -71.746 1.00 68.91 236 THR C C 1
ATOM 4810 O O . THR C 1 259 ? -17.547 -67.339 -71.152 1.00 59.34 236 THR C O 1
ATOM 4814 N N . LEU C 1 260 ? -19.267 -67.588 -72.620 1.00 81.21 237 LEU C N 1
ATOM 4815 C CA . LEU C 1 260 ? -19.357 -66.196 -73.139 1.00 89.07 237 LEU C CA 1
ATOM 4816 C C . LEU C 1 260 ? -18.089 -65.863 -73.929 1.00 92.33 237 LEU C C 1
ATOM 4817 O O . LEU C 1 260 ? -18.147 -65.616 -75.131 1.00 92.59 237 LEU C O 1
ATOM 4822 N N . SER D 1 25 ? 40.988 -30.880 -51.700 1.00 116.54 2 SER D N 1
ATOM 4823 C CA . SER D 1 25 ? 40.481 -32.187 -51.179 1.00 117.77 2 SER D CA 1
ATOM 4824 C C . SER D 1 25 ? 40.876 -32.476 -49.709 1.00 111.75 2 SER D C 1
ATOM 4825 O O . SER D 1 25 ? 40.971 -31.559 -48.876 1.00 108.27 2 SER D O 1
ATOM 4828 N N . SER D 1 26 ? 41.113 -33.765 -49.431 1.00 108.98 3 SER D N 1
ATOM 4829 C CA . SER D 1 26 ? 41.361 -34.317 -48.085 1.00 104.75 3 SER D CA 1
ATOM 4830 C C . SER D 1 26 ? 42.443 -33.624 -47.254 1.00 100.73 3 SER D C 1
ATOM 4831 O O . SER D 1 26 ? 42.251 -33.388 -46.063 1.00 100.18 3 SER D O 1
ATOM 4834 N N . LEU D 1 27 ? 43.563 -33.280 -47.881 1.00 96.55 4 LEU D N 1
ATOM 4835 C CA . LEU D 1 27 ? 44.709 -32.755 -47.133 1.00 94.83 4 LEU D CA 1
ATOM 4836 C C . LEU D 1 27 ? 44.945 -31.237 -47.226 1.00 96.63 4 LEU D C 1
ATOM 4837 O O . LEU D 1 27 ? 46.058 -30.782 -46.957 1.00 96.07 4 LEU D O 1
ATOM 4842 N N . SER D 1 28 ? 43.911 -30.462 -47.575 1.00 95.33 5 SER D N 1
ATOM 4843 C CA . SER D 1 28 ? 44.050 -29.007 -47.777 1.00 98.62 5 SER D CA 1
ATOM 4844 C C . SER D 1 28 ? 44.675 -28.295 -46.585 1.00 92.64 5 SER D C 1
ATOM 4845 O O . SER D 1 28 ? 44.280 -28.531 -45.442 1.00 87.75 5 SER D O 1
ATOM 4848 N N . GLY D 1 29 ? 45.664 -27.447 -46.859 1.00 90.06 6 GLY D N 1
ATOM 4849 C CA . GLY D 1 29 ? 46.378 -26.714 -45.807 1.00 89.97 6 GLY D CA 1
ATOM 4850 C C . GLY D 1 29 ? 47.324 -27.534 -44.930 1.00 89.66 6 GLY D C 1
ATOM 4851 O O . GLY D 1 29 ? 47.770 -27.074 -43.883 1.00 87.71 6 GLY D O 1
ATOM 4852 N N . GLN D 1 30 ? 47.626 -28.759 -45.347 1.00 88.89 7 GLN D N 1
ATOM 4853 C CA . GLN D 1 30 ? 48.638 -29.556 -44.668 1.00 85.50 7 GLN D CA 1
ATOM 4854 C C . GLN D 1 30 ? 49.975 -29.465 -45.396 1.00 83.93 7 GLN D C 1
ATOM 4855 O O . GLN D 1 30 ? 50.021 -29.198 -46.617 1.00 80.89 7 GLN D O 1
ATOM 4861 N N . VAL D 1 31 ? 51.063 -29.671 -44.652 1.00 78.04 8 VAL D N 1
ATOM 4862 C CA . VAL D 1 31 ? 52.358 -29.841 -45.302 1.00 77.93 8 VAL D CA 1
ATOM 4863 C C . VAL D 1 31 ? 52.860 -31.301 -45.189 1.00 79.71 8 VAL D C 1
ATOM 4864 O O . VAL D 1 31 ? 52.774 -31.943 -44.128 1.00 80.76 8 VAL D O 1
ATOM 4868 N N . ALA D 1 32 ? 53.317 -31.821 -46.323 1.00 78.83 9 ALA D N 1
ATOM 4869 C CA . ALA D 1 32 ? 53.872 -33.149 -46.426 1.00 75.48 9 ALA D CA 1
ATOM 4870 C C . ALA D 1 32 ? 55.343 -33.076 -46.867 1.00 73.84 9 ALA D C 1
ATOM 4871 O O . ALA D 1 32 ? 55.628 -32.614 -47.960 1.00 77.83 9 ALA D O 1
ATOM 4873 N N . VAL D 1 33 ? 56.274 -33.522 -46.023 1.00 66.64 10 VAL D N 1
ATOM 4874 C CA . VAL D 1 33 ? 57.655 -33.726 -46.448 1.00 66.02 10 VAL D CA 1
ATOM 4875 C C . VAL D 1 33 ? 57.794 -35.096 -47.116 1.00 65.84 10 VAL D C 1
ATOM 4876 O O . VAL D 1 33 ? 57.298 -36.095 -46.605 1.00 65.96 10 VAL D O 1
ATOM 4880 N N . VAL D 1 34 ? 58.460 -35.153 -48.255 1.00 64.74 11 VAL D N 1
ATOM 4881 C CA . VAL D 1 34 ? 58.711 -36.416 -48.906 1.00 61.24 11 VAL D CA 1
ATOM 4882 C C . VAL D 1 34 ? 60.188 -36.476 -49.333 1.00 63.55 11 VAL D C 1
ATOM 4883 O O . VAL D 1 34 ? 60.597 -35.695 -50.211 1.00 60.57 11 VAL D O 1
ATOM 4887 N N . THR D 1 35 ? 60.982 -37.399 -48.750 1.00 59.35 12 THR D N 1
ATOM 4888 C CA . THR D 1 35 ? 62.409 -37.566 -49.110 1.00 53.25 12 THR D CA 1
ATOM 4889 C C . THR D 1 35 ? 62.569 -38.456 -50.344 1.00 57.10 12 THR D C 1
ATOM 4890 O O . THR D 1 35 ? 61.697 -39.288 -50.638 1.00 55.62 12 THR D O 1
ATOM 4894 N N . GLY D 1 36 ? 63.696 -38.310 -51.052 1.00 59.47 13 GLY D N 1
ATOM 4895 C CA . GLY D 1 36 ? 63.965 -39.067 -52.287 1.00 57.42 13 GLY D CA 1
ATOM 4896 C C . GLY D 1 36 ? 62.807 -38.917 -53.267 1.00 63.21 13 GLY D C 1
ATOM 4897 O O . GLY D 1 36 ? 62.338 -39.914 -53.884 1.00 60.29 13 GLY D O 1
ATOM 4898 N N . ALA D 1 37 ? 62.340 -37.666 -53.420 1.00 63.93 14 ALA D N 1
ATOM 4899 C CA . ALA D 1 37 ? 61.079 -37.397 -54.152 1.00 63.18 14 ALA D CA 1
ATOM 4900 C C . ALA D 1 37 ? 61.194 -37.113 -55.662 1.00 66.27 14 ALA D C 1
ATOM 4901 O O . ALA D 1 37 ? 60.213 -36.693 -56.290 1.00 64.05 14 ALA D O 1
ATOM 4903 N N . SER D 1 38 ? 62.374 -37.353 -56.233 1.00 70.84 15 SER D N 1
ATOM 4904 C CA . SER D 1 38 ? 62.642 -36.970 -57.614 1.00 78.24 15 SER D CA 1
ATOM 4905 C C . SER D 1 38 ? 62.235 -38.030 -58.646 1.00 82.32 15 SER D C 1
ATOM 4906 O O . SER D 1 38 ? 62.155 -37.734 -59.826 1.00 83.49 15 SER D O 1
ATOM 4909 N N . ARG D 1 39 ? 62.009 -39.265 -58.223 1.00 81.94 16 ARG D N 1
ATOM 4910 C CA . ARG D 1 39 ? 61.561 -40.285 -59.151 1.00 82.48 16 ARG D CA 1
ATOM 4911 C C . ARG D 1 39 ? 60.890 -41.443 -58.417 1.00 81.49 16 ARG D C 1
ATOM 4912 O O . ARG D 1 39 ? 60.682 -41.366 -57.207 1.00 77.96 16 ARG D O 1
ATOM 4920 N N . GLY D 1 40 ? 60.516 -42.479 -59.180 1.00 76.73 17 GLY D N 1
ATOM 4921 C CA . GLY D 1 40 ? 59.886 -43.684 -58.676 1.00 69.03 17 GLY D CA 1
ATOM 4922 C C . GLY D 1 40 ? 58.833 -43.431 -57.616 1.00 62.93 17 GLY D C 1
ATOM 4923 O O . GLY D 1 40 ? 57.947 -42.556 -57.767 1.00 62.26 17 GLY D O 1
ATOM 4924 N N . ILE D 1 41 ? 58.974 -44.173 -56.514 1.00 56.83 18 ILE D N 1
ATOM 4925 C CA . ILE D 1 41 ? 57.968 -44.226 -55.473 1.00 57.79 18 ILE D CA 1
ATOM 4926 C C . ILE D 1 41 ? 57.800 -42.825 -54.871 1.00 57.64 18 ILE D C 1
ATOM 4927 O O . ILE D 1 41 ? 56.666 -42.302 -54.746 1.00 58.83 18 ILE D O 1
ATOM 4932 N N . GLY D 1 42 ? 58.929 -42.221 -54.513 1.00 54.80 19 GLY D N 1
ATOM 4933 C CA . GLY D 1 42 ? 58.918 -40.859 -53.967 1.00 61.84 19 GLY D CA 1
ATOM 4934 C C . GLY D 1 42 ? 58.202 -39.847 -54.872 1.00 63.89 19 GLY D C 1
ATOM 4935 O O . GLY D 1 42 ? 57.375 -39.054 -54.394 1.00 64.82 19 GLY D O 1
ATOM 4936 N N . ALA D 1 43 ? 58.504 -39.900 -56.171 1.00 65.93 20 ALA D N 1
ATOM 4937 C CA . ALA D 1 43 ? 57.813 -39.047 -57.167 1.00 72.39 20 ALA D CA 1
ATOM 4938 C C . ALA D 1 43 ? 56.307 -39.282 -57.085 1.00 72.86 20 ALA D C 1
ATOM 4939 O O . ALA D 1 43 ? 55.528 -38.324 -56.937 1.00 74.13 20 ALA D O 1
ATOM 4941 N N . ALA D 1 44 ? 55.903 -40.548 -57.144 1.00 68.36 21 ALA D N 1
ATOM 4942 C CA . ALA D 1 44 ? 54.484 -40.846 -57.178 1.00 69.02 21 ALA D CA 1
ATOM 4943 C C . ALA D 1 44 ? 53.814 -40.379 -55.877 1.00 69.49 21 ALA D C 1
ATOM 4944 O O . ALA D 1 44 ? 52.692 -39.861 -55.888 1.00 70.89 21 ALA D O 1
ATOM 4946 N N . ILE D 1 45 ? 54.505 -40.547 -54.756 1.00 65.57 22 ILE D N 1
ATOM 4947 C CA . ILE D 1 45 ? 53.904 -40.210 -53.467 1.00 65.13 22 ILE D CA 1
ATOM 4948 C C . ILE D 1 45 ? 53.696 -38.689 -53.439 1.00 68.75 22 ILE D C 1
ATOM 4949 O O . ILE D 1 45 ? 52.638 -38.198 -53.003 1.00 66.70 22 ILE D O 1
ATOM 4954 N N . ALA D 1 46 ? 54.736 -37.971 -53.882 1.00 68.42 23 ALA D N 1
ATOM 4955 C CA . ALA D 1 46 ? 54.678 -36.504 -54.136 1.00 69.10 23 ALA D CA 1
ATOM 4956 C C . ALA D 1 46 ? 53.415 -36.076 -54.919 1.00 71.09 23 ALA D C 1
ATOM 4957 O O . ALA D 1 46 ? 52.604 -35.290 -54.421 1.00 75.67 23 ALA D O 1
ATOM 4959 N N . ARG D 1 47 ? 53.247 -36.622 -56.119 1.00 69.77 24 ARG D N 1
ATOM 4960 C CA . ARG D 1 47 ? 52.101 -36.290 -56.985 1.00 76.00 24 ARG D CA 1
ATOM 4961 C C . ARG D 1 47 ? 50.797 -36.604 -56.303 1.00 74.07 24 ARG D C 1
ATOM 4962 O O . ARG D 1 47 ? 49.855 -35.817 -56.360 1.00 67.88 24 ARG D O 1
ATOM 4970 N N . LYS D 1 48 ? 50.747 -37.768 -55.654 1.00 74.93 25 LYS D N 1
ATOM 4971 C CA . LYS D 1 48 ? 49.518 -38.213 -55.041 1.00 75.10 25 LYS D CA 1
ATOM 4972 C C . LYS D 1 48 ? 49.135 -37.312 -53.860 1.00 77.07 25 LYS D C 1
ATOM 4973 O O . LYS D 1 48 ? 47.982 -36.889 -53.741 1.00 79.35 25 LYS D O 1
ATOM 4979 N N . LEU D 1 49 ? 50.109 -36.972 -53.020 1.00 75.51 26 LEU D N 1
ATOM 4980 C CA . LEU D 1 49 ? 49.844 -36.071 -51.895 1.00 74.67 26 LEU D CA 1
ATOM 4981 C C . LEU D 1 49 ? 49.463 -34.614 -52.307 1.00 78.67 26 LEU D C 1
ATOM 4982 O O . LEU D 1 49 ? 48.557 -33.997 -51.703 1.00 77.51 26 LEU D O 1
ATOM 4987 N N . GLY D 1 50 ? 50.144 -34.080 -53.327 1.00 77.25 27 GLY D N 1
ATOM 4988 C CA . GLY D 1 50 ? 49.835 -32.751 -53.862 1.00 82.69 27 GLY D CA 1
ATOM 4989 C C . GLY D 1 50 ? 48.417 -32.678 -54.408 1.00 88.06 27 GLY D C 1
ATOM 4990 O O . GLY D 1 50 ? 47.684 -31.721 -54.120 1.00 89.11 27 GLY D O 1
ATOM 4991 N N . SER D 1 51 ? 48.028 -33.718 -55.154 1.00 87.85 28 SER D N 1
ATOM 4992 C CA . SER D 1 51 ? 46.694 -33.814 -55.747 1.00 89.90 28 SER D CA 1
ATOM 4993 C C . SER D 1 51 ? 45.600 -33.891 -54.693 1.00 91.30 28 SER D C 1
ATOM 4994 O O . SER D 1 51 ? 44.426 -33.815 -55.023 1.00 97.25 28 SER D O 1
ATOM 4997 N N . LEU D 1 52 ? 45.955 -34.082 -53.435 1.00 86.26 29 LEU D N 1
ATOM 4998 C CA . LEU D 1 52 ? 44.930 -34.110 -52.402 1.00 89.36 29 LEU D CA 1
ATOM 4999 C C . LEU D 1 52 ? 44.991 -32.819 -51.588 1.00 87.65 29 LEU D C 1
ATOM 5000 O O . LEU D 1 52 ? 44.341 -32.705 -50.546 1.00 87.89 29 LEU D O 1
ATOM 5005 N N . GLY D 1 53 ? 45.794 -31.864 -52.058 1.00 86.28 30 GLY D N 1
ATOM 5006 C CA . GLY D 1 53 ? 45.789 -30.519 -51.493 1.00 87.48 30 GLY D CA 1
ATOM 5007 C C . GLY D 1 53 ? 46.833 -30.197 -50.450 1.00 89.99 30 GLY D C 1
ATOM 5008 O O . GLY D 1 53 ? 46.799 -29.119 -49.836 1.00 92.34 30 GLY D O 1
ATOM 5009 N N . ALA D 1 54 ? 47.763 -31.122 -50.227 1.00 84.26 31 ALA D N 1
ATOM 5010 C CA . ALA D 1 54 ? 48.852 -30.864 -49.302 1.00 80.23 31 ALA D CA 1
ATOM 5011 C C . ALA D 1 54 ? 49.961 -30.120 -50.006 1.00 81.15 31 ALA D C 1
ATOM 5012 O O . ALA D 1 54 ? 50.262 -30.378 -51.172 1.00 79.72 31 ALA D O 1
ATOM 5014 N N . ARG D 1 55 ? 50.597 -29.212 -49.288 1.00 83.49 32 ARG D N 1
ATOM 5015 C CA . ARG D 1 55 ? 51.810 -28.594 -49.813 1.00 84.40 32 ARG D CA 1
ATOM 5016 C C . ARG D 1 55 ? 53.005 -29.570 -49.651 1.00 78.72 32 ARG D C 1
ATOM 5017 O O . ARG D 1 55 ? 53.419 -29.885 -48.529 1.00 74.12 32 ARG D O 1
ATOM 5025 N N . VAL D 1 56 ? 53.557 -30.006 -50.782 1.00 78.43 33 VAL D N 1
ATOM 5026 C CA . VAL D 1 56 ? 54.561 -31.053 -50.829 1.00 76.53 33 VAL D CA 1
ATOM 5027 C C . VAL D 1 56 ? 55.999 -30.510 -50.799 1.00 78.93 33 VAL D C 1
ATOM 5028 O O . VAL D 1 56 ? 56.511 -30.068 -51.823 1.00 84.54 33 VAL D O 1
ATOM 5032 N N . VAL D 1 57 ? 56.656 -30.549 -49.640 1.00 70.26 34 VAL D N 1
ATOM 5033 C CA . VAL D 1 57 ? 58.082 -30.212 -49.572 1.00 68.79 34 VAL D CA 1
ATOM 5034 C C . VAL D 1 57 ? 58.898 -31.391 -50.109 1.00 67.71 34 VAL D C 1
ATOM 5035 O O . VAL D 1 57 ? 58.904 -32.464 -49.516 1.00 68.74 34 VAL D O 1
ATOM 5039 N N . LEU D 1 58 ? 59.568 -31.215 -51.232 1.00 70.52 35 LEU D N 1
ATOM 5040 C CA . LEU D 1 58 ? 60.314 -32.310 -51.854 1.00 70.87 35 LEU D CA 1
ATOM 5041 C C . LEU D 1 58 ? 61.803 -32.243 -51.518 1.00 74.51 35 LEU D C 1
ATOM 5042 O O . LEU D 1 58 ? 62.349 -31.147 -51.306 1.00 80.57 35 LEU D O 1
ATOM 5047 N N . THR D 1 59 ? 62.470 -33.401 -51.524 1.00 69.49 36 THR D N 1
ATOM 5048 C CA . THR D 1 59 ? 63.889 -33.496 -51.148 1.00 68.04 36 THR D CA 1
ATOM 5049 C C . THR D 1 59 ? 64.669 -34.355 -52.114 1.00 67.58 36 THR D C 1
ATOM 5050 O O . THR D 1 59 ? 64.135 -35.338 -52.629 1.00 70.54 36 THR D O 1
ATOM 5054 N N . ALA D 1 60 ? 65.937 -34.011 -52.312 1.00 64.32 37 ALA D N 1
ATOM 5055 C CA . ALA D 1 60 ? 66.878 -34.857 -53.029 1.00 65.50 37 ALA D CA 1
ATOM 5056 C C . ALA D 1 60 ? 68.267 -34.246 -52.892 1.00 69.23 37 ALA D C 1
ATOM 5057 O O . ALA D 1 60 ? 68.417 -33.178 -52.270 1.00 63.05 37 ALA D O 1
ATOM 5059 N N . ARG D 1 61 ? 69.270 -34.945 -53.380 1.00 76.74 38 ARG D N 1
ATOM 5060 C CA . ARG D 1 61 ? 70.627 -34.469 -53.276 1.00 86.75 38 ARG D CA 1
ATOM 5061 C C . ARG D 1 61 ? 70.815 -33.220 -54.073 1.00 89.96 38 ARG D C 1
ATOM 5062 O O . ARG D 1 61 ? 71.531 -32.316 -53.683 1.00 88.53 38 ARG D O 1
ATOM 5070 N N . ASP D 1 62 ? 70.163 -33.201 -55.217 1.00 97.38 39 ASP D N 1
ATOM 5071 C CA . ASP D 1 62 ? 70.266 -32.115 -56.163 1.00 106.33 39 ASP D CA 1
ATOM 5072 C C . ASP D 1 62 ? 68.878 -31.545 -56.504 1.00 104.42 39 ASP D C 1
ATOM 5073 O O . ASP D 1 62 ? 67.937 -32.293 -56.812 1.00 103.36 39 ASP D O 1
ATOM 5078 N N . VAL D 1 63 ? 68.770 -30.220 -56.451 1.00 103.30 40 VAL D N 1
ATOM 5079 C CA . VAL D 1 63 ? 67.485 -29.529 -56.589 1.00 102.75 40 VAL D CA 1
ATOM 5080 C C . VAL D 1 63 ? 66.936 -29.546 -58.045 1.00 100.19 40 VAL D C 1
ATOM 5081 O O . VAL D 1 63 ? 65.721 -29.419 -58.287 1.00 100.73 40 VAL D O 1
ATOM 5085 N N . GLU D 1 64 ? 67.835 -29.756 -59.004 1.00 99.67 41 GLU D N 1
ATOM 5086 C CA . GLU D 1 64 ? 67.462 -29.834 -60.414 1.00 96.93 41 GLU D CA 1
ATOM 5087 C C . GLU D 1 64 ? 66.655 -31.087 -60.746 1.00 90.26 41 GLU D C 1
ATOM 5088 O O . GLU D 1 64 ? 65.708 -31.011 -61.530 1.00 86.54 41 GLU D O 1
ATOM 5094 N N . LYS D 1 65 ? 66.990 -32.230 -60.139 1.00 89.63 42 LYS D N 1
ATOM 5095 C CA . LYS D 1 65 ? 66.216 -33.460 -60.399 1.00 89.79 42 LYS D CA 1
ATOM 5096 C C . LYS D 1 65 ? 64.761 -33.312 -59.919 1.00 85.90 42 LYS D C 1
ATOM 5097 O O . LYS D 1 65 ? 63.883 -34.056 -60.357 1.00 83.09 42 LYS D O 1
ATOM 5103 N N . LEU D 1 66 ? 64.520 -32.360 -59.012 1.00 85.11 43 LEU D N 1
ATOM 5104 C CA . LEU D 1 66 ? 63.184 -32.136 -58.412 1.00 85.59 43 LEU D CA 1
ATOM 5105 C C . LEU D 1 66 ? 62.185 -31.309 -59.244 1.00 91.11 43 LEU D C 1
ATOM 5106 O O . LEU D 1 66 ? 60.960 -31.387 -59.025 1.00 87.68 43 LEU D O 1
ATOM 5111 N N . ARG D 1 67 ? 62.718 -30.514 -60.180 1.00 97.35 44 ARG D N 1
ATOM 5112 C CA . ARG D 1 67 ? 61.926 -29.533 -60.924 1.00 102.07 44 ARG D CA 1
ATOM 5113 C C . ARG D 1 67 ? 60.785 -30.176 -61.695 1.00 94.10 44 ARG D C 1
ATOM 5114 O O . ARG D 1 67 ? 59.647 -29.691 -61.620 1.00 89.71 44 ARG D O 1
ATOM 5122 N N . ALA D 1 68 ? 61.092 -31.268 -62.403 1.00 87.10 45 ALA D N 1
ATOM 5123 C CA . ALA D 1 68 ? 60.091 -32.023 -63.146 1.00 83.43 45 ALA D CA 1
ATOM 5124 C C . ALA D 1 68 ? 58.843 -32.360 -62.285 1.00 87.27 45 ALA D C 1
ATOM 5125 O O . ALA D 1 68 ? 57.688 -32.080 -62.687 1.00 86.69 45 ALA D O 1
ATOM 5127 N N . VAL D 1 69 ? 59.085 -32.934 -61.098 1.00 82.53 46 VAL D N 1
ATOM 5128 C CA . VAL D 1 69 ? 58.011 -33.364 -60.211 1.00 82.58 46 VAL D CA 1
ATOM 5129 C C . VAL D 1 69 ? 57.253 -32.163 -59.606 1.00 85.43 46 VAL D C 1
ATOM 5130 O O . VAL D 1 69 ? 56.017 -32.200 -59.464 1.00 83.31 46 VAL D O 1
ATOM 5134 N N . GLU D 1 70 ? 58.009 -31.131 -59.222 1.00 89.62 47 GLU D N 1
ATOM 5135 C CA . GLU D 1 70 ? 57.442 -29.855 -58.752 1.00 96.68 47 GLU D CA 1
ATOM 5136 C C . GLU D 1 70 ? 56.551 -29.221 -59.823 1.00 100.25 47 GLU D C 1
ATOM 5137 O O . GLU D 1 70 ? 55.508 -28.633 -59.506 1.00 102.25 47 GLU D O 1
ATOM 5143 N N . ARG D 1 71 ? 56.959 -29.350 -61.085 1.00 101.99 48 ARG D N 1
ATOM 5144 C CA . ARG D 1 71 ? 56.148 -28.837 -62.189 1.00 106.55 48 ARG D CA 1
ATOM 5145 C C . ARG D 1 71 ? 54.838 -29.583 -62.295 1.00 101.48 48 ARG D C 1
ATOM 5146 O O . ARG D 1 71 ? 53.800 -28.952 -62.485 1.00 99.79 48 ARG D O 1
ATOM 5154 N N . GLU D 1 72 ? 54.874 -30.911 -62.152 1.00 96.36 49 GLU D N 1
ATOM 5155 C CA . GLU D 1 72 ? 53.653 -31.697 -62.338 1.00 96.41 49 GLU D CA 1
ATOM 5156 C C . GLU D 1 72 ? 52.646 -31.402 -61.248 1.00 97.49 49 GLU D C 1
ATOM 5157 O O . GLU D 1 72 ? 51.443 -31.452 -61.482 1.00 102.93 49 GLU D O 1
ATOM 5163 N N . ILE D 1 73 ? 53.140 -31.058 -60.065 1.00 93.39 50 ILE D N 1
ATOM 5164 C CA . ILE D 1 73 ? 52.262 -30.789 -58.922 1.00 90.50 50 ILE D CA 1
ATOM 5165 C C . ILE D 1 73 ? 51.522 -29.460 -59.119 1.00 92.15 50 ILE D C 1
ATOM 5166 O O . ILE D 1 73 ? 50.291 -29.430 -59.035 1.00 92.22 50 ILE D O 1
ATOM 5171 N N . VAL D 1 74 ? 52.284 -28.388 -59.380 1.00 94.03 51 VAL D N 1
ATOM 5172 C CA . VAL D 1 74 ? 51.754 -27.049 -59.745 1.00 96.20 51 VAL D CA 1
ATOM 5173 C C . VAL D 1 74 ? 50.812 -27.101 -60.981 1.00 101.49 51 VAL D C 1
ATOM 5174 O O . VAL D 1 74 ? 49.664 -26.641 -60.915 1.00 97.32 51 VAL D O 1
ATOM 5178 N N . ALA D 1 75 ? 51.245 -27.795 -62.010 1.00 104.13 52 ALA D N 1
ATOM 5179 C CA . ALA D 1 75 ? 50.492 -27.852 -63.230 1.00 104.85 52 ALA D CA 1
ATOM 5180 C C . ALA D 1 75 ? 49.121 -28.372 -62.904 1.00 108.04 52 ALA D C 1
ATOM 5181 O O . ALA D 1 75 ? 48.149 -27.964 -63.517 1.00 115.31 52 ALA D O 1
ATOM 5183 N N . ALA D 1 76 ? 49.028 -29.293 -61.962 1.00 101.09 53 ALA D N 1
ATOM 5184 C CA . ALA D 1 76 ? 47.727 -29.900 -61.676 1.00 97.00 53 ALA D CA 1
ATOM 5185 C C . ALA D 1 76 ? 47.047 -29.051 -60.605 1.00 97.16 53 ALA D C 1
ATOM 5186 O O . ALA D 1 76 ? 45.974 -29.394 -60.115 1.00 92.59 53 ALA D O 1
ATOM 5188 N N . GLY D 1 77 ? 47.689 -27.937 -60.247 1.00 101.54 54 GLY D N 1
ATOM 5189 C CA . GLY D 1 77 ? 47.119 -26.953 -59.320 1.00 105.50 54 GLY D CA 1
ATOM 5190 C C . GLY D 1 77 ? 47.328 -27.192 -57.830 1.00 106.27 54 GLY D C 1
ATOM 5191 O O . GLY D 1 77 ? 46.464 -26.839 -57.025 1.00 104.68 54 GLY D O 1
ATOM 5192 N N . GLY D 1 78 ? 48.463 -27.794 -57.464 1.00 106.81 55 GLY D N 1
ATOM 5193 C CA . GLY D 1 78 ? 48.857 -27.961 -56.062 1.00 108.04 55 GLY D CA 1
ATOM 5194 C C . GLY D 1 78 ? 50.110 -27.151 -55.786 1.00 110.21 55 GLY D C 1
ATOM 5195 O O . GLY D 1 78 ? 50.747 -26.663 -56.726 1.00 114.56 55 GLY D O 1
ATOM 5196 N N . GLU D 1 79 ? 50.463 -26.992 -54.512 1.00 107.38 56 GLU D N 1
ATOM 5197 C CA . GLU D 1 79 ? 51.701 -26.291 -54.132 1.00 108.89 56 GLU D CA 1
ATOM 5198 C C . GLU D 1 79 ? 52.854 -27.258 -53.812 1.00 102.39 56 GLU D C 1
ATOM 5199 O O . GLU D 1 79 ? 52.631 -28.357 -53.296 1.00 98.80 56 GLU D O 1
ATOM 5205 N N . ALA D 1 80 ? 54.084 -26.828 -54.095 1.00 98.53 57 ALA D N 1
ATOM 5206 C CA . ALA D 1 80 ? 55.263 -27.682 -53.946 1.00 92.29 57 ALA D CA 1
ATOM 5207 C C . ALA D 1 80 ? 56.588 -26.895 -53.919 1.00 93.08 57 ALA D C 1
ATOM 5208 O O . ALA D 1 80 ? 56.873 -26.132 -54.814 1.00 93.25 57 ALA D O 1
ATOM 5210 N N . GLU D 1 81 ? 57.408 -27.104 -52.907 1.00 89.86 58 GLU D N 1
ATOM 5211 C CA . GLU D 1 81 ? 58.723 -26.494 -52.890 1.00 85.35 58 GLU D 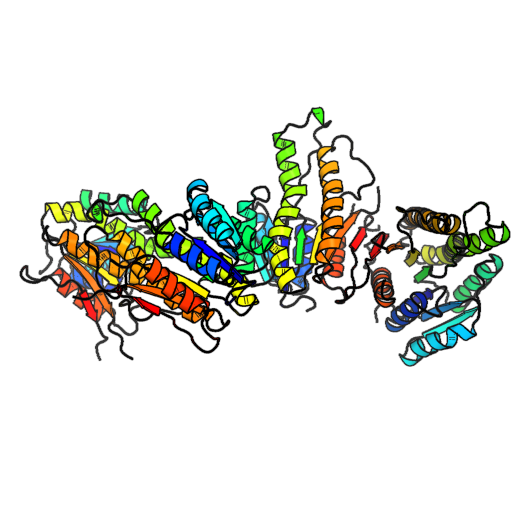CA 1
ATOM 5212 C C . GLU D 1 81 ? 59.845 -27.557 -52.967 1.00 84.36 58 GLU D C 1
ATOM 5213 O O . GLU D 1 81 ? 59.649 -28.740 -52.599 1.00 84.52 58 GLU D O 1
ATOM 5219 N N . SER D 1 82 ? 61.013 -27.144 -53.440 1.00 78.61 59 SER D N 1
ATOM 5220 C CA . SER D 1 82 ? 62.135 -28.055 -53.608 1.00 79.68 59 SER D CA 1
ATOM 5221 C C . SER D 1 82 ? 63.336 -27.688 -52.737 1.00 81.93 59 SER D C 1
ATOM 5222 O O . SER D 1 82 ? 63.814 -26.559 -52.804 1.00 81.62 59 SER D O 1
ATOM 5225 N N . HIS D 1 83 ? 63.827 -28.632 -51.926 1.00 78.92 60 HIS D N 1
ATOM 5226 C CA . HIS D 1 83 ? 65.089 -28.406 -51.187 1.00 78.81 60 HIS D CA 1
ATOM 5227 C C . HIS D 1 83 ? 66.126 -29.511 -51.422 1.00 75.23 60 HIS D C 1
ATOM 5228 O O . HIS D 1 83 ? 65.782 -30.697 -51.441 1.00 73.13 60 HIS D O 1
ATOM 5235 N N . ALA D 1 84 ? 67.378 -29.108 -51.650 1.00 76.04 61 ALA D N 1
ATOM 5236 C CA . ALA D 1 84 ? 68.515 -30.024 -51.622 1.00 71.17 61 ALA D CA 1
ATOM 5237 C C . ALA D 1 84 ? 68.795 -30.410 -50.170 1.00 66.66 61 ALA D C 1
ATOM 5238 O O . ALA D 1 84 ? 69.115 -29.562 -49.336 1.00 69.53 61 ALA D O 1
ATOM 5240 N N . CYS D 1 85 ? 68.662 -31.693 -49.856 1.00 67.40 62 CYS D N 1
ATOM 5241 C CA . CYS D 1 85 ? 68.989 -32.128 -48.496 1.00 62.46 62 CYS D CA 1
ATOM 5242 C C . CYS D 1 85 ? 69.940 -33.299 -48.567 1.00 61.78 62 CYS D C 1
ATOM 5243 O O . CYS D 1 85 ? 69.638 -34.299 -49.185 1.00 62.84 62 CYS D O 1
ATOM 5246 N N . ASP D 1 86 ? 71.125 -33.154 -48.005 1.00 60.59 63 ASP D N 1
ATOM 5247 C CA . ASP D 1 86 ? 72.028 -34.292 -47.940 1.00 60.51 63 ASP D CA 1
ATOM 5248 C C . ASP D 1 86 ? 71.781 -35.072 -46.608 1.00 52.85 63 ASP D C 1
ATOM 5249 O O . ASP D 1 86 ? 72.183 -34.657 -45.502 1.00 52.87 63 ASP D O 1
ATOM 5254 N N . LEU D 1 87 ? 71.117 -36.210 -46.745 1.00 53.60 64 LEU D N 1
ATOM 5255 C CA . LEU D 1 87 ? 70.616 -36.993 -45.602 1.00 53.59 64 LEU D CA 1
ATOM 5256 C C . LEU D 1 87 ? 71.713 -37.681 -44.821 1.00 51.62 64 LEU D C 1
ATOM 5257 O O . LEU D 1 87 ? 71.470 -38.176 -43.720 1.00 49.99 64 LEU D O 1
ATOM 5262 N N . SER D 1 88 ? 72.922 -37.698 -45.370 1.00 52.43 65 SER D N 1
ATOM 5263 C CA . SER D 1 88 ? 74.037 -38.261 -44.624 1.00 57.76 65 SER D CA 1
ATOM 5264 C C . SER D 1 88 ? 74.616 -37.329 -43.548 1.00 55.40 65 SER D C 1
ATOM 5265 O O . SER D 1 88 ? 75.512 -37.721 -42.853 1.00 55.76 65 SER D O 1
ATOM 5268 N N . HIS D 1 89 ? 74.069 -36.143 -43.359 1.00 55.78 66 HIS D N 1
ATOM 5269 C CA . HIS D 1 89 ? 74.571 -35.263 -42.312 1.00 61.39 66 HIS D CA 1
ATOM 5270 C C . HIS D 1 89 ? 73.483 -34.764 -41.389 1.00 58.56 66 HIS D C 1
ATOM 5271 O O . HIS D 1 89 ? 72.459 -34.315 -41.842 1.00 62.20 66 HIS D O 1
ATOM 5278 N N . SER D 1 90 ? 73.714 -34.826 -40.088 1.00 57.06 67 SER D N 1
ATOM 5279 C CA . SER D 1 90 ? 72.725 -34.365 -39.128 1.00 62.46 67 SER D CA 1
ATOM 5280 C C . SER D 1 90 ? 72.454 -32.893 -39.278 1.00 59.62 67 SER D C 1
ATOM 5281 O O . SER D 1 90 ? 71.317 -32.478 -39.345 1.00 59.56 67 SER D O 1
ATOM 5284 N N . ASP D 1 91 ? 73.516 -32.103 -39.310 1.00 59.17 68 ASP D N 1
ATOM 5285 C CA . ASP D 1 91 ? 73.393 -30.666 -39.441 1.00 70.55 68 ASP D CA 1
ATOM 5286 C C . ASP D 1 91 ? 72.497 -30.332 -40.608 1.00 65.17 68 ASP D C 1
ATOM 5287 O O . ASP D 1 91 ? 71.619 -29.495 -40.516 1.00 66.05 68 ASP D O 1
ATOM 5292 N N . ALA D 1 92 ? 72.735 -31.007 -41.714 1.00 53.86 69 ALA D N 1
ATOM 5293 C CA . ALA D 1 92 ? 71.965 -30.800 -42.912 1.00 55.88 69 ALA D CA 1
ATOM 5294 C C . ALA D 1 92 ? 70.499 -31.071 -42.699 1.00 55.62 69 ALA D C 1
ATOM 5295 O O . ALA D 1 92 ? 69.660 -30.318 -43.141 1.00 57.78 69 ALA D O 1
ATOM 5297 N N . ILE D 1 93 ? 70.186 -32.159 -42.022 1.00 52.94 70 ILE D N 1
ATOM 5298 C CA . ILE D 1 93 ? 68.805 -32.499 -41.776 1.00 50.21 70 ILE D CA 1
ATOM 5299 C C . ILE D 1 93 ? 68.190 -31.504 -40.819 1.00 52.29 70 ILE D C 1
ATOM 5300 O O . ILE D 1 93 ? 67.035 -31.164 -40.933 1.00 55.32 70 ILE D O 1
ATOM 5305 N N . ALA D 1 94 ? 68.983 -31.026 -39.877 1.00 52.90 71 ALA D N 1
ATOM 5306 C CA . ALA D 1 94 ? 68.514 -30.054 -38.908 1.00 57.56 71 ALA D CA 1
ATOM 5307 C C . ALA D 1 94 ? 68.191 -28.725 -39.570 1.00 60.37 71 ALA D C 1
ATOM 5308 O O . ALA D 1 94 ? 67.142 -28.154 -39.350 1.00 61.99 71 ALA D O 1
ATOM 5310 N N . ALA D 1 95 ? 69.109 -28.240 -40.387 1.00 54.13 72 ALA D N 1
ATOM 5311 C CA . ALA D 1 95 ? 68.902 -26.983 -41.114 1.00 62.55 72 ALA D CA 1
ATOM 5312 C C . ALA D 1 95 ? 67.696 -27.115 -42.030 1.00 65.82 72 ALA D C 1
ATOM 5313 O O . ALA D 1 95 ? 66.894 -26.181 -42.144 1.00 67.93 72 ALA D O 1
ATOM 5315 N N . PHE D 1 96 ? 67.531 -28.290 -42.631 1.00 61.14 73 PHE D N 1
ATOM 5316 C CA . PHE D 1 96 ? 66.437 -28.473 -43.543 1.00 63.38 73 PHE D CA 1
ATOM 5317 C C . PHE D 1 96 ? 65.093 -28.404 -42.822 1.00 68.56 73 PHE D C 1
ATOM 5318 O O . PHE D 1 96 ? 64.162 -27.766 -43.311 1.00 73.43 73 PHE D O 1
ATOM 5326 N N . ALA D 1 97 ? 64.978 -29.063 -41.666 1.00 64.24 74 ALA D N 1
ATOM 5327 C CA . ALA D 1 97 ? 63.697 -29.067 -40.955 1.00 62.56 74 ALA D CA 1
ATOM 5328 C C . ALA D 1 97 ? 63.403 -27.694 -40.379 1.00 67.95 74 ALA D C 1
ATOM 5329 O O . ALA D 1 97 ? 62.269 -27.226 -40.460 1.00 66.94 74 ALA D O 1
ATOM 5331 N N . THR D 1 98 ? 64.426 -27.066 -39.793 1.00 69.01 75 THR D N 1
ATOM 5332 C CA . THR D 1 98 ? 64.313 -25.694 -39.308 1.00 70.75 75 THR D CA 1
ATOM 5333 C C . THR D 1 98 ? 63.648 -24.772 -40.333 1.00 79.25 75 THR D C 1
ATOM 5334 O O . THR D 1 98 ? 62.704 -24.042 -40.000 1.00 83.64 75 THR D O 1
ATOM 5338 N N . GLY D 1 99 ? 64.117 -24.840 -41.579 1.00 81.22 76 GLY D N 1
ATOM 5339 C CA . GLY D 1 99 ? 63.593 -23.998 -42.657 1.00 80.62 76 GLY D CA 1
ATOM 5340 C C . GLY D 1 99 ? 62.121 -24.242 -42.886 1.00 79.63 76 GLY D C 1
ATOM 5341 O O . GLY D 1 99 ? 61.326 -23.305 -42.943 1.00 80.13 76 GLY D O 1
ATOM 5342 N N . VAL D 1 100 ? 61.761 -25.517 -42.994 1.00 76.20 77 VAL D N 1
ATOM 5343 C CA . VAL D 1 100 ? 60.377 -25.930 -43.255 1.00 74.92 77 VAL D CA 1
ATOM 5344 C C . VAL D 1 100 ? 59.461 -25.426 -42.153 1.00 75.83 77 VAL D C 1
ATOM 5345 O O . VAL D 1 100 ? 58.417 -24.838 -42.443 1.00 78.31 77 VAL D O 1
ATOM 5349 N N . LEU D 1 101 ? 59.885 -25.595 -40.904 1.00 73.72 78 LEU D N 1
ATOM 5350 C CA . LEU D 1 101 ? 59.127 -25.105 -39.745 1.00 77.07 78 LEU D CA 1
ATOM 5351 C C . LEU D 1 101 ? 59.021 -23.562 -39.679 1.00 86.53 78 LEU D C 1
ATOM 5352 O O . LEU D 1 101 ? 57.927 -23.040 -39.409 1.00 89.37 78 LEU D O 1
ATOM 5357 N N . ALA D 1 102 ? 60.129 -22.846 -39.933 1.00 84.49 79 ALA D N 1
ATOM 5358 C CA . ALA D 1 102 ? 60.088 -21.376 -40.000 1.00 83.77 79 ALA D CA 1
ATOM 5359 C C . ALA D 1 102 ? 59.133 -20.919 -41.107 1.00 89.12 79 ALA D C 1
ATOM 5360 O O . ALA D 1 102 ? 58.281 -20.071 -40.869 1.00 91.92 79 ALA D O 1
ATOM 5362 N N . ALA D 1 103 ? 59.237 -21.523 -42.277 1.00 89.57 80 ALA D N 1
ATOM 5363 C CA . ALA D 1 103 ? 58.334 -21.185 -43.360 1.00 90.95 80 ALA D CA 1
ATOM 5364 C C . ALA D 1 103 ? 56.859 -21.506 -43.119 1.00 91.96 80 ALA D C 1
ATOM 5365 O O . ALA D 1 103 ? 56.007 -20.695 -43.444 1.00 87.40 80 ALA D O 1
ATOM 5367 N N . HIS D 1 104 ? 56.545 -22.681 -42.573 1.00 92.60 81 HIS D N 1
ATOM 5368 C CA . HIS D 1 104 ? 55.137 -23.061 -42.403 1.00 91.16 81 HIS D CA 1
ATOM 5369 C C . HIS D 1 104 ? 54.581 -23.331 -41.004 1.00 85.74 81 HIS D C 1
ATOM 5370 O O . HIS D 1 104 ? 53.377 -23.287 -40.805 1.00 84.42 81 HIS D O 1
ATOM 5377 N N . GLY D 1 105 ? 55.441 -23.654 -40.053 1.00 84.30 82 GLY D N 1
ATOM 5378 C CA . GLY D 1 105 ? 55.032 -23.837 -38.670 1.00 87.70 82 GLY D CA 1
ATOM 5379 C C . GLY D 1 105 ? 54.452 -25.192 -38.308 1.00 95.93 82 GLY D C 1
ATOM 5380 O O . GLY D 1 105 ? 54.276 -25.503 -37.140 1.00 100.64 82 GLY D O 1
ATOM 5381 N N . ARG D 1 106 ? 54.204 -26.012 -39.316 1.00 97.77 83 ARG D N 1
ATOM 5382 C CA . ARG D 1 106 ? 53.721 -27.405 -39.156 1.00 94.83 83 ARG D CA 1
ATOM 5383 C C . ARG D 1 106 ? 54.281 -28.418 -40.186 1.00 90.72 83 ARG D C 1
ATOM 5384 O O . ARG D 1 106 ? 54.501 -28.067 -41.342 1.00 92.92 83 ARG D O 1
ATOM 5392 N N . CYS D 1 107 ? 54.470 -29.674 -39.783 1.00 85.43 84 CYS D N 1
ATOM 5393 C CA . CYS D 1 107 ? 54.624 -30.776 -40.748 1.00 81.26 84 CYS D CA 1
ATOM 5394 C C . CYS D 1 107 ? 53.575 -31.820 -40.414 1.00 75.90 84 CYS D C 1
ATOM 5395 O O . CYS D 1 107 ? 53.593 -32.398 -39.326 1.00 71.47 84 CYS D O 1
ATOM 5398 N N . ASP D 1 108 ? 52.653 -32.049 -41.342 1.00 71.81 85 ASP D N 1
ATOM 5399 C CA . ASP D 1 108 ? 51.545 -32.973 -41.089 1.00 73.00 85 ASP D CA 1
ATOM 5400 C C . ASP D 1 108 ? 51.913 -34.414 -41.462 1.00 73.05 85 ASP D C 1
ATOM 5401 O O . ASP D 1 108 ? 51.403 -35.384 -40.869 1.00 67.10 85 ASP D O 1
ATOM 5406 N N . VAL D 1 109 ? 52.777 -34.535 -42.473 1.00 74.04 86 VAL D N 1
ATOM 5407 C CA . VAL D 1 109 ? 53.071 -35.822 -43.080 1.00 71.00 86 VAL D CA 1
ATOM 5408 C C . VAL D 1 109 ? 54.560 -35.924 -43.432 1.00 68.97 86 VAL D C 1
ATOM 5409 O O . VAL D 1 109 ? 55.050 -35.200 -44.304 1.00 71.40 86 VAL D O 1
ATOM 5413 N N . LEU D 1 110 ? 55.283 -36.795 -42.729 1.00 59.25 87 LEU D N 1
ATOM 5414 C CA . LEU D 1 110 ? 56.681 -37.021 -43.054 1.00 55.14 87 LEU D CA 1
ATOM 5415 C C . LEU D 1 110 ? 56.775 -38.396 -43.696 1.00 54.48 87 LEU D C 1
ATOM 5416 O O . LEU D 1 110 ? 56.410 -39.391 -43.073 1.00 52.80 87 LEU D O 1
ATOM 5421 N N . VAL D 1 111 ? 57.219 -38.449 -44.944 1.00 54.06 88 VAL D N 1
ATOM 5422 C CA . VAL D 1 111 ? 57.387 -39.716 -45.629 1.00 53.20 88 VAL D CA 1
ATOM 5423 C C . VAL D 1 111 ? 58.881 -40.050 -45.755 1.00 52.72 88 VAL D C 1
ATOM 5424 O O . VAL D 1 111 ? 59.585 -39.413 -46.542 1.00 52.99 88 VAL D O 1
ATOM 5428 N N . ASN D 1 112 ? 59.370 -41.018 -44.954 1.00 46.19 89 ASN D N 1
ATOM 5429 C CA . ASN D 1 112 ? 60.737 -41.476 -45.098 1.00 48.13 89 ASN D CA 1
ATOM 5430 C C . ASN D 1 112 ? 60.808 -42.445 -46.258 1.00 53.23 89 ASN D C 1
ATOM 5431 O O . ASN D 1 112 ? 60.457 -43.612 -46.102 1.00 54.27 89 ASN D O 1
ATOM 5436 N N . ASN D 1 113 ? 61.214 -41.937 -47.425 1.00 50.73 90 ASN D N 1
ATOM 5437 C CA . ASN D 1 113 ? 61.294 -42.735 -48.645 1.00 48.93 90 ASN D CA 1
ATOM 5438 C C . ASN D 1 113 ? 62.700 -42.873 -49.247 1.00 50.94 90 ASN D C 1
ATOM 5439 O O . ASN D 1 113 ? 62.988 -43.842 -49.929 1.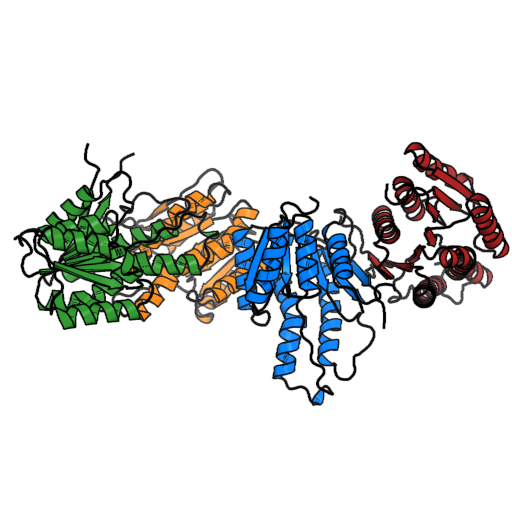00 54.94 90 ASN D O 1
ATOM 5444 N N . ALA D 1 114 ? 63.581 -41.919 -49.025 1.00 48.70 91 ALA D N 1
ATOM 5445 C CA . ALA D 1 114 ? 64.899 -42.006 -49.673 1.00 49.46 91 ALA D CA 1
ATOM 5446 C C . ALA D 1 114 ? 65.672 -43.206 -49.115 1.00 48.16 91 ALA D C 1
ATOM 5447 O O . ALA D 1 114 ? 65.628 -43.400 -47.899 1.00 46.32 91 ALA D O 1
ATOM 5449 N N . GLY D 1 115 ? 66.409 -43.939 -49.967 1.00 42.58 92 GLY D N 1
ATOM 5450 C CA . GLY D 1 115 ? 67.281 -44.999 -49.531 1.00 46.80 92 GLY D CA 1
ATOM 5451 C C . GLY D 1 115 ? 68.434 -45.227 -50.476 1.00 54.08 92 GLY D C 1
ATOM 5452 O O . GLY D 1 115 ? 68.362 -44.845 -51.584 1.00 56.53 92 GLY D O 1
ATOM 5453 N N . VAL D 1 116 ? 69.512 -45.846 -50.026 1.00 54.50 93 VAL D N 1
ATOM 5454 C CA . VAL D 1 116 ? 70.576 -46.292 -50.913 1.00 53.74 93 VAL D CA 1
ATOM 5455 C C . VAL D 1 116 ? 70.705 -47.814 -50.851 1.00 56.13 93 VAL D C 1
ATOM 5456 O O . VAL D 1 116 ? 70.004 -48.506 -50.042 1.00 56.74 93 VAL D O 1
ATOM 5460 N N . GLY D 1 117 ? 71.528 -48.345 -51.748 1.00 54.74 94 GLY D N 1
ATOM 5461 C CA . GLY D 1 117 ? 71.728 -49.780 -51.883 1.00 53.20 94 GLY D CA 1
ATOM 5462 C C . GLY D 1 117 ? 73.214 -50.022 -51.832 1.00 58.63 94 GLY D C 1
ATOM 5463 O O . GLY D 1 117 ? 74.007 -49.086 -51.925 1.00 61.26 94 GLY D O 1
ATOM 5464 N N . TRP D 1 118 ? 73.602 -51.248 -51.562 1.00 57.71 95 TRP D N 1
ATOM 5465 C CA . TRP D 1 118 ? 74.951 -51.695 -51.758 1.00 57.04 95 TRP D CA 1
ATOM 5466 C C . TRP D 1 118 ? 74.826 -53.179 -51.933 1.00 57.31 95 TRP D C 1
ATOM 5467 O O . TRP D 1 118 ? 74.311 -53.845 -51.076 1.00 56.48 95 TRP D O 1
ATOM 5478 N N . PHE D 1 119 ? 75.320 -53.703 -53.034 1.00 61.74 96 PHE D N 1
ATOM 5479 C CA . PHE D 1 119 ? 75.211 -55.125 -53.311 1.00 64.85 96 PHE D CA 1
ATOM 5480 C C . PHE D 1 119 ? 76.500 -55.584 -53.995 1.00 68.96 96 PHE D C 1
ATOM 5481 O O . PHE D 1 119 ? 76.520 -56.549 -54.734 1.00 70.42 96 PHE D O 1
ATOM 5489 N N . GLY D 1 120 ? 77.585 -54.899 -53.666 1.00 74.36 97 GLY D N 1
ATOM 5490 C CA . GLY D 1 120 ? 78.911 -55.140 -54.233 1.00 75.60 97 GLY D CA 1
ATOM 5491 C C . GLY D 1 120 ? 79.558 -56.482 -53.933 1.00 77.48 97 GLY D C 1
ATOM 5492 O O . GLY D 1 120 ? 80.488 -56.844 -54.618 1.00 84.37 97 GLY D O 1
ATOM 5493 N N . GLY D 1 121 ? 79.087 -57.228 -52.934 1.00 69.59 98 GLY D N 1
ATOM 5494 C CA . GLY D 1 121 ? 79.812 -58.415 -52.475 1.00 62.61 98 GLY D CA 1
ATOM 5495 C C . GLY D 1 121 ? 79.502 -58.808 -51.046 1.00 63.35 98 GLY D C 1
ATOM 5496 O O . GLY D 1 121 ? 78.650 -58.199 -50.383 1.00 63.41 98 GLY D O 1
ATOM 5497 N N . PRO D 1 122 ? 80.176 -59.851 -50.547 1.00 62.59 99 PRO D N 1
ATOM 5498 C CA . PRO D 1 122 ? 79.905 -60.316 -49.160 1.00 54.88 99 PRO D CA 1
ATOM 5499 C C . PRO D 1 122 ? 80.312 -59.268 -48.119 1.00 54.64 99 PRO D C 1
ATOM 5500 O O . PRO D 1 122 ? 81.155 -58.432 -48.411 1.00 54.56 99 PRO D O 1
ATOM 5504 N N . LEU D 1 123 ? 79.736 -59.324 -46.914 1.00 55.00 100 LEU D N 1
ATOM 5505 C CA . LEU D 1 123 ? 79.941 -58.280 -45.892 1.00 48.47 100 LEU D CA 1
ATOM 5506 C C . LEU D 1 123 ? 81.426 -57.912 -45.615 1.00 56.48 100 LEU D C 1
ATOM 5507 O O . LEU D 1 123 ? 81.773 -56.718 -45.425 1.00 54.76 100 LEU D O 1
ATOM 5512 N N . HIS D 1 124 ? 82.291 -58.925 -45.620 1.00 57.09 101 HIS D N 1
ATOM 5513 C CA . HIS D 1 124 ? 83.689 -58.725 -45.229 1.00 56.97 101 HIS D CA 1
ATOM 5514 C C . HIS D 1 124 ? 84.457 -57.914 -46.247 1.00 58.18 101 HIS D C 1
ATOM 5515 O O . HIS D 1 124 ? 85.480 -57.329 -45.911 1.00 60.63 101 HIS D O 1
ATOM 5522 N N . THR D 1 125 ? 83.940 -57.823 -47.463 1.00 56.06 102 THR D N 1
ATOM 5523 C CA . THR D 1 125 ? 84.570 -56.979 -48.463 1.00 57.87 102 THR D CA 1
ATOM 5524 C C . THR D 1 125 ? 84.001 -55.569 -48.467 1.00 58.29 102 THR D C 1
ATOM 5525 O O . THR D 1 125 ? 84.322 -54.797 -49.355 1.00 58.44 102 THR D O 1
ATOM 5529 N N . MET D 1 126 ? 83.157 -55.220 -47.494 1.00 58.50 103 MET D N 1
ATOM 5530 C CA . MET D 1 126 ? 82.519 -53.909 -47.515 1.00 56.27 103 MET D CA 1
ATOM 5531 C C . MET D 1 126 ? 83.325 -52.935 -46.680 1.00 58.76 103 MET D C 1
ATOM 5532 O O . MET D 1 126 ? 83.593 -53.192 -45.498 1.00 58.42 103 MET D O 1
ATOM 5537 N N . LYS D 1 127 ? 83.692 -51.799 -47.262 1.00 60.93 104 LYS D N 1
ATOM 5538 C CA . LYS D 1 127 ? 84.559 -50.862 -46.531 1.00 62.29 104 LYS D CA 1
ATOM 5539 C C . LYS D 1 127 ? 83.762 -49.964 -45.599 1.00 59.66 104 LYS D C 1
ATOM 5540 O O . LYS D 1 127 ? 82.621 -49.587 -45.917 1.00 59.68 104 LYS D O 1
ATOM 5546 N N . PRO D 1 128 ? 84.356 -49.617 -44.451 1.00 57.47 105 PRO D N 1
ATOM 5547 C CA . PRO D 1 128 ? 83.681 -48.767 -43.437 1.00 60.09 105 PRO D CA 1
ATOM 5548 C C . PRO D 1 128 ? 83.014 -47.507 -44.001 1.00 62.95 105 PRO D C 1
ATOM 5549 O O . PRO D 1 128 ? 81.967 -47.076 -43.501 1.00 64.19 105 PRO D O 1
ATOM 5553 N N . ALA D 1 129 ? 83.605 -46.918 -45.038 1.00 63.34 106 ALA D N 1
ATOM 5554 C CA . ALA D 1 129 ? 83.040 -45.689 -45.601 1.00 65.53 106 ALA D CA 1
ATOM 5555 C C . ALA D 1 129 ? 81.721 -45.993 -46.332 1.00 56.08 106 ALA D C 1
ATOM 5556 O O . ALA D 1 129 ? 80.785 -45.192 -46.282 1.00 56.94 106 ALA D O 1
ATOM 5558 N N . GLU D 1 130 ? 81.664 -47.142 -46.997 1.00 51.69 107 GLU D N 1
ATOM 5559 C CA . GLU D 1 130 ? 80.454 -47.611 -47.672 1.00 52.10 107 GLU D CA 1
ATOM 5560 C C . GLU D 1 130 ? 79.337 -47.992 -46.676 1.00 54.40 107 GLU D C 1
ATOM 5561 O O . GLU D 1 130 ? 78.167 -47.613 -46.870 1.00 54.60 107 GLU D O 1
ATOM 5567 N N . TRP D 1 131 ? 79.709 -48.728 -45.617 1.00 53.59 108 TRP D N 1
ATOM 5568 C CA . TRP D 1 131 ? 78.836 -48.993 -44.470 1.00 49.18 108 TRP D CA 1
ATOM 5569 C C . TRP D 1 131 ? 78.205 -47.687 -43.979 1.00 52.43 108 TRP D C 1
ATOM 5570 O O . TRP D 1 131 ? 76.975 -47.587 -43.810 1.00 51.41 108 TRP D O 1
ATOM 5581 N N . ASP D 1 132 ? 79.046 -46.692 -43.725 1.00 49.32 109 ASP D N 1
ATOM 5582 C CA . ASP D 1 132 ? 78.591 -45.445 -43.149 1.00 49.40 109 ASP D CA 1
ATOM 5583 C C . ASP D 1 132 ? 77.577 -44.735 -44.069 1.00 51.22 109 ASP D C 1
ATOM 5584 O O . ASP D 1 132 ? 76.532 -44.195 -43.629 1.00 50.48 109 ASP D O 1
ATOM 5589 N N . ALA D 1 133 ? 77.876 -44.740 -45.363 1.00 50.08 110 ALA D N 1
ATOM 5590 C CA . ALA D 1 133 ? 77.037 -44.025 -46.329 1.00 55.20 110 ALA D CA 1
ATOM 5591 C C . ALA D 1 133 ? 75.664 -44.691 -46.356 1.00 54.25 110 ALA D C 1
ATOM 5592 O O . ALA D 1 133 ? 74.629 -44.010 -46.251 1.00 57.92 110 ALA D O 1
ATOM 5594 N N . LEU D 1 134 ? 75.656 -46.018 -46.442 1.00 49.49 111 LEU D N 1
ATOM 5595 C CA . LEU D 1 134 ? 74.403 -46.758 -46.455 1.00 48.12 111 LEU D CA 1
ATOM 5596 C C . LEU D 1 134 ? 73.560 -46.613 -45.156 1.00 45.23 111 LEU D C 1
ATOM 5597 O O . LEU D 1 134 ? 72.327 -46.351 -45.197 1.00 44.21 111 LEU D O 1
ATOM 5602 N N . ILE D 1 135 ? 74.214 -46.782 -44.009 1.00 45.03 112 ILE D N 1
ATOM 5603 C CA . ILE D 1 135 ? 73.514 -46.717 -42.714 1.00 45.05 112 ILE D CA 1
ATOM 5604 C C . ILE D 1 135 ? 73.039 -45.291 -42.429 1.00 46.18 112 ILE D C 1
ATOM 5605 O O . ILE D 1 135 ? 71.938 -45.076 -41.900 1.00 45.45 112 ILE D O 1
ATOM 5610 N N . ALA D 1 136 ? 73.872 -44.309 -42.767 1.00 45.88 113 ALA D N 1
ATOM 5611 C CA . ALA D 1 136 ? 73.520 -42.919 -42.513 1.00 47.98 113 ALA D CA 1
ATOM 5612 C C . ALA D 1 136 ? 72.199 -42.575 -43.178 1.00 46.25 113 ALA D C 1
ATOM 5613 O O . ALA D 1 136 ? 71.328 -41.945 -42.563 1.00 49.52 113 ALA D O 1
ATOM 5615 N N . VAL D 1 137 ? 72.022 -43.017 -44.410 1.00 46.26 114 VAL D N 1
ATOM 5616 C CA . VAL D 1 137 ? 70.799 -42.678 -45.123 1.00 47.11 114 VAL D CA 1
ATOM 5617 C C . VAL D 1 137 ? 69.635 -43.573 -44.752 1.00 49.08 114 VAL D C 1
ATOM 5618 O O . VAL D 1 137 ? 68.530 -43.089 -44.466 1.00 51.81 114 VAL D O 1
ATOM 5622 N N . ASN D 1 138 ? 69.864 -44.882 -44.752 1.00 48.57 115 ASN D N 1
ATOM 5623 C CA . ASN D 1 138 ? 68.774 -45.848 -44.537 1.00 46.30 115 ASN D CA 1
ATOM 5624 C C . ASN D 1 138 ? 68.247 -45.921 -43.097 1.00 44.46 115 ASN D C 1
ATOM 5625 O O . ASN D 1 138 ? 67.070 -46.150 -42.877 1.00 43.84 115 ASN D O 1
ATOM 5630 N N . LEU D 1 139 ? 69.102 -45.696 -42.117 1.00 41.53 116 LEU D N 1
ATOM 5631 C CA . LEU D 1 139 ? 68.706 -46.001 -40.745 1.00 43.14 116 LEU D CA 1
ATOM 5632 C C . LEU D 1 139 ? 68.787 -44.738 -39.897 1.00 43.34 116 LEU D C 1
ATOM 5633 O O . LEU D 1 139 ? 67.861 -44.392 -39.187 1.00 42.54 116 LEU D O 1
ATOM 5638 N N . LYS D 1 140 ? 69.886 -44.013 -40.010 1.00 45.64 117 LYS D N 1
ATOM 5639 C CA . LYS D 1 140 ? 70.026 -42.824 -39.173 1.00 48.14 117 LYS D CA 1
ATOM 5640 C C . LYS D 1 140 ? 69.145 -41.642 -39.632 1.00 46.93 117 LYS D C 1
ATOM 5641 O O . LYS D 1 140 ? 68.482 -41.020 -38.765 1.00 46.55 117 LYS D O 1
ATOM 5647 N N . ALA D 1 141 ? 69.116 -41.338 -40.946 1.00 39.12 118 ALA D N 1
ATOM 5648 C CA . ALA D 1 141 ? 68.263 -40.222 -41.422 1.00 42.45 118 ALA D CA 1
ATOM 5649 C C . ALA D 1 141 ? 66.769 -40.289 -40.980 1.00 49.81 118 ALA D C 1
ATOM 5650 O O . ALA D 1 141 ? 66.220 -39.271 -40.514 1.00 48.07 118 ALA D O 1
ATOM 5652 N N . PRO D 1 142 ? 66.111 -41.491 -41.089 1.00 46.46 119 PRO D N 1
ATOM 5653 C CA . PRO D 1 142 ? 64.693 -41.514 -40.661 1.00 45.87 119 PRO D CA 1
ATOM 5654 C C . PRO D 1 142 ? 64.531 -41.142 -39.178 1.00 47.92 119 PRO D C 1
ATOM 5655 O O . PRO D 1 142 ? 63.496 -40.526 -38.776 1.00 49.21 119 PRO D O 1
ATOM 5659 N N . TYR D 1 143 ? 65.519 -41.512 -38.364 1.00 44.21 120 TYR D N 1
ATOM 5660 C CA . TYR D 1 143 ? 65.482 -41.142 -36.960 1.00 46.12 120 TYR D CA 1
ATOM 5661 C C . TYR D 1 143 ? 65.637 -39.610 -36.811 1.00 51.96 120 TYR D C 1
ATOM 5662 O O . TYR D 1 143 ? 64.800 -38.943 -36.144 1.00 54.35 120 TYR D O 1
ATOM 5671 N N . LEU D 1 144 ? 66.695 -39.058 -37.423 1.00 49.61 121 LEU D N 1
ATOM 5672 C CA . LEU D 1 144 ? 66.931 -37.604 -37.392 1.00 51.28 121 LEU D CA 1
ATOM 5673 C C . LEU D 1 144 ? 65.708 -36.803 -37.878 1.00 52.00 121 LEU D C 1
ATOM 5674 O O . LEU D 1 144 ? 65.306 -35.836 -37.234 1.00 52.01 121 LEU D O 1
ATOM 5679 N N . LEU D 1 145 ? 65.100 -37.230 -38.988 1.00 51.02 122 LEU D N 1
ATOM 5680 C CA . LEU D 1 145 ? 63.902 -36.541 -39.496 1.00 53.43 122 LEU D CA 1
ATOM 5681 C C . LEU D 1 145 ? 62.757 -36.585 -38.470 1.00 54.11 122 LEU D C 1
ATOM 5682 O O . LEU D 1 145 ? 62.101 -35.563 -38.202 1.00 57.02 122 LEU D O 1
ATOM 5687 N N . LEU D 1 146 ? 62.538 -37.760 -37.885 1.00 51.94 123 LEU D N 1
ATOM 5688 C CA . LEU D 1 146 ? 61.513 -37.926 -36.878 1.00 52.51 123 LEU D CA 1
ATOM 5689 C C . LEU D 1 146 ? 61.822 -37.027 -35.694 1.00 55.20 123 LEU D C 1
ATOM 5690 O O . LEU D 1 146 ? 60.923 -36.381 -35.156 1.00 55.47 123 LEU D O 1
ATOM 5695 N N . ARG D 1 147 ? 63.082 -37.001 -35.265 1.00 52.38 124 ARG D N 1
ATOM 5696 C CA . ARG D 1 147 ? 63.456 -36.152 -34.160 1.00 54.69 124 ARG D CA 1
ATOM 5697 C C . ARG D 1 147 ? 63.196 -34.661 -34.456 1.00 56.49 124 ARG D C 1
ATOM 5698 O O . ARG D 1 147 ? 62.772 -33.904 -33.567 1.00 59.58 124 ARG D O 1
ATOM 5706 N N . ALA D 1 148 ? 63.477 -34.233 -35.682 1.00 52.90 125 ALA D N 1
ATOM 5707 C CA . ALA D 1 148 ? 63.313 -32.796 -36.034 1.00 55.21 125 ALA D CA 1
ATOM 5708 C C . ALA D 1 148 ? 61.846 -32.388 -36.204 1.00 59.16 125 ALA D C 1
ATOM 5709 O O . ALA D 1 148 ? 61.507 -31.275 -35.859 1.00 61.04 125 ALA D O 1
ATOM 5711 N N . PHE D 1 149 ? 60.978 -33.291 -36.680 1.00 55.22 126 PHE D N 1
ATOM 5712 C CA . PHE D 1 149 ? 59.548 -32.975 -36.871 1.00 54.54 126 PHE D CA 1
ATOM 5713 C C . PHE D 1 149 ? 58.569 -33.435 -35.787 1.00 57.31 126 PHE D C 1
ATOM 5714 O O . PHE D 1 149 ? 57.465 -32.909 -35.696 1.00 62.40 126 PHE D O 1
ATOM 5722 N N . ALA D 1 150 ? 58.942 -34.411 -34.972 1.00 58.25 127 ALA D N 1
ATOM 5723 C CA . ALA D 1 150 ? 58.011 -34.946 -33.969 1.00 60.46 127 ALA D CA 1
ATOM 5724 C C . ALA D 1 150 ? 57.558 -33.897 -32.919 1.00 65.70 127 ALA D C 1
ATOM 5725 O O . ALA D 1 150 ? 56.382 -33.872 -32.526 1.00 68.01 127 ALA D O 1
ATOM 5727 N N . PRO D 1 151 ? 58.493 -33.049 -32.438 1.00 60.93 128 PRO D N 1
ATOM 5728 C CA . PRO D 1 151 ? 58.070 -31.997 -31.499 1.00 63.10 128 PRO D CA 1
ATOM 5729 C C . PRO D 1 151 ? 56.855 -31.167 -31.981 1.00 60.79 128 PRO D C 1
ATOM 5730 O O . PRO D 1 151 ? 55.928 -30.952 -31.206 1.00 62.48 128 PRO D O 1
ATOM 5734 N N . ALA D 1 152 ? 56.863 -30.724 -33.241 1.00 54.81 129 ALA D N 1
ATOM 5735 C CA . ALA D 1 152 ? 55.768 -29.923 -33.780 1.00 62.77 129 ALA D CA 1
ATOM 5736 C C . ALA D 1 152 ? 54.493 -30.766 -33.896 1.00 67.63 129 ALA D C 1
ATOM 5737 O O . ALA D 1 152 ? 53.408 -30.308 -33.511 1.00 71.05 129 ALA D O 1
ATOM 5739 N N . MET D 1 153 ? 54.629 -32.018 -34.365 1.00 66.42 130 MET D N 1
ATOM 5740 C CA . MET D 1 153 ? 53.499 -32.941 -34.422 1.00 67.69 130 MET D CA 1
ATOM 5741 C C . MET D 1 153 ? 52.878 -33.201 -33.050 1.00 67.24 130 MET D C 1
ATOM 5742 O O . MET D 1 153 ? 51.634 -33.181 -32.927 1.00 66.08 130 MET D O 1
ATOM 5747 N N . ILE D 1 154 ? 53.735 -33.430 -32.039 1.00 64.88 131 ILE D N 1
ATOM 5748 C CA . ILE D 1 154 ? 53.295 -33.656 -30.641 1.00 68.44 131 ILE D CA 1
ATOM 5749 C C . ILE D 1 154 ? 52.521 -32.452 -30.117 1.00 73.47 131 ILE D C 1
ATOM 5750 O O . ILE D 1 154 ? 51.381 -32.592 -29.656 1.00 79.18 131 ILE D O 1
ATOM 5755 N N . ALA D 1 155 ? 53.134 -31.277 -30.196 1.00 67.47 132 ALA D N 1
ATOM 5756 C CA . ALA D 1 155 ? 52.449 -30.041 -29.823 1.00 76.91 132 ALA D CA 1
ATOM 5757 C C . ALA D 1 155 ? 51.080 -29.905 -30.514 1.00 79.05 132 ALA D C 1
ATOM 5758 O O . ALA D 1 155 ? 50.099 -29.532 -29.876 1.00 80.30 132 ALA D O 1
ATOM 5760 N N . ALA D 1 156 ? 51.021 -30.218 -31.809 1.00 76.20 133 ALA D N 1
ATOM 5761 C CA . ALA D 1 156 ? 49.790 -30.078 -32.595 1.00 73.04 133 ALA D CA 1
ATOM 5762 C C . ALA D 1 156 ? 48.767 -31.198 -32.335 1.00 78.69 133 ALA D C 1
ATOM 5763 O O . ALA D 1 156 ? 47.631 -31.109 -32.798 1.00 77.79 133 ALA D O 1
ATOM 5765 N N . LYS D 1 157 ? 49.184 -32.239 -31.597 1.00 81.07 134 LYS D N 1
ATOM 5766 C CA . LYS D 1 157 ? 48.406 -33.482 -31.351 1.00 81.88 134 LYS D CA 1
ATOM 5767 C C . LYS D 1 157 ? 47.858 -34.158 -32.620 1.00 76.01 134 LYS D C 1
ATOM 5768 O O . LYS D 1 157 ? 46.777 -34.751 -32.600 1.00 72.99 134 LYS D O 1
ATOM 5774 N N . ARG D 1 158 ? 48.609 -34.063 -33.714 1.00 71.74 135 ARG D N 1
ATOM 5775 C CA . ARG D 1 158 ? 48.302 -34.799 -34.943 1.00 71.23 135 ARG D CA 1
ATOM 5776 C C . ARG D 1 158 ? 49.561 -34.904 -35.793 1.00 66.94 135 ARG D C 1
ATOM 5777 O O . ARG D 1 158 ? 50.532 -34.176 -35.558 1.00 72.51 135 ARG D O 1
ATOM 5785 N N . GLY D 1 159 ? 49.531 -35.811 -36.767 1.00 58.40 136 GLY D N 1
ATOM 5786 C CA . GLY D 1 159 ? 50.652 -36.074 -37.661 1.00 55.22 136 GLY D CA 1
ATOM 5787 C C . GLY D 1 159 ? 50.827 -37.551 -38.028 1.00 59.92 136 GLY D C 1
ATOM 5788 O O . GLY D 1 159 ? 50.538 -38.474 -37.228 1.00 61.16 136 GLY D O 1
ATOM 5789 N N . HIS D 1 160 ? 51.308 -37.758 -39.245 1.00 59.65 137 HIS D N 1
ATOM 5790 C CA . HIS D 1 160 ? 51.702 -39.054 -39.746 1.00 60.37 137 HIS D CA 1
ATOM 5791 C C . HIS D 1 160 ? 53.210 -39.078 -40.069 1.00 60.73 137 HIS D C 1
ATOM 5792 O O . HIS D 1 160 ? 53.744 -38.139 -40.677 1.00 57.70 137 HIS D O 1
ATOM 5799 N N . ILE D 1 161 ? 53.884 -40.147 -39.625 1.00 60.06 138 ILE D N 1
ATOM 5800 C CA . ILE D 1 161 ? 55.231 -40.472 -40.084 1.00 57.75 138 ILE D CA 1
ATOM 5801 C C . ILE D 1 161 ? 55.147 -41.834 -40.772 1.00 53.34 138 ILE D C 1
ATOM 5802 O O . ILE D 1 161 ? 54.896 -42.868 -40.146 1.00 51.14 138 ILE D O 1
ATOM 5807 N N . ILE D 1 162 ? 55.355 -41.807 -42.075 1.00 49.70 139 ILE D N 1
ATOM 5808 C CA . ILE D 1 162 ? 55.171 -42.973 -42.887 1.00 49.09 139 ILE D CA 1
ATOM 5809 C C . ILE D 1 162 ? 56.495 -43.452 -43.477 1.00 49.77 139 ILE D C 1
ATOM 5810 O O . ILE D 1 162 ? 57.196 -42.653 -44.094 1.00 49.34 139 ILE D O 1
ATOM 5815 N N . ASN D 1 163 ? 56.827 -44.743 -43.311 1.00 43.22 140 ASN D N 1
ATOM 5816 C CA . ASN D 1 163 ? 58.158 -45.236 -43.703 1.00 45.17 140 ASN D CA 1
ATOM 5817 C C . ASN D 1 163 ? 58.027 -46.296 -44.775 1.00 45.20 140 ASN D C 1
ATOM 5818 O O . ASN D 1 163 ? 57.273 -47.232 -44.590 1.00 46.61 140 ASN D O 1
ATOM 5823 N N . ILE D 1 164 ? 58.787 -46.161 -45.854 1.00 45.12 141 ILE D N 1
ATOM 5824 C CA . ILE D 1 164 ? 58.821 -47.089 -46.964 1.00 42.73 141 ILE D CA 1
ATOM 5825 C C . ILE D 1 164 ? 59.979 -48.076 -46.817 1.00 48.81 141 ILE D C 1
ATOM 5826 O O . ILE D 1 164 ? 61.155 -47.708 -46.905 1.00 49.94 141 ILE D O 1
ATOM 5831 N N . SER D 1 165 ? 59.663 -49.338 -46.583 1.00 49.05 142 SER D N 1
ATOM 5832 C CA . SER D 1 165 ? 60.701 -50.310 -46.294 1.00 49.93 142 SER D CA 1
ATOM 5833 C C . SER D 1 165 ? 60.682 -51.348 -47.369 1.00 54.26 142 SER D C 1
ATOM 5834 O O . SER D 1 165 ? 59.619 -51.916 -47.646 1.00 56.88 142 SER D O 1
ATOM 5837 N N . SER D 1 166 ? 61.830 -51.614 -47.989 1.00 52.84 143 SER D N 1
ATOM 5838 C CA . SER D 1 166 ? 61.880 -52.646 -49.055 1.00 55.10 143 SER D CA 1
ATOM 5839 C C . SER D 1 166 ? 62.100 -54.094 -48.541 1.00 54.66 143 SER D C 1
ATOM 5840 O O . SER D 1 166 ? 62.204 -55.009 -49.326 1.00 53.94 143 SER D O 1
ATOM 5843 N N . LEU D 1 167 ? 62.164 -54.299 -47.222 1.00 54.38 144 LEU D N 1
ATOM 5844 C CA . LEU D 1 167 ? 62.254 -55.653 -46.648 1.00 51.77 144 LEU D CA 1
ATOM 5845 C C . LEU D 1 167 ? 61.335 -55.779 -45.420 1.00 53.53 144 LEU D C 1
ATOM 5846 O O . LEU D 1 167 ? 61.297 -54.871 -44.559 1.00 53.48 144 LEU D O 1
ATOM 5851 N N . ALA D 1 168 ? 60.615 -56.902 -45.326 1.00 51.95 145 ALA D N 1
ATOM 5852 C CA . ALA D 1 168 ? 59.648 -57.115 -44.236 1.00 52.38 145 ALA D CA 1
ATOM 5853 C C . ALA D 1 168 ? 60.210 -57.774 -42.950 1.00 66.40 145 ALA D C 1
ATOM 5854 O O . ALA D 1 168 ? 59.457 -57.950 -41.979 1.00 64.17 145 ALA D O 1
ATOM 5856 N N . GLY D 1 169 ? 61.500 -58.132 -42.928 1.00 64.60 146 GLY D N 1
ATOM 5857 C CA . GLY D 1 169 ? 62.154 -58.546 -41.661 1.00 65.84 146 GLY D CA 1
ATOM 5858 C C . GLY D 1 169 ? 62.288 -60.055 -41.549 1.00 67.90 146 GLY D C 1
ATOM 5859 O O . GLY D 1 169 ? 62.707 -60.576 -40.526 1.00 71.23 146 GLY D O 1
ATOM 5860 N N . LYS D 1 170 ? 61.979 -60.746 -42.638 1.00 66.76 147 LYS D N 1
ATOM 5861 C CA . LYS D 1 170 ? 61.891 -62.190 -42.691 1.00 72.22 147 LYS D CA 1
ATOM 5862 C C . LYS D 1 170 ? 63.110 -62.841 -43.404 1.00 70.86 147 LYS D C 1
ATOM 5863 O O . LYS D 1 170 ? 63.678 -63.790 -42.900 1.00 70.12 147 LYS D O 1
ATOM 5869 N N . ASN D 1 171 ? 63.494 -62.323 -44.575 1.00 69.37 148 ASN D N 1
ATOM 5870 C CA . ASN D 1 171 ? 64.463 -62.980 -45.467 1.00 67.13 148 ASN D CA 1
ATOM 5871 C C . ASN D 1 171 ? 65.689 -62.118 -45.691 1.00 65.90 148 ASN D C 1
ATOM 5872 O O . ASN D 1 171 ? 65.583 -60.917 -45.911 1.00 63.88 148 ASN D O 1
ATOM 5877 N N . PRO D 1 172 ? 66.852 -62.730 -45.598 1.00 63.01 149 PRO D N 1
ATOM 5878 C CA . PRO D 1 172 ? 68.164 -62.074 -45.725 1.00 64.51 149 PRO D CA 1
ATOM 5879 C C . PRO D 1 172 ? 68.527 -61.823 -47.169 1.00 66.63 149 PRO D C 1
ATOM 5880 O O . PRO D 1 172 ? 68.155 -62.601 -48.017 1.00 70.01 149 PRO D O 1
ATOM 5884 N N . VAL D 1 173 ? 69.228 -60.744 -47.473 1.00 62.77 150 VAL D N 1
ATOM 5885 C CA . VAL D 1 173 ? 69.799 -60.634 -48.800 1.00 63.46 150 VAL D CA 1
ATOM 5886 C C . VAL D 1 173 ? 71.314 -60.944 -48.749 1.00 63.34 150 VAL D C 1
ATOM 5887 O O . VAL D 1 173 ? 72.109 -60.116 -48.254 1.00 65.14 150 VAL D O 1
ATOM 5891 N N . ALA D 1 174 ? 71.710 -62.132 -49.227 1.00 59.66 151 ALA D N 1
ATOM 5892 C CA . ALA D 1 174 ? 73.135 -62.481 -49.349 1.00 57.56 151 ALA D CA 1
ATOM 5893 C C . ALA D 1 174 ? 73.843 -61.446 -50.232 1.00 58.39 151 ALA D C 1
ATOM 5894 O O . ALA D 1 174 ? 73.315 -61.046 -51.273 1.00 56.16 151 ALA D O 1
ATOM 5896 N N . ASP D 1 175 ? 74.959 -60.900 -49.780 1.00 54.64 152 ASP D N 1
ATOM 5897 C CA . ASP D 1 175 ? 75.635 -59.875 -50.565 1.00 60.63 152 ASP D CA 1
ATOM 5898 C C . ASP D 1 175 ? 74.898 -58.541 -50.527 1.00 59.19 152 ASP D C 1
ATOM 5899 O O . ASP D 1 175 ? 75.219 -57.632 -51.276 1.00 57.00 152 ASP D O 1
ATOM 5904 N N . GLY D 1 176 ? 73.906 -58.439 -49.654 1.00 55.50 153 GLY D N 1
ATOM 5905 C CA . GLY D 1 176 ? 73.271 -57.158 -49.300 1.00 50.00 153 GLY D CA 1
ATOM 5906 C C . GLY D 1 176 ? 73.121 -57.106 -47.777 1.00 49.16 153 GLY D C 1
ATOM 5907 O O . GLY D 1 176 ? 72.063 -56.698 -47.259 1.00 45.87 153 GLY D O 1
ATOM 5908 N N . ALA D 1 177 ? 74.169 -57.527 -47.046 1.00 44.46 154 ALA D N 1
ATOM 5909 C CA . ALA D 1 177 ? 74.070 -57.725 -45.586 1.00 42.88 154 ALA D CA 1
ATOM 5910 C C . ALA D 1 177 ? 73.757 -56.423 -44.787 1.00 43.89 154 ALA D C 1
ATOM 5911 O O . ALA D 1 177 ? 72.827 -56.382 -43.936 1.00 44.81 154 ALA D O 1
ATOM 5913 N N . ALA D 1 178 ? 74.502 -55.365 -45.092 1.00 39.97 155 ALA D N 1
ATOM 5914 C CA . ALA D 1 178 ? 74.326 -54.081 -44.444 1.00 41.49 155 ALA D CA 1
ATOM 5915 C C . ALA D 1 178 ? 72.985 -53.482 -44.839 1.00 43.23 155 ALA D C 1
ATOM 5916 O O . ALA D 1 178 ? 72.298 -52.872 -44.039 1.00 43.98 155 ALA D O 1
ATOM 5918 N N . TYR D 1 179 ? 72.623 -53.653 -46.103 1.00 44.84 156 TYR D N 1
ATOM 5919 C CA . TYR D 1 179 ? 71.339 -53.212 -46.603 1.00 45.58 156 TYR D CA 1
ATOM 5920 C C . TYR D 1 179 ? 70.194 -53.864 -45.797 1.00 42.15 156 TYR D C 1
ATOM 5921 O O . TYR D 1 179 ? 69.303 -53.176 -45.259 1.00 39.75 156 TYR D O 1
ATOM 5930 N N . THR D 1 180 ? 70.245 -55.193 -45.715 1.00 41.49 157 THR D N 1
ATOM 5931 C CA . THR D 1 180 ? 69.327 -55.975 -44.868 1.00 40.22 157 THR D CA 1
ATOM 5932 C C . THR D 1 180 ? 69.256 -55.437 -43.434 1.00 39.88 157 THR D C 1
ATOM 5933 O O . THR D 1 180 ? 68.131 -55.181 -42.932 1.00 38.09 157 THR D O 1
ATOM 5937 N N . ALA D 1 181 ? 70.426 -55.246 -42.798 1.00 35.57 158 ALA D N 1
ATOM 5938 C CA . ALA D 1 181 ? 70.470 -54.716 -41.437 1.00 36.14 158 ALA D CA 1
ATOM 5939 C C . ALA D 1 181 ? 69.726 -53.398 -41.377 1.00 41.33 158 ALA D C 1
ATOM 5940 O O . ALA D 1 181 ? 69.039 -53.125 -40.372 1.00 39.91 158 ALA D O 1
ATOM 5942 N N . SER D 1 182 ? 69.889 -52.559 -42.419 1.00 39.32 159 SER D N 1
ATOM 5943 C CA . SER D 1 182 ? 69.358 -51.193 -42.343 1.00 36.26 159 SER D CA 1
ATOM 5944 C C . SER D 1 182 ? 67.850 -51.276 -42.451 1.00 41.14 159 SER D C 1
ATOM 5945 O O . SER D 1 182 ? 67.154 -50.467 -41.834 1.00 42.69 159 SER D O 1
ATOM 5948 N N . LYS D 1 183 ? 67.327 -52.274 -43.164 1.00 37.86 160 LYS D N 1
ATOM 5949 C CA . LYS D 1 183 ? 65.862 -52.384 -43.291 1.00 42.79 160 LYS D CA 1
ATOM 5950 C C . LYS D 1 183 ? 65.174 -53.021 -42.089 1.00 42.67 160 LYS D C 1
ATOM 5951 O O . LYS D 1 183 ? 64.182 -52.469 -41.580 1.00 41.32 160 LYS D O 1
ATOM 5957 N N . TRP D 1 184 ? 65.713 -54.143 -41.599 1.00 40.70 161 TRP D N 1
ATOM 5958 C CA . TRP D 1 184 ? 65.177 -54.792 -40.381 1.00 39.31 161 TRP D CA 1
ATOM 5959 C C . TRP D 1 184 ? 65.322 -53.781 -39.239 1.00 39.56 161 TRP D C 1
ATOM 5960 O O . TRP D 1 184 ? 64.409 -53.635 -38.414 1.00 40.12 161 TRP D O 1
ATOM 5971 N N . GLY D 1 185 ? 66.457 -53.074 -39.235 1.00 37.16 162 GLY D N 1
ATOM 5972 C CA . GLY D 1 185 ? 66.720 -51.996 -38.273 1.00 38.78 162 GLY D CA 1
ATOM 5973 C C . GLY D 1 185 ? 65.653 -50.903 -38.310 1.00 41.52 162 GLY D C 1
ATOM 5974 O O . GLY D 1 185 ? 65.066 -50.538 -37.259 1.00 39.08 162 GLY D O 1
ATOM 5975 N N . LEU D 1 186 ? 65.391 -50.381 -39.520 1.00 37.42 163 LEU D N 1
ATOM 5976 C CA . LEU D 1 186 ? 64.303 -49.412 -39.747 1.00 41.49 163 LEU D CA 1
ATOM 5977 C C . LEU D 1 186 ? 62.933 -49.936 -39.192 1.00 44.13 163 LEU D C 1
ATOM 5978 O O . LEU D 1 186 ? 62.220 -49.205 -38.463 1.00 42.14 163 LEU D O 1
ATOM 5983 N N . ASN D 1 187 ? 62.586 -51.184 -39.510 1.00 37.98 164 ASN D N 1
ATOM 5984 C CA . ASN D 1 187 ? 61.335 -51.769 -39.024 1.00 39.37 164 ASN D CA 1
ATOM 5985 C C . ASN D 1 187 ? 61.288 -51.743 -37.491 1.00 43.94 164 ASN D C 1
ATOM 5986 O O . ASN D 1 187 ? 60.250 -51.376 -36.912 1.00 40.21 164 ASN D O 1
ATOM 5991 N N . GLY D 1 188 ? 62.415 -52.071 -36.828 1.00 39.66 165 GLY D N 1
ATOM 5992 C CA . GLY D 1 188 ? 62.425 -52.079 -35.381 1.00 39.06 165 GLY D CA 1
ATOM 5993 C C . GLY D 1 188 ? 62.393 -50.683 -34.820 1.00 43.30 165 GLY D C 1
ATOM 5994 O O . GLY D 1 188 ? 61.689 -50.384 -33.829 1.00 47.19 165 GLY D O 1
ATOM 5995 N N . LEU D 1 189 ? 63.174 -49.807 -35.435 1.00 44.87 166 LEU D N 1
ATOM 5996 C CA . LEU D 1 189 ? 63.200 -48.384 -35.028 1.00 41.77 166 LEU D CA 1
ATOM 5997 C C . LEU D 1 189 ? 61.777 -47.763 -35.032 1.00 41.78 166 LEU D C 1
ATOM 5998 O O . LEU D 1 189 ? 61.337 -47.108 -34.044 1.00 38.40 166 LEU D O 1
ATOM 6003 N N . MET D 1 190 ? 61.060 -47.977 -36.135 1.00 37.27 167 MET D N 1
ATOM 6004 C CA . MET D 1 190 ? 59.763 -47.319 -36.311 1.00 41.68 167 MET D CA 1
ATOM 6005 C C . MET D 1 190 ? 58.575 -48.010 -35.619 1.00 47.54 167 MET D C 1
ATOM 6006 O O . MET D 1 190 ? 57.592 -47.356 -35.271 1.00 50.53 167 MET D O 1
ATOM 6011 N N . THR D 1 191 ? 58.654 -49.334 -35.440 1.00 48.87 168 THR D N 1
ATOM 6012 C CA . THR D 1 191 ? 57.708 -50.083 -34.613 1.00 43.16 168 THR D CA 1
ATOM 6013 C C . THR D 1 191 ? 57.773 -49.563 -33.153 1.00 47.45 168 THR D C 1
ATOM 6014 O O . THR D 1 191 ? 56.714 -49.372 -32.505 1.00 46.48 168 THR D O 1
ATOM 6018 N N . SER D 1 192 ? 58.989 -49.319 -32.652 1.00 41.05 169 SER D N 1
ATOM 6019 C CA . SER D 1 192 ? 59.146 -48.774 -31.312 1.00 44.17 169 SER D CA 1
ATOM 6020 C C . SER D 1 192 ? 58.659 -47.321 -31.203 1.00 49.80 169 SER D C 1
ATOM 6021 O O . SER D 1 192 ? 57.930 -46.961 -30.250 1.00 49.59 169 SER D O 1
ATOM 6024 N N . ALA D 1 193 ? 59.047 -46.482 -32.160 1.00 49.36 170 ALA D N 1
ATOM 6025 C CA . ALA D 1 193 ? 58.646 -45.065 -32.110 1.00 50.32 170 ALA D CA 1
ATOM 6026 C C . ALA D 1 193 ? 57.129 -44.939 -32.156 1.00 51.34 170 ALA D C 1
ATOM 6027 O O . ALA D 1 193 ? 56.558 -44.040 -31.495 1.00 50.63 170 ALA D O 1
ATOM 6029 N N . ALA D 1 194 ? 56.487 -45.839 -32.921 1.00 48.81 171 ALA D N 1
ATOM 6030 C CA . ALA D 1 194 ? 55.015 -45.900 -32.997 1.00 51.79 171 ALA D CA 1
ATOM 6031 C C . ALA D 1 194 ? 54.363 -46.070 -31.616 1.00 56.32 171 ALA D C 1
ATOM 6032 O O . ALA D 1 194 ? 53.368 -45.412 -31.326 1.00 56.39 171 ALA D O 1
ATOM 6034 N N . GLU D 1 195 ? 54.935 -46.924 -30.763 1.00 55.04 172 GLU D N 1
ATOM 6035 C CA . GLU D 1 195 ? 54.439 -47.067 -29.391 1.00 60.16 172 GLU D CA 1
ATOM 6036 C C . GLU D 1 195 ? 54.673 -45.830 -28.564 1.00 59.20 172 GLU D C 1
ATOM 6037 O O . GLU D 1 195 ? 53.877 -45.510 -27.697 1.00 60.10 172 GLU D O 1
ATOM 6043 N N . GLU D 1 196 ? 55.787 -45.154 -28.812 1.00 57.00 173 GLU D N 1
ATOM 6044 C CA . GLU D 1 196 ? 56.124 -43.970 -28.059 1.00 58.29 173 GLU D CA 1
ATOM 6045 C C . GLU D 1 196 ? 55.194 -42.822 -28.404 1.00 59.69 173 GLU D C 1
ATOM 6046 O O . GLU D 1 196 ? 54.841 -42.030 -27.538 1.00 58.54 173 GLU D O 1
ATOM 6052 N N . LEU D 1 197 ? 54.841 -42.687 -29.667 1.00 59.94 174 LEU D N 1
ATOM 6053 C CA . LEU D 1 197 ? 54.053 -41.547 -30.102 1.00 58.10 174 LEU D CA 1
ATOM 6054 C C . LEU D 1 197 ? 52.533 -41.660 -30.121 1.00 62.32 174 LEU D C 1
ATOM 6055 O O . LEU D 1 197 ? 51.867 -40.684 -30.387 1.00 60.11 174 LEU D O 1
ATOM 6060 N N . ARG D 1 198 ? 51.979 -42.824 -29.820 1.00 62.79 175 ARG D N 1
ATOM 6061 C CA . ARG D 1 198 ? 50.537 -42.994 -29.862 1.00 64.07 175 ARG D CA 1
ATOM 6062 C C . ARG D 1 198 ? 49.877 -42.062 -28.896 1.00 66.45 175 ARG D C 1
ATOM 6063 O O . ARG D 1 198 ? 48.858 -41.473 -29.178 1.00 67.08 175 ARG D O 1
ATOM 6071 N N . GLN D 1 199 ? 50.477 -41.944 -27.733 1.00 68.97 176 GLN D N 1
ATOM 6072 C CA . GLN D 1 199 ? 49.900 -41.182 -26.656 1.00 73.96 176 GLN D CA 1
ATOM 6073 C C . GLN D 1 199 ? 49.742 -39.733 -27.020 1.00 70.36 176 GLN D C 1
ATOM 6074 O O . GLN D 1 199 ? 48.933 -39.032 -26.443 1.00 67.91 176 GLN D O 1
ATOM 6080 N N . HIS D 1 200 ? 50.543 -39.272 -27.959 1.00 66.70 177 HIS D N 1
ATOM 6081 C CA . HIS D 1 200 ? 50.467 -37.875 -28.358 1.00 67.32 177 HIS D CA 1
ATOM 6082 C C . HIS D 1 200 ? 49.638 -37.727 -29.635 1.00 65.32 177 HIS D C 1
ATOM 6083 O O . HIS D 1 200 ? 49.704 -36.684 -30.295 1.00 64.56 177 HIS D O 1
ATOM 6090 N N . GLN D 1 201 ? 48.928 -38.764 -30.024 1.00 63.84 178 GLN D N 1
ATOM 6091 C CA . GLN D 1 201 ? 48.125 -38.702 -31.227 1.00 72.47 178 GLN D CA 1
ATOM 6092 C C . GLN D 1 201 ? 48.935 -38.650 -32.502 1.00 70.67 178 GLN D C 1
ATOM 6093 O O . GLN D 1 201 ? 48.421 -38.278 -33.537 1.00 72.46 178 GLN D O 1
ATOM 6099 N N . VAL D 1 202 ? 50.200 -39.025 -32.432 1.00 65.03 179 VAL D N 1
ATOM 6100 C CA . VAL D 1 202 ? 51.040 -39.045 -33.605 1.00 61.96 179 VAL D CA 1
ATOM 6101 C C . VAL D 1 202 ? 51.147 -40.504 -34.066 1.00 59.61 179 VAL D C 1
ATOM 6102 O O . VAL D 1 202 ? 51.370 -41.407 -33.243 1.00 60.97 179 VAL D O 1
ATOM 6106 N N . ARG D 1 203 ? 50.954 -40.724 -35.371 1.00 56.35 180 ARG D N 1
ATOM 6107 C CA . ARG D 1 203 ? 50.847 -42.063 -35.932 1.00 57.74 180 ARG D CA 1
ATOM 6108 C C . ARG D 1 203 ? 52.003 -42.431 -36.850 1.00 59.89 180 ARG D C 1
ATOM 6109 O O . ARG D 1 203 ? 52.152 -41.858 -37.961 1.00 59.80 180 ARG D O 1
ATOM 6117 N N . VAL D 1 204 ? 52.809 -43.400 -36.391 1.00 49.87 181 VAL D N 1
ATOM 6118 C CA . VAL D 1 204 ? 53.973 -43.856 -37.154 1.00 49.45 181 VAL D CA 1
ATOM 6119 C C . VAL D 1 204 ? 53.620 -45.170 -37.826 1.00 47.70 181 VAL D C 1
ATOM 6120 O O . VAL D 1 204 ? 53.086 -46.080 -37.176 1.00 44.86 181 VAL D O 1
ATOM 6124 N N . SER D 1 205 ? 53.918 -45.279 -39.118 1.00 44.19 182 SER D N 1
ATOM 6125 C CA . SER D 1 205 ? 53.513 -46.474 -39.853 1.00 43.24 182 SER D CA 1
ATOM 6126 C C . SER D 1 205 ? 54.619 -46.955 -40.797 1.00 42.35 182 SER D C 1
ATOM 6127 O O . SER D 1 205 ? 55.568 -46.195 -41.120 1.00 47.89 182 SER D O 1
ATOM 6130 N N . LEU D 1 206 ? 54.485 -48.207 -41.227 1.00 40.38 183 LEU D N 1
ATOM 6131 C CA . LEU D 1 206 ? 55.385 -48.869 -42.171 1.00 42.39 183 LEU D CA 1
ATOM 6132 C C . LEU D 1 206 ? 54.651 -49.429 -43.370 1.00 44.68 183 LEU D C 1
ATOM 6133 O O . LEU D 1 206 ? 53.540 -50.001 -43.256 1.00 44.61 183 LEU D O 1
ATOM 6138 N N . VAL D 1 207 ? 55.344 -49.400 -44.490 1.00 45.53 184 VAL D N 1
ATOM 6139 C CA . VAL D 1 207 ? 54.837 -49.945 -45.708 1.00 47.50 184 VAL D CA 1
ATOM 6140 C C . VAL D 1 207 ? 55.925 -50.812 -46.279 1.00 51.58 184 VAL D C 1
ATOM 6141 O O . VAL D 1 207 ? 57.025 -50.321 -46.524 1.00 52.52 184 VAL D O 1
ATOM 6145 N N . ALA D 1 208 ? 55.611 -52.073 -46.557 1.00 48.94 185 ALA D N 1
ATOM 6146 C CA . ALA D 1 208 ? 56.660 -53.013 -46.890 1.00 51.09 185 ALA D CA 1
ATOM 6147 C C . ALA D 1 208 ? 56.144 -54.087 -47.832 1.00 52.93 185 ALA D C 1
ATOM 6148 O O . ALA D 1 208 ? 54.943 -54.239 -47.990 1.00 52.82 185 ALA D O 1
ATOM 6150 N N . PRO D 1 209 ? 57.048 -54.870 -48.434 1.00 59.03 186 PRO D N 1
ATOM 6151 C CA . PRO D 1 209 ? 56.543 -55.915 -49.351 1.00 58.82 186 PRO D CA 1
ATOM 6152 C C . PRO D 1 209 ? 55.937 -57.101 -48.627 1.00 55.25 186 PRO D C 1
ATOM 6153 O O . PRO D 1 209 ? 56.376 -57.475 -47.523 1.00 56.31 186 PRO D O 1
ATOM 6157 N N . GLY D 1 210 ? 54.924 -57.676 -49.270 1.00 54.51 187 GLY D N 1
ATOM 6158 C CA . GLY D 1 210 ? 54.193 -58.794 -48.744 1.00 57.95 187 GLY D CA 1
ATOM 6159 C C . GLY D 1 210 ? 54.647 -60.151 -49.243 1.00 62.96 187 GLY D C 1
ATOM 6160 O O . GLY D 1 210 ? 54.044 -61.152 -48.862 1.00 62.09 187 GLY D O 1
ATOM 6161 N N . SER D 1 211 ? 55.678 -60.216 -50.087 1.00 65.28 188 SER D N 1
ATOM 6162 C CA . SER D 1 211 ? 56.192 -61.524 -50.541 1.00 78.79 188 SER D CA 1
ATOM 6163 C C . SER D 1 211 ? 57.711 -61.529 -50.694 1.00 88.42 188 SER D C 1
ATOM 6164 O O . SER D 1 211 ? 58.299 -60.483 -50.961 1.00 85.19 188 SER D O 1
ATOM 6167 N N . VAL D 1 212 ? 58.336 -62.701 -50.552 1.00 95.49 189 VAL D N 1
ATOM 6168 C CA . VAL D 1 212 ? 59.790 -62.834 -50.794 1.00 98.65 189 VAL D CA 1
ATOM 6169 C C . VAL D 1 212 ? 60.224 -62.495 -52.239 1.00 102.09 189 VAL D C 1
ATOM 6170 O O . VAL D 1 212 ? 61.272 -61.872 -52.439 1.00 96.90 189 VAL D O 1
ATOM 6174 N N . ARG D 1 213 ? 59.419 -62.904 -53.225 1.00 108.47 190 ARG D N 1
ATOM 6175 C CA . ARG D 1 213 ? 59.717 -62.678 -54.654 1.00 111.07 190 ARG D CA 1
ATOM 6176 C C . ARG D 1 213 ? 59.580 -61.216 -55.071 1.00 109.67 190 ARG D C 1
ATOM 6177 O O . ARG D 1 213 ? 60.218 -60.332 -54.505 1.00 107.98 190 ARG D O 1
ATOM 6185 N N . ALA D 1 229 ? 58.657 -54.972 -58.643 1.00 91.52 206 ALA D N 1
ATOM 6186 C CA . ALA D 1 229 ? 57.509 -55.654 -59.215 1.00 84.79 206 ALA D CA 1
ATOM 6187 C C . ALA D 1 229 ? 56.226 -54.978 -58.720 1.00 83.16 206 ALA D C 1
ATOM 6188 O O . ALA D 1 229 ? 55.134 -55.498 -58.918 1.00 88.53 206 ALA D O 1
ATOM 6190 N N . ILE D 1 230 ? 56.352 -53.824 -58.065 1.00 80.59 207 ILE D N 1
ATOM 6191 C CA . ILE D 1 230 ? 55.189 -53.069 -57.565 1.00 78.62 207 ILE D CA 1
ATOM 6192 C C . ILE D 1 230 ? 55.148 -51.679 -58.199 1.00 78.12 207 ILE D C 1
ATOM 6193 O O . ILE D 1 230 ? 56.125 -50.945 -58.173 1.00 75.59 207 ILE D O 1
ATOM 6198 N N . GLU D 1 231 ? 53.999 -51.319 -58.745 1.00 78.77 208 GLU D N 1
ATOM 6199 C CA . GLU D 1 231 ? 53.818 -50.035 -59.398 1.00 79.28 208 GLU D CA 1
ATOM 6200 C C . GLU D 1 231 ? 53.904 -48.903 -58.363 1.00 77.45 208 GLU D C 1
ATOM 6201 O O . GLU D 1 231 ? 53.167 -48.940 -57.367 1.00 80.63 208 GLU D O 1
ATOM 6207 N N . PRO D 1 232 ? 54.810 -47.909 -58.573 1.00 73.41 209 PRO D N 1
ATOM 6208 C CA . PRO D 1 232 ? 54.862 -46.715 -57.714 1.00 70.76 209 PRO D CA 1
ATOM 6209 C C . PRO D 1 232 ? 53.503 -46.177 -57.219 1.00 70.41 209 PRO D C 1
ATOM 6210 O O . PRO D 1 232 ? 53.403 -45.776 -56.053 1.00 68.28 209 PRO D O 1
ATOM 6214 N N . ASP D 1 233 ? 52.468 -46.200 -58.055 1.00 69.62 210 ASP D N 1
ATOM 6215 C CA . ASP D 1 233 ? 51.149 -45.705 -57.647 1.00 73.77 210 ASP D CA 1
ATOM 6216 C C . ASP D 1 233 ? 50.473 -46.574 -56.566 1.00 73.51 210 ASP D C 1
ATOM 6217 O O . ASP D 1 233 ? 49.691 -46.084 -55.723 1.00 72.86 210 ASP D O 1
ATOM 6222 N N . ASP D 1 234 ? 50.734 -47.874 -56.596 1.00 70.94 211 ASP D N 1
ATOM 6223 C CA . ASP D 1 234 ? 50.193 -48.751 -55.544 1.00 70.84 211 ASP D CA 1
ATOM 6224 C C . ASP D 1 234 ? 50.671 -48.241 -54.167 1.00 67.41 211 ASP D C 1
ATOM 6225 O O . ASP D 1 234 ? 49.867 -48.049 -53.237 1.00 67.39 211 ASP D O 1
ATOM 6230 N N . ILE D 1 235 ? 51.967 -47.936 -54.083 1.00 60.25 212 ILE D N 1
ATOM 6231 C CA . ILE D 1 235 ? 52.541 -47.397 -52.873 1.00 58.84 212 ILE D CA 1
ATOM 6232 C C . ILE D 1 235 ? 52.005 -46.014 -52.518 1.00 60.74 212 ILE D C 1
ATOM 6233 O O . ILE D 1 235 ? 51.572 -45.769 -51.358 1.00 59.16 212 ILE D O 1
ATOM 6238 N N . ALA D 1 236 ? 51.999 -45.129 -53.522 1.00 58.49 213 ALA D N 1
ATOM 6239 C CA . ALA D 1 236 ? 51.439 -43.798 -53.374 1.00 60.24 213 ALA D CA 1
ATOM 6240 C C . ALA D 1 236 ? 50.005 -43.848 -52.879 1.00 62.72 213 ALA D C 1
ATOM 6241 O O . ALA D 1 236 ? 49.628 -43.033 -52.021 1.00 64.31 213 ALA D O 1
ATOM 6243 N N . ASP D 1 237 ? 49.215 -44.812 -53.375 1.00 59.66 214 ASP D N 1
ATOM 6244 C CA . ASP D 1 237 ? 47.835 -44.965 -52.911 1.00 60.86 214 ASP D CA 1
ATOM 6245 C C . ASP D 1 237 ? 47.768 -45.350 -51.430 1.00 65.16 214 ASP D C 1
ATOM 6246 O O . ASP D 1 237 ? 46.942 -44.806 -50.663 1.00 65.79 214 ASP D O 1
ATOM 6251 N N . VAL D 1 238 ? 48.617 -46.314 -51.038 1.00 63.38 215 VAL D N 1
ATOM 6252 C CA . VAL D 1 238 ? 48.664 -46.788 -49.657 1.00 60.49 215 VAL D CA 1
ATOM 6253 C C . VAL D 1 238 ? 49.050 -45.604 -48.748 1.00 59.02 215 VAL D C 1
ATOM 6254 O O . VAL D 1 238 ? 48.439 -45.399 -47.654 1.00 54.91 215 VAL D O 1
ATOM 6258 N N . VAL D 1 239 ? 50.024 -44.812 -49.217 1.00 51.96 216 VAL D N 1
ATOM 6259 C CA . VAL D 1 239 ? 50.465 -43.663 -48.450 1.00 53.45 216 VAL D CA 1
ATOM 6260 C C . VAL D 1 239 ? 49.317 -42.660 -48.300 1.00 57.16 216 VAL D C 1
ATOM 6261 O O . VAL D 1 239 ? 49.067 -42.138 -47.197 1.00 57.91 216 VAL D O 1
ATOM 6265 N N . ALA D 1 240 ? 48.614 -42.412 -49.411 1.00 61.25 217 ALA D N 1
ATOM 6266 C CA . ALA D 1 240 ? 47.371 -41.604 -49.421 1.00 68.48 217 ALA D CA 1
ATOM 6267 C C . ALA D 1 240 ? 46.389 -42.078 -48.351 1.00 65.73 217 ALA D C 1
ATOM 6268 O O . ALA D 1 240 ? 45.938 -41.287 -47.494 1.00 63.00 217 ALA D O 1
ATOM 6270 N N . LEU D 1 241 ? 46.071 -43.373 -48.419 1.00 65.55 218 LEU D N 1
ATOM 6271 C CA . LEU D 1 241 ? 45.217 -44.041 -47.432 1.00 65.45 218 LEU D CA 1
ATOM 6272 C C . LEU D 1 241 ? 45.667 -43.815 -45.990 1.00 64.44 218 LEU D C 1
ATOM 6273 O O . LEU D 1 241 ? 44.840 -43.510 -45.135 1.00 67.37 218 LEU D O 1
ATOM 6278 N N . LEU D 1 242 ? 46.967 -43.950 -45.714 1.00 61.11 219 LEU D N 1
ATOM 6279 C CA . LEU D 1 242 ? 47.476 -43.722 -44.348 1.00 63.16 219 LEU D CA 1
ATOM 6280 C C . LEU D 1 242 ? 47.352 -42.254 -43.958 1.00 67.62 219 LEU D C 1
ATOM 6281 O O . LEU D 1 242 ? 46.905 -41.933 -42.837 1.00 66.52 219 LEU D O 1
ATOM 6286 N N . ALA D 1 243 ? 47.715 -41.371 -44.893 1.00 66.81 220 ALA D N 1
ATOM 6287 C CA . ALA D 1 243 ? 47.680 -39.922 -44.632 1.00 69.77 220 ALA D CA 1
ATOM 6288 C C . ALA D 1 243 ? 46.259 -39.391 -44.355 1.00 73.82 220 ALA D C 1
ATOM 6289 O O . ALA D 1 243 ? 46.071 -38.445 -43.603 1.00 72.96 220 ALA D O 1
ATOM 6291 N N . THR D 1 244 ? 45.254 -40.045 -44.913 1.00 73.91 221 THR D N 1
ATOM 6292 C CA . THR D 1 244 ? 43.887 -39.596 -44.714 1.00 79.65 221 THR D CA 1
ATOM 6293 C C . THR D 1 244 ? 42.986 -40.487 -43.834 1.00 85.55 221 THR D C 1
ATOM 6294 O O . THR D 1 244 ? 41.775 -40.459 -44.005 1.00 87.03 221 THR D O 1
ATOM 6298 N N . GLN D 1 245 ? 43.546 -41.286 -42.926 1.00 89.24 222 GLN D N 1
ATOM 6299 C CA . GLN D 1 245 ? 42.727 -42.092 -41.990 1.00 89.07 222 GLN D CA 1
ATOM 6300 C C . GLN D 1 245 ? 41.885 -41.206 -41.069 1.00 92.10 222 GLN D C 1
ATOM 6301 O O . GLN D 1 245 ? 42.303 -40.087 -40.758 1.00 88.17 222 GLN D O 1
ATOM 6307 N N . ALA D 1 246 ? 40.739 -41.737 -40.612 1.00 93.97 223 ALA D N 1
ATOM 6308 C CA . ALA D 1 246 ? 40.043 -41.277 -39.388 1.00 94.73 223 ALA D CA 1
ATOM 6309 C C . ALA D 1 246 ? 41.062 -41.065 -38.265 1.00 95.00 223 ALA D C 1
ATOM 6310 O O . ALA D 1 246 ? 41.992 -41.860 -38.132 1.00 91.88 223 ALA D O 1
ATOM 6312 N N . ASP D 1 247 ? 40.877 -40.022 -37.455 1.00 97.51 224 ASP D N 1
ATOM 6313 C CA . ASP D 1 247 ? 41.734 -39.735 -36.273 1.00 100.39 224 ASP D CA 1
ATOM 6314 C C . ASP D 1 247 ? 41.873 -40.896 -35.285 1.00 101.59 224 ASP D C 1
ATOM 6315 O O . ASP D 1 247 ? 42.940 -41.106 -34.692 1.00 100.12 224 ASP D O 1
ATOM 6320 N N . GLN D 1 248 ? 40.778 -41.582 -35.009 1.00 101.55 225 GLN D N 1
ATOM 6321 C CA . GLN D 1 248 ? 40.794 -42.671 -34.044 1.00 97.29 225 GLN D CA 1
ATOM 6322 C C . GLN D 1 248 ? 41.593 -43.869 -34.465 1.00 92.74 225 GLN D C 1
ATOM 6323 O O . GLN D 1 248 ? 42.237 -44.516 -33.655 1.00 85.03 225 GLN D O 1
ATOM 6329 N N . SER D 1 249 ? 41.512 -44.184 -35.744 1.00 94.77 226 SER D N 1
ATOM 6330 C CA . SER D 1 249 ? 42.212 -45.340 -36.255 1.00 89.28 226 SER D CA 1
ATOM 6331 C C . SER D 1 249 ? 43.705 -45.294 -36.338 1.00 79.62 226 SER D C 1
ATOM 6332 O O . SER D 1 249 ? 44.287 -44.274 -36.664 1.00 79.79 226 SER D O 1
ATOM 6335 N N . PHE D 1 250 ? 44.323 -46.430 -36.070 1.00 67.91 227 PHE D N 1
ATOM 6336 C CA . PHE D 1 250 ? 45.758 -46.496 -36.209 1.00 58.58 227 PHE D CA 1
ATOM 6337 C C . PHE D 1 250 ? 46.273 -47.732 -36.981 1.00 54.78 227 PHE D C 1
ATOM 6338 O O . PHE D 1 250 ? 46.625 -48.775 -36.395 1.00 53.58 227 PHE D O 1
ATOM 6346 N N . ILE D 1 251 ? 46.341 -47.608 -38.302 1.00 51.06 228 ILE D N 1
ATOM 6347 C CA . ILE D 1 251 ? 47.023 -48.625 -39.104 1.00 49.81 228 ILE D CA 1
ATOM 6348 C C . ILE D 1 251 ? 48.554 -48.471 -38.940 1.00 52.08 228 ILE D C 1
ATOM 6349 O O . ILE D 1 251 ? 49.126 -47.448 -39.304 1.00 53.80 228 ILE D O 1
ATOM 6354 N N . SER D 1 252 ? 49.217 -49.498 -38.418 1.00 53.39 229 SER D N 1
ATOM 6355 C CA . SER D 1 252 ? 50.668 -49.451 -38.155 1.00 46.94 229 SER D CA 1
ATOM 6356 C C . SER D 1 252 ? 51.556 -50.034 -39.250 1.00 45.58 229 SER D C 1
ATOM 6357 O O . SER D 1 252 ? 52.714 -49.639 -39.395 1.00 46.01 229 SER D O 1
ATOM 6360 N N . GLU D 1 253 ? 51.052 -51.025 -39.984 1.00 48.55 230 GLU D N 1
ATOM 6361 C CA . GLU D 1 253 ? 51.840 -51.618 -41.070 1.00 48.68 230 GLU D CA 1
ATOM 6362 C C . GLU D 1 253 ? 50.928 -52.037 -42.224 1.00 47.27 230 GLU D C 1
ATOM 6363 O O . GLU D 1 253 ? 49.822 -52.491 -41.990 1.00 45.76 230 GLU D O 1
ATOM 6369 N N . VAL D 1 254 ? 51.398 -51.880 -43.455 1.00 43.67 231 VAL D N 1
ATOM 6370 C CA . VAL D 1 254 ? 50.676 -52.350 -44.623 1.00 43.86 231 VAL D CA 1
ATOM 6371 C C . VAL D 1 254 ? 51.663 -53.104 -45.493 1.00 47.53 231 VAL D C 1
ATOM 6372 O O . VAL D 1 254 ? 52.706 -52.564 -45.852 1.00 47.67 231 VAL D O 1
ATOM 6376 N N . LEU D 1 255 ? 51.340 -54.356 -45.824 1.00 48.50 232 LEU D N 1
ATOM 6377 C CA . LEU D 1 255 ? 52.159 -55.152 -46.743 1.00 47.04 232 LEU D CA 1
ATOM 6378 C C . LEU D 1 255 ? 51.524 -55.173 -48.138 1.00 47.90 232 LEU D C 1
ATOM 6379 O O . LEU D 1 255 ? 50.324 -55.401 -48.268 1.00 52.10 232 LEU D O 1
ATOM 6384 N N . VAL D 1 256 ? 52.317 -54.944 -49.174 1.00 45.04 233 VAL D N 1
ATOM 6385 C CA . VAL D 1 256 ? 51.817 -54.860 -50.538 1.00 46.36 233 VAL D CA 1
ATOM 6386 C C . VAL D 1 256 ? 52.440 -55.973 -51.392 1.00 50.39 233 VAL D C 1
ATOM 6387 O O . VAL D 1 256 ? 53.631 -56.185 -51.316 1.00 53.64 233 VAL D O 1
ATOM 6391 N N . ARG D 1 257 ? 51.655 -56.731 -52.155 1.00 51.74 234 ARG D N 1
ATOM 6392 C CA . ARG D 1 257 ? 52.236 -57.732 -53.074 1.00 56.49 234 ARG D CA 1
ATOM 6393 C C . ARG D 1 257 ? 52.406 -57.119 -54.465 1.00 61.29 234 ARG D C 1
ATOM 6394 O O . ARG D 1 257 ? 51.859 -56.034 -54.723 1.00 60.90 234 ARG D O 1
ATOM 6402 N N . PRO D 1 258 ? 53.191 -57.781 -55.349 1.00 65.43 235 PRO D N 1
ATOM 6403 C CA . PRO D 1 258 ? 53.389 -57.230 -56.712 1.00 67.09 235 PRO D CA 1
ATOM 6404 C C . PRO D 1 258 ? 52.064 -56.892 -57.394 1.00 69.80 235 PRO D C 1
ATOM 6405 O O . PRO D 1 258 ? 51.067 -57.556 -57.167 1.00 64.94 235 PRO D O 1
ATOM 6409 N N . THR D 1 259 ? 52.063 -55.823 -58.187 1.00 75.77 236 THR D N 1
ATOM 6410 C CA . THR D 1 259 ? 50.868 -55.360 -58.912 1.00 76.23 236 THR D CA 1
ATOM 6411 C C . THR D 1 259 ? 50.228 -56.461 -59.780 1.00 72.93 236 THR D C 1
ATOM 6412 O O . THR D 1 259 ? 50.941 -57.219 -60.422 1.00 69.43 236 THR D O 1
ATOM 6416 N N . LEU D 1 260 ? 48.900 -56.556 -59.779 1.00 74.84 237 LEU D N 1
ATOM 6417 C CA . LEU D 1 260 ? 48.212 -57.529 -60.649 1.00 80.46 237 LEU D CA 1
ATOM 6418 C C . LEU D 1 260 ? 48.470 -57.225 -62.138 1.00 90.17 237 LEU D C 1
ATOM 6419 O O . LEU D 1 260 ? 48.442 -56.051 -62.548 1.00 87.47 237 LEU D O 1
ATOM 6424 N N . LYS D 1 261 ? 48.727 -58.277 -62.924 1.00 98.41 238 LYS D N 1
ATOM 6425 C CA . LYS D 1 261 ? 49.163 -58.125 -64.325 1.00 107.11 238 LYS D CA 1
ATOM 6426 C C . LYS D 1 261 ? 48.038 -58.268 -65.327 1.00 105.78 238 LYS D C 1
ATOM 6427 O O . LYS D 1 261 ? 46.915 -58.524 -64.923 1.00 105.37 238 LYS D O 1
#

Foldseek 3Di:
DLQALAEAEFEPLLDFLNLLLQLLVQLVHHAYEYEYQDQVSVVVSQVVSVVSPGHYDYDYADQLDLVSLLVVLCVVCVVRVAHAHYELDDADFFQPAAPVPQDVVNLSSHLSRLAVSLVSNCVNHVVSCLVVLHHEYEYEAADDLPDADHSGRSVSVSRNNNVVVQVVVQVVRVVSLYAYAYEYAPDVAAHSNVSSVVSVVQSNDDSVDHHHYDHHYHDDD/DLQALAEAEFEPLLDFLNLLLQLLNQLNHHAYEYEYQDQVSCVVSQVVSVVVPGHYDYDHADQLDLVSLLVVLVVVCVVRVAHAHYELDDADFFQPAAPVPDDPVNLSSRLSNLAVSLVSNCVNHVVSCLVVLHHEYEYEAAAPQDDADGSGRSVSVSRNNNVVVQLVVQVVSVVSNYAYAYEYADDDCAAGSNQSSVVSVVVSSDDSPDHHRYDHDYHDD/DLQALAAEEFEPLLDFLNLLLQLLNLLNAHAYEYEDQDQVSNPVSQVSSVVSPGHYDYDHAQQLDLVSLLVVLVVVCVVRVAHAEYELDDADFFQPAAPVPQDPVNLSSRLSNLAVSLVSNCVSHVVSCLVVLHHEYEYEACAPLDDADHSGNSVSVSRNNNVVVQVVVQVVCVVSNYAYAYEYADDDCVNPPAGSNQSSVVSVCQSRDDSPDHHHYDHDYHDD/DQQALAEAEFEPLLDFLNLLLLQLCQLNHHEYEYEDQDQVSRVVSQCNSVVSPGHYDYDRADQLDLVRLLVVLVVVCVVRVAHAHYELDDADFFLPAAPVPQDPVNLSSRLSNLAVSLVSNCVSHVVSCLVVLHHEYEYEAADDLDDADGSRHSVSCSRNNNVVVQVVVQVVCVVSLYAYAYEYADDPPAAGSNVSSVVSVVQSRDDSVDHDHYDHDYHDDD

Organism: NCBI:txid460938